Protein 2V6B (pdb70)

Secondary structure (DSSP, 8-state):
-EEEEE--SHHHHHHHHHHHHTT--SEEEEE-SSHHHHHHHHHHHTTS--TTS--EEEEE-GGGGTT-SEEEE---HHHHHHHHHHHHHHHHHH-SSSEEEE-SSSHHHHHHHHHHHS-SS-EEE-TTHHHHHHHHHHHHHHHTS-GGGEE--EEESSSTTEEE-GGG-EETTEEHHHHHHHHT---SHHHHHHHHHHHT---HHHHHHHHHHHHHHHTT--EEEEEEEEETTTTEEEEEEEEEETTEEEEE------HHHHHHHHHHHHHHH-/-EEEEE--SHHHHHHHHHHHHHT--SEEEEE-SSHHHHHHHHHHHHTT--GGG--EEEE--GGGGTT-SEEEE------HHHHHHHHHHHHHHHHHHHHHH-TTSEEEE-SSSHHHHHHHHHHH-TTS-EEE-TTHHHHHHHHHHHHHHHTS-GGGEE--EEBSSSTT-EE-GGG-EETTEEHHHHHHHTT---SHHHHHHHHHHH---HHHHHHHHHHHHHHHTT--EEE--EEEETTTTEEEE--EEEETTEEEEE------HHHHHHHHHHHHHHHHH-/-EEEEES-SHHHHHHHHHHHHTT--SEEEEE-SSHHHHHHHHHHHGGG--TTS--EEEEE-GGGGTT-SEEEE----HHHHHHHHHHHHHHHHHHHHHH-TTSEEEE-SSSHHHHHHHHHHHS-SS-EEE-TTHHHHHHHHHHHHHHHTS-GGGEE--EEBSSSTT-EE-GGG-EETTEEHHHHHHHHT---SHHHHHHHHHHH----HHHHHHHHHHHHHHHTT--EEEEEEEEETTTTEEEEEEEEEETTEEEEE------HHHHHHHHHHHHHHHHH-/-EEEEES-SHHHHHHHHHHHHTT--SEEEEE-SSHHHHHHHHHHHHTT--SSS--EEEEE-GGGGTT-SEEEE-----HHHHHHHHHHHHHHHHHHHHH-TTSEEEE-SSSHHHHHHHHHHHS-SS-EEE-TTHHHHHHHHHHHHHHHTS-GGGEE--EEBSSSTT-EE-GGG-EETTEEHHHHHHHTT---SHHHHHHHHHHH---HHHHHHHHHHHHHHHHT--EEE--EEEETTTTEEEE--EEEETTEEEEE------HHHHHHHHHHHHHHHH-

CATH classification: 3.40.50.720 (+1 more: 3.90.110.10)

InterPro domains:
  IPR001236 Lactate/malate dehydrogenase, N-terminal [PF00056] (1-132)
  IPR001557 L-lactate/malate dehydrogenase [PIRSF000102] (1-296)
  IPR001557 L-lactate/malate dehydrogenase [PR00086] (2-26)
  IPR001557 L-lactate/malate dehydrogenase [PR00086] (27-51)
  IPR001557 L-lactate/malate dehydrogenase [PR00086] (113-133)
  IPR001557 L-lactate/malate dehydrogenase [PR00086] (135-153)
  IPR001557 L-lactate/malate dehydrogenase [PR00086] (165-178)
  IPR011304 L-lactate dehydrogenase [MF_00488] (1-303)
  IPR011304 L-lactate dehydrogenase [TIGR01771] (5-296)
  IPR015955 Lactate dehydrogenase/glycoside hydrolase, family 4, C-terminal [G3DSA:3.90.110.10] (140-304)
  IPR015955 Lactate dehydrogenase/glycoside hydrolase, family 4, C-terminal [SSF56327] (138-301)
  IPR018177 L-lactate dehydrogenase, active site [PS00064] (167-173)
  IPR022383 Lactate/malate dehydrogenase, C-terminal [PF02866] (140-296)
  IPR036291 NAD(P)-binding domain superfamily [SSF51735] (1-131)

Structure (mmCIF, N/CA/C/O backbone):
data_2V6B
#
_entry.id   2V6B
#
_cell.length_a   123.350
_cell.length_b   127.930
_cell.length_c   72.920
_cell.angle_alpha   90.00
_cell.angle_beta   90.00
_cell.angle_gamma   90.00
#
_symmetry.space_group_name_H-M   'P 21 21 2'
#
loop_
_entity.id
_entity.type
_entity.pdbx_description
1 polymer 'L-LACTATE DEHYDROGENASE'
2 water water
#
loop_
_atom_site.group_PDB
_atom_site.id
_atom_site.type_symbol
_atom_site.label_atom_id
_atom_site.label_alt_id
_atom_site.label_comp_id
_atom_site.label_asym_id
_atom_site.label_entity_id
_atom_site.label_seq_id
_atom_site.pdbx_PDB_ins_code
_atom_site.Cartn_x
_atom_site.Cartn_y
_atom_site.Cartn_z
_atom_site.occupancy
_atom_site.B_iso_or_equiv
_atom_site.auth_seq_id
_atom_site.auth_comp_id
_atom_site.auth_asym_id
_atom_site.auth_atom_id
_atom_site.pdbx_PDB_model_num
ATOM 1 N N . MET A 1 1 ? 35.669 20.546 10.573 1.00 46.43 22 MET A N 1
ATOM 2 C CA . MET A 1 1 ? 34.458 19.710 10.831 1.00 46.08 22 MET A CA 1
ATOM 3 C C . MET A 1 1 ? 33.355 20.105 9.851 1.00 45.65 22 MET A C 1
ATOM 4 O O . MET A 1 1 ? 32.919 21.255 9.830 1.00 43.79 22 MET A O 1
ATOM 9 N N . LYS A 1 2 ? 32.902 19.160 9.032 1.00 45.74 23 LYS A N 1
ATOM 10 C CA . LYS A 1 2 ? 31.951 19.503 7.985 1.00 45.65 23 LYS A CA 1
ATOM 11 C C . LYS A 1 2 ? 30.600 18.855 8.168 1.00 42.36 23 LYS A C 1
ATOM 12 O O . LYS A 1 2 ? 30.477 17.648 8.312 1.00 40.89 23 LYS A O 1
ATOM 18 N N . VAL A 1 3 ? 29.576 19.686 8.136 1.00 42.67 24 VAL A N 1
ATOM 19 C CA . VAL A 1 3 ? 28.222 19.213 8.276 1.00 41.32 24 VAL A CA 1
ATOM 20 C C . VAL A 1 3 ? 27.409 19.688 7.085 1.00 43.41 24 VAL A C 1
ATOM 21 O O . VAL A 1 3 ? 27.580 20.809 6.598 1.00 42.05 24 VAL A O 1
ATOM 25 N N . GLY A 1 4 ? 26.535 18.815 6.603 1.00 42.64 25 GLY A N 1
ATOM 26 C CA . GLY A 1 4 ? 25.544 19.229 5.638 1.00 42.42 25 GLY A CA 1
ATOM 27 C C . GLY A 1 4 ? 24.175 18.778 6.085 1.00 45.42 25 GLY A C 1
ATOM 28 O O . GLY A 1 4 ? 24.036 17.797 6.825 1.00 45.43 25 GLY A O 1
ATOM 29 N N . VAL A 1 5 ? 23.175 19.523 5.630 1.00 47.29 26 VAL A N 1
ATOM 30 C CA . VAL A 1 5 ? 21.783 19.289 5.940 1.00 50.69 26 VAL A CA 1
ATOM 31 C C . VAL A 1 5 ? 21.082 19.108 4.600 1.00 53.30 26 VAL A C 1
ATOM 32 O O . VAL A 1 5 ? 21.252 19.925 3.699 1.00 52.86 26 VAL A O 1
ATOM 36 N N . VAL A 1 6 ? 20.337 18.016 4.454 1.00 55.28 27 VAL A N 1
ATOM 37 C CA . VAL A 1 6 ? 19.496 17.821 3.272 1.00 56.90 27 VAL A CA 1
ATOM 38 C C . VAL A 1 6 ? 18.027 18.141 3.545 1.00 58.60 27 VAL A C 1
ATOM 39 O O . VAL A 1 6 ? 17.392 17.491 4.370 1.00 58.01 27 VAL A O 1
ATOM 43 N N . GLY A 1 7 ? 17.496 19.135 2.831 1.00 61.93 28 GLY A N 1
ATOM 44 C CA . GLY A 1 7 ? 16.146 19.620 3.086 1.00 66.09 28 GLY A CA 1
ATOM 45 C C . GLY A 1 7 ? 16.138 20.779 4.074 1.00 69.98 28 GLY A C 1
ATOM 46 O O . GLY A 1 7 ? 16.391 20.589 5.266 1.00 70.33 28 GLY A O 1
ATOM 47 N N . THR A 1 8 ? 15.857 21.985 3.594 1.00 71.14 29 THR A N 1
ATOM 48 C CA . THR A 1 8 ? 15.948 23.151 4.457 1.00 73.04 29 THR A CA 1
ATOM 49 C C . THR A 1 8 ? 14.579 23.634 4.929 1.00 74.66 29 THR A C 1
ATOM 50 O O . THR A 1 8 ? 14.332 24.838 5.018 1.00 76.31 29 THR A O 1
ATOM 54 N N . GLY A 1 9 ? 13.694 22.688 5.236 1.00 74.44 30 GLY A N 1
ATOM 55 C CA . GLY A 1 9 ? 12.480 23.022 5.959 1.00 72.95 30 GLY A CA 1
ATOM 56 C C . GLY A 1 9 ? 12.841 23.571 7.325 1.00 71.73 30 GLY A C 1
ATOM 57 O O . GLY A 1 9 ? 14.007 23.862 7.584 1.00 72.08 30 GLY A O 1
ATOM 58 N N . PHE A 1 10 ? 11.858 23.711 8.206 1.00 70.03 31 PHE A N 1
ATOM 59 C CA . PHE A 1 10 ? 12.093 24.345 9.503 1.00 69.41 31 PHE A CA 1
ATOM 60 C C . PHE A 1 10 ? 13.093 23.604 10.391 1.00 64.74 31 PHE A C 1
ATOM 61 O O . PHE A 1 10 ? 13.957 24.224 11.016 1.00 64.69 31 PHE A O 1
ATOM 69 N N . VAL A 1 11 ? 12.970 22.282 10.453 1.00 57.95 32 VAL A N 1
ATOM 70 C CA . VAL A 1 11 ? 13.869 21.476 11.271 1.00 54.11 32 VAL A CA 1
ATOM 71 C C . VAL A 1 11 ? 15.316 21.565 10.800 1.00 53.82 32 VAL A C 1
ATOM 72 O O . VAL A 1 11 ? 16.245 21.476 11.604 1.00 54.79 32 VAL A O 1
ATOM 76 N N . GLY A 1 12 ? 15.507 21.737 9.497 1.00 52.29 33 GLY A N 1
ATOM 77 C CA . GLY A 1 12 ? 16.854 21.746 8.959 1.00 50.12 33 GLY A CA 1
ATOM 78 C C . GLY A 1 12 ? 17.577 23.037 9.277 1.00 49.28 33 GLY A C 1
ATOM 79 O O . GLY A 1 12 ? 18.720 23.021 9.727 1.00 45.73 33 GLY A O 1
ATOM 80 N N . SER A 1 13 ? 16.901 24.157 9.051 1.00 48.83 34 SER A N 1
ATOM 81 C CA . SER A 1 13 ? 17.534 25.453 9.188 1.00 49.04 34 SER A CA 1
ATOM 82 C C . SER A 1 13 ? 17.614 25.885 10.648 1.00 47.86 34 SER A C 1
ATOM 83 O O . SER A 1 13 ? 18.429 26.736 11.000 1.00 50.34 34 SER A O 1
ATOM 86 N N . THR A 1 14 ? 16.784 25.292 11.499 1.00 42.64 35 THR A N 1
ATOM 87 C CA . THR A 1 14 ? 16.869 25.562 12.924 1.00 39.17 35 THR A CA 1
ATOM 88 C C . THR A 1 14 ? 18.018 24.762 13.520 1.00 38.37 35 THR A C 1
ATOM 89 O O . THR A 1 14 ? 18.668 25.190 14.474 1.00 35.41 35 THR A O 1
ATOM 93 N N . ALA A 1 15 ? 18.274 23.599 12.944 1.00 37.08 36 ALA A N 1
ATOM 94 C CA . ALA A 1 15 ? 19.378 22.777 13.383 1.00 39.09 36 ALA A CA 1
ATOM 95 C C . ALA A 1 15 ? 20.680 23.444 12.947 1.00 41.94 36 ALA A C 1
ATOM 96 O O . ALA A 1 15 ? 21.668 23.462 13.688 1.00 43.78 36 ALA A O 1
ATOM 98 N N . ALA A 1 16 ? 20.678 24.005 11.745 1.00 40.88 37 ALA A N 1
ATOM 99 C CA . ALA A 1 16 ? 21.882 24.617 11.201 1.00 43.27 37 ALA A CA 1
ATOM 100 C C . ALA A 1 16 ? 22.197 25.896 11.959 1.00 41.54 37 ALA A C 1
ATOM 101 O O . ALA A 1 16 ? 23.342 26.155 12.319 1.00 40.00 37 ALA A O 1
ATOM 103 N N . PHE A 1 17 ? 21.161 26.693 12.183 1.00 41.17 38 PHE A N 1
ATOM 104 C CA . PHE A 1 17 ? 21.263 27.894 12.993 1.00 40.44 38 PHE A CA 1
ATOM 105 C C . PHE A 1 17 ? 21.922 27.602 14.334 1.00 39.62 38 PHE A C 1
ATOM 106 O O . PHE A 1 17 ? 22.802 28.343 14.761 1.00 42.59 38 PHE A O 1
ATOM 114 N N . ALA A 1 18 ? 21.503 26.520 14.984 1.00 35.35 39 ALA A N 1
ATOM 115 C CA . ALA A 1 18 ? 22.048 26.148 16.277 1.00 35.54 39 ALA A CA 1
ATOM 116 C C . ALA A 1 18 ? 23.499 25.711 16.143 1.00 34.13 39 ALA A C 1
ATOM 117 O O . ALA A 1 18 ? 24.317 25.999 17.012 1.00 31.46 39 ALA A O 1
ATOM 119 N N . LEU A 1 19 ? 23.820 25.020 15.055 1.00 33.69 40 LEU A N 1
ATOM 120 C CA . LEU A 1 19 ? 25.195 24.579 14.836 1.00 37.51 40 LEU A CA 1
ATOM 121 C C . LEU A 1 19 ? 26.108 25.800 14.665 1.00 37.86 40 LEU A C 1
ATOM 122 O O . LEU A 1 19 ? 27.236 25.847 15.181 1.00 36.26 40 LEU A O 1
ATOM 127 N N . VAL A 1 20 ? 25.590 26.801 13.969 1.00 36.60 41 VAL A N 1
ATOM 128 C CA . VAL A 1 20 ? 26.384 27.953 13.593 1.00 37.66 41 VAL A CA 1
ATOM 129 C C . VAL A 1 20 ? 26.581 28.869 14.781 1.00 37.75 41 VAL A C 1
ATOM 130 O O . VAL A 1 20 ? 27.640 29.474 14.954 1.00 37.53 41 VAL A O 1
ATOM 134 N N . LEU A 1 21 ? 25.545 28.957 15.605 1.00 39.69 42 LEU A N 1
ATOM 135 C CA . LEU A 1 21 ? 25.567 29.827 16.761 1.00 39.24 42 LEU A CA 1
ATOM 136 C C . LEU A 1 21 ? 26.549 29.298 17.800 1.00 38.24 42 LEU A C 1
ATOM 137 O O . LEU A 1 21 ? 27.224 30.074 18.444 1.00 39.96 42 LEU A O 1
ATOM 142 N N . ARG A 1 22 ? 26.636 27.976 17.946 1.00 41.98 43 ARG A N 1
ATOM 143 C CA . ARG A 1 22 ? 27.525 27.352 18.934 1.00 43.89 43 ARG A CA 1
ATOM 144 C C . ARG A 1 22 ? 28.888 27.073 18.357 1.00 44.04 43 ARG A C 1
ATOM 145 O O . ARG A 1 22 ? 29.757 26.544 19.032 1.00 43.87 43 ARG A O 1
ATOM 153 N N . GLY A 1 23 ? 29.063 27.419 17.092 1.00 44.87 44 GLY A N 1
ATOM 154 C CA . GLY A 1 23 ? 30.332 27.179 16.437 1.00 46.76 44 GLY A CA 1
ATOM 155 C C . GLY A 1 23 ? 30.694 25.708 16.455 1.00 45.84 44 GLY A C 1
ATOM 156 O O . GLY A 1 23 ? 31.865 25.346 16.557 1.00 48.50 44 GLY A O 1
ATOM 157 N N . SER A 1 24 ? 29.682 24.854 16.349 1.00 43.08 45 SER A N 1
ATOM 158 C CA . SER A 1 24 ? 29.885 23.408 16.413 1.00 42.31 45 SER A CA 1
ATOM 159 C C . SER A 1 24 ? 30.744 22.844 15.274 1.00 40.12 45 SER A C 1
ATOM 160 O O . SER A 1 24 ? 31.453 21.849 15.443 1.00 38.13 45 SER A O 1
ATOM 163 N N . CYS A 1 25 ? 30.659 23.474 14.110 1.00 38.89 46 CYS A N 1
ATOM 164 C CA . CYS A 1 25 ? 31.431 23.041 12.961 1.00 39.33 46 CYS A CA 1
ATOM 165 C C . CYS A 1 25 ? 31.969 24.264 12.231 1.00 37.72 46 CYS A C 1
ATOM 166 O O . CYS A 1 25 ? 31.566 25.394 12.506 1.00 35.42 46 CYS A O 1
ATOM 169 N N . SER A 1 26 ? 32.888 24.039 11.306 1.00 38.57 47 SER A N 1
ATOM 170 C CA . SER A 1 26 ? 33.491 25.135 10.559 1.00 40.82 47 SER A CA 1
ATOM 171 C C . SER A 1 26 ? 32.886 25.281 9.168 1.00 41.10 47 SER A C 1
ATOM 172 O O . SER A 1 26 ? 32.902 26.360 8.583 1.00 39.24 47 SER A O 1
ATOM 175 N N . GLU A 1 27 ? 32.361 24.183 8.640 1.00 42.64 48 GLU A N 1
ATOM 176 C CA . GLU A 1 27 ? 31.721 24.203 7.330 1.00 44.13 48 GLU A CA 1
ATOM 177 C C . GLU A 1 27 ? 30.318 23.628 7.400 1.00 43.94 48 GLU A C 1
ATOM 178 O O . GLU A 1 27 ? 30.090 22.598 8.024 1.00 42.99 48 GLU A O 1
ATOM 184 N N . LEU A 1 28 ? 29.377 24.294 6.748 1.00 43.84 49 LEU A N 1
ATOM 185 C CA . LEU A 1 28 ? 27.993 23.853 6.792 1.00 46.03 49 LEU A CA 1
ATOM 186 C C . LEU A 1 28 ? 27.321 24.058 5.437 1.00 47.01 49 LEU A C 1
ATOM 187 O O . LEU A 1 28 ? 27.136 25.189 5.006 1.00 45.50 49 LEU A O 1
ATOM 192 N N . VAL A 1 29 ? 26.963 22.955 4.780 1.00 48.73 50 VAL A N 1
ATOM 193 C CA . VAL A 1 29 ? 26.259 22.996 3.498 1.00 51.34 50 VAL A CA 1
ATOM 194 C C . VAL A 1 29 ? 24.786 22.698 3.645 1.00 50.86 50 VAL A C 1
ATOM 195 O O . VAL A 1 29 ? 24.409 21.695 4.224 1.00 49.36 50 VAL A O 1
ATOM 199 N N . LEU A 1 30 ? 23.956 23.567 3.087 1.00 52.26 51 LEU A N 1
ATOM 200 C CA . LEU A 1 30 ? 22.547 23.247 2.897 1.00 56.27 51 LEU A CA 1
ATOM 201 C C . LEU A 1 30 ? 22.267 22.719 1.498 1.00 60.86 51 LEU A C 1
ATOM 202 O O . LEU A 1 30 ? 22.621 23.352 0.502 1.00 61.70 51 LEU A O 1
ATOM 207 N N . VAL A 1 31 ? 21.634 21.551 1.439 1.00 65.15 52 VAL A N 1
ATOM 208 C CA . VAL A 1 31 ? 21.339 20.864 0.185 1.00 67.03 52 VAL A CA 1
ATOM 209 C C . VAL A 1 31 ? 19.844 20.664 0.097 1.00 68.94 52 VAL A C 1
ATOM 210 O O . VAL A 1 31 ? 19.255 20.026 0.965 1.00 69.47 52 VAL A O 1
ATOM 214 N N . ASP A 1 32 ? 19.227 21.195 -0.951 1.00 72.79 53 ASP A N 1
ATOM 215 C CA . ASP A 1 32 ? 17.779 21.117 -1.065 1.00 75.34 53 ASP A CA 1
ATOM 216 C C . ASP A 1 32 ? 17.254 21.180 -2.500 1.00 76.14 53 ASP A C 1
ATOM 217 O O . ASP A 1 32 ? 17.797 21.895 -3.346 1.00 75.39 53 ASP A O 1
ATOM 222 N N . ARG A 1 33 ? 16.187 20.426 -2.757 0.50 77.37 54 ARG A N 1
ATOM 223 C CA . ARG A 1 33 ? 15.527 20.434 -4.058 0.50 79.66 54 ARG A CA 1
ATOM 224 C C . ARG A 1 33 ? 15.142 21.859 -4.436 0.50 80.78 54 ARG A C 1
ATOM 225 O O . ARG A 1 33 ? 15.284 22.265 -5.588 0.50 79.66 54 ARG A O 1
ATOM 226 N N . ASP A 1 34 ? 14.664 22.612 -3.451 1.00 82.88 55 ASP A N 1
ATOM 227 C CA . ASP A 1 34 ? 14.292 24.010 -3.642 1.00 85.92 55 ASP A CA 1
ATOM 228 C C . ASP A 1 34 ? 15.499 24.921 -3.421 1.00 87.83 55 ASP A C 1
ATOM 229 O O . ASP A 1 34 ? 15.652 25.527 -2.359 1.00 87.22 55 ASP A O 1
ATOM 234 N N . GLU A 1 35 ? 16.344 25.027 -4.438 1.00 90.36 56 GLU A N 1
ATOM 235 C CA . GLU A 1 35 ? 17.633 25.692 -4.288 1.00 93.27 56 GLU A CA 1
ATOM 236 C C . GLU A 1 35 ? 17.544 27.167 -3.928 1.00 92.99 56 GLU A C 1
ATOM 237 O O . GLU A 1 35 ? 18.491 27.735 -3.388 1.00 92.25 56 GLU A O 1
ATOM 243 N N . ASP A 1 36 ? 16.412 27.788 -4.228 1.00 93.81 57 ASP A N 1
ATOM 244 C CA . ASP A 1 36 ? 16.218 29.185 -3.869 1.00 95.18 57 ASP A CA 1
ATOM 245 C C . ASP A 1 36 ? 16.117 29.359 -2.356 1.00 94.29 57 ASP A C 1
ATOM 246 O O . ASP A 1 36 ? 16.732 30.265 -1.791 1.00 93.32 57 ASP A O 1
ATOM 251 N N . ARG A 1 37 ? 15.347 28.486 -1.708 1.00 93.50 58 ARG A N 1
ATOM 252 C CA . ARG A 1 37 ? 15.239 28.506 -0.255 1.00 93.06 58 ARG A CA 1
ATOM 253 C C . ARG A 1 37 ? 16.629 28.280 0.330 1.00 91.84 58 ARG A C 1
ATOM 254 O O . ARG A 1 37 ? 17.142 29.106 1.092 1.00 91.17 58 ARG A O 1
ATOM 262 N N . ALA A 1 38 ? 17.243 27.168 -0.059 1.00 88.85 59 ALA A N 1
ATOM 263 C CA . ALA A 1 38 ? 18.539 26.780 0.483 1.00 86.03 59 ALA A CA 1
ATOM 264 C C . ALA A 1 38 ? 19.532 27.936 0.395 1.00 84.53 59 ALA A C 1
ATOM 265 O O . ALA A 1 38 ? 20.466 28.014 1.184 1.00 82.55 59 ALA A O 1
ATOM 267 N N . GLN A 1 39 ? 19.317 28.838 -0.559 1.00 83.89 60 GLN A N 1
ATOM 268 C CA . GLN A 1 39 ? 20.289 29.887 -0.855 1.00 83.66 60 GLN A CA 1
ATOM 269 C C . GLN A 1 39 ? 20.285 31.053 0.132 1.00 82.30 60 GLN A C 1
ATOM 270 O O . GLN A 1 39 ? 21.343 31.586 0.457 1.00 81.62 60 GLN A O 1
ATOM 276 N N . ALA A 1 40 ? 19.104 31.464 0.590 1.00 81.04 61 ALA A N 1
ATOM 277 C CA . ALA A 1 40 ? 19.009 32.600 1.515 1.00 81.16 61 ALA A CA 1
ATOM 278 C C . ALA A 1 40 ? 19.413 32.181 2.907 1.00 80.13 61 ALA A C 1
ATOM 279 O O . ALA A 1 40 ? 20.299 32.779 3.522 1.00 80.58 61 ALA A O 1
ATOM 281 N N . GLU A 1 41 ? 18.737 31.152 3.396 1.00 77.92 62 GLU A N 1
ATOM 282 C CA . GLU A 1 41 ? 19.045 30.606 4.686 1.00 75.19 62 GLU A CA 1
ATOM 283 C C . GLU A 1 41 ? 20.490 30.319 4.852 1.00 72.72 62 GLU A C 1
ATOM 284 O O . GLU A 1 41 ? 21.009 30.512 5.924 1.00 73.67 62 GLU A O 1
ATOM 290 N N . ALA A 1 42 ? 21.163 29.818 3.812 1.00 70.15 63 ALA A N 1
ATOM 291 C CA . ALA A 1 42 ? 22.614 29.672 3.871 1.00 69.92 63 ALA A CA 1
ATOM 292 C C . ALA A 1 42 ? 23.101 31.104 4.054 1.00 68.52 63 ALA A C 1
ATOM 293 O O . ALA A 1 42 ? 23.857 31.376 4.960 1.00 65.91 63 ALA A O 1
ATOM 295 N N . GLU A 1 43 ? 22.571 32.038 3.265 1.00 68.80 64 GLU A N 1
ATOM 296 C CA . GLU A 1 43 ? 23.000 33.446 3.349 1.00 69.92 64 GLU A CA 1
ATOM 297 C C . GLU A 1 43 ? 22.617 34.135 4.664 1.00 69.37 64 GLU A C 1
ATOM 298 O O . GLU A 1 43 ? 23.414 34.877 5.235 1.00 70.21 64 GLU A O 1
ATOM 304 N N . ASP A 1 44 ? 21.405 33.885 5.146 1.00 67.96 65 ASP A N 1
ATOM 305 C CA . ASP A 1 44 ? 20.940 34.498 6.381 1.00 67.00 65 ASP A CA 1
ATOM 306 C C . ASP A 1 44 ? 21.747 33.940 7.534 1.00 65.91 65 ASP A C 1
ATOM 307 O O . ASP A 1 44 ? 22.391 34.677 8.282 1.00 65.32 65 ASP A O 1
ATOM 312 N N . ILE A 1 45 ? 21.701 32.619 7.663 1.00 66.08 66 ILE A N 1
ATOM 313 C CA . ILE A 1 45 ? 22.471 31.899 8.677 1.00 65.66 66 ILE A CA 1
ATOM 314 C C . ILE A 1 45 ? 23.954 32.214 8.592 1.00 66.35 66 ILE A C 1
ATOM 315 O O . ILE A 1 45 ? 24.701 32.029 9.558 1.00 65.69 66 ILE A O 1
ATOM 320 N N . ALA A 1 46 ? 24.376 32.683 7.423 1.00 67.69 67 ALA A N 1
ATOM 321 C CA . ALA A 1 46 ? 25.787 32.955 7.170 1.00 68.42 67 ALA A CA 1
ATOM 322 C C . ALA A 1 46 ? 26.344 33.710 8.359 1.00 69.04 67 ALA A C 1
ATOM 323 O O . ALA A 1 46 ? 27.548 33.769 8.589 1.00 70.05 67 ALA A O 1
ATOM 325 N N . HIS A 1 47 ? 25.426 34.253 9.139 1.00 69.18 68 HIS A N 1
ATOM 326 C CA . HIS A 1 47 ? 25.663 35.481 9.866 1.00 67.51 68 HIS A CA 1
ATOM 327 C C . HIS A 1 47 ? 25.625 35.367 11.371 1.00 64.61 68 HIS A C 1
ATOM 328 O O . HIS A 1 47 ? 26.316 36.086 12.072 1.00 64.70 68 HIS A O 1
ATOM 335 N N . ALA A 1 48 ? 24.787 34.478 11.868 1.00 62.99 69 ALA A N 1
ATOM 336 C CA . ALA A 1 48 ? 24.704 34.265 13.296 1.00 63.78 69 ALA A CA 1
ATOM 337 C C . ALA A 1 48 ? 26.039 33.714 13.801 1.00 62.71 69 ALA A C 1
ATOM 338 O O . ALA A 1 48 ? 26.186 33.371 14.975 1.00 62.17 69 ALA A O 1
ATOM 340 N N . ALA A 1 49 ? 27.018 33.615 12.906 1.00 60.75 70 ALA A N 1
ATOM 341 C CA . ALA A 1 49 ? 28.298 33.008 13.280 1.00 61.21 70 ALA A CA 1
ATOM 342 C C . ALA A 1 49 ? 29.102 33.870 14.248 1.00 60.79 70 ALA A C 1
ATOM 343 O O . ALA A 1 49 ? 29.489 35.004 13.926 1.00 59.60 70 ALA A O 1
ATOM 345 N N . PRO A 1 50 ? 29.364 33.334 15.456 1.00 60.90 71 PRO A N 1
ATOM 346 C CA . PRO A 1 50 ? 30.197 34.047 16.427 1.00 64.00 71 PRO A CA 1
ATOM 347 C C . PRO A 1 50 ? 31.591 34.196 15.822 1.00 66.38 71 PRO A C 1
ATOM 348 O O . PRO A 1 50 ? 32.050 33.351 15.047 1.00 66.52 71 PRO A O 1
ATOM 352 N N . VAL A 1 51 ? 32.245 35.293 16.166 1.00 68.65 72 VAL A N 1
ATOM 353 C CA . VAL A 1 51 ? 33.570 35.606 15.661 1.00 70.02 72 VAL A CA 1
ATOM 354 C C . VAL A 1 51 ? 34.623 34.562 16.066 1.00 72.38 72 VAL A C 1
ATOM 355 O O . VAL A 1 51 ? 35.498 34.200 15.277 1.00 73.61 72 VAL A O 1
ATOM 359 N N . SER A 1 52 ? 34.546 34.091 17.309 1.00 74.86 73 SER A N 1
ATOM 360 C CA . SER A 1 52 ? 35.601 33.237 17.860 1.00 78.12 73 SER A CA 1
ATOM 361 C C . SER A 1 52 ? 35.126 31.809 18.125 1.00 79.78 73 SER A C 1
ATOM 362 O O . SER A 1 52 ? 35.642 31.119 18.999 1.00 78.69 73 SER A O 1
ATOM 365 N N . HIS A 1 53 ? 34.145 31.369 17.352 1.00 80.36 74 HIS A N 1
ATOM 366 C CA . HIS A 1 53 ? 34.301 30.148 16.582 1.00 79.68 74 HIS A CA 1
ATOM 367 C C . HIS A 1 53 ? 34.223 30.493 15.096 1.00 78.07 74 HIS A C 1
ATOM 368 O O . HIS A 1 53 ? 35.201 30.968 14.527 1.00 79.50 74 HIS A O 1
ATOM 375 N N . GLY A 1 54 ? 33.069 30.302 14.470 1.00 74.31 75 GLY A N 1
ATOM 376 C CA . GLY A 1 54 ? 32.886 30.816 13.124 1.00 70.56 75 GLY A CA 1
ATOM 377 C C . GLY A 1 54 ? 32.876 29.766 12.029 1.00 68.15 75 GLY A C 1
ATOM 378 O O . GLY A 1 54 ? 33.620 28.780 12.069 1.00 67.82 75 GLY A O 1
ATOM 379 N N . THR A 1 55 ? 32.039 29.985 11.025 1.00 61.42 76 THR A N 1
ATOM 380 C CA . THR A 1 55 ? 31.633 28.889 10.177 1.00 57.77 76 THR A CA 1
ATOM 381 C C . THR A 1 55 ? 31.385 29.391 8.773 1.00 54.49 76 THR A C 1
ATOM 382 O O . THR A 1 55 ? 30.748 30.422 8.596 1.00 52.91 76 THR A O 1
ATOM 386 N N . ARG A 1 56 ? 31.876 28.661 7.775 1.00 52.44 77 ARG A N 1
ATOM 387 C CA . ARG A 1 56 ? 31.522 28.947 6.388 1.00 51.66 77 ARG A CA 1
ATOM 388 C C . ARG A 1 56 ? 30.240 28.215 6.021 1.00 49.49 77 ARG A C 1
ATOM 389 O O . ARG A 1 56 ? 30.161 26.985 6.083 1.00 45.19 77 ARG A O 1
ATOM 397 N N . VAL A 1 57 ? 29.231 28.982 5.636 1.00 48.53 78 VAL A N 1
ATOM 398 C CA . VAL A 1 57 ? 27.919 28.418 5.372 1.00 51.15 78 VAL A CA 1
ATOM 399 C C . VAL A 1 57 ? 27.493 28.690 3.936 1.00 52.13 78 VAL A C 1
ATOM 400 O O . VAL A 1 57 ? 27.579 29.816 3.449 1.00 51.11 78 VAL A O 1
ATOM 404 N N . TRP A 1 58 ? 27.031 27.659 3.248 1.00 53.28 79 TRP A N 1
ATOM 405 C CA . TRP A 1 58 ? 26.562 27.877 1.899 1.00 55.59 79 TRP A CA 1
ATOM 406 C C . TRP A 1 58 ? 25.559 26.854 1.409 1.00 57.10 79 TRP A C 1
ATOM 407 O O . TRP A 1 58 ? 25.302 25.847 2.067 1.00 55.47 79 TRP A O 1
ATOM 418 N N . HIS A 1 59 ? 24.973 27.149 0.252 1.00 61.07 80 HIS A N 1
ATOM 419 C CA . HIS A 1 59 ? 24.037 26.245 -0.393 1.00 62.84 80 HIS A CA 1
ATOM 420 C C . HIS A 1 59 ? 24.744 25.554 -1.548 1.00 63.45 80 HIS A C 1
ATOM 421 O O . HIS A 1 59 ? 25.859 25.917 -1.921 1.00 62.74 80 HIS A O 1
ATOM 428 N N . GLY A 1 60 ? 24.091 24.547 -2.105 1.00 63.62 83 GLY A N 1
ATOM 429 C CA . GLY A 1 60 ? 24.707 23.756 -3.146 1.00 63.80 83 GLY A CA 1
ATOM 430 C C . GLY A 1 60 ? 23.945 22.462 -3.290 1.00 62.94 83 GLY A C 1
ATOM 431 O O . GLY A 1 60 ? 22.841 22.319 -2.758 1.00 62.67 83 GLY A O 1
ATOM 432 N N . GLY A 1 61 ? 24.533 21.517 -4.011 1.00 62.27 84 GLY A N 1
ATOM 433 C CA . GLY A 1 61 ? 23.867 20.253 -4.252 1.00 60.93 84 GLY A CA 1
ATOM 434 C C . GLY A 1 61 ? 24.629 19.101 -3.641 1.00 59.84 84 GLY A C 1
ATOM 435 O O . GLY A 1 61 ? 25.654 19.299 -2.989 1.00 60.36 84 GLY A O 1
ATOM 436 N N . HIS A 1 62 ? 24.135 17.891 -3.868 1.00 59.24 85 HIS A N 1
ATOM 437 C CA . HIS A 1 62 ? 24.673 16.713 -3.203 1.00 60.94 85 HIS A CA 1
ATOM 438 C C . HIS A 1 62 ? 26.186 16.548 -3.332 1.00 61.16 85 HIS A C 1
ATOM 439 O O . HIS A 1 62 ? 26.842 16.076 -2.403 1.00 60.39 85 HIS A O 1
ATOM 446 N N . SER A 1 63 ? 26.746 16.941 -4.472 1.00 61.38 86 SER A N 1
ATOM 447 C CA . SER A 1 63 ? 28.187 16.829 -4.662 1.00 60.70 86 SER A CA 1
ATOM 448 C C . SER A 1 63 ? 28.888 17.676 -3.601 1.00 61.08 86 SER A C 1
ATOM 449 O O . SER A 1 63 ? 30.008 17.367 -3.191 1.00 60.19 86 SER A O 1
ATOM 452 N N . GLU A 1 64 ? 28.207 18.728 -3.146 1.00 60.87 87 GLU A N 1
ATOM 453 C CA . GLU A 1 64 ? 28.775 19.679 -2.185 1.00 62.10 87 GLU A CA 1
ATOM 454 C C . GLU A 1 64 ? 28.829 19.165 -0.746 1.00 60.61 87 GLU A C 1
ATOM 455 O O . GLU A 1 64 ? 29.298 19.865 0.152 1.00 60.24 87 GLU A O 1
ATOM 461 N N . LEU A 1 65 ? 28.346 17.946 -0.531 1.00 59.44 88 LEU A N 1
ATOM 462 C CA . LEU A 1 65 ? 28.399 17.315 0.784 1.00 59.10 88 LEU A CA 1
ATOM 463 C C . LEU A 1 65 ? 29.746 16.636 0.985 1.00 59.14 88 LEU A C 1
ATOM 464 O O . LEU A 1 65 ? 30.030 16.101 2.056 1.00 58.15 88 LEU A O 1
ATOM 469 N N . ALA A 1 66 ? 30.569 16.652 -0.058 1.00 57.21 89 ALA A N 1
ATOM 470 C CA . ALA A 1 66 ? 31.842 15.949 -0.034 1.00 55.85 89 ALA A CA 1
ATOM 471 C C . ALA A 1 66 ? 32.636 16.232 1.247 1.00 54.87 89 ALA A C 1
ATOM 472 O O . ALA A 1 66 ? 32.816 17.383 1.638 1.00 51.61 89 ALA A O 1
ATOM 474 N N . ASP A 1 67 ? 33.099 15.167 1.894 1.00 55.23 90 ASP A N 1
ATOM 475 C CA . ASP A 1 67 ? 33.956 15.271 3.071 1.00 55.72 90 ASP A CA 1
ATOM 476 C C . ASP A 1 67 ? 33.194 15.617 4.346 1.00 55.77 90 ASP A C 1
ATOM 477 O O . ASP A 1 67 ? 33.790 15.902 5.386 1.00 57.76 90 ASP A O 1
ATOM 482 N N . ALA A 1 68 ? 31.871 15.577 4.268 1.00 53.20 91 ALA A N 1
ATOM 483 C CA . ALA A 1 68 ? 31.035 15.804 5.434 1.00 49.93 91 ALA A CA 1
ATOM 484 C C . ALA A 1 68 ? 31.267 14.688 6.444 1.00 47.67 91 ALA A C 1
ATOM 485 O O . ALA A 1 68 ? 31.417 13.528 6.064 1.00 47.38 91 ALA A O 1
ATOM 487 N N . GLN A 1 69 ? 31.308 15.048 7.726 1.00 44.60 92 GLN A N 1
ATOM 488 C CA . GLN A 1 69 ? 31.370 14.069 8.807 1.00 44.83 92 GLN A CA 1
ATOM 489 C C . GLN A 1 69 ? 29.974 13.700 9.280 1.00 42.03 92 GLN A C 1
ATOM 490 O O . GLN A 1 69 ? 29.742 12.606 9.782 1.00 43.78 92 GLN A O 1
ATOM 496 N N . VAL A 1 70 ? 29.045 14.627 9.129 1.00 39.05 93 VAL A N 1
ATOM 497 C CA . VAL A 1 70 ? 27.676 14.359 9.500 1.00 38.84 93 VAL A CA 1
ATOM 498 C C . VAL A 1 70 ? 26.766 14.925 8.427 1.00 40.60 93 VAL A C 1
ATOM 499 O O . VAL A 1 70 ? 26.972 16.035 7.945 1.00 40.85 93 VAL A O 1
ATOM 503 N N . VAL A 1 71 ? 25.764 14.152 8.040 1.00 40.30 94 VAL A N 1
ATOM 504 C CA . VAL A 1 71 ? 24.700 14.683 7.199 1.00 39.89 94 VAL A CA 1
ATOM 505 C C . VAL A 1 71 ? 23.326 14.524 7.885 1.00 38.17 94 VAL A C 1
ATOM 506 O O . VAL A 1 71 ? 22.883 13.418 8.222 1.00 36.08 94 VAL A O 1
ATOM 510 N N . ILE A 1 72 ? 22.657 15.646 8.101 1.00 37.22 95 ILE A N 1
ATOM 511 C CA . ILE A 1 72 ? 21.380 15.611 8.782 1.00 40.20 95 ILE A CA 1
ATOM 512 C C . ILE A 1 72 ? 20.278 15.601 7.740 1.00 42.75 95 ILE A C 1
ATOM 513 O O . ILE A 1 72 ? 20.098 16.576 7.020 1.00 44.25 95 ILE A O 1
ATOM 518 N N . LEU A 1 73 ? 19.549 14.491 7.668 1.00 45.29 96 LEU A N 1
ATOM 519 C CA . LEU A 1 73 ? 18.477 14.307 6.692 1.00 45.74 96 LEU A CA 1
ATOM 520 C C . LEU A 1 73 ? 17.118 14.730 7.254 1.00 47.96 96 LEU A C 1
ATOM 521 O O . LEU A 1 73 ? 16.520 14.016 8.054 1.00 50.52 96 LEU A O 1
ATOM 526 N N . THR A 1 74 ? 16.626 15.888 6.835 1.00 49.47 97 THR A N 1
ATOM 527 C CA . THR A 1 74 ? 15.368 16.389 7.370 1.00 53.15 97 THR A CA 1
ATOM 528 C C . THR A 1 74 ? 14.295 16.397 6.294 1.00 56.54 97 THR A C 1
ATOM 529 O O . THR A 1 74 ? 13.149 16.747 6.564 1.00 58.13 97 THR A O 1
ATOM 533 N N . ALA A 1 75 ? 14.668 16.024 5.073 1.00 57.86 98 ALA A N 1
ATOM 534 C CA . ALA A 1 75 ? 13.744 16.080 3.943 1.00 60.22 98 ALA A CA 1
ATOM 535 C C . ALA A 1 75 ? 12.479 15.267 4.204 1.00 61.17 98 ALA A C 1
ATOM 536 O O . ALA A 1 75 ? 12.552 14.115 4.631 1.00 65.27 98 ALA A O 1
ATOM 538 N N . LEU A 1 88 ? 2.470 9.662 5.936 1.00 96.72 112 LEU A N 1
ATOM 539 C CA . LEU A 1 88 ? 3.558 10.324 5.226 1.00 95.38 112 LEU A CA 1
ATOM 540 C C . LEU A 1 88 ? 4.652 9.333 4.843 1.00 94.95 112 LEU A C 1
ATOM 541 O O . LEU A 1 88 ? 5.218 9.420 3.765 1.00 95.65 112 LEU A O 1
ATOM 542 N N . LEU A 1 89 ? 4.921 8.379 5.739 1.00 93.95 113 LEU A N 1
ATOM 543 C CA . LEU A 1 89 ? 6.037 7.449 5.564 1.00 92.39 113 LEU A CA 1
ATOM 544 C C . LEU A 1 89 ? 6.111 6.937 4.130 1.00 90.77 113 LEU A C 1
ATOM 545 O O . LEU A 1 89 ? 7.194 6.839 3.541 1.00 89.01 113 LEU A O 1
ATOM 550 N N . GLU A 1 90 ? 4.952 6.613 3.568 1.00 88.86 114 GLU A N 1
ATOM 551 C CA . GLU A 1 90 ? 4.889 6.164 2.183 1.00 87.57 114 GLU A CA 1
ATOM 552 C C . GLU A 1 90 ? 5.677 7.097 1.277 1.00 86.06 114 GLU A C 1
ATOM 553 O O . GLU A 1 90 ? 6.661 6.694 0.655 1.00 86.26 114 GLU A O 1
ATOM 554 N N . LYS A 1 91 ? 5.255 8.353 1.220 1.00 84.24 115 LYS A N 1
ATOM 555 C CA . LYS A 1 91 ? 5.943 9.353 0.418 1.00 82.97 115 LYS A CA 1
ATOM 556 C C . LYS A 1 91 ? 7.405 9.464 0.817 1.00 83.66 115 LYS A C 1
ATOM 557 O O . LYS A 1 91 ? 8.298 9.458 -0.032 1.00 83.53 115 LYS A O 1
ATOM 563 N N . ASN A 1 92 ? 7.645 9.573 2.119 1.00 82.23 116 ASN A N 1
ATOM 564 C CA . ASN A 1 92 ? 8.974 9.867 2.623 1.00 79.95 116 ASN A CA 1
ATOM 565 C C . ASN A 1 92 ? 9.973 8.769 2.284 1.00 80.38 116 ASN A C 1
ATOM 566 O O . ASN A 1 92 ? 11.181 8.995 2.311 1.00 82.21 116 ASN A O 1
ATOM 571 N N . ALA A 1 93 ? 9.480 7.577 1.967 1.00 79.31 117 ALA A N 1
ATOM 572 C CA . ALA A 1 93 ? 10.380 6.497 1.576 1.00 79.49 117 ALA A CA 1
ATOM 573 C C . ALA A 1 93 ? 10.823 6.677 0.125 1.00 80.90 117 ALA A C 1
ATOM 574 O O . ALA A 1 93 ? 12.003 6.545 -0.205 1.00 78.85 117 ALA A O 1
ATOM 576 N N . ASP A 1 94 ? 9.864 6.992 -0.737 1.00 83.31 118 ASP A N 1
ATOM 577 C CA . ASP A 1 94 ? 10.162 7.307 -2.131 1.00 85.52 118 ASP A CA 1
ATOM 578 C C . ASP A 1 94 ? 11.240 8.393 -2.220 1.00 85.67 118 ASP A C 1
ATOM 579 O O . ASP A 1 94 ? 12.099 8.380 -3.114 1.00 84.80 118 ASP A O 1
ATOM 580 N N . ILE A 1 95 ? 11.182 9.340 -1.289 1.00 84.85 119 ILE A N 1
ATOM 581 C CA . ILE A 1 95 ? 12.173 10.405 -1.223 1.00 82.38 119 ILE A CA 1
ATOM 582 C C . ILE A 1 95 ? 13.517 9.900 -0.722 1.00 80.42 119 ILE A C 1
ATOM 583 O O . ILE A 1 95 ? 14.555 10.252 -1.277 1.00 81.10 119 ILE A O 1
ATOM 588 N N . PHE A 1 96 ? 13.504 9.075 0.320 1.00 77.80 120 PHE A N 1
ATOM 589 C CA . PHE A 1 96 ? 14.743 8.506 0.834 1.00 75.80 120 PHE A CA 1
ATOM 590 C C . PHE A 1 96 ? 15.402 7.659 -0.226 1.00 74.71 120 PHE A C 1
ATOM 591 O O . PHE A 1 96 ? 16.621 7.678 -0.383 1.00 72.05 120 PHE A O 1
ATOM 599 N N . ARG A 1 97 ? 14.579 6.922 -0.958 1.00 76.95 121 ARG A N 1
ATOM 600 C CA . ARG A 1 97 ? 15.066 6.043 -2.007 1.00 77.72 121 ARG A CA 1
ATOM 601 C C . ARG A 1 97 ? 15.772 6.829 -3.111 1.00 78.60 121 ARG A C 1
ATOM 602 O O . ARG A 1 97 ? 16.588 6.278 -3.846 1.00 78.46 121 ARG A O 1
ATOM 610 N N . GLU A 1 98 ? 15.454 8.115 -3.232 1.00 78.60 122 GLU A N 1
ATOM 611 C CA . GLU A 1 98 ? 16.132 8.962 -4.207 1.00 79.37 122 GLU A CA 1
ATOM 612 C C . GLU A 1 98 ? 17.349 9.670 -3.615 1.00 79.12 122 GLU A C 1
ATOM 613 O O . GLU A 1 98 ? 18.383 9.806 -4.277 1.00 79.68 122 GLU A O 1
ATOM 619 N N . LEU A 1 99 ? 17.227 10.121 -2.369 1.00 77.47 123 LEU A N 1
ATOM 620 C CA . LEU A 1 99 ? 18.274 10.936 -1.756 1.00 74.41 123 LEU A CA 1
ATOM 621 C C . LEU A 1 99 ? 19.396 10.132 -1.103 1.00 72.32 123 LEU A C 1
ATOM 622 O O . LEU A 1 99 ? 20.569 10.345 -1.408 1.00 71.14 123 LEU A O 1
ATOM 627 N N . VAL A 1 100 ? 19.049 9.208 -0.213 1.00 70.01 124 VAL A N 1
ATOM 628 C CA . VAL A 1 100 ? 20.077 8.495 0.534 1.00 69.58 124 VAL A CA 1
ATOM 629 C C . VAL A 1 100 ? 21.197 7.990 -0.378 1.00 70.30 124 VAL A C 1
ATOM 630 O O . VAL A 1 100 ? 22.379 8.139 -0.065 1.00 71.11 124 VAL A O 1
ATOM 634 N N . PRO A 1 101 ? 20.847 7.395 -1.529 1.00 72.34 125 PRO A N 1
ATOM 635 C CA . PRO A 1 101 ? 21.930 6.988 -2.437 1.00 71.59 125 PRO A CA 1
ATOM 636 C C . PRO A 1 101 ? 22.770 8.149 -2.989 1.00 70.43 125 PRO A C 1
ATOM 637 O O . PRO A 1 101 ? 23.975 7.998 -3.207 1.00 70.79 125 PRO A O 1
ATOM 641 N N . GLN A 1 102 ? 22.147 9.305 -3.208 1.00 68.61 126 GLN A N 1
ATOM 642 C CA . GLN A 1 102 ? 22.893 10.493 -3.632 1.00 68.50 126 GLN A CA 1
ATOM 643 C C . GLN A 1 102 ? 23.842 10.945 -2.528 1.00 68.48 126 GLN A C 1
ATOM 644 O O . GLN A 1 102 ? 24.965 11.373 -2.798 1.00 69.77 126 GLN A O 1
ATOM 650 N N . ILE A 1 103 ? 23.378 10.846 -1.284 1.00 66.79 127 ILE A N 1
ATOM 651 C CA . ILE A 1 103 ? 24.207 11.144 -0.120 1.00 66.02 127 ILE A CA 1
ATOM 652 C C . ILE A 1 103 ? 25.374 10.173 -0.015 1.00 66.21 127 ILE A C 1
ATOM 653 O O . ILE A 1 103 ? 26.517 10.589 0.122 1.00 64.53 127 ILE A O 1
ATOM 658 N N . THR A 1 104 ? 25.081 8.880 -0.084 1.00 67.90 128 THR A N 1
ATOM 659 C CA . THR A 1 104 ? 26.114 7.866 0.023 1.00 70.11 128 THR A CA 1
ATOM 660 C C . THR A 1 104 ? 27.130 8.038 -1.095 1.00 72.42 128 THR A C 1
ATOM 661 O O . THR A 1 104 ? 28.322 7.805 -0.896 1.00 71.97 128 THR A O 1
ATOM 665 N N . ARG A 1 105 ? 26.653 8.461 -2.265 1.00 74.62 129 ARG A N 1
ATOM 666 C CA . ARG A 1 105 ? 27.528 8.807 -3.384 1.00 75.30 129 ARG A CA 1
ATOM 667 C C . ARG A 1 105 ? 28.615 9.786 -2.943 1.00 75.57 129 ARG A C 1
ATOM 668 O O . ARG A 1 105 ? 29.807 9.480 -3.002 1.00 75.25 129 ARG A O 1
ATOM 669 N N . ALA A 1 106 ? 28.194 10.959 -2.483 1.00 76.22 130 ALA A N 1
ATOM 670 C CA . ALA A 1 106 ? 29.121 12.046 -2.177 1.00 75.94 130 ALA A CA 1
ATOM 671 C C . ALA A 1 106 ? 29.841 11.894 -0.842 1.00 76.75 130 ALA A C 1
ATOM 672 O O . ALA A 1 106 ? 31.047 12.110 -0.751 1.00 78.85 130 ALA A O 1
ATOM 674 N N . ALA A 1 107 ? 29.097 11.537 0.198 1.00 76.32 131 ALA A N 1
ATOM 675 C CA . ALA A 1 107 ? 29.664 11.401 1.534 1.00 74.80 131 ALA A CA 1
ATOM 676 C C . ALA A 1 107 ? 29.435 9.994 2.069 1.00 74.01 131 ALA A C 1
ATOM 677 O O . ALA A 1 107 ? 28.540 9.762 2.884 1.00 73.93 131 ALA A O 1
ATOM 679 N N . PRO A 1 108 A 30.241 9.035 1.598 1.00 73.38 132 PRO A N 1
ATOM 680 C CA . PRO A 1 108 A 30.216 7.634 2.026 1.00 72.30 132 PRO A CA 1
ATOM 681 C C . PRO A 1 108 A 30.616 7.404 3.476 1.00 71.54 132 PRO A C 1
ATOM 682 O O . PRO A 1 108 A 30.195 6.418 4.082 1.00 73.36 132 PRO A O 1
ATOM 686 N N . ASP A 1 109 B 31.424 8.308 4.028 1.00 69.82 132 ASP A N 1
ATOM 687 C CA . ASP A 1 109 B 31.921 8.168 5.403 1.00 68.15 132 ASP A CA 1
ATOM 688 C C . ASP A 1 109 B 31.072 8.924 6.425 1.00 64.91 132 ASP A C 1
ATOM 689 O O . ASP A 1 109 B 31.151 8.671 7.628 1.00 64.80 132 ASP A O 1
ATOM 694 N N . ALA A 1 110 ? 30.276 9.867 5.943 1.00 60.20 133 ALA A N 1
ATOM 695 C CA . ALA A 1 110 ? 29.488 10.696 6.831 1.00 57.22 133 ALA A CA 1
ATOM 696 C C . ALA A 1 110 ? 28.561 9.829 7.672 1.00 55.53 133 ALA A C 1
ATOM 697 O O . ALA A 1 110 ? 28.012 8.833 7.185 1.00 56.15 133 ALA A O 1
ATOM 699 N N . VAL A 1 111 ? 28.393 10.206 8.935 1.00 49.72 134 VAL A N 1
ATOM 700 C CA . VAL A 1 111 ? 27.320 9.645 9.738 1.00 43.53 134 VAL A CA 1
ATOM 701 C C . VAL A 1 111 ? 26.001 10.235 9.263 1.00 41.70 134 VAL A C 1
ATOM 702 O O . VAL A 1 111 ? 25.864 11.442 9.070 1.00 41.25 134 VAL A O 1
ATOM 706 N N . LEU A 1 112 ? 25.031 9.361 9.061 1.00 43.06 135 LEU A N 1
ATOM 707 C CA . LEU A 1 112 ? 23.748 9.763 8.522 1.00 44.70 135 LEU A CA 1
ATOM 708 C C . LEU A 1 112 ? 22.801 9.972 9.680 1.00 44.32 135 LEU A C 1
ATOM 709 O O . LEU A 1 112 ? 22.485 9.024 10.405 1.00 45.68 135 LEU A O 1
ATOM 714 N N . LEU A 1 113 ? 22.354 11.209 9.862 1.00 42.73 136 LEU A N 1
ATOM 715 C CA . LEU A 1 113 ? 21.438 11.511 10.952 1.00 41.99 136 LEU A CA 1
ATOM 716 C C . LEU A 1 113 ? 20.025 11.780 10.444 1.00 42.16 136 LEU A C 1
ATOM 717 O O . LEU A 1 113 ? 19.733 12.837 9.908 1.00 40.44 136 LEU A O 1
ATOM 722 N N . VAL A 1 114 ? 19.152 10.800 10.628 1.00 45.55 137 VAL A N 1
ATOM 723 C CA . VAL A 1 114 ? 17.795 10.841 10.096 1.00 47.59 137 VAL A CA 1
ATOM 724 C C . VAL A 1 114 ? 16.869 11.493 11.107 1.00 48.27 137 VAL A C 1
ATOM 725 O O . VAL A 1 114 ? 16.908 11.140 12.279 1.00 49.19 137 VAL A O 1
ATOM 729 N N . THR A 1 115 ? 16.048 12.440 10.665 1.00 49.24 138 THR A N 1
ATOM 730 C CA . THR A 1 115 ? 15.157 13.151 11.581 1.00 55.01 138 THR A CA 1
ATOM 731 C C . THR A 1 115 ? 13.715 13.199 11.105 1.00 56.73 138 THR A C 1
ATOM 732 O O . THR A 1 115 ? 12.819 13.503 11.878 1.00 58.47 138 THR A O 1
ATOM 736 N N . SER A 1 116 ? 13.448 12.932 9.838 1.00 59.93 139 SER A N 1
ATOM 737 C CA . SER A 1 116 ? 12.067 13.059 9.385 1.00 63.80 139 SER A CA 1
ATOM 738 C C . SER A 1 116 ? 11.166 11.963 9.943 1.00 64.02 139 SER A C 1
ATOM 739 O O . SER A 1 116 ? 11.613 10.846 10.176 1.00 63.08 139 SER A O 1
ATOM 742 N N . ASN A 1 117 ? 9.896 12.288 10.167 1.00 65.65 140 ASN A N 1
ATOM 743 C CA . ASN A 1 117 ? 8.946 11.322 10.715 1.00 68.70 140 ASN A CA 1
ATOM 744 C C . ASN A 1 117 ? 8.226 10.526 9.630 1.00 68.32 140 ASN A C 1
ATOM 745 O O . ASN A 1 117 ? 7.867 11.071 8.591 1.00 70.92 140 ASN A O 1
ATOM 750 N N . PRO A 1 118 ? 8.013 9.239 9.878 1.00 66.58 141 PRO A N 1
ATOM 751 C CA . PRO A 1 118 ? 8.423 8.615 11.139 1.00 64.57 141 PRO A CA 1
ATOM 752 C C . PRO A 1 118 ? 9.904 8.296 11.147 1.00 61.51 141 PRO A C 1
ATOM 753 O O . PRO A 1 118 ? 10.385 7.547 10.301 1.00 61.20 141 PRO A O 1
ATOM 757 N N . VAL A 1 119 ? 10.619 8.849 12.118 1.00 58.68 142 VAL A N 1
ATOM 758 C CA . VAL A 1 119 ? 12.070 8.752 12.128 1.00 54.75 142 VAL A CA 1
ATOM 759 C C . VAL A 1 119 ? 12.523 7.317 12.347 1.00 52.88 142 VAL A C 1
ATOM 760 O O . VAL A 1 119 ? 13.577 6.908 11.860 1.00 49.70 142 VAL A O 1
ATOM 764 N N . ASP A 1 120 ? 11.725 6.537 13.062 1.00 51.25 143 ASP A N 1
ATOM 765 C CA . ASP A 1 120 ? 12.151 5.178 13.366 1.00 53.58 143 ASP A CA 1
ATOM 766 C C . ASP A 1 120 ? 12.286 4.306 12.130 1.00 55.42 143 ASP A C 1
ATOM 767 O O . ASP A 1 120 ? 13.357 3.753 11.868 1.00 54.60 143 ASP A O 1
ATOM 772 N N . LEU A 1 121 ? 11.205 4.190 11.365 1.00 57.19 144 LEU A N 1
ATOM 773 C CA . LEU A 1 121 ? 11.211 3.357 10.164 1.00 58.89 144 LEU A CA 1
ATOM 774 C C . LEU A 1 121 ? 12.037 4.001 9.057 1.00 58.02 144 LEU A C 1
ATOM 775 O O . LEU A 1 121 ? 12.789 3.318 8.348 1.00 56.15 144 LEU A O 1
ATOM 780 N N . LEU A 1 122 ? 11.909 5.318 8.923 1.00 55.14 145 LEU A N 1
ATOM 781 C CA . LEU A 1 122 ? 12.733 6.057 7.977 1.00 55.11 145 LEU A CA 1
ATOM 782 C C . LEU A 1 122 ? 14.221 5.935 8.313 1.00 54.91 145 LEU A C 1
ATOM 783 O O . LEU A 1 122 ? 15.064 6.261 7.483 1.00 58.33 145 LEU A O 1
ATOM 788 N N . THR A 1 123 ? 14.542 5.465 9.519 1.00 53.29 146 THR A N 1
ATOM 789 C CA . THR A 1 123 ? 15.926 5.162 9.878 1.00 52.06 146 THR A CA 1
ATOM 790 C C . THR A 1 123 ? 16.240 3.753 9.429 1.00 51.49 146 THR A C 1
ATOM 791 O O . THR A 1 123 ? 17.310 3.494 8.886 1.00 51.87 146 THR A O 1
ATOM 795 N N . ASP A 1 124 ? 15.301 2.840 9.652 1.00 53.74 147 ASP A N 1
ATOM 796 C CA . ASP A 1 124 ? 15.433 1.479 9.133 1.00 54.29 147 ASP A CA 1
ATOM 797 C C . ASP A 1 124 ? 15.584 1.484 7.611 1.00 53.65 147 ASP A C 1
ATOM 798 O O . ASP A 1 124 ? 16.443 0.791 7.062 1.00 51.86 147 ASP A O 1
ATOM 803 N N . LEU A 1 125 ? 14.759 2.280 6.936 1.00 53.18 148 LEU A N 1
ATOM 804 C CA . LEU A 1 125 ? 14.871 2.439 5.492 1.00 54.59 148 LEU A CA 1
ATOM 805 C C . LEU A 1 125 ? 16.267 2.916 5.110 1.00 56.38 148 LEU A C 1
ATOM 806 O O . LEU A 1 125 ? 16.932 2.326 4.254 1.00 57.71 148 LEU A O 1
ATOM 811 N N . ALA A 1 126 ? 16.706 3.996 5.747 1.00 56.01 149 ALA A N 1
ATOM 812 C CA . ALA A 1 126 ? 17.978 4.611 5.399 1.00 55.20 149 ALA A CA 1
ATOM 813 C C . ALA A 1 126 ? 19.126 3.647 5.660 1.00 54.80 149 ALA A C 1
ATOM 814 O O . ALA A 1 126 ? 20.114 3.628 4.925 1.00 53.76 149 ALA A O 1
ATOM 816 N N . THR A 1 127 ? 18.991 2.846 6.710 1.00 54.85 150 THR A N 1
ATOM 817 C CA . THR A 1 127 ? 19.975 1.816 7.008 1.00 58.25 150 THR A CA 1
ATOM 818 C C . THR A 1 127 ? 20.005 0.797 5.863 1.00 61.17 150 THR A C 1
ATOM 819 O O . THR A 1 127 ? 21.060 0.257 5.518 1.00 58.91 150 THR A O 1
ATOM 823 N N . GLN A 1 128 ? 18.839 0.545 5.274 1.00 65.91 151 GLN A N 1
ATOM 824 C CA . GLN A 1 128 ? 18.749 -0.343 4.120 1.00 69.86 151 GLN A CA 1
ATOM 825 C C . GLN A 1 128 ? 19.453 0.279 2.915 1.00 70.81 151 GLN A C 1
ATOM 826 O O . GLN A 1 128 ? 20.333 -0.338 2.313 1.00 70.82 151 GLN A O 1
ATOM 832 N N . LEU A 1 129 ? 19.073 1.508 2.582 1.00 69.86 152 LEU A N 1
ATOM 833 C CA . LEU A 1 129 ? 19.629 2.201 1.425 1.00 69.35 152 LEU A CA 1
ATOM 834 C C . LEU A 1 129 ? 21.123 2.484 1.558 1.00 71.43 152 LEU A C 1
ATOM 835 O O . LEU A 1 129 ? 21.824 2.627 0.550 1.00 71.25 152 LEU A O 1
ATOM 840 N N . ALA A 1 130 ? 21.607 2.576 2.797 1.00 71.11 153 ALA A N 1
ATOM 841 C CA . ALA A 1 130 ? 22.992 2.968 3.040 1.00 70.38 153 ALA A CA 1
ATOM 842 C C . ALA A 1 130 ? 23.716 2.063 4.031 1.00 71.44 153 ALA A C 1
ATOM 843 O O . ALA A 1 130 ? 24.108 2.500 5.115 1.00 71.62 153 ALA A O 1
ATOM 845 N N . PRO A 1 131 ? 23.912 0.785 3.665 1.00 71.59 154 PRO A N 1
ATOM 846 C CA . PRO A 1 131 ? 24.737 -0.123 4.465 1.00 70.40 154 PRO A CA 1
ATOM 847 C C . PRO A 1 131 ? 26.190 0.332 4.408 1.00 71.17 154 PRO A C 1
ATOM 848 O O . PRO A 1 131 ? 26.567 1.093 3.517 1.00 71.90 154 PRO A O 1
ATOM 852 N N . GLY A 1 132 ? 27.003 -0.129 5.354 1.00 72.13 155 GLY A N 1
ATOM 853 C CA . GLY A 1 132 ? 28.403 0.257 5.359 1.00 71.06 155 GLY A CA 1
ATOM 854 C C . GLY A 1 132 ? 28.556 1.749 5.585 1.00 70.04 155 GLY A C 1
ATOM 855 O O . GLY A 1 132 ? 29.447 2.400 5.031 1.00 71.35 155 GLY A O 1
ATOM 856 N N . GLN A 1 133 ? 27.664 2.293 6.400 1.00 67.10 156 GLN A N 1
ATOM 857 C CA . GLN A 1 133 ? 27.706 3.698 6.763 1.00 63.75 156 GLN A CA 1
ATOM 858 C C . GLN A 1 133 ? 26.917 3.865 8.051 1.00 60.46 156 GLN A C 1
ATOM 859 O O . GLN A 1 133 ? 25.825 3.307 8.187 1.00 60.34 156 GLN A O 1
ATOM 865 N N . PRO A 1 134 ? 27.450 4.633 9.017 1.00 57.33 159 PRO A N 1
ATOM 866 C CA . PRO A 1 134 ? 26.675 4.782 10.253 1.00 52.76 159 PRO A CA 1
ATOM 867 C C . PRO A 1 134 ? 25.355 5.508 9.982 1.00 50.51 159 PRO A C 1
ATOM 868 O O . PRO A 1 134 ? 25.333 6.565 9.358 1.00 47.29 159 PRO A O 1
ATOM 872 N N . VAL A 1 135 ? 24.254 4.927 10.443 1.00 50.22 160 VAL A N 1
ATOM 873 C CA . VAL A 1 135 ? 22.949 5.552 10.277 1.00 50.19 160 VAL A CA 1
ATOM 874 C C . VAL A 1 135 ? 22.217 5.558 11.615 1.00 51.05 160 VAL A C 1
ATOM 875 O O . VAL A 1 135 ? 22.089 4.524 12.267 1.00 51.06 160 VAL A O 1
ATOM 879 N N . ILE A 1 136 ? 21.753 6.729 12.032 1.00 50.40 161 ILE A N 1
ATOM 880 C CA . ILE A 1 136 ? 20.973 6.825 13.251 1.00 48.62 161 ILE A CA 1
ATOM 881 C C . ILE A 1 136 ? 19.870 7.854 13.091 1.00 47.06 161 ILE A C 1
ATOM 882 O O . ILE A 1 136 ? 19.962 8.776 12.277 1.00 44.18 161 ILE A O 1
ATOM 887 N N . GLY A 1 137 ? 18.820 7.687 13.882 1.00 45.50 162 GLY A N 1
ATOM 888 C CA . GLY A 1 137 ? 17.754 8.665 13.883 1.00 44.31 162 GLY A CA 1
ATOM 889 C C . GLY A 1 137 ? 17.731 9.442 15.178 1.00 43.64 162 GLY A C 1
ATOM 890 O O . GLY A 1 137 ? 18.191 8.968 16.221 1.00 42.27 162 GLY A O 1
ATOM 891 N N . SER A 1 138 ? 17.179 10.645 15.115 1.00 41.88 163 SER A N 1
ATOM 892 C CA . SER A 1 138 ? 17.123 11.516 16.279 1.00 40.27 163 SER A CA 1
ATOM 893 C C . SER A 1 138 ? 16.268 10.894 17.368 1.00 40.41 163 SER A C 1
ATOM 894 O O . SER A 1 138 ? 16.437 11.181 18.558 1.00 39.61 163 SER A O 1
ATOM 897 N N . GLY A 1 139 ? 15.338 10.047 16.948 1.00 40.32 164 GLY A N 1
ATOM 898 C CA . GLY A 1 139 ? 14.554 9.279 17.894 1.00 38.48 164 GLY A CA 1
ATOM 899 C C . GLY A 1 139 ? 13.972 10.110 19.013 1.00 36.96 164 GLY A C 1
ATOM 900 O O . GLY A 1 139 ? 13.320 11.131 18.766 1.00 35.58 164 GLY A O 1
ATOM 901 N N . THR A 1 140 ? 14.217 9.656 20.243 1.00 35.95 165 THR A N 1
ATOM 902 C CA . THR A 1 140 ? 13.654 10.260 21.439 1.00 35.90 165 THR A CA 1
ATOM 903 C C . THR A 1 140 ? 14.630 11.168 22.174 1.00 37.35 165 THR A C 1
ATOM 904 O O . THR A 1 140 ? 14.420 11.489 23.349 1.00 41.30 165 THR A O 1
ATOM 908 N N . VAL A 1 141 ? 15.693 11.582 21.491 1.00 37.79 166 VAL A N 1
ATOM 909 C CA . VAL A 1 141 ? 16.718 12.409 22.120 1.00 38.24 166 VAL A CA 1
ATOM 910 C C . VAL A 1 141 ? 16.132 13.662 22.771 1.00 38.39 166 VAL A C 1
ATOM 911 O O . VAL A 1 141 ? 16.397 13.937 23.943 1.00 41.99 166 VAL A O 1
ATOM 915 N N . LEU A 1 142 ? 15.332 14.410 22.022 1.00 36.60 167 LEU A N 1
ATOM 916 C CA . LEU A 1 142 ? 14.695 15.616 22.553 1.00 38.48 167 LEU A CA 1
ATOM 917 C C . LEU A 1 142 ? 13.800 15.292 23.753 1.00 40.59 167 LEU A C 1
ATOM 918 O O . LEU A 1 142 ? 13.760 16.026 24.746 1.00 39.76 167 LEU A O 1
ATOM 923 N N . ASP A 1 143 ? 13.074 14.187 23.648 1.00 43.11 168 ASP A N 1
ATOM 924 C CA . ASP A 1 143 ? 12.096 13.833 24.666 1.00 42.41 168 ASP A CA 1
ATOM 925 C C . ASP A 1 143 ? 12.789 13.385 25.952 1.00 41.48 168 ASP A C 1
ATOM 926 O O . ASP A 1 143 ? 12.361 13.731 27.059 1.00 37.60 168 ASP A O 1
ATOM 931 N N . SER A 1 144 ? 13.867 12.623 25.814 1.00 37.37 169 SER A N 1
ATOM 932 C CA . SER A 1 144 ? 14.657 12.275 26.993 1.00 38.06 169 SER A CA 1
ATOM 933 C C . SER A 1 144 ? 15.166 13.557 27.682 1.00 38.85 169 SER A C 1
ATOM 934 O O . SER A 1 144 ? 15.331 13.614 28.906 1.00 35.78 169 SER A O 1
ATOM 937 N N . ALA A 1 145 ? 15.395 14.595 26.889 1.00 38.80 170 ALA A N 1
ATOM 938 C CA . ALA A 1 145 ? 15.939 15.836 27.417 1.00 38.63 170 ALA A CA 1
ATOM 939 C C . ALA A 1 145 ? 14.847 16.660 28.102 1.00 39.44 170 ALA A C 1
ATOM 940 O O . ALA A 1 145 ? 15.106 17.306 29.114 1.00 42.02 170 ALA A O 1
ATOM 942 N N . ARG A 1 146 ? 13.634 16.648 27.549 1.00 38.01 171 ARG A N 1
ATOM 943 C CA . ARG A 1 146 ? 12.494 17.293 28.207 1.00 37.19 171 ARG A CA 1
ATOM 944 C C . ARG A 1 146 ? 12.245 16.595 29.532 1.00 34.56 171 ARG A C 1
ATOM 945 O O . ARG A 1 146 ? 12.130 17.220 30.588 1.00 35.03 171 ARG A O 1
ATOM 953 N N . PHE A 1 147 ? 12.159 15.277 29.452 1.00 33.90 172 PHE A N 1
ATOM 954 C CA . PHE A 1 147 ? 11.912 14.460 30.619 1.00 36.58 172 PHE A CA 1
ATOM 955 C C . PHE A 1 147 ? 12.836 14.864 31.774 1.00 35.91 172 PHE A C 1
ATOM 956 O O . PHE A 1 147 ? 12.381 15.094 32.893 1.00 38.19 172 PHE A O 1
ATOM 964 N N . ARG A 1 148 ? 14.125 14.991 31.492 1.00 37.03 173 ARG A N 1
ATOM 965 C CA . ARG A 1 148 ? 15.093 15.376 32.515 1.00 36.15 173 ARG A CA 1
ATOM 966 C C . ARG A 1 148 ? 14.928 16.833 32.952 1.00 35.08 173 ARG A C 1
ATOM 967 O O . ARG A 1 148 ? 14.968 17.153 34.146 1.00 34.96 173 ARG A O 1
ATOM 975 N N . HIS A 1 149 ? 14.744 17.717 31.980 1.00 33.76 174 HIS A N 1
ATOM 976 C CA . HIS A 1 149 ? 14.561 19.125 32.290 1.00 35.51 174 HIS A CA 1
ATOM 977 C C . HIS A 1 149 ? 13.379 19.317 33.249 1.00 35.64 174 HIS A C 1
ATOM 978 O O . HIS A 1 149 ? 13.506 20.014 34.253 1.00 37.84 174 HIS A O 1
ATOM 985 N N . LEU A 1 150 ? 12.239 18.686 32.966 1.00 35.50 175 LEU A N 1
ATOM 986 C CA . LEU A 1 150 ? 11.084 18.812 33.857 1.00 33.58 175 LEU A CA 1
ATOM 987 C C . LEU A 1 150 ? 11.306 18.234 35.251 1.00 32.03 175 LEU A C 1
ATOM 988 O O . LEU A 1 150 ? 10.862 18.818 36.230 1.00 32.54 175 LEU A O 1
ATOM 993 N N . MET A 1 151 ? 11.990 17.104 35.369 1.00 30.00 176 MET A N 1
ATOM 994 C CA . MET A 1 151 ? 12.291 16.608 36.712 1.00 31.38 176 MET A CA 1
ATOM 995 C C . MET A 1 151 ? 13.190 17.588 37.453 1.00 34.24 176 MET A C 1
ATOM 996 O O . MET A 1 151 ? 12.956 17.902 38.621 1.00 31.35 176 MET A O 1
ATOM 1001 N N . ALA A 1 152 ? 14.217 18.077 36.758 1.00 33.40 177 ALA A N 1
ATOM 1002 C CA . ALA A 1 152 ? 15.190 18.980 37.357 1.00 33.16 177 ALA A CA 1
ATOM 1003 C C . ALA A 1 152 ? 14.476 20.239 37.826 1.00 34.46 177 ALA A C 1
ATOM 1004 O O . ALA A 1 152 ? 14.736 20.764 38.921 1.00 35.50 177 ALA A O 1
ATOM 1006 N N . GLN A 1 153 ? 13.558 20.716 36.996 1.00 31.95 178 GLN A N 1
ATOM 1007 C CA . GLN A 1 153 ? 12.831 21.931 37.314 1.00 33.25 178 GLN A CA 1
ATOM 1008 C C . GLN A 1 153 ? 12.060 21.724 38.599 1.00 34.13 178 GLN A C 1
ATOM 1009 O O . GLN A 1 153 ? 12.087 22.550 39.503 1.00 35.53 178 GLN A O 1
ATOM 1015 N N . HIS A 1 154 ? 11.377 20.598 38.681 1.00 31.23 179 HIS A N 1
ATOM 1016 C CA . HIS A 1 154 ? 10.628 20.298 39.873 1.00 35.16 179 HIS A CA 1
ATOM 1017 C C . HIS A 1 154 ? 11.548 20.045 41.082 1.00 33.88 179 HIS A C 1
ATOM 1018 O O . HIS A 1 154 ? 11.191 20.348 42.217 1.00 31.43 179 HIS A O 1
ATOM 1025 N N . ALA A 1 155 ? 12.740 19.512 40.842 1.00 32.43 180 ALA A N 1
ATOM 1026 C CA . ALA A 1 155 ? 13.640 19.231 41.947 1.00 33.32 180 ALA A CA 1
ATOM 1027 C C . ALA A 1 155 ? 14.362 20.480 42.461 1.00 35.15 180 ALA A C 1
ATOM 1028 O O . ALA A 1 155 ? 14.917 20.473 43.550 1.00 37.02 180 ALA A O 1
ATOM 1030 N N . GLY A 1 156 ? 14.352 21.560 41.692 1.00 33.36 181 GLY A N 1
ATOM 1031 C CA . GLY A 1 156 ? 15.063 22.738 42.140 1.00 31.31 181 GLY A CA 1
ATOM 1032 C C . GLY A 1 156 ? 16.568 22.671 41.885 1.00 34.20 181 GLY A C 1
ATOM 1033 O O . GLY A 1 156 ? 17.329 23.360 42.561 1.00 34.26 181 GLY A O 1
ATOM 1034 N N . VAL A 1 157 ? 17.001 21.853 40.917 1.00 31.58 182 VAL A N 1
ATOM 1035 C CA . VAL A 1 157 ? 18.411 21.775 40.542 1.00 29.70 182 VAL A CA 1
ATOM 1036 C C . VAL A 1 157 ? 18.657 21.871 39.037 1.00 32.14 182 VAL A C 1
ATOM 1037 O O . VAL A 1 157 ? 17.739 21.774 38.218 1.00 32.86 182 VAL A O 1
ATOM 1041 N N . ASP A 1 158 ? 19.922 22.050 38.682 1.00 32.15 183 ASP A N 1
ATOM 1042 C CA . ASP A 1 158 ? 20.301 22.198 37.301 1.00 29.67 183 ASP A CA 1
ATOM 1043 C C . ASP A 1 158 ? 20.027 20.904 36.555 1.00 32.21 183 ASP A C 1
ATOM 1044 O O . ASP A 1 158 ? 20.151 19.818 37.122 1.00 33.42 183 ASP A O 1
ATOM 1049 N N . GLY A 1 159 ? 19.675 21.036 35.274 1.00 31.02 184 GLY A N 1
ATOM 1050 C CA . GLY A 1 159 ? 19.416 19.896 34.416 1.00 29.43 184 GLY A CA 1
ATOM 1051 C C . GLY A 1 159 ? 20.469 18.801 34.367 1.00 33.88 184 GLY A C 1
ATOM 1052 O O . GLY A 1 159 ? 20.115 17.638 34.158 1.00 37.18 184 GLY A O 1
ATOM 1053 N N . THR A 1 160 ? 21.751 19.116 34.553 1.00 33.29 185 THR A N 1
ATOM 1054 C CA . THR A 1 160 ? 22.759 18.059 34.416 1.00 36.25 185 THR A CA 1
ATOM 1055 C C . THR A 1 160 ? 22.648 17.036 35.538 1.00 34.65 185 THR A C 1
ATOM 1056 O O . THR A 1 160 ? 23.132 15.913 35.414 1.00 37.60 185 THR A O 1
ATOM 1060 N N . HIS A 1 161 ? 21.998 17.411 36.632 1.00 34.13 186 HIS A N 1
ATOM 1061 C CA . HIS A 1 161 ? 21.896 16.506 37.777 1.00 34.48 186 HIS A CA 1
ATOM 1062 C C . HIS A 1 161 ? 20.670 15.593 37.713 1.00 34.03 186 HIS A C 1
ATOM 1063 O O . HIS A 1 161 ? 20.385 14.852 38.654 1.00 34.85 186 HIS A O 1
ATOM 1070 N N . ALA A 1 162 ? 19.947 15.661 36.594 1.00 36.75 187 ALA A N 1
ATOM 1071 C CA . ALA A 1 162 ? 18.811 14.779 36.339 1.00 35.96 187 ALA A CA 1
ATOM 1072 C C . ALA A 1 162 ? 19.186 13.698 35.341 1.00 35.93 187 ALA A C 1
ATOM 1073 O O . ALA A 1 162 ? 19.880 13.953 34.359 1.00 38.33 187 ALA A O 1
ATOM 1075 N N . HIS A 1 163 ? 18.723 12.483 35.601 1.00 37.52 188 HIS A N 1
ATOM 1076 C CA . HIS A 1 163 ? 18.928 11.366 34.689 1.00 35.91 188 HIS A CA 1
ATOM 1077 C C . HIS A 1 163 ? 17.581 10.710 34.371 1.00 34.95 188 HIS A C 1
ATOM 1078 O O . HIS A 1 163 ? 16.770 10.505 35.275 1.00 34.18 188 HIS A O 1
ATOM 1085 N N . GLY A 1 164 ? 17.362 10.383 33.091 1.00 35.79 189 GLY A N 1
ATOM 1086 C CA . GLY A 1 164 ? 16.120 9.762 32.649 1.00 33.09 189 GLY A CA 1
ATOM 1087 C C . GLY A 1 164 ? 16.096 9.480 31.149 1.00 36.90 189 GLY A C 1
ATOM 1088 O O . GLY A 1 164 ? 16.621 10.265 30.347 1.00 38.94 189 GLY A O 1
ATOM 1089 N N . TYR A 1 165 ? 15.491 8.360 30.757 1.00 35.89 190 TYR A N 1
ATOM 1090 C CA . TYR A 1 165 ? 15.388 8.006 29.347 1.00 35.82 190 TYR A CA 1
ATOM 1091 C C . TYR A 1 165 ? 13.952 7.920 28.903 1.00 39.79 190 TYR A C 1
ATOM 1092 O O . TYR A 1 165 ? 13.112 7.405 29.640 1.00 42.12 190 TYR A O 1
ATOM 1101 N N . VAL A 1 166 ? 13.680 8.403 27.693 1.00 41.94 191 VAL A N 1
ATOM 1102 C CA . VAL A 1 166 ? 12.445 8.076 26.984 1.00 43.36 191 VAL A CA 1
ATOM 1103 C C . VAL A 1 166 ? 12.775 7.073 25.881 1.00 44.69 191 VAL A C 1
ATOM 1104 O O . VAL A 1 166 ? 13.614 7.341 25.011 1.00 44.75 191 VAL A O 1
ATOM 1108 N N . LEU A 1 167 ? 12.122 5.917 25.923 1.00 44.01 192 LEU A N 1
ATOM 1109 C CA . LEU A 1 167 ? 12.531 4.794 25.092 1.00 45.34 192 LEU A CA 1
ATOM 1110 C C . LEU A 1 167 ? 11.491 4.446 24.037 1.00 48.92 192 LEU A C 1
ATOM 1111 O O . LEU A 1 167 ? 10.329 4.856 24.130 1.00 51.67 192 LEU A O 1
ATOM 1116 N N . GLY A 1 168 ? 11.919 3.703 23.021 1.00 51.07 193 GLY A N 1
ATOM 1117 C CA . GLY A 1 168 ? 10.969 3.101 22.105 1.00 55.21 193 GLY A CA 1
ATOM 1118 C C . GLY A 1 168 ? 10.649 3.909 20.863 1.00 58.09 193 GLY A C 1
ATOM 1119 O O . GLY A 1 168 ? 11.544 4.452 20.223 1.00 59.41 193 GLY A O 1
ATOM 1120 N N . GLU A 1 169 ? 9.365 3.974 20.518 1.00 61.77 194 GLU A N 1
ATOM 1121 C CA . GLU A 1 169 ? 8.929 4.634 19.296 1.00 62.52 194 GLU A CA 1
ATOM 1122 C C . GLU A 1 169 ? 8.650 6.109 19.535 1.00 60.97 194 GLU A C 1
ATOM 1123 O O . GLU A 1 169 ? 7.832 6.478 20.377 1.00 60.92 194 GLU A O 1
ATOM 1129 N N . HIS A 1 170 ? 9.340 6.947 18.777 1.00 59.86 195 HIS A N 1
ATOM 1130 C CA . HIS A 1 170 ? 9.124 8.379 18.829 1.00 60.06 195 HIS A CA 1
ATOM 1131 C C . HIS A 1 170 ? 7.648 8.678 18.564 1.00 61.64 195 HIS A C 1
ATOM 1132 O O . HIS A 1 170 ? 7.123 8.390 17.488 1.00 61.21 195 HIS A O 1
ATOM 1139 N N . GLY A 1 171 ? 6.981 9.253 19.560 1.00 64.38 196 GLY A N 1
ATOM 1140 C CA . GLY A 1 171 ? 5.571 9.575 19.418 1.00 67.41 196 GLY A CA 1
ATOM 1141 C C . GLY A 1 171 ? 4.693 9.186 20.592 1.00 68.82 196 GLY A C 1
ATOM 1142 O O . GLY A 1 171 ? 5.160 9.073 21.726 1.00 68.59 196 GLY A O 1
ATOM 1143 N N . ASP A 1 172 ? 3.409 8.987 20.312 1.00 70.68 197 ASP A N 1
ATOM 1144 C CA . ASP A 1 172 ? 2.431 8.654 21.345 1.00 70.92 197 ASP A CA 1
ATOM 1145 C C . ASP A 1 172 ? 2.812 7.396 22.112 1.00 69.75 197 ASP A C 1
ATOM 1146 O O . ASP A 1 172 ? 2.404 7.221 23.255 1.00 68.45 197 ASP A O 1
ATOM 1151 N N . SER A 1 173 ? 3.591 6.519 21.484 1.00 69.06 198 SER A N 1
ATOM 1152 C CA . SER A 1 173 ? 3.836 5.194 22.049 1.00 68.55 198 SER A CA 1
ATOM 1153 C C . SER A 1 173 ? 5.159 5.048 22.789 1.00 68.30 198 SER A C 1
ATOM 1154 O O . SER A 1 173 ? 5.616 3.929 23.001 1.00 70.00 198 SER A O 1
ATOM 1157 N N . GLU A 1 174 ? 5.786 6.162 23.169 1.00 67.74 199 GLU A N 1
ATOM 1158 C CA . GLU A 1 174 ? 7.108 6.095 23.803 1.00 65.33 199 GLU A CA 1
ATOM 1159 C C . GLU A 1 174 ? 7.023 5.924 25.311 1.00 63.04 199 GLU A C 1
ATOM 1160 O O . GLU A 1 174 ? 6.073 6.376 25.941 1.00 62.90 199 GLU A O 1
ATOM 1166 N N . VAL A 1 175 ? 8.035 5.277 25.878 1.00 60.71 200 VAL A N 1
ATOM 1167 C CA . VAL A 1 175 ? 8.020 4.892 27.286 1.00 57.92 200 VAL A CA 1
ATOM 1168 C C . VAL A 1 175 ? 8.961 5.742 28.120 1.00 57.36 200 VAL A C 1
ATOM 1169 O O . VAL A 1 175 ? 10.160 5.756 27.873 1.00 60.40 200 VAL A O 1
ATOM 1173 N N . LEU A 1 176 ? 8.423 6.441 29.112 1.00 54.96 201 LEU A N 1
ATOM 1174 C CA . LEU A 1 176 ? 9.262 7.099 30.102 1.00 52.18 201 LEU A CA 1
ATOM 1175 C C . LEU A 1 176 ? 9.731 6.063 31.111 1.00 51.39 201 LEU A C 1
ATOM 1176 O O . LEU A 1 176 ? 8.924 5.427 31.779 1.00 54.25 201 LEU A O 1
ATOM 1181 N N . ALA A 1 177 ? 11.042 5.901 31.226 1.00 49.16 202 ALA A N 1
ATOM 1182 C CA . ALA A 1 177 ? 11.602 4.956 32.172 1.00 47.06 202 ALA A CA 1
ATOM 1183 C C . ALA A 1 177 ? 11.629 5.535 33.580 1.00 46.48 202 ALA A C 1
ATOM 1184 O O . ALA A 1 177 ? 12.699 5.688 34.178 1.00 44.46 202 ALA A O 1
ATOM 1186 N N . TRP A 1 178 ? 10.447 5.842 34.112 1.00 44.28 203 TRP A N 1
ATOM 1187 C CA . TRP A 1 178 ? 10.337 6.328 35.482 1.00 44.04 203 TRP A CA 1
ATOM 1188 C C . TRP A 1 178 ? 11.106 5.455 36.463 1.00 44.88 203 TRP A C 1
ATOM 1189 O O . TRP A 1 178 ? 11.505 5.904 37.531 1.00 45.85 203 TRP A O 1
ATOM 1200 N N . SER A 1 179 ? 11.315 4.199 36.096 1.00 47.52 204 SER A N 1
ATOM 1201 C CA . SER A 1 179 ? 11.951 3.255 37.003 1.00 51.63 204 SER A CA 1
ATOM 1202 C C . SER A 1 179 ? 13.422 3.572 37.228 1.00 52.91 204 SER A C 1
ATOM 1203 O O . SER A 1 179 ? 13.998 3.162 38.227 1.00 54.10 204 SER A O 1
ATOM 1206 N N . SER A 1 180 ? 14.035 4.293 36.296 1.00 53.63 205 SER A N 1
ATOM 1207 C CA . SER A 1 180 ? 15.449 4.632 36.432 1.00 54.84 205 SER A CA 1
ATOM 1208 C C . SER A 1 180 ? 15.680 6.144 36.540 1.00 52.58 205 SER A C 1
ATOM 1209 O O . SER A 1 180 ? 16.815 6.607 36.513 1.00 55.22 205 SER A O 1
ATOM 1212 N N . ALA A 1 181 ? 14.606 6.914 36.654 1.00 49.66 206 ALA A N 1
ATOM 1213 C CA . ALA A 1 181 ? 14.739 8.358 36.802 1.00 48.84 206 ALA A CA 1
ATOM 1214 C C . ALA A 1 181 ? 15.477 8.726 38.102 1.00 48.75 206 ALA A C 1
ATOM 1215 O O . ALA A 1 181 ? 15.221 8.160 39.167 1.00 47.50 206 ALA A O 1
ATOM 1217 N N . MET A 1 182 ? 16.391 9.687 37.990 1.00 48.02 207 MET A N 1
ATOM 1218 C CA . MET A 1 182 ? 17.435 9.914 38.984 1.00 47.84 207 MET A CA 1
ATOM 1219 C C . MET A 1 182 ? 17.666 11.433 39.094 1.00 46.03 207 MET A C 1
ATOM 1220 O O . MET A 1 182 ? 17.727 12.124 38.075 1.00 45.89 207 MET A O 1
ATOM 1225 N N . VAL A 1 183 ? 17.791 11.954 40.312 1.00 41.65 208 VAL A N 1
ATOM 1226 C CA . VAL A 1 183 ? 18.231 13.338 40.511 1.00 36.85 208 VAL A CA 1
ATOM 1227 C C . VAL A 1 183 ? 19.336 13.373 41.564 1.00 37.53 208 VAL A C 1
ATOM 1228 O O . VAL A 1 183 ? 19.157 12.848 42.662 1.00 39.15 208 VAL A O 1
ATOM 1232 N N . ALA A 1 184 A 20.471 13.990 41.234 1.00 36.66 209 ALA A N 1
ATOM 1233 C CA . ALA A 1 184 A 21.635 14.002 42.127 1.00 36.25 209 ALA A CA 1
ATOM 1234 C C . ALA A 1 184 A 22.007 12.596 42.635 1.00 37.84 209 ALA A C 1
ATOM 1235 O O . ALA A 1 184 A 22.337 12.413 43.804 1.00 36.32 209 ALA A O 1
ATOM 1237 N N . GLY A 1 185 B 21.934 11.606 41.749 1.00 41.12 209 GLY A N 1
ATOM 1238 C CA . GLY A 1 185 B 22.406 10.274 42.084 1.00 47.06 209 GLY A CA 1
ATOM 1239 C C . GLY A 1 185 B 21.406 9.434 42.863 1.00 50.85 209 GLY A C 1
ATOM 1240 O O . GLY A 1 185 B 21.700 8.292 43.242 1.00 51.01 209 GLY A O 1
ATOM 1241 N N . MET A 1 186 C 20.225 10.000 43.112 1.00 50.05 209 MET A N 1
ATOM 1242 C CA . MET A 1 186 C 19.161 9.283 43.814 1.00 48.84 209 MET A CA 1
ATOM 1243 C C . MET A 1 186 C 17.955 9.057 42.915 1.00 47.92 209 MET A C 1
ATOM 1244 O O . MET A 1 186 C 17.808 9.692 41.871 1.00 49.17 209 MET A O 1
ATOM 1249 N N . PRO A 1 187 D 17.069 8.139 43.317 1.00 47.03 209 PRO A N 1
ATOM 1250 C CA . PRO A 1 187 D 15.766 7.978 42.664 1.00 46.82 209 PRO A CA 1
ATOM 1251 C C . PRO A 1 187 D 14.929 9.235 42.889 1.00 47.62 209 PRO A C 1
ATOM 1252 O O . PRO A 1 187 D 14.803 9.737 44.019 1.00 49.75 209 PRO A O 1
ATOM 1256 N N . VAL A 1 188 A 14.395 9.768 41.798 1.00 46.85 210 VAL A N 1
ATOM 1257 C CA . VAL A 1 188 A 13.764 11.067 41.847 1.00 44.32 210 VAL A CA 1
ATOM 1258 C C . VAL A 1 188 A 12.896 11.160 43.113 1.00 43.21 210 VAL A C 1
ATOM 1259 O O . VAL A 1 188 A 12.975 12.151 43.843 1.00 41.52 210 VAL A O 1
ATOM 1263 N N . ALA A 1 189 B 12.096 10.128 43.360 1.00 41.86 210 ALA A N 1
ATOM 1264 C CA . ALA A 1 189 B 11.190 10.089 44.502 1.00 40.47 210 ALA A CA 1
ATOM 1265 C C . ALA A 1 189 B 11.921 10.267 45.823 1.00 38.27 210 ALA A C 1
ATOM 1266 O O . ALA A 1 189 B 11.439 10.944 46.722 1.00 37.55 210 ALA A O 1
ATOM 1268 N N . ASP A 1 190 ? 13.089 9.652 45.931 1.00 37.62 211 ASP A N 1
ATOM 1269 C CA . ASP A 1 190 ? 13.891 9.754 47.136 1.00 37.77 211 ASP A CA 1
ATOM 1270 C C . ASP A 1 190 ? 14.476 11.148 47.311 1.00 38.84 211 ASP A C 1
ATOM 1271 O O . ASP A 1 190 ? 14.711 11.587 48.430 1.00 43.41 211 ASP A O 1
ATOM 1276 N N . PHE A 1 191 ? 14.705 11.848 46.207 1.00 39.27 212 PHE A N 1
ATOM 1277 C CA . PHE A 1 191 ? 15.224 13.206 46.282 1.00 40.28 212 PHE A CA 1
ATOM 1278 C C . PHE A 1 191 ? 14.137 14.174 46.729 1.00 41.39 212 PHE A C 1
ATOM 1279 O O . PHE A 1 191 ? 14.361 15.026 47.587 1.00 38.55 212 PHE A O 1
ATOM 1287 N N . MET A 1 192 ? 12.956 14.035 46.142 1.00 42.79 213 MET A N 1
ATOM 1288 C CA . MET A 1 192 ? 11.837 14.894 46.485 1.00 46.05 213 MET A CA 1
ATOM 1289 C C . MET A 1 192 ? 11.461 14.694 47.942 1.00 47.00 213 MET A C 1
ATOM 1290 O O . MET A 1 192 ? 11.000 15.617 48.605 1.00 49.42 213 MET A O 1
ATOM 1295 N N . GLN A 1 193 ? 11.663 13.481 48.441 1.00 48.82 214 GLN A N 1
ATOM 1296 C CA . GLN A 1 193 ? 11.373 13.183 49.834 1.00 52.00 214 GLN A CA 1
ATOM 1297 C C . GLN A 1 193 ? 12.360 13.875 50.752 1.00 49.03 214 GLN A C 1
ATOM 1298 O O . GLN A 1 193 ? 11.977 14.441 51.768 1.00 48.68 214 GLN A O 1
ATOM 1304 N N . ALA A 1 194 ? 13.633 13.827 50.386 1.00 44.85 215 ALA A N 1
ATOM 1305 C CA . ALA A 1 194 ? 14.674 14.446 51.186 1.00 43.87 215 ALA A CA 1
ATOM 1306 C C . ALA A 1 194 ? 14.573 15.959 51.132 1.00 43.13 215 ALA A C 1
ATOM 1307 O O . ALA A 1 194 ? 14.876 16.645 52.100 1.00 39.90 215 ALA A O 1
ATOM 1309 N N . GLN A 1 195 ? 14.146 16.472 49.988 1.00 44.56 216 GLN A N 1
ATOM 1310 C CA . GLN A 1 195 ? 14.034 17.907 49.791 1.00 47.66 216 GLN A CA 1
ATOM 1311 C C . GLN A 1 195 ? 12.680 18.409 50.253 1.00 49.19 216 GLN A C 1
ATOM 1312 O O . GLN A 1 195 ? 12.433 19.609 50.298 1.00 46.59 216 GLN A O 1
ATOM 1318 N N . ASN A 1 196 ? 11.806 17.476 50.598 1.00 50.29 217 ASN A N 1
ATOM 1319 C CA . ASN A 1 196 ? 10.475 17.818 51.070 1.00 49.33 217 ASN A CA 1
ATOM 1320 C C . ASN A 1 196 ? 9.702 18.480 49.935 1.00 47.56 217 ASN A C 1
ATOM 1321 O O . ASN A 1 196 ? 9.031 19.487 50.120 1.00 46.53 217 ASN A O 1
ATOM 1326 N N . LEU A 1 197 ? 9.809 17.910 48.746 1.00 45.13 218 LEU A N 1
ATOM 1327 C CA . LEU A 1 197 ? 9.077 18.432 47.609 1.00 42.50 218 LEU A CA 1
ATOM 1328 C C . LEU A 1 197 ? 8.032 17.406 47.206 1.00 41.05 218 LEU A C 1
ATOM 1329 O O . LEU A 1 197 ? 8.276 16.204 47.284 1.00 41.58 218 LEU A O 1
ATOM 1334 N N . PRO A 1 198 ? 6.840 17.868 46.789 1.00 40.54 219 PRO A N 1
ATOM 1335 C CA . PRO A 1 198 ? 5.726 16.983 46.430 1.00 41.89 219 PRO A CA 1
ATOM 1336 C C . PRO A 1 198 ? 6.062 16.053 45.275 1.00 47.70 219 PRO A C 1
ATOM 1337 O O . PRO A 1 198 ? 6.563 16.491 44.234 1.00 49.45 219 PRO A O 1
ATOM 1341 N N . TRP A 1 199 ? 5.789 14.766 45.481 1.00 47.93 220 TRP A N 1
ATOM 1342 C CA . TRP A 1 199 ? 5.941 13.762 44.442 1.00 49.20 220 TRP A CA 1
ATOM 1343 C C . TRP A 1 199 ? 4.726 12.833 44.507 1.00 49.75 220 TRP A C 1
ATOM 1344 O O . TRP A 1 199 ? 4.492 12.180 45.513 1.00 50.51 220 TRP A O 1
ATOM 1355 N N . ASN A 1 200 ? 3.944 12.777 43.441 1.00 50.61 221 ASN A N 1
ATOM 1356 C CA . ASN A 1 200 ? 2.712 12.004 43.475 1.00 50.88 221 ASN A CA 1
ATOM 1357 C C . ASN A 1 200 ? 2.198 11.815 42.063 1.00 53.81 221 ASN A C 1
ATOM 1358 O O . ASN A 1 200 ? 2.378 12.684 41.218 1.00 57.82 221 ASN A O 1
ATOM 1363 N N . GLU A 1 201 ? 1.554 10.683 41.814 1.00 55.09 222 GLU A N 1
ATOM 1364 C CA . GLU A 1 201 ? 1.072 10.336 40.482 1.00 57.86 222 GLU A CA 1
ATOM 1365 C C . GLU A 1 201 ? 0.631 11.532 39.643 1.00 56.95 222 GLU A C 1
ATOM 1366 O O . GLU A 1 201 ? 0.745 11.520 38.418 1.00 55.38 222 GLU A O 1
ATOM 1372 N N . GLN A 1 202 ? 0.128 12.569 40.298 1.00 57.19 223 GLN A N 1
ATOM 1373 C CA . GLN A 1 202 ? -0.254 13.784 39.583 1.00 60.96 223 GLN A CA 1
ATOM 1374 C C . GLN A 1 202 ? 0.926 14.574 39.024 1.00 61.26 223 GLN A C 1
ATOM 1375 O O . GLN A 1 202 ? 0.904 15.011 37.873 1.00 63.20 223 GLN A O 1
ATOM 1381 N N . VAL A 1 203 ? 1.949 14.780 39.844 1.00 60.07 224 VAL A N 1
ATOM 1382 C CA . VAL A 1 203 ? 3.145 15.479 39.395 1.00 57.91 224 VAL A CA 1
ATOM 1383 C C . VAL A 1 203 ? 3.793 14.778 38.202 1.00 57.52 224 VAL A C 1
ATOM 1384 O O . VAL A 1 203 ? 4.179 15.422 37.224 1.00 56.71 224 VAL A O 1
ATOM 1388 N N . ARG A 1 204 ? 3.903 13.458 38.286 1.00 54.61 225 ARG A N 1
ATOM 1389 C CA . ARG A 1 204 ? 4.510 12.687 37.217 1.00 55.31 225 ARG A CA 1
ATOM 1390 C C . ARG A 1 204 ? 3.699 12.769 35.936 1.00 54.73 225 ARG A C 1
ATOM 1391 O O . ARG A 1 204 ? 4.258 12.933 34.851 1.00 56.36 225 ARG A O 1
ATOM 1399 N N . ALA A 1 205 ? 2.381 12.651 36.069 1.00 52.79 226 ALA A N 1
ATOM 1400 C CA . ALA A 1 205 ? 1.469 12.769 34.936 1.00 50.68 226 ALA A CA 1
ATOM 1401 C C . ALA A 1 205 ? 1.644 14.096 34.225 1.00 49.57 226 ALA A C 1
ATOM 1402 O O . ALA A 1 205 ? 1.553 14.175 33.006 1.00 49.12 226 ALA A O 1
ATOM 1404 N N . LYS A 1 206 ? 1.882 15.148 34.993 1.00 50.85 227 LYS A N 1
ATOM 1405 C CA . LYS A 1 206 ? 2.161 16.452 34.399 1.00 51.78 227 LYS A CA 1
ATOM 1406 C C . LYS A 1 206 ? 3.484 16.416 33.624 1.00 52.52 227 LYS A C 1
ATOM 1407 O O . LYS A 1 206 ? 3.536 16.822 32.463 1.00 55.35 227 LYS A O 1
ATOM 1413 N N . ILE A 1 207 ? 4.547 15.923 34.260 1.00 50.90 228 ILE A N 1
ATOM 1414 C CA . ILE A 1 207 ? 5.829 15.756 33.577 1.00 49.62 228 ILE A CA 1
ATOM 1415 C C . ILE A 1 207 ? 5.652 14.935 32.293 1.00 51.67 228 ILE A C 1
ATOM 1416 O O . ILE A 1 207 ? 6.107 15.341 31.220 1.00 49.35 228 ILE A O 1
ATOM 1421 N N . ASP A 1 208 ? 4.963 13.801 32.413 1.00 53.56 229 ASP A N 1
ATOM 1422 C CA . ASP A 1 208 ? 4.715 12.906 31.285 1.00 55.73 229 ASP A CA 1
ATOM 1423 C C . ASP A 1 208 ? 4.206 13.699 30.091 1.00 57.99 229 ASP A C 1
ATOM 1424 O O . ASP A 1 208 ? 4.742 13.604 28.990 1.00 58.32 229 ASP A O 1
ATOM 1429 N N . GLU A 1 209 ? 3.174 14.496 30.321 1.00 61.02 230 GLU A N 1
ATOM 1430 C CA . GLU A 1 209 ? 2.612 15.332 29.274 1.00 64.53 230 GLU A CA 1
ATOM 1431 C C . GLU A 1 209 ? 3.677 16.230 28.652 1.00 66.17 230 GLU A C 1
ATOM 1432 O O . GLU A 1 209 ? 3.924 16.182 27.447 1.00 66.98 230 GLU A O 1
ATOM 1438 N N . GLY A 1 210 ? 4.307 17.053 29.482 1.00 66.43 231 GLY A N 1
ATOM 1439 C CA . GLY A 1 210 ? 5.311 17.970 28.979 1.00 66.72 231 GLY A CA 1
ATOM 1440 C C . GLY A 1 210 ? 6.391 17.231 28.215 1.00 66.84 231 GLY A C 1
ATOM 1441 O O . GLY A 1 210 ? 6.799 17.652 27.136 1.00 68.13 231 GLY A O 1
ATOM 1442 N N . THR A 1 211 ? 6.853 16.119 28.773 1.00 65.57 232 THR A N 1
ATOM 1443 C CA . THR A 1 211 ? 7.847 15.291 28.111 1.00 63.42 232 THR A CA 1
ATOM 1444 C C . THR A 1 211 ? 7.433 14.942 26.685 1.00 65.56 232 THR A C 1
ATOM 1445 O O . THR A 1 211 ? 8.119 15.279 25.724 1.00 65.59 232 THR A O 1
ATOM 1449 N N . ARG A 1 212 ? 6.306 14.267 26.542 1.00 67.95 233 ARG A N 1
ATOM 1450 C CA . ARG A 1 212 ? 5.944 13.737 25.243 1.00 71.73 233 ARG A CA 1
ATOM 1451 C C . ARG A 1 212 ? 5.125 14.718 24.422 1.00 74.23 233 ARG A C 1
ATOM 1452 O O . ARG A 1 212 ? 4.464 14.313 23.472 1.00 75.60 233 ARG A O 1
ATOM 1460 N N . ASN A 1 213 ? 5.153 15.995 24.793 1.00 75.53 234 ASN A N 1
ATOM 1461 C CA . ASN A 1 213 ? 4.336 17.004 24.122 1.00 76.40 234 ASN A CA 1
ATOM 1462 C C . ASN A 1 213 ? 3.014 16.432 23.609 1.00 76.63 234 ASN A C 1
ATOM 1463 O O . ASN A 1 213 ? 2.183 15.954 24.387 1.00 76.14 234 ASN A O 1
ATOM 1468 N N . THR A 1 225 ? 6.913 24.591 16.163 1.00 70.34 246 THR A N 1
ATOM 1469 C CA . THR A 1 225 ? 8.066 25.093 16.900 1.00 69.21 246 THR A CA 1
ATOM 1470 C C . THR A 1 225 ? 9.190 24.064 16.902 1.00 66.71 246 THR A C 1
ATOM 1471 O O . THR A 1 225 ? 8.989 22.920 17.295 1.00 66.72 246 THR A O 1
ATOM 1475 N N . TYR A 1 226 ? 10.371 24.473 16.452 1.00 63.84 247 TYR A N 1
ATOM 1476 C CA . TYR A 1 226 ? 11.467 23.535 16.256 1.00 60.95 247 TYR A CA 1
ATOM 1477 C C . TYR A 1 226 ? 12.793 23.937 16.889 1.00 55.95 247 TYR A C 1
ATOM 1478 O O . TYR A 1 226 ? 13.850 23.637 16.350 1.00 53.81 247 TYR A O 1
ATOM 1487 N N . TYR A 1 227 ? 12.742 24.600 18.038 1.00 53.37 248 TYR A N 1
ATOM 1488 C CA . TYR A 1 227 ? 13.964 25.016 18.714 1.00 49.90 248 TYR A CA 1
ATOM 1489 C C . TYR A 1 227 ? 14.612 23.886 19.484 1.00 47.44 248 TYR A C 1
ATOM 1490 O O . TYR A 1 227 ? 15.817 23.698 19.417 1.00 47.29 248 TYR A O 1
ATOM 1499 N N . GLY A 1 228 ? 13.805 23.131 20.214 1.00 45.24 249 GLY A N 1
ATOM 1500 C CA . GLY A 1 228 ? 14.317 22.029 21.001 1.00 43.89 249 GLY A CA 1
ATOM 1501 C C . GLY A 1 228 ? 14.946 20.954 20.145 1.00 41.60 249 GLY A C 1
ATOM 1502 O O . GLY A 1 228 ? 16.029 20.467 20.445 1.00 41.62 249 GLY A O 1
ATOM 1503 N N . ILE A 1 229 ? 14.257 20.583 19.073 1.00 39.50 250 ILE A N 1
ATOM 1504 C CA . ILE A 1 229 ? 14.757 19.561 18.162 1.00 38.69 250 ILE A CA 1
ATOM 1505 C C . ILE A 1 229 ? 15.980 20.063 17.424 1.00 34.92 250 ILE A C 1
ATOM 1506 O O . ILE A 1 229 ? 16.910 19.312 17.162 1.00 33.19 250 ILE A O 1
ATOM 1511 N N . GLY A 1 230 ? 15.971 21.346 17.092 1.00 35.00 251 GLY A N 1
ATOM 1512 C CA . GLY A 1 230 ? 17.117 21.954 16.444 1.00 36.08 251 GLY A CA 1
ATOM 1513 C C . GLY A 1 230 ? 18.343 21.792 17.325 1.00 38.11 251 GLY A C 1
ATOM 1514 O O . GLY A 1 230 ? 19.380 21.281 16.893 1.00 36.90 251 GLY A O 1
ATOM 1515 N N . ALA A 1 231 ? 18.212 22.194 18.585 1.00 35.84 252 ALA A N 1
ATOM 1516 C CA . ALA A 1 231 ? 19.324 22.140 19.516 1.00 34.20 252 ALA A CA 1
ATOM 1517 C C . ALA A 1 231 ? 19.783 20.703 19.765 1.00 34.49 252 ALA A C 1
ATOM 1518 O O . ALA A 1 231 ? 20.977 20.429 19.916 1.00 36.36 252 ALA A O 1
ATOM 1520 N N . ALA A 1 232 ? 18.822 19.791 19.813 1.00 33.41 253 ALA A N 1
ATOM 1521 C CA . ALA A 1 232 ? 19.088 18.377 20.058 1.00 34.17 253 ALA A CA 1
ATOM 1522 C C . ALA A 1 232 ? 19.852 17.749 18.891 1.00 35.96 253 ALA A C 1
ATOM 1523 O O . ALA A 1 232 ? 20.777 16.961 19.096 1.00 34.77 253 ALA A O 1
ATOM 1525 N N . LEU A 1 233 ? 19.445 18.091 17.670 1.00 34.02 254 LEU A N 1
ATOM 1526 C CA . LEU A 1 233 ? 20.136 17.625 16.474 1.00 35.69 254 LEU A CA 1
ATOM 1527 C C . LEU A 1 233 ? 21.586 18.098 16.509 1.00 35.35 254 LEU A C 1
ATOM 1528 O O . LEU A 1 233 ? 22.507 17.356 16.167 1.00 35.85 254 LEU A O 1
ATOM 1533 N N . ALA A 1 234 ? 21.784 19.329 16.958 1.00 33.80 255 ALA A N 1
ATOM 1534 C CA . ALA A 1 234 ? 23.119 19.905 17.004 1.00 35.48 255 ALA A CA 1
ATOM 1535 C C . ALA A 1 234 ? 23.989 19.190 18.032 1.00 38.08 255 ALA A C 1
ATOM 1536 O O . ALA A 1 234 ? 25.198 19.020 17.850 1.00 38.68 255 ALA A O 1
ATOM 1538 N N . ARG A 1 235 ? 23.366 18.764 19.120 1.00 38.45 256 ARG A N 1
ATOM 1539 C CA . ARG A 1 235 ? 24.119 18.119 20.176 1.00 38.73 256 ARG A CA 1
ATOM 1540 C C . ARG A 1 235 ? 24.499 16.712 19.732 1.00 38.06 256 ARG A C 1
ATOM 1541 O O . ARG A 1 235 ? 25.561 16.191 20.092 1.00 39.94 256 ARG A O 1
ATOM 1544 N N . ILE A 1 236 ? 23.627 16.094 18.943 1.00 33.97 257 ILE A N 1
ATOM 1545 C CA . ILE A 1 236 ? 23.931 14.770 18.416 1.00 34.65 257 ILE A CA 1
ATOM 1546 C C . ILE A 1 236 ? 25.084 14.901 17.438 1.00 35.33 257 ILE A C 1
ATOM 1547 O O . ILE A 1 236 ? 26.027 14.102 17.460 1.00 32.87 257 ILE A O 1
ATOM 1552 N N . THR A 1 237 ? 25.009 15.927 16.593 1.00 30.58 258 THR A N 1
ATOM 1553 C CA . THR A 1 237 ? 26.056 16.183 15.624 1.00 30.61 258 THR A CA 1
ATOM 1554 C C . THR A 1 237 ? 27.411 16.423 16.302 1.00 30.73 258 THR A C 1
ATOM 1555 O O . THR A 1 237 ? 28.450 15.963 15.814 1.00 32.38 258 THR A O 1
ATOM 1559 N N . GLU A 1 238 ? 27.402 17.139 17.426 1.00 30.01 259 GLU A N 1
ATOM 1560 C CA . GLU A 1 238 ? 28.648 17.497 18.104 1.00 32.73 259 GLU A CA 1
ATOM 1561 C C . GLU A 1 238 ? 29.253 16.247 18.716 1.00 33.44 259 GLU A C 1
ATOM 1562 O O . GLU A 1 238 ? 30.467 16.139 18.829 1.00 34.42 259 GLU A O 1
ATOM 1568 N N . ALA A 1 239 ? 28.404 15.300 19.099 1.00 34.21 260 ALA A N 1
ATOM 1569 C CA . ALA A 1 239 ? 28.870 14.059 19.713 1.00 34.74 260 ALA A CA 1
ATOM 1570 C C . ALA A 1 239 ? 29.672 13.293 18.681 1.00 35.11 260 ALA A C 1
ATOM 1571 O O . ALA A 1 239 ? 30.700 12.675 18.992 1.00 33.97 260 ALA A O 1
ATOM 1573 N N . VAL A 1 240 ? 29.186 13.341 17.444 1.00 35.18 261 VAL A N 1
ATOM 1574 C CA . VAL A 1 240 ? 29.910 12.755 16.326 1.00 35.47 261 VAL A CA 1
ATOM 1575 C C . VAL A 1 240 ? 31.186 13.536 16.012 1.00 35.51 261 VAL A C 1
ATOM 1576 O O . VAL A 1 240 ? 32.293 12.986 16.048 1.00 34.27 261 VAL A O 1
ATOM 1580 N N . LEU A 1 241 ? 31.022 14.821 15.733 1.00 31.67 262 LEU A N 1
ATOM 1581 C CA . LEU A 1 241 ? 32.130 15.653 15.323 1.00 36.34 262 LEU A CA 1
ATOM 1582 C C . LEU A 1 241 ? 33.304 15.649 16.301 1.00 39.94 262 LEU A C 1
ATOM 1583 O O . LEU A 1 241 ? 34.456 15.711 15.891 1.00 41.49 262 LEU A O 1
ATOM 1588 N N . ARG A 1 242 ? 33.002 15.565 17.594 1.00 40.26 263 ARG A N 1
ATOM 1589 C CA . ARG A 1 242 ? 34.034 15.621 18.627 1.00 40.83 263 ARG A CA 1
ATOM 1590 C C . ARG A 1 242 ? 34.332 14.274 19.288 1.00 43.42 263 ARG A C 1
ATOM 1591 O O . ARG A 1 242 ? 35.030 14.216 20.300 1.00 41.71 263 ARG A O 1
ATOM 1599 N N . ASP A 1 243 ? 33.805 13.198 18.714 1.00 44.59 264 ASP A N 1
ATOM 1600 C CA . ASP A 1 243 ? 34.042 11.856 19.234 1.00 47.19 264 ASP A CA 1
ATOM 1601 C C . ASP A 1 243 ? 33.932 11.830 20.751 1.00 44.36 264 ASP A C 1
ATOM 1602 O O . ASP A 1 243 ? 34.885 11.497 21.446 1.00 42.58 264 ASP A O 1
ATOM 1607 N N . ARG A 1 244 ? 32.754 12.173 21.255 1.00 43.55 265 ARG A N 1
ATOM 1608 C CA . ARG A 1 244 ? 32.568 12.415 22.674 1.00 46.36 265 ARG A CA 1
ATOM 1609 C C . ARG A 1 244 ? 32.161 11.226 23.540 1.00 45.08 265 ARG A C 1
ATOM 1610 O O . ARG A 1 244 ? 32.320 11.270 24.756 1.00 44.42 265 ARG A O 1
ATOM 1618 N N . ARG A 1 245 ? 31.635 10.175 22.925 1.00 41.31 266 ARG A N 1
ATOM 1619 C CA . ARG A 1 245 ? 31.122 9.037 23.678 1.00 41.81 266 ARG A CA 1
ATOM 1620 C C . ARG A 1 245 ? 29.960 9.473 24.561 1.00 39.82 266 ARG A C 1
ATOM 1621 O O . ARG A 1 245 ? 29.947 9.215 25.758 1.00 38.69 266 ARG A O 1
ATOM 1629 N N . ALA A 1 246 ? 28.987 10.136 23.951 1.00 38.79 267 ALA A N 1
ATOM 1630 C CA . ALA A 1 246 ? 27.826 10.648 24.656 1.00 38.74 267 ALA A CA 1
ATOM 1631 C C . ALA A 1 246 ? 26.708 9.615 24.686 1.00 38.98 267 ALA A C 1
ATOM 1632 O O . ALA A 1 246 ? 26.491 8.910 23.702 1.00 42.84 267 ALA A O 1
ATOM 1634 N N . VAL A 1 247 ? 25.983 9.545 25.798 1.00 38.14 268 VAL A N 1
ATOM 1635 C CA . VAL A 1 247 ? 24.896 8.591 25.915 1.00 38.11 268 VAL A CA 1
ATOM 1636 C C . VAL A 1 247 ? 23.595 9.258 25.496 1.00 37.49 268 VAL A C 1
ATOM 1637 O O . VAL A 1 247 ? 23.087 10.136 26.184 1.00 38.22 268 VAL A O 1
ATOM 1641 N N . LEU A 1 248 ? 23.073 8.838 24.349 1.00 35.93 269 LEU A N 1
ATOM 1642 C CA . LEU A 1 248 ? 21.897 9.465 23.765 1.00 35.19 269 LEU A CA 1
ATOM 1643 C C . LEU A 1 248 ? 20.876 8.391 23.406 1.00 34.23 269 LEU A C 1
ATOM 1644 O O . LEU A 1 248 ? 21.239 7.311 22.959 1.00 35.57 269 LEU A O 1
ATOM 1649 N N . THR A 1 249 ? 19.600 8.682 23.618 1.00 33.93 270 THR A N 1
ATOM 1650 C CA . THR A 1 249 ? 18.556 7.736 23.251 1.00 37.04 270 THR A CA 1
ATOM 1651 C C . THR A 1 249 ? 18.173 7.928 21.780 1.00 39.02 270 THR A C 1
ATOM 1652 O O . THR A 1 249 ? 17.061 8.371 21.467 1.00 40.51 270 THR A O 1
ATOM 1656 N N . VAL A 1 250 ? 19.110 7.609 20.882 1.00 38.11 271 VAL A N 1
ATOM 1657 C CA . VAL A 1 250 ? 18.862 7.691 19.442 1.00 37.99 271 VAL A CA 1
ATOM 1658 C C . VAL A 1 250 ? 18.241 6.404 18.901 1.00 40.35 271 VAL A C 1
ATOM 1659 O O . VAL A 1 250 ? 18.396 5.322 19.482 1.00 38.78 271 VAL A O 1
ATOM 1663 N N . SER A 1 251 ? 17.546 6.525 17.775 1.00 43.26 272 SER A N 1
ATOM 1664 C CA . SER A 1 251 ? 16.934 5.372 17.129 1.00 43.75 272 SER A CA 1
ATOM 1665 C C . SER A 1 251 ? 17.925 4.666 16.204 1.00 46.76 272 SER A C 1
ATOM 1666 O O . SER A 1 251 ? 18.598 5.302 15.391 1.00 47.88 272 SER A O 1
ATOM 1669 N N . ALA A 1 252 ? 18.013 3.347 16.351 1.00 49.39 273 ALA A N 1
ATOM 1670 C CA . ALA A 1 252 ? 18.818 2.497 15.478 1.00 50.93 273 ALA A CA 1
ATOM 1671 C C . ALA A 1 252 ? 18.186 1.115 15.413 1.00 51.52 273 ALA A C 1
ATOM 1672 O O . ALA A 1 252 ? 17.459 0.707 16.323 1.00 49.28 273 ALA A O 1
ATOM 1674 N N . PRO A 1 253 ? 18.462 0.371 14.335 1.00 53.64 274 PRO A N 1
ATOM 1675 C CA . PRO A 1 253 ? 17.972 -1.004 14.271 1.00 56.04 274 PRO A CA 1
ATOM 1676 C C . PRO A 1 253 ? 18.353 -1.763 15.532 1.00 58.82 274 PRO A C 1
ATOM 1677 O O . PRO A 1 253 ? 19.528 -1.830 15.909 1.00 60.26 274 PRO A O 1
ATOM 1681 N N . THR A 1 254 ? 17.344 -2.317 16.197 1.00 61.94 275 THR A N 1
ATOM 1682 C CA . THR A 1 254 ? 17.573 -3.053 17.447 1.00 64.80 275 THR A CA 1
ATOM 1683 C C . THR A 1 254 ? 17.169 -4.537 17.345 1.00 68.59 275 THR A C 1
ATOM 1684 O O . THR A 1 254 ? 15.970 -4.824 17.217 1.00 67.27 275 THR A O 1
ATOM 1688 N N . PRO A 1 255 ? 18.141 -5.442 17.396 1.00 71.04 276 PRO A N 1
ATOM 1689 C CA . PRO A 1 255 ? 17.961 -6.797 16.864 1.00 73.10 276 PRO A CA 1
ATOM 1690 C C . PRO A 1 255 ? 17.164 -7.680 17.819 1.00 75.38 276 PRO A C 1
ATOM 1691 O O . PRO A 1 255 ? 16.905 -8.845 17.516 1.00 76.86 276 PRO A O 1
ATOM 1695 N N . GLU A 1 256 ? 16.781 -7.120 18.961 1.00 77.20 277 GLU A N 1
ATOM 1696 C CA . GLU A 1 256 ? 16.021 -7.857 19.972 1.00 77.68 277 GLU A CA 1
ATOM 1697 C C . GLU A 1 256 ? 14.552 -7.456 19.903 1.00 75.87 277 GLU A C 1
ATOM 1698 O O . GLU A 1 256 ? 13.758 -7.756 20.793 1.00 77.08 277 GLU A O 1
ATOM 1704 N N . TYR A 1 257 ? 14.219 -6.769 18.819 1.00 72.89 278 TYR A N 1
ATOM 1705 C CA . TYR A 1 257 ? 12.889 -6.232 18.563 1.00 72.84 278 TYR A CA 1
ATOM 1706 C C . TYR A 1 257 ? 12.627 -6.228 17.065 1.00 73.13 278 TYR A C 1
ATOM 1707 O O . TYR A 1 257 ? 11.490 -6.033 16.615 1.00 74.47 278 TYR A O 1
ATOM 1716 N N . GLY A 1 258 ? 13.701 -6.417 16.304 1.00 73.11 283 GLY A N 1
ATOM 1717 C CA . GLY A 1 258 ? 13.603 -6.521 14.860 1.00 73.03 283 GLY A CA 1
ATOM 1718 C C . GLY A 1 258 ? 13.295 -5.207 14.166 1.00 72.80 283 GLY A C 1
ATOM 1719 O O . GLY A 1 258 ? 13.066 -5.190 12.958 1.00 70.93 283 GLY A O 1
ATOM 1720 N N . VAL A 1 259 ? 13.292 -4.110 14.921 1.00 73.15 285 VAL A N 1
ATOM 1721 C CA . VAL A 1 259 ? 12.992 -2.793 14.366 1.00 71.76 285 VAL A CA 1
ATOM 1722 C C . VAL A 1 259 ? 13.994 -1.745 14.845 1.00 70.86 285 VAL A C 1
ATOM 1723 O O . VAL A 1 259 ? 14.814 -2.009 15.725 1.00 69.74 285 VAL A O 1
ATOM 1727 N N . SER A 1 260 ? 13.928 -0.557 14.253 1.00 69.90 286 SER A N 1
ATOM 1728 C CA . SER A 1 260 ? 14.753 0.553 14.704 1.00 68.72 286 SER A CA 1
ATOM 1729 C C . SER A 1 260 ? 14.047 1.279 15.849 1.00 66.93 286 SER A C 1
ATOM 1730 O O . SER A 1 260 ? 12.878 1.657 15.748 1.00 66.34 286 SER A O 1
ATOM 1733 N N . LEU A 1 261 ? 14.787 1.475 16.933 1.00 64.83 287 LEU A N 1
ATOM 1734 C CA . LEU A 1 261 ? 14.211 1.854 18.218 1.00 62.28 287 LEU A CA 1
ATOM 1735 C C . LEU A 1 261 ? 15.095 2.898 18.893 1.00 57.23 287 LEU A C 1
ATOM 1736 O O . LEU A 1 261 ? 16.271 3.016 18.573 1.00 58.78 287 LEU A O 1
ATOM 1741 N N . SER A 1 262 ? 14.541 3.653 19.831 1.00 52.14 288 SER A N 1
ATOM 1742 C CA . SER A 1 262 ? 15.384 4.478 20.679 1.00 45.81 288 SER A CA 1
ATOM 1743 C C . SER A 1 262 ? 15.736 3.737 21.970 1.00 43.56 288 SER A C 1
ATOM 1744 O O . SER A 1 262 ? 14.867 3.448 22.788 1.00 43.95 288 SER A O 1
ATOM 1747 N N . LEU A 1 263 ? 17.012 3.403 22.122 1.00 40.17 289 LEU A N 1
ATOM 1748 C CA . LEU A 1 263 ? 17.570 3.022 23.410 1.00 39.89 289 LEU A CA 1
ATOM 1749 C C . LEU A 1 263 ? 18.774 3.932 23.699 1.00 39.62 289 LEU A C 1
ATOM 1750 O O . LEU A 1 263 ? 19.299 4.586 22.792 1.00 39.02 289 LEU A O 1
ATOM 1755 N N . PRO A 1 264 ? 19.233 3.983 24.960 1.00 38.52 290 PRO A N 1
ATOM 1756 C CA . PRO A 1 264 ? 20.471 4.721 25.226 1.00 39.19 290 PRO A CA 1
ATOM 1757 C C . PRO A 1 264 ? 21.687 4.077 24.559 1.00 38.56 290 PRO A C 1
ATOM 1758 O O . PRO A 1 264 ? 21.958 2.888 24.751 1.00 40.94 290 PRO A O 1
ATOM 1762 N N . ARG A 1 265 ? 22.406 4.868 23.767 1.00 36.86 291 ARG A N 1
ATOM 1763 C CA . ARG A 1 265 ? 23.545 4.369 22.997 1.00 36.10 291 ARG A CA 1
ATOM 1764 C C . ARG A 1 265 ? 24.722 5.333 23.102 1.00 35.48 291 ARG A C 1
ATOM 1765 O O . ARG A 1 265 ? 24.553 6.557 23.034 1.00 33.76 291 ARG A O 1
ATOM 1773 N N . VAL A 1 266 ? 25.913 4.776 23.268 1.00 32.67 292 VAL A N 1
ATOM 1774 C CA . VAL A 1 266 ? 27.124 5.572 23.277 1.00 32.91 292 VAL A CA 1
ATOM 1775 C C . VAL A 1 266 ? 27.406 6.027 21.847 1.00 34.13 292 VAL A C 1
ATOM 1776 O O . VAL A 1 266 ? 27.512 5.202 20.944 1.00 38.38 292 VAL A O 1
ATOM 1780 N N . VAL A 1 267 ? 27.515 7.333 21.632 1.00 35.51 293 VAL A N 1
ATOM 1781 C CA . VAL A 1 267 ? 27.665 7.858 20.278 1.00 34.59 293 VAL A CA 1
ATOM 1782 C C . VAL A 1 267 ? 28.962 8.623 20.119 1.00 36.29 293 VAL A C 1
ATOM 1783 O O . VAL A 1 267 ? 29.316 9.440 20.969 1.00 34.98 293 VAL A O 1
ATOM 1787 N N . GLY A 1 268 ? 29.661 8.350 19.021 1.00 39.87 294 GLY A N 1
ATOM 1788 C CA . GLY A 1 268 ? 30.952 8.968 18.786 1.00 44.52 294 GLY A CA 1
ATOM 1789 C C . GLY A 1 268 ? 31.139 9.316 17.328 1.00 47.60 294 GLY A C 1
ATOM 1790 O O . GLY A 1 268 ? 30.162 9.526 16.608 1.00 47.90 294 GLY A O 1
ATOM 1791 N N . ARG A 1 269 ? 32.397 9.376 16.894 1.00 52.14 295 ARG A N 1
ATOM 1792 C CA . ARG A 1 269 ? 32.722 9.747 15.522 1.00 54.61 295 ARG A CA 1
ATOM 1793 C C . ARG A 1 269 ? 32.303 8.646 14.569 1.00 53.61 295 ARG A C 1
ATOM 1794 O O . ARG A 1 269 ? 31.945 8.907 13.430 1.00 54.51 295 ARG A O 1
ATOM 1802 N N . GLN A 1 270 ? 32.350 7.408 15.034 1.00 52.10 296 GLN A N 1
ATOM 1803 C CA . GLN A 1 270 ? 31.905 6.298 14.210 1.00 52.44 296 GLN A CA 1
ATOM 1804 C C . GLN A 1 270 ? 30.436 5.921 14.430 1.00 51.41 296 GLN A C 1
ATOM 1805 O O . GLN A 1 270 ? 30.018 4.786 14.165 1.00 52.41 296 GLN A O 1
ATOM 1811 N N . GLY A 1 271 ? 29.656 6.888 14.910 1.00 49.75 297 GLY A N 1
ATOM 1812 C CA . GLY A 1 271 ? 28.255 6.648 15.205 1.00 45.97 297 GLY A CA 1
ATOM 1813 C C . GLY A 1 271 ? 28.051 5.909 16.515 1.00 45.86 297 GLY A C 1
ATOM 1814 O O . GLY A 1 271 ? 28.731 6.191 17.515 1.00 42.68 297 GLY A O 1
ATOM 1815 N N . VAL A 1 272 ? 27.111 4.962 16.501 1.00 44.29 298 VAL A N 1
ATOM 1816 C CA . VAL A 1 272 ? 26.771 4.174 17.683 1.00 43.73 298 VAL A CA 1
ATOM 1817 C C . VAL A 1 272 ? 27.872 3.156 17.969 1.00 44.17 298 VAL A C 1
ATOM 1818 O O . VAL A 1 272 ? 28.088 2.246 17.168 1.00 43.47 298 VAL A O 1
ATOM 1822 N N . LEU A 1 273 ? 28.549 3.312 19.109 1.00 41.67 299 LEU A N 1
ATOM 1823 C CA . LEU A 1 273 ? 29.619 2.399 19.489 1.00 42.36 299 LEU A CA 1
ATOM 1824 C C . LEU A 1 273 ? 29.109 1.251 20.309 1.00 40.20 299 LEU A C 1
ATOM 1825 O O . LEU A 1 273 ? 29.715 0.192 20.318 1.00 40.03 299 LEU A O 1
ATOM 1830 N N . SER A 1 274 ? 28.028 1.480 21.043 1.00 38.53 301 SER A N 1
ATOM 1831 C CA . SER A 1 274 ? 27.370 0.409 21.773 1.00 38.98 301 SER A CA 1
ATOM 1832 C C . SER A 1 274 ? 25.954 0.776 22.159 1.00 37.11 301 SER A C 1
ATOM 1833 O O . SER A 1 274 ? 25.549 1.917 21.995 1.00 35.45 301 SER A O 1
ATOM 1836 N N . THR A 1 275 ? 25.208 -0.206 22.669 1.00 38.91 302 THR A N 1
ATOM 1837 C CA . THR A 1 275 ? 23.818 -0.007 23.097 1.00 40.95 302 THR A CA 1
ATOM 1838 C C . THR A 1 275 ? 23.616 -0.491 24.528 1.00 41.91 302 THR A C 1
ATOM 1839 O O . THR A 1 275 ? 23.954 -1.618 24.857 1.00 42.17 302 THR A O 1
ATOM 1843 N N . LEU A 1 276 ? 23.070 0.371 25.377 1.00 45.65 303 LEU A N 1
ATOM 1844 C CA . LEU A 1 276 ? 22.922 0.066 26.793 1.00 47.67 303 LEU A CA 1
ATOM 1845 C C . LEU A 1 276 ? 21.472 -0.276 27.044 1.00 50.06 303 LEU A C 1
ATOM 1846 O O . LEU A 1 276 ? 20.626 0.612 27.131 1.00 52.88 303 LEU A O 1
ATOM 1851 N N . HIS A 1 277 ? 21.171 -1.562 27.147 1.00 51.30 304 HIS A N 1
ATOM 1852 C CA . HIS A 1 277 ? 19.793 -1.969 27.374 1.00 53.84 304 HIS A CA 1
ATOM 1853 C C . HIS A 1 277 ? 19.436 -1.761 28.846 1.00 54.50 304 HIS A C 1
ATOM 1854 O O . HIS A 1 277 ? 19.982 -2.417 29.732 1.00 55.29 304 HIS A O 1
ATOM 1861 N N . PRO A 1 278 ? 18.527 -0.817 29.125 1.00 54.88 305 PRO A N 1
ATOM 1862 C CA . PRO A 1 278 ? 18.228 -0.500 30.525 1.00 56.25 305 PRO A CA 1
ATOM 1863 C C . PRO A 1 278 ? 17.380 -1.594 31.178 1.00 57.51 305 PRO A C 1
ATOM 1864 O O . PRO A 1 278 ? 16.584 -2.259 30.504 1.00 55.62 305 PRO A O 1
ATOM 1868 N N . LYS A 1 279 ? 17.556 -1.776 32.486 1.00 59.03 306 LYS A N 1
ATOM 1869 C CA . LYS A 1 279 ? 16.720 -2.688 33.253 1.00 60.14 306 LYS A CA 1
ATOM 1870 C C . LYS A 1 279 ? 15.389 -2.023 33.559 1.00 60.96 306 LYS A C 1
ATOM 1871 O O . LYS A 1 279 ? 15.336 -1.075 34.333 1.00 63.91 306 LYS A O 1
ATOM 1872 N N . LEU A 1 280 ? 14.320 -2.516 32.940 1.00 61.46 307 LEU A N 1
ATOM 1873 C CA . LEU A 1 280 ? 12.989 -1.930 33.117 1.00 61.67 307 LEU A CA 1
ATOM 1874 C C . LEU A 1 280 ? 12.097 -2.797 34.015 1.00 62.51 307 LEU A C 1
ATOM 1875 O O . LEU A 1 280 ? 12.345 -3.989 34.198 1.00 64.00 307 LEU A O 1
ATOM 1880 N N . THR A 1 281 ? 11.058 -2.196 34.581 1.00 62.91 308 THR A N 1
ATOM 1881 C CA . THR A 1 281 ? 10.024 -2.980 35.242 1.00 62.17 308 THR A CA 1
ATOM 1882 C C . THR A 1 281 ? 9.276 -3.788 34.185 1.00 65.03 308 THR A C 1
ATOM 1883 O O . THR A 1 281 ? 9.283 -3.446 32.996 1.00 66.61 308 THR A O 1
ATOM 1887 N N . GLY A 1 282 ? 8.622 -4.857 34.625 1.00 66.21 309 GLY A N 1
ATOM 1888 C CA . GLY A 1 282 ? 7.811 -5.636 33.714 1.00 65.70 309 GLY A CA 1
ATOM 1889 C C . GLY A 1 282 ? 6.839 -4.756 32.954 1.00 66.72 309 GLY A C 1
ATOM 1890 O O . GLY A 1 282 ? 6.642 -4.925 31.752 1.00 65.07 309 GLY A O 1
ATOM 1891 N N . ASP A 1 283 ? 6.204 -3.817 33.637 1.00 68.30 310 ASP A N 1
ATOM 1892 C CA . ASP A 1 283 ? 5.259 -2.953 32.947 1.00 70.91 310 ASP A CA 1
ATOM 1893 C C . ASP A 1 283 ? 5.963 -2.015 31.976 1.00 70.33 310 ASP A C 1
ATOM 1894 O O . ASP A 1 283 ? 5.390 -1.620 30.962 1.00 69.99 310 ASP A O 1
ATOM 1899 N N . GLU A 1 284 ? 7.211 -1.672 32.282 1.00 67.96 311 GLU A N 1
ATOM 1900 C CA . GLU A 1 284 ? 8.003 -0.825 31.398 1.00 65.39 311 GLU A CA 1
ATOM 1901 C C . GLU A 1 284 ? 8.411 -1.578 30.138 1.00 64.17 311 GLU A C 1
ATOM 1902 O O . GLU A 1 284 ? 8.157 -1.128 29.024 1.00 61.95 311 GLU A O 1
ATOM 1908 N N . GLN A 1 285 ? 9.034 -2.734 30.320 1.00 64.94 312 GLN A N 1
ATOM 1909 C CA . GLN A 1 285 ? 9.407 -3.569 29.188 1.00 67.36 312 GLN A CA 1
ATOM 1910 C C . GLN A 1 285 ? 8.156 -3.962 28.409 1.00 68.45 312 GLN A C 1
ATOM 1911 O O . GLN A 1 285 ? 8.214 -4.252 27.220 1.00 67.74 312 GLN A O 1
ATOM 1917 N N . GLN A 1 286 ? 7.023 -3.960 29.100 1.00 68.69 313 GLN A N 1
ATOM 1918 C CA . GLN A 1 286 ? 5.734 -4.261 28.488 1.00 67.78 313 GLN A CA 1
ATOM 1919 C C . GLN A 1 286 ? 5.452 -3.333 27.302 1.00 67.03 313 GLN A C 1
ATOM 1920 O O . GLN A 1 286 ? 5.356 -3.784 26.157 1.00 66.06 313 GLN A O 1
ATOM 1926 N N . LYS A 1 287 ? 5.325 -2.038 27.585 1.00 66.36 314 LYS A N 1
ATOM 1927 C CA . LYS A 1 287 ? 5.001 -1.051 26.562 1.00 65.40 314 LYS A CA 1
ATOM 1928 C C . LYS A 1 287 ? 6.052 -1.086 25.461 1.00 64.50 314 LYS A C 1
ATOM 1929 O O . LYS A 1 287 ? 5.748 -0.870 24.286 1.00 65.46 314 LYS A O 1
ATOM 1935 N N . LEU A 1 288 ? 7.291 -1.365 25.849 1.00 63.39 315 LEU A N 1
ATOM 1936 C CA . LEU A 1 288 ? 8.405 -1.319 24.914 1.00 63.71 315 LEU A CA 1
ATOM 1937 C C . LEU A 1 288 ? 8.175 -2.360 23.819 1.00 66.08 315 LEU A C 1
ATOM 1938 O O . LEU A 1 288 ? 7.947 -2.020 22.648 1.00 63.51 315 LEU A O 1
ATOM 1943 N N . GLU A 1 289 ? 8.225 -3.630 24.220 1.00 68.93 316 GLU A N 1
ATOM 1944 C CA . GLU A 1 289 ? 8.016 -4.750 23.308 1.00 71.11 316 GLU A CA 1
ATOM 1945 C C . GLU A 1 289 ? 6.706 -4.569 22.550 1.00 71.78 316 GLU A C 1
ATOM 1946 O O . GLU A 1 289 ? 6.601 -4.907 21.366 1.00 71.15 316 GLU A O 1
ATOM 1952 N N . G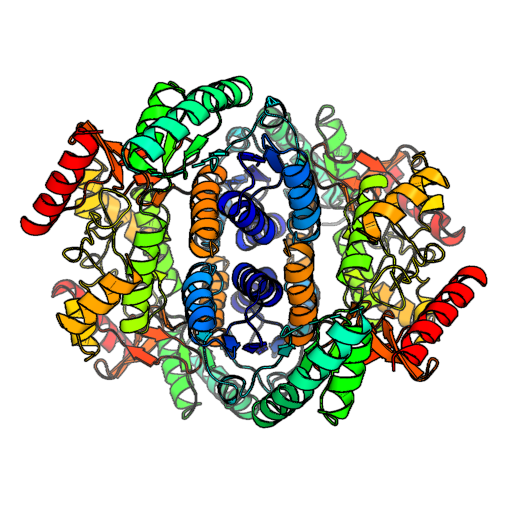LN A 1 290 ? 5.709 -4.017 23.229 1.00 73.53 317 GLN A N 1
ATOM 1953 C CA . GLN A 1 290 ? 4.448 -3.742 22.570 1.00 77.26 317 GLN A CA 1
ATOM 1954 C C . GLN A 1 290 ? 4.698 -2.861 21.353 1.00 78.24 317 GLN A C 1
ATOM 1955 O O . GLN A 1 290 ? 4.344 -3.220 20.225 1.00 77.28 317 GLN A O 1
ATOM 1961 N N . SER A 1 291 ? 5.325 -1.712 21.590 1.00 79.89 318 SER A N 1
ATOM 1962 C CA . SER A 1 291 ? 5.595 -0.746 20.527 1.00 79.45 318 SER A CA 1
ATOM 1963 C C . SER A 1 291 ? 6.442 -1.375 19.423 1.00 78.93 318 SER A C 1
ATOM 1964 O O . SER A 1 291 ? 6.238 -1.097 18.237 1.00 77.98 318 SER A O 1
ATOM 1967 N N . ALA A 1 292 ? 7.387 -2.226 19.817 1.00 78.06 319 ALA A N 1
ATOM 1968 C CA . ALA A 1 292 ? 8.253 -2.899 18.855 1.00 79.01 319 ALA A CA 1
ATOM 1969 C C . ALA A 1 292 ? 7.431 -3.459 17.693 1.00 79.80 319 ALA A C 1
ATOM 1970 O O . ALA A 1 292 ? 7.711 -3.189 16.523 1.00 78.74 319 ALA A O 1
ATOM 1972 N N . GLY A 1 293 ? 6.402 -4.228 18.027 1.00 81.09 320 GLY A N 1
ATOM 1973 C CA . GLY A 1 293 ? 5.566 -4.826 17.001 1.00 81.57 320 GLY A CA 1
ATOM 1974 C C . GLY A 1 293 ? 4.784 -3.793 16.193 1.00 80.84 320 GLY A C 1
ATOM 1975 O O . GLY A 1 293 ? 4.782 -3.862 14.963 1.00 80.71 320 GLY A O 1
ATOM 1976 N N . VAL A 1 294 ? 4.138 -2.854 16.876 1.00 80.90 321 VAL A N 1
ATOM 1977 C CA . VAL A 1 294 ? 3.422 -1.783 16.196 1.00 84.03 321 VAL A CA 1
ATOM 1978 C C . VAL A 1 294 ? 4.364 -1.124 15.196 1.00 85.37 321 VAL A C 1
ATOM 1979 O O . VAL A 1 294 ? 3.954 -0.282 14.398 1.00 85.55 321 VAL A O 1
ATOM 1983 N N . LEU A 1 295 ? 5.632 -1.520 15.251 1.00 83.59 322 LEU A N 1
ATOM 1984 C CA . LEU A 1 295 ? 6.646 -0.993 14.348 1.00 84.15 322 LEU A CA 1
ATOM 1985 C C . LEU A 1 295 ? 6.808 -1.894 13.128 1.00 84.53 322 LEU A C 1
ATOM 1986 O O . LEU A 1 295 ? 6.788 -1.421 11.992 1.00 83.48 322 LEU A O 1
ATOM 1991 N N . ARG A 1 296 ? 6.966 -3.192 13.368 1.00 85.34 323 ARG A N 1
ATOM 1992 C CA . ARG A 1 296 ? 7.114 -4.150 12.273 1.00 88.56 323 ARG A CA 1
ATOM 1993 C C . ARG A 1 296 ? 6.188 -3.828 11.078 1.00 91.01 323 ARG A C 1
ATOM 1994 O O . ARG A 1 296 ? 6.380 -4.346 9.955 1.00 91.60 323 ARG A O 1
ATOM 2002 N N . GLY A 1 297 ? 5.175 -2.991 11.308 1.00 92.05 324 GLY A N 1
ATOM 2003 C CA . GLY A 1 297 ? 4.456 -2.407 10.176 1.00 93.10 324 GLY A CA 1
ATOM 2004 C C . GLY A 1 297 ? 4.185 -0.906 10.364 1.00 93.96 324 GLY A C 1
ATOM 2005 O O . GLY A 1 297 ? 2.988 -0.543 10.561 1.00 95.07 324 GLY A O 1
ATOM 2006 N N . MET B 1 1 ? 21.826 38.889 34.574 1.00 45.48 22 MET B N 1
ATOM 2007 C CA . MET B 1 1 ? 21.513 39.558 33.281 1.00 45.95 22 MET B CA 1
ATOM 2008 C C . MET B 1 1 ? 20.185 39.018 32.781 1.00 44.65 22 MET B C 1
ATOM 2009 O O . MET B 1 1 ? 20.090 37.866 32.367 1.00 44.57 22 MET B O 1
ATOM 2014 N N . LYS B 1 2 ? 19.162 39.861 32.817 1.00 44.28 23 LYS B N 1
ATOM 2015 C CA . LYS B 1 2 ? 17.806 39.439 32.500 1.00 41.75 23 LYS B CA 1
ATOM 2016 C C . LYS B 1 2 ? 17.286 40.186 31.284 1.00 38.86 23 LYS B C 1
ATOM 2017 O O . LYS B 1 2 ? 17.415 41.406 31.203 1.00 40.48 23 LYS B O 1
ATOM 2023 N N . VAL B 1 3 ? 16.699 39.453 30.344 1.00 36.02 24 VAL B N 1
ATOM 2024 C CA . VAL B 1 3 ? 16.184 40.046 29.109 1.00 34.10 24 VAL B CA 1
ATOM 2025 C C . VAL B 1 3 ? 14.723 39.635 28.893 1.00 35.49 24 VAL B C 1
ATOM 2026 O O . VAL B 1 3 ? 14.331 38.502 29.190 1.00 32.71 24 VAL B O 1
ATOM 2030 N N . GLY B 1 4 ? 13.919 40.561 28.384 1.00 35.32 25 GLY B N 1
ATOM 2031 C CA . GLY B 1 4 ? 12.553 40.231 28.035 1.00 37.36 25 GLY B CA 1
ATOM 2032 C C . GLY B 1 4 ? 12.301 40.505 26.568 1.00 40.27 25 GLY B C 1
ATOM 2033 O O . GLY B 1 4 ? 12.838 41.464 26.024 1.00 43.94 25 GLY B O 1
ATOM 2034 N N . VAL B 1 5 ? 11.502 39.674 25.908 1.00 38.63 26 VAL B N 1
ATOM 2035 C CA . VAL B 1 5 ? 11.088 40.007 24.559 1.00 41.14 26 VAL B CA 1
ATOM 2036 C C . VAL B 1 5 ? 9.563 40.064 24.467 1.00 39.90 26 VAL B C 1
ATOM 2037 O O . VAL B 1 5 ? 8.867 39.148 24.897 1.00 39.01 26 VAL B O 1
ATOM 2041 N N . VAL B 1 6 ? 9.056 41.167 23.930 1.00 39.79 27 VAL B N 1
ATOM 2042 C CA . VAL B 1 6 ? 7.627 41.434 23.889 1.00 39.58 27 VAL B CA 1
ATOM 2043 C C . VAL B 1 6 ? 7.111 41.249 22.464 1.00 42.79 27 VAL B C 1
ATOM 2044 O O . VAL B 1 6 ? 7.552 41.932 21.537 1.00 39.70 27 VAL B O 1
ATOM 2048 N N . GLY B 1 7 ? 6.164 40.325 22.310 1.00 48.40 28 GLY B N 1
ATOM 2049 C CA . GLY B 1 7 ? 5.787 39.836 20.994 1.00 53.29 28 GLY B CA 1
ATOM 2050 C C . GLY B 1 7 ? 6.644 38.641 20.589 1.00 56.88 28 GLY B C 1
ATOM 2051 O O . GLY B 1 7 ? 7.819 38.802 20.253 1.00 58.84 28 GLY B O 1
ATOM 2052 N N . THR B 1 8 ? 6.076 37.437 20.623 1.00 58.17 29 THR B N 1
ATOM 2053 C CA . THR B 1 8 ? 6.844 36.237 20.306 1.00 58.65 29 THR B CA 1
ATOM 2054 C C . THR B 1 8 ? 6.602 35.740 18.882 1.00 57.91 29 THR B C 1
ATOM 2055 O O . THR B 1 8 ? 6.657 34.543 18.614 1.00 56.61 29 THR B O 1
ATOM 2059 N N . GLY B 1 9 ? 6.340 36.669 17.969 1.00 59.87 30 GLY B N 1
ATOM 2060 C CA . GLY B 1 9 ? 6.412 36.345 16.554 1.00 59.46 30 GLY B CA 1
ATOM 2061 C C . GLY B 1 9 ? 7.762 35.727 16.209 1.00 58.64 30 GLY B C 1
ATOM 2062 O O . GLY B 1 9 ? 8.516 35.321 17.102 1.00 56.95 30 GLY B O 1
ATOM 2063 N N . PHE B 1 10 ? 8.076 35.658 14.918 1.00 55.05 31 PHE B N 1
ATOM 2064 C CA . PHE B 1 10 ? 9.290 34.987 14.476 1.00 53.26 31 PHE B CA 1
ATOM 2065 C C . PHE B 1 10 ? 10.579 35.686 14.936 1.00 51.10 31 PHE B C 1
ATOM 2066 O O . PHE B 1 10 ? 11.528 35.028 15.355 1.00 48.90 31 PHE B O 1
ATOM 2067 N N . VAL B 1 11 ? 10.607 37.013 14.860 1.00 49.74 32 VAL B N 1
ATOM 2068 C CA . VAL B 1 11 ? 11.799 37.773 15.217 1.00 49.72 32 VAL B CA 1
ATOM 2069 C C . VAL B 1 11 ? 12.101 37.632 16.703 1.00 51.43 32 VAL B C 1
ATOM 2070 O O . VAL B 1 11 ? 13.243 37.374 17.097 1.00 50.22 32 VAL B O 1
ATOM 2074 N N . GLY B 1 12 ? 11.067 37.796 17.522 1.00 50.62 33 GLY B N 1
ATOM 2075 C CA . GLY B 1 12 ? 11.245 37.697 18.956 1.00 49.50 33 GLY B CA 1
ATOM 2076 C C . GLY B 1 12 ? 11.805 36.356 19.380 1.00 48.55 33 GLY B C 1
ATOM 2077 O O . GLY B 1 12 ? 12.710 36.288 20.213 1.00 47.44 33 GLY B O 1
ATOM 2078 N N . SER B 1 13 ? 11.270 35.283 18.809 1.00 48.11 34 SER B N 1
ATOM 2079 C CA . SER B 1 13 ? 11.637 33.950 19.258 1.00 48.66 34 SER B CA 1
ATOM 2080 C C . SER B 1 13 ? 12.972 33.502 18.690 1.00 46.24 34 SER B C 1
ATOM 2081 O O . SER B 1 13 ? 13.690 32.734 19.324 1.00 44.49 34 SER B O 1
ATOM 2084 N N . THR B 1 14 ? 13.308 33.986 17.498 1.00 45.46 35 THR B N 1
ATOM 2085 C CA . THR B 1 14 ? 14.615 33.693 16.898 1.00 43.84 35 THR B CA 1
ATOM 2086 C C . THR B 1 14 ? 15.707 34.417 17.686 1.00 39.66 35 THR B C 1
ATOM 2087 O O . THR B 1 14 ? 16.812 33.896 17.877 1.00 34.33 35 THR B O 1
ATOM 2091 N N . ALA B 1 15 ? 15.377 35.620 18.140 1.00 36.81 36 ALA B N 1
ATOM 2092 C CA . ALA B 1 15 ? 16.276 36.399 18.978 1.00 37.26 36 ALA B CA 1
ATOM 2093 C C . ALA B 1 15 ? 16.429 35.699 20.331 1.00 37.61 36 ALA B C 1
ATOM 2094 O O . ALA B 1 15 ? 17.540 35.538 20.846 1.00 37.56 36 ALA B O 1
ATOM 2096 N N . ALA B 1 16 ? 15.312 35.254 20.891 1.00 35.57 37 ALA B N 1
ATOM 2097 C CA . ALA B 1 16 ? 15.356 34.551 22.162 1.00 34.77 37 ALA B CA 1
ATOM 2098 C C . ALA B 1 16 ? 16.185 33.268 22.056 1.00 33.40 37 ALA B C 1
ATOM 2099 O O . ALA B 1 16 ? 16.925 32.923 22.973 1.00 35.24 37 ALA B O 1
ATOM 2101 N N . PHE B 1 17 ? 16.059 32.558 20.941 1.00 32.81 38 PHE B N 1
ATOM 2102 C CA . PHE B 1 17 ? 16.800 31.314 20.743 1.00 31.65 38 PHE B CA 1
ATOM 2103 C C . PHE B 1 17 ? 18.283 31.674 20.667 1.00 32.43 38 PHE B C 1
ATOM 2104 O O . PHE B 1 17 ? 19.120 31.001 21.270 1.00 33.45 38 PHE B O 1
ATOM 2112 N N . ALA B 1 18 ? 18.595 32.750 19.947 1.00 29.41 39 ALA B N 1
ATOM 2113 C CA . ALA B 1 18 ? 19.982 33.155 19.742 1.00 33.50 39 ALA B CA 1
ATOM 2114 C C . ALA B 1 18 ? 20.609 33.548 21.065 1.00 33.11 39 ALA B C 1
ATOM 2115 O O . ALA B 1 18 ? 21.742 33.165 21.376 1.00 28.65 39 ALA B O 1
ATOM 2117 N N . LEU B 1 19 ? 19.854 34.315 21.842 1.00 33.57 40 LEU B N 1
ATOM 2118 C CA . LEU B 1 19 ? 20.302 34.710 23.162 1.00 32.88 40 LEU B CA 1
ATOM 2119 C C . LEU B 1 19 ? 20.605 33.487 24.002 1.00 32.79 40 LEU B C 1
ATOM 2120 O O . LEU B 1 19 ? 21.585 33.475 24.748 1.00 36.70 40 LEU B O 1
ATOM 2125 N N . VAL B 1 20 ? 19.776 32.452 23.875 1.00 30.00 41 VAL B N 1
ATOM 2126 C CA . VAL B 1 20 ? 19.933 31.284 24.731 1.00 31.06 41 VAL B CA 1
ATOM 2127 C C . VAL B 1 20 ? 21.127 30.414 24.342 1.00 31.51 41 VAL B C 1
ATOM 2128 O O . VAL B 1 20 ? 21.964 30.083 25.184 1.00 32.10 41 VAL B O 1
ATOM 2132 N N . LEU B 1 21 ? 21.209 30.051 23.072 1.00 32.77 42 LEU B N 1
ATOM 2133 C CA . LEU B 1 21 ? 22.290 29.205 22.596 1.00 34.56 42 LEU B CA 1
ATOM 2134 C C . LEU B 1 21 ? 23.636 29.862 22.847 1.00 37.24 42 LEU B C 1
ATOM 2135 O O . LEU B 1 21 ? 24.669 29.204 22.871 1.00 39.64 42 LEU B O 1
ATOM 2140 N N . ARG B 1 22 ? 23.614 31.171 23.029 1.00 38.60 43 ARG B N 1
ATOM 2141 C CA . ARG B 1 22 ? 24.834 31.945 23.110 1.00 38.33 43 ARG B CA 1
ATOM 2142 C C . ARG B 1 22 ? 25.171 32.220 24.573 1.00 38.31 43 ARG B C 1
ATOM 2143 O O . ARG B 1 22 ? 26.285 32.626 24.905 1.00 36.47 43 ARG B O 1
ATOM 2151 N N . GLY B 1 23 ? 24.199 32.000 25.449 1.00 34.15 44 GLY B N 1
ATOM 2152 C CA . GLY B 1 23 ? 24.407 32.294 26.852 1.00 35.05 44 GLY B CA 1
ATOM 2153 C C . GLY B 1 23 ? 24.551 33.779 27.117 1.00 35.42 44 GLY B C 1
ATOM 2154 O O . GLY B 1 23 ? 25.327 34.188 27.971 1.00 35.93 44 GLY B O 1
ATOM 2155 N N . SER B 1 24 ? 23.802 34.593 26.385 1.00 34.78 45 SER B N 1
ATOM 2156 C CA . SER B 1 24 ? 23.915 36.035 26.509 1.00 34.97 45 SER B CA 1
ATOM 2157 C C . SER B 1 24 ? 23.377 36.528 27.843 1.00 35.91 45 SER B C 1
ATOM 2158 O O . SER B 1 24 ? 23.820 37.543 28.358 1.00 35.55 45 SER B O 1
ATOM 2161 N N . CYS B 1 25 ? 22.403 35.823 28.398 1.00 37.09 46 CYS B N 1
ATOM 2162 C CA . CYS B 1 25 ? 21.825 36.240 29.667 1.00 38.54 46 CYS B CA 1
ATOM 2163 C C . CYS B 1 25 ? 21.470 35.043 30.553 1.00 38.77 46 CYS B C 1
ATOM 2164 O O . CYS B 1 25 ? 21.470 33.900 30.104 1.00 39.92 46 CYS B O 1
ATOM 2167 N N . SER B 1 26 ? 21.174 35.302 31.817 1.00 39.49 47 SER B N 1
ATOM 2168 C CA . SER B 1 26 ? 20.812 34.218 32.724 1.00 40.44 47 SER B CA 1
ATOM 2169 C C . SER B 1 26 ? 19.298 34.097 32.992 1.00 39.53 47 SER B C 1
ATOM 2170 O O . SER B 1 26 ? 18.849 33.079 33.508 1.00 38.41 47 SER B O 1
ATOM 2173 N N . GLU B 1 27 ? 18.526 35.125 32.640 1.00 36.79 48 GLU B N 1
ATOM 2174 C CA . GLU B 1 27 ? 17.063 35.058 32.697 1.00 37.92 48 GLU B CA 1
ATOM 2175 C C . GLU B 1 27 ? 16.463 35.635 31.424 1.00 37.83 48 GLU B C 1
ATOM 2176 O O . GLU B 1 27 ? 16.897 36.683 30.952 1.00 40.41 48 GLU B O 1
ATOM 2182 N N . LEU B 1 28 ? 15.471 34.958 30.857 1.00 36.97 49 LEU B N 1
ATOM 2183 C CA . LEU B 1 28 ? 14.840 35.446 29.633 1.00 36.46 49 LEU B CA 1
ATOM 2184 C C . LEU B 1 28 ? 13.335 35.236 29.722 1.00 38.16 49 LEU B C 1
ATOM 2185 O O . LEU B 1 28 ? 12.872 34.114 29.920 1.00 38.79 49 LEU B O 1
ATOM 2190 N N . VAL B 1 29 ? 12.580 36.319 29.579 1.00 40.23 50 VAL B N 1
ATOM 2191 C CA . VAL B 1 29 ? 11.136 36.275 29.736 1.00 42.93 50 VAL B CA 1
ATOM 2192 C C . VAL B 1 29 ? 10.463 36.612 28.418 1.00 43.48 50 VAL B C 1
ATOM 2193 O O . VAL B 1 29 ? 10.742 37.652 27.823 1.00 40.93 50 VAL B O 1
ATOM 2197 N N . LEU B 1 30 ? 9.560 35.742 27.980 1.00 44.84 51 LEU B N 1
ATOM 2198 C CA . LEU B 1 30 ? 8.760 36.009 26.792 1.00 46.37 51 LEU B CA 1
ATOM 2199 C C . LEU B 1 30 ? 7.373 36.518 27.187 1.00 47.95 51 LEU B C 1
ATOM 2200 O O . LEU B 1 30 ? 6.705 35.931 28.039 1.00 46.80 51 LEU B O 1
ATOM 2205 N N . VAL B 1 31 ? 6.956 37.617 26.565 1.00 48.65 52 VAL B N 1
ATOM 2206 C CA . VAL B 1 31 ? 5.729 38.304 26.939 1.00 51.89 52 VAL B CA 1
ATOM 2207 C C . VAL B 1 31 ? 4.899 38.635 25.711 1.00 57.02 52 VAL B C 1
ATOM 2208 O O . VAL B 1 31 ? 5.319 39.414 24.857 1.00 58.81 52 VAL B O 1
ATOM 2212 N N . ASP B 1 32 ? 3.713 38.054 25.621 1.00 60.82 53 ASP B N 1
ATOM 2213 C CA . ASP B 1 32 ? 2.897 38.250 24.439 1.00 64.42 53 ASP B CA 1
ATOM 2214 C C . ASP B 1 32 ? 1.410 38.288 24.768 1.00 67.92 53 ASP B C 1
ATOM 2215 O O . ASP B 1 32 ? 0.949 37.638 25.718 1.00 66.75 53 ASP B O 1
ATOM 2220 N N . ARG B 1 33 ? 0.670 39.065 23.975 1.00 71.50 54 ARG B N 1
ATOM 2221 C CA . ARG B 1 33 ? -0.789 39.072 24.025 1.00 73.94 54 ARG B CA 1
ATOM 2222 C C . ARG B 1 33 ? -1.368 37.666 23.871 1.00 75.15 54 ARG B C 1
ATOM 2223 O O . ARG B 1 33 ? -2.316 37.304 24.566 1.00 75.56 54 ARG B O 1
ATOM 2224 N N . ASP B 1 34 ? -0.794 36.874 22.969 1.00 75.53 55 ASP B N 1
ATOM 2225 C CA . ASP B 1 34 ? -1.217 35.485 22.784 1.00 77.79 55 ASP B CA 1
ATOM 2226 C C . ASP B 1 34 ? -0.463 34.571 23.735 1.00 79.06 55 ASP B C 1
ATOM 2227 O O . ASP B 1 34 ? 0.352 33.752 23.314 1.00 78.76 55 ASP B O 1
ATOM 2232 N N . GLU B 1 35 ? -0.752 34.719 25.023 1.00 82.69 56 GLU B N 1
ATOM 2233 C CA . GLU B 1 35 ? -0.083 33.952 26.070 1.00 85.53 56 GLU B CA 1
ATOM 2234 C C . GLU B 1 35 ? 0.350 32.559 25.621 1.00 85.43 56 GLU B C 1
ATOM 2235 O O . GLU B 1 35 ? 1.521 32.207 25.744 1.00 85.95 56 GLU B O 1
ATOM 2241 N N . ASP B 1 36 ? -0.587 31.777 25.091 1.00 85.49 57 ASP B N 1
ATOM 2242 C CA . ASP B 1 36 ? -0.295 30.400 24.704 1.00 85.21 57 ASP B CA 1
ATOM 2243 C C . ASP B 1 36 ? 0.950 30.284 23.828 1.00 83.83 57 ASP B C 1
ATOM 2244 O O . ASP B 1 36 ? 1.833 29.474 24.103 1.00 83.47 57 ASP B O 1
ATOM 2249 N N . ARG B 1 37 ? 1.017 31.102 22.783 1.00 81.64 58 ARG B N 1
ATOM 2250 C CA . ARG B 1 37 ? 2.171 31.137 21.895 1.00 80.11 58 ARG B CA 1
ATOM 2251 C C . ARG B 1 37 ? 3.438 31.372 22.720 1.00 78.31 58 ARG B C 1
ATOM 2252 O O . ARG B 1 37 ? 4.442 30.669 22.568 1.00 78.69 58 ARG B O 1
ATOM 2260 N N . ALA B 1 38 ? 3.367 32.367 23.597 1.00 73.94 59 ALA B N 1
ATOM 2261 C CA . ALA B 1 38 ? 4.457 32.699 24.498 1.00 70.75 59 ALA B CA 1
ATOM 2262 C C . ALA B 1 38 ? 4.841 31.506 25.354 1.00 69.98 59 ALA B C 1
ATOM 2263 O O . ALA B 1 38 ? 6.018 31.200 25.504 1.00 71.25 59 ALA B O 1
ATOM 2265 N N . GLN B 1 39 ? 3.841 30.841 25.921 1.00 69.95 60 GLN B N 1
ATOM 2266 C CA . GLN B 1 39 ? 4.054 29.636 26.719 1.00 69.00 60 GLN B CA 1
ATOM 2267 C C . GLN B 1 39 ? 4.881 28.620 25.946 1.00 67.39 60 GLN B C 1
ATOM 2268 O O . GLN B 1 39 ? 5.836 28.036 26.468 1.00 68.27 60 GLN B O 1
ATOM 2274 N N . ALA B 1 40 ? 4.482 28.404 24.698 1.00 64.15 61 ALA B N 1
ATOM 2275 C CA . ALA B 1 40 ? 4.969 27.283 23.914 1.00 61.47 61 ALA B CA 1
ATOM 2276 C C . ALA B 1 40 ? 6.403 27.539 23.477 1.00 58.40 61 ALA B C 1
ATOM 2277 O O . ALA B 1 40 ? 7.242 26.639 23.503 1.00 55.92 61 ALA B O 1
ATOM 2279 N N . GLU B 1 41 ? 6.670 28.779 23.081 1.00 57.61 62 GLU B N 1
ATOM 2280 C CA . GLU B 1 41 ? 8.001 29.184 22.657 1.00 57.71 62 GLU B CA 1
ATOM 2281 C C . GLU B 1 41 ? 8.971 29.102 23.829 1.00 55.06 62 GLU B C 1
ATOM 2282 O O . GLU B 1 41 ? 10.074 28.577 23.689 1.00 55.16 62 GLU B O 1
ATOM 2288 N N . ALA B 1 42 ? 8.549 29.610 24.982 1.00 49.95 63 ALA B N 1
ATOM 2289 C CA . ALA B 1 42 ? 9.389 29.613 26.170 1.00 49.01 63 ALA B CA 1
ATOM 2290 C C . ALA B 1 42 ? 9.801 28.199 26.539 1.00 47.53 63 ALA B C 1
ATOM 2291 O O . ALA B 1 42 ? 10.970 27.924 26.788 1.00 44.79 63 ALA B O 1
ATOM 2293 N N . GLU B 1 43 ? 8.830 27.298 26.565 1.00 49.00 64 GLU B N 1
ATOM 2294 C CA . GLU B 1 43 ? 9.095 25.934 26.979 1.00 49.22 64 GLU B CA 1
ATOM 2295 C C . GLU B 1 43 ? 9.953 25.178 25.953 1.00 47.86 64 GLU B C 1
ATOM 2296 O O . GLU B 1 43 ? 10.733 24.302 26.318 1.00 46.66 64 GLU B O 1
ATOM 2302 N N . ASP B 1 44 ? 9.828 25.537 24.678 1.00 45.79 65 ASP B N 1
ATOM 2303 C CA . ASP B 1 44 ? 10.586 24.872 23.624 1.00 44.46 65 ASP B CA 1
ATOM 2304 C C . ASP B 1 44 ? 12.034 25.354 23.653 1.00 41.70 65 ASP B C 1
ATOM 2305 O O . ASP B 1 44 ? 12.962 24.578 23.451 1.00 38.94 65 ASP B O 1
ATOM 2310 N N . ILE B 1 45 ? 12.212 26.646 23.911 1.00 43.15 66 ILE B N 1
ATOM 2311 C CA . ILE B 1 45 ? 13.530 27.268 23.952 1.00 42.87 66 ILE B CA 1
ATOM 2312 C C . ILE B 1 45 ? 14.289 26.906 25.219 1.00 46.01 66 ILE B C 1
ATOM 2313 O O . ILE B 1 45 ? 15.510 26.807 25.216 1.00 46.05 66 ILE B O 1
ATOM 2318 N N . ALA B 1 46 ? 13.572 26.699 26.289 1.00 51.57 67 ALA B N 1
ATOM 2319 C CA . ALA B 1 46 ? 14.158 26.242 27.505 1.00 56.93 67 ALA B CA 1
ATOM 2320 C C . ALA B 1 46 ? 15.036 25.015 27.306 1.00 61.53 67 ALA B C 1
ATOM 2321 O O . ALA B 1 46 ? 16.219 25.035 27.591 1.00 62.34 67 ALA B O 1
ATOM 2323 N N . HIS B 1 47 ? 14.432 23.941 26.807 1.00 66.05 68 HIS B N 1
ATOM 2324 C CA . HIS B 1 47 ? 15.157 22.700 26.562 1.00 70.29 68 HIS B CA 1
ATOM 2325 C C . HIS B 1 47 ? 16.174 22.871 25.438 1.00 72.44 68 HIS B C 1
ATOM 2326 O O . HIS B 1 47 ? 16.149 22.138 24.449 1.00 74.62 68 HIS B O 1
ATOM 2333 N N . ALA B 1 48 ? 17.066 23.843 25.596 1.00 74.62 69 ALA B N 1
ATOM 2334 C CA . ALA B 1 48 ? 18.095 24.109 24.598 1.00 76.20 69 ALA B CA 1
ATOM 2335 C C . ALA B 1 48 ? 19.329 24.673 25.292 1.00 79.27 69 ALA B C 1
ATOM 2336 O O . ALA B 1 48 ? 20.441 24.588 24.770 1.00 80.84 69 ALA B O 1
ATOM 2338 N N . ALA B 1 49 ? 19.126 25.250 26.472 1.00 82.15 70 ALA B N 1
ATOM 2339 C CA . ALA B 1 49 ? 20.148 26.033 27.156 1.00 83.97 70 ALA B CA 1
ATOM 2340 C C . ALA B 1 49 ? 21.490 25.308 27.156 1.00 83.65 70 ALA B C 1
ATOM 2341 O O . ALA B 1 49 ? 21.545 24.086 27.294 1.00 83.85 70 ALA B O 1
ATOM 2343 N N . PRO B 1 50 ? 22.568 26.069 27.000 1.00 84.22 71 PRO B N 1
ATOM 2344 C CA . PRO B 1 50 ? 23.918 25.495 26.979 1.00 84.09 71 PRO B CA 1
ATOM 2345 C C . PRO B 1 50 ? 24.424 25.186 28.384 1.00 83.17 71 PRO B C 1
ATOM 2346 O O . PRO B 1 50 ? 24.562 26.095 29.203 1.00 82.79 71 PRO B O 1
ATOM 2350 N N . VAL B 1 51 ? 24.698 23.914 28.653 1.00 82.26 72 VAL B N 1
ATOM 2351 C CA . VAL B 1 51 ? 25.193 23.497 29.962 1.00 81.26 72 VAL B CA 1
ATOM 2352 C C . VAL B 1 51 ? 26.149 24.505 30.595 1.00 80.48 72 VAL B C 1
ATOM 2353 O O . VAL B 1 51 ? 25.995 24.888 31.757 1.00 79.53 72 VAL B O 1
ATOM 2357 N N . SER B 1 52 ? 27.147 24.912 29.814 1.00 79.77 73 SER B N 1
ATOM 2358 C CA . SER B 1 52 ? 28.238 25.742 30.304 1.00 79.00 73 SER B CA 1
ATOM 2359 C C . SER B 1 52 ? 27.709 27.062 30.833 1.00 78.23 73 SER B C 1
ATOM 2360 O O . SER B 1 52 ? 28.426 27.795 31.517 1.00 77.51 73 SER B O 1
ATOM 2363 N N . HIS B 1 53 ? 26.456 27.360 30.498 1.00 76.55 74 HIS B N 1
ATOM 2364 C CA . HIS B 1 53 ? 25.833 28.626 30.871 1.00 73.08 74 HIS B CA 1
ATOM 2365 C C . HIS B 1 53 ? 24.324 28.601 30.639 1.00 68.65 74 HIS B C 1
ATOM 2366 O O . HIS B 1 53 ? 23.831 29.125 29.645 1.00 69.39 74 HIS B O 1
ATOM 2373 N N . GLY B 1 54 ? 23.594 27.999 31.569 1.00 64.71 75 GLY B N 1
ATOM 2374 C CA . GLY B 1 54 ? 22.156 27.869 31.411 1.00 60.03 75 GLY B CA 1
ATOM 2375 C C . GLY B 1 54 ? 21.406 29.178 31.540 1.00 56.40 75 GLY B C 1
ATOM 2376 O O . GLY B 1 54 ? 21.958 30.191 31.971 1.00 56.95 75 GLY B O 1
ATOM 2377 N N . THR B 1 55 ? 20.139 29.150 31.153 1.00 52.60 76 THR B N 1
ATOM 2378 C CA . THR B 1 55 ? 19.293 30.330 31.195 1.00 47.62 76 THR B CA 1
ATOM 2379 C C . THR B 1 55 ? 17.905 29.905 31.617 1.00 46.83 76 THR B C 1
ATOM 2380 O O . THR B 1 55 ? 17.276 29.093 30.947 1.00 47.29 76 THR B O 1
ATOM 2384 N N . ARG B 1 56 ? 17.432 30.377 32.747 1.00 44.35 77 ARG B N 1
ATOM 2385 C CA . ARG B 1 56 ? 16.028 30.301 33.055 1.00 43.61 77 ARG B CA 1
ATOM 2386 C C . ARG B 1 56 ? 15.191 30.958 31.970 1.00 40.10 77 ARG B C 1
ATOM 2387 O O . ARG B 1 56 ? 15.328 32.110 31.715 1.00 38.15 77 ARG B O 1
ATOM 2395 N N . VAL B 1 57 ? 14.317 30.208 31.331 1.00 37.42 78 VAL B N 1
ATOM 2396 C CA . VAL B 1 57 ? 13.404 30.819 30.373 1.00 38.54 78 VAL B CA 1
ATOM 2397 C C . VAL B 1 57 ? 11.964 30.604 30.804 1.00 39.50 78 VAL B C 1
ATOM 2398 O O . VAL B 1 57 ? 11.618 29.538 31.304 1.00 41.32 78 VAL B O 1
ATOM 2402 N N . TRP B 1 58 ? 11.128 31.618 30.617 1.00 41.35 79 TRP B N 1
ATOM 2403 C CA . TRP B 1 58 ? 9.708 31.476 30.890 1.00 44.70 79 TRP B CA 1
ATOM 2404 C C . TRP B 1 58 ? 8.894 32.569 30.218 1.00 49.11 79 TRP B C 1
ATOM 2405 O O . TRP B 1 58 ? 9.445 33.544 29.697 1.00 51.37 79 TRP B O 1
ATOM 2416 N N . HIS B 1 59 ? 7.577 32.396 30.226 1.00 51.33 80 HIS B N 1
ATOM 2417 C CA . HIS B 1 59 ? 6.666 33.384 29.677 1.00 50.37 80 HIS B CA 1
ATOM 2418 C C . HIS B 1 59 ? 5.967 34.049 30.857 1.00 51.06 80 HIS B C 1
ATOM 2419 O O . HIS B 1 59 ? 5.968 33.515 31.968 1.00 49.89 80 HIS B O 1
ATOM 2426 N N . GLY B 1 60 ? 5.369 35.212 30.609 1.00 50.00 83 GLY B N 1
ATOM 2427 C CA . GLY B 1 60 ? 4.620 35.902 31.641 1.00 47.56 83 GLY B CA 1
ATOM 2428 C C . GLY B 1 60 ? 3.977 37.150 31.088 1.00 47.15 83 GLY B C 1
ATOM 2429 O O . GLY B 1 60 ? 4.088 37.426 29.896 1.00 47.32 83 GLY B O 1
ATOM 2430 N N . GLY B 1 61 ? 3.301 37.902 31.950 1.00 46.87 84 GLY B N 1
ATOM 2431 C CA . GLY B 1 61 ? 2.742 39.176 31.533 1.00 48.55 84 GLY B CA 1
ATOM 2432 C C . GLY B 1 61 ? 3.759 40.282 31.717 1.00 50.29 84 GLY B C 1
ATOM 2433 O O . GLY B 1 61 ? 4.884 40.027 32.145 1.00 50.24 84 GLY B O 1
ATOM 2434 N N . HIS B 1 62 ? 3.369 41.513 31.407 1.00 52.46 85 HIS B N 1
ATOM 2435 C CA . HIS B 1 62 ? 4.310 42.619 31.427 1.00 52.97 85 HIS B CA 1
ATOM 2436 C C . HIS B 1 62 ? 4.994 42.775 32.775 1.00 52.49 85 HIS B C 1
ATOM 2437 O O . HIS B 1 62 ? 6.139 43.209 32.840 1.00 54.04 85 HIS B O 1
ATOM 2444 N N . SER B 1 63 ? 4.310 42.403 33.848 1.00 50.91 86 SER B N 1
ATOM 2445 C CA . SER B 1 63 ? 4.883 42.556 35.179 1.00 51.93 86 SER B CA 1
ATOM 2446 C C . SER B 1 63 ? 6.149 41.720 35.370 1.00 52.50 86 SER B C 1
ATOM 2447 O O . SER B 1 63 ? 6.966 42.017 36.243 1.00 52.82 86 SER B O 1
ATOM 2450 N N . GLU B 1 64 ? 6.310 40.681 34.554 1.00 51.77 87 GLU B N 1
ATOM 2451 C CA . GLU B 1 64 ? 7.485 39.810 34.635 1.00 52.37 87 GLU B CA 1
ATOM 2452 C C . GLU B 1 64 ? 8.770 40.472 34.132 1.00 50.65 87 GLU B C 1
ATOM 2453 O O . GLU B 1 64 ? 9.868 39.985 34.403 1.00 51.79 87 GLU B O 1
ATOM 2459 N N . LEU B 1 65 ? 8.634 41.575 33.400 1.00 46.88 88 LEU B N 1
ATOM 2460 C CA . LEU B 1 65 ? 9.791 42.285 32.876 1.00 45.82 88 LEU B CA 1
ATOM 2461 C C . LEU B 1 65 ? 10.559 42.951 34.003 1.00 47.31 88 LEU B C 1
ATOM 2462 O O . LEU B 1 65 ? 11.648 43.497 33.798 1.00 46.47 88 LEU B O 1
ATOM 2467 N N . ALA B 1 66 ? 9.978 42.896 35.199 1.00 48.76 89 ALA B N 1
ATOM 2468 C CA . ALA B 1 66 ? 10.640 43.356 36.419 1.00 49.39 89 ALA B CA 1
ATOM 2469 C C . ALA B 1 66 ? 12.154 43.130 36.372 1.00 48.50 89 ALA B C 1
ATOM 2470 O O . ALA B 1 66 ? 12.620 41.990 36.313 1.00 48.00 89 ALA B O 1
ATOM 2472 N N . ASP B 1 67 ? 12.906 44.227 36.402 1.00 45.55 90 ASP B N 1
ATOM 2473 C CA . ASP B 1 67 ? 14.367 44.201 36.483 1.00 45.89 90 ASP B CA 1
ATOM 2474 C C . ASP B 1 67 ? 15.103 43.810 35.200 1.00 45.60 90 ASP B C 1
ATOM 2475 O O . ASP B 1 67 ? 16.314 43.561 35.229 1.00 43.55 90 ASP B O 1
ATOM 2480 N N . ALA B 1 68 ? 14.391 43.762 34.079 1.00 42.33 91 ALA B N 1
ATOM 2481 C CA . ALA B 1 68 ? 15.049 43.501 32.808 1.00 41.72 91 ALA B CA 1
ATOM 2482 C C . ALA B 1 68 ? 16.090 44.582 32.551 1.00 38.87 91 ALA B C 1
ATOM 2483 O O . ALA B 1 68 ? 15.802 45.760 32.705 1.00 38.66 91 ALA B O 1
ATOM 2485 N N . GLN B 1 69 ? 17.297 44.181 32.168 1.00 37.25 92 GLN B N 1
ATOM 2486 C CA . GLN B 1 69 ? 18.282 45.142 31.694 1.00 39.19 92 GLN B CA 1
ATOM 2487 C C . GLN B 1 69 ? 17.935 45.579 30.281 1.00 39.00 92 GLN B C 1
ATOM 2488 O O . GLN B 1 69 ? 18.100 46.742 29.930 1.00 40.28 92 GLN B O 1
ATOM 2494 N N . VAL B 1 70 ? 17.455 44.644 29.470 1.00 36.38 93 VAL B N 1
ATOM 2495 C CA . VAL B 1 70 ? 17.051 44.968 28.111 1.00 33.12 93 VAL B CA 1
ATOM 2496 C C . VAL B 1 70 ? 15.684 44.380 27.846 1.00 34.25 93 VAL B C 1
ATOM 2497 O O . VAL B 1 70 ? 15.414 43.243 28.222 1.00 34.72 93 VAL B O 1
ATOM 2501 N N . VAL B 1 71 ? 14.819 45.154 27.200 1.00 34.39 94 VAL B N 1
ATOM 2502 C CA . VAL B 1 71 ? 13.592 44.603 26.660 1.00 33.92 94 VAL B CA 1
ATOM 2503 C C . VAL B 1 71 ? 13.554 44.797 25.146 1.00 35.31 94 VAL B C 1
ATOM 2504 O O . VAL B 1 71 ? 13.678 45.912 24.645 1.00 35.90 94 VAL B O 1
ATOM 2508 N N . ILE B 1 72 ? 13.394 43.695 24.426 1.00 37.00 95 ILE B N 1
ATOM 2509 C CA . ILE B 1 72 ? 13.349 43.713 22.970 1.00 37.74 95 ILE B CA 1
ATOM 2510 C C . ILE B 1 72 ? 11.890 43.740 22.554 1.00 40.20 95 ILE B C 1
ATOM 2511 O O . ILE B 1 72 ? 11.132 42.816 22.855 1.00 39.36 95 ILE B O 1
ATOM 2516 N N . LEU B 1 73 ? 11.499 44.813 21.876 1.00 43.87 96 LEU B N 1
ATOM 2517 C CA . LEU B 1 73 ? 10.109 45.026 21.500 1.00 43.50 96 LEU B CA 1
ATOM 2518 C C . LEU B 1 73 ? 9.947 44.591 20.052 1.00 44.53 96 LEU B C 1
ATOM 2519 O O . LEU B 1 73 ? 10.313 45.316 19.141 1.00 43.09 96 LEU B O 1
ATOM 2524 N N . THR B 1 74 ? 9.396 43.403 19.840 1.00 47.85 97 THR B N 1
ATOM 2525 C CA . THR B 1 74 ? 9.253 42.893 18.486 1.00 49.54 97 THR B CA 1
ATOM 2526 C C . THR B 1 74 ? 7.799 42.903 18.022 1.00 52.00 97 THR B C 1
ATOM 2527 O O . THR B 1 74 ? 7.504 42.487 16.901 1.00 52.52 97 THR B O 1
ATOM 2531 N N . ALA B 1 75 ? 6.895 43.377 18.878 1.00 53.17 98 ALA B N 1
ATOM 2532 C CA . ALA B 1 75 ? 5.468 43.329 18.579 1.00 55.16 98 ALA B CA 1
ATOM 2533 C C . ALA B 1 75 ? 5.135 44.152 17.340 1.00 57.66 98 ALA B C 1
ATOM 2534 O O . ALA B 1 75 ? 5.642 45.259 17.168 1.00 59.56 98 ALA B O 1
ATOM 2536 N N . GLY B 1 76 ? 4.282 43.607 16.480 1.00 58.58 99 GLY B N 1
ATOM 2537 C CA . GLY B 1 76 ? 3.911 44.305 15.263 1.00 59.75 99 GLY B CA 1
ATOM 2538 C C . GLY B 1 76 ? 2.803 43.591 14.511 1.00 59.79 99 GLY B C 1
ATOM 2539 O O . GLY B 1 76 ? 2.536 42.418 14.747 1.00 57.36 99 GLY B O 1
ATOM 2540 N N . ALA B 1 77 ? 2.154 44.300 13.598 1.00 61.26 100 ALA B N 1
ATOM 2541 C CA . ALA B 1 77 ? 1.032 43.734 12.857 1.00 61.59 100 ALA B CA 1
ATOM 2542 C C . ALA B 1 77 ? 1.491 43.152 11.521 1.00 61.22 100 ALA B C 1
ATOM 2543 O O . ALA B 1 77 ? 2.691 43.049 11.255 1.00 62.93 100 ALA B O 1
ATOM 2545 N N . GLU B 1 83 ? -1.376 46.239 1.216 1.00 74.91 107 GLU B N 1
ATOM 2546 C CA . GLU B 1 83 ? -1.510 47.134 2.355 1.00 73.71 107 GLU B CA 1
ATOM 2547 C C . GLU B 1 83 ? -0.269 48.026 2.412 1.00 72.05 107 GLU B C 1
ATOM 2548 O O . GLU B 1 83 ? 0.865 47.542 2.343 1.00 70.35 107 GLU B O 1
ATOM 2554 N N . SER B 1 84 ? -0.499 49.334 2.510 1.00 70.99 108 SER B N 1
ATOM 2555 C CA . SER B 1 84 ? 0.569 50.326 2.394 1.00 69.20 108 SER B CA 1
ATOM 2556 C C . SER B 1 84 ? 1.460 50.332 3.628 1.00 68.07 108 SER B C 1
ATOM 2557 O O . SER B 1 84 ? 0.987 50.123 4.751 1.00 65.10 108 SER B O 1
ATOM 2560 N N . ARG B 1 85 ? 2.751 50.575 3.414 1.00 68.19 109 ARG B N 1
ATOM 2561 C CA . ARG B 1 85 ? 3.688 50.679 4.523 1.00 68.80 109 ARG B CA 1
ATOM 2562 C C . ARG B 1 85 ? 3.046 51.601 5.539 1.00 67.92 109 ARG B C 1
ATOM 2563 O O . ARG B 1 85 ? 3.181 51.411 6.747 1.00 68.09 109 ARG B O 1
ATOM 2571 N N . LEU B 1 86 ? 2.319 52.588 5.029 1.00 66.63 110 LEU B N 1
ATOM 2572 C CA . LEU B 1 86 ? 1.627 53.538 5.878 1.00 66.45 110 LEU B CA 1
ATOM 2573 C C . LEU B 1 86 ? 0.537 52.968 6.780 1.00 67.73 110 LEU B C 1
ATOM 2574 O O . LEU B 1 86 ? 0.376 53.466 7.891 1.00 66.74 110 LEU B O 1
ATOM 2579 N N . ASP B 1 87 ? -0.239 51.959 6.387 1.00 69.40 111 ASP B N 1
ATOM 2580 C CA . ASP B 1 87 ? -1.072 51.411 7.461 1.00 69.24 111 ASP B CA 1
ATOM 2581 C C . ASP B 1 87 ? -0.454 50.267 8.238 1.00 66.03 111 ASP B C 1
ATOM 2582 O O . ASP B 1 87 ? -1.023 49.873 9.252 1.00 64.97 111 ASP B O 1
ATOM 2587 N N . LEU B 1 88 ? 0.698 49.738 7.815 1.00 62.50 112 LEU B N 1
ATOM 2588 C CA . LEU B 1 88 ? 1.514 48.980 8.771 1.00 59.92 112 LEU B CA 1
ATOM 2589 C C . LEU B 1 88 ? 1.994 49.966 9.841 1.00 58.94 112 LEU B C 1
ATOM 2590 O O . LEU B 1 88 ? 1.918 49.685 11.042 1.00 57.52 112 LEU B O 1
ATOM 2595 N N . LEU B 1 89 ? 2.458 51.134 9.401 1.00 57.52 113 LEU B N 1
ATOM 2596 C CA . LEU B 1 89 ? 2.921 52.154 10.331 1.00 57.71 113 LEU B CA 1
ATOM 2597 C C . LEU B 1 89 ? 1.872 52.513 11.382 1.00 58.88 113 LEU B C 1
ATOM 2598 O O . LEU B 1 89 ? 2.173 52.489 12.574 1.00 59.17 113 LEU B O 1
ATOM 2603 N N . GLU B 1 90 ? 0.645 52.842 10.990 1.00 59.84 114 GLU B N 1
ATOM 2604 C CA . GLU B 1 90 ? -0.260 53.261 12.048 1.00 62.45 114 GLU B CA 1
ATOM 2605 C C . GLU B 1 90 ? -1.041 52.172 12.776 1.00 61.87 114 GLU B C 1
ATOM 2606 O O . GLU B 1 90 ? -1.638 52.442 13.816 1.00 63.57 114 GLU B O 1
ATOM 2612 N N . LYS B 1 91 ? -1.003 50.937 12.283 1.00 61.60 115 LYS B N 1
ATOM 2613 C CA . LYS B 1 91 ? -1.408 49.815 13.134 1.00 61.89 115 LYS B CA 1
ATOM 2614 C C . LYS B 1 91 ? -0.420 49.666 14.291 1.00 60.44 115 LYS B C 1
ATOM 2615 O O . LYS B 1 91 ? -0.798 49.672 15.467 1.00 61.06 115 LYS B O 1
ATOM 2621 N N . ASN B 1 92 ? 0.854 49.546 13.938 1.00 58.23 116 ASN B N 1
ATOM 2622 C CA . ASN B 1 92 ? 1.908 49.320 14.911 1.00 56.61 116 ASN B CA 1
ATOM 2623 C C . ASN B 1 92 ? 2.060 50.458 15.917 1.00 56.10 116 ASN B C 1
ATOM 2624 O O . ASN B 1 92 ? 2.371 50.219 17.083 1.00 53.73 116 ASN B O 1
ATOM 2629 N N . ALA B 1 93 ? 1.835 51.689 15.467 1.00 57.75 117 ALA B N 1
ATOM 2630 C CA . ALA B 1 93 ? 1.819 52.837 16.369 1.00 59.50 117 ALA B CA 1
ATOM 2631 C C . ALA B 1 93 ? 0.766 52.628 17.454 1.00 61.00 117 ALA B C 1
ATOM 2632 O O . ALA B 1 93 ? 1.004 52.936 18.626 1.00 62.66 117 ALA B O 1
ATOM 2634 N N . ASP B 1 94 ? -0.389 52.092 17.064 1.00 61.82 118 ASP B N 1
ATOM 2635 C CA . ASP B 1 94 ? -1.449 51.803 18.025 1.00 63.08 118 ASP B CA 1
ATOM 2636 C C . ASP B 1 94 ? -1.013 50.725 19.005 1.00 61.68 118 ASP B C 1
ATOM 2637 O O . ASP B 1 94 ? -1.159 50.889 20.214 1.00 64.79 118 ASP B O 1
ATOM 2642 N N . ILE B 1 95 ? -0.469 49.632 18.482 1.00 58.52 119 ILE B N 1
ATOM 2643 C CA . ILE B 1 95 ? 0.080 48.574 19.323 1.00 57.56 119 ILE B CA 1
ATOM 2644 C C . ILE B 1 95 ? 1.136 49.122 20.284 1.00 57.33 119 ILE B C 1
ATOM 2645 O O . ILE B 1 95 ? 1.154 48.778 21.471 1.00 55.69 119 ILE B O 1
ATOM 2650 N N . PHE B 1 96 ? 2.009 49.981 19.765 1.00 57.35 120 PHE B N 1
ATOM 2651 C CA . PHE B 1 96 ? 3.068 50.573 20.570 1.00 57.87 120 PHE B CA 1
ATOM 2652 C C . PHE B 1 96 ? 2.543 51.434 21.707 1.00 58.53 120 PHE B C 1
ATOM 2653 O O . PHE B 1 96 ? 3.021 51.335 22.838 1.00 57.28 120 PHE B O 1
ATOM 2661 N N . ARG B 1 97 ? 1.549 52.263 21.412 1.00 59.75 121 ARG B N 1
ATOM 2662 C CA . ARG B 1 97 ? 0.953 53.118 22.430 1.00 61.51 121 ARG B CA 1
ATOM 2663 C C . ARG B 1 97 ? 0.335 52.309 23.561 1.00 62.38 121 ARG B C 1
ATOM 2664 O O . ARG B 1 97 ? 0.199 52.803 24.677 1.00 62.07 121 ARG B O 1
ATOM 2672 N N . GLU B 1 98 ? -0.030 51.065 23.267 1.00 62.50 122 GLU B N 1
ATOM 2673 C CA . GLU B 1 98 ? -0.566 50.162 24.277 1.00 63.19 122 GLU B CA 1
ATOM 2674 C C . GLU B 1 98 ? 0.553 49.515 25.088 1.00 61.95 122 GLU B C 1
ATOM 2675 O O . GLU B 1 98 ? 0.475 49.432 26.317 1.00 62.72 122 GLU B O 1
ATOM 2681 N N . LEU B 1 99 ? 1.592 49.055 24.397 1.00 58.46 123 LEU B N 1
ATOM 2682 C CA . LEU B 1 99 ? 2.607 48.222 25.025 1.00 55.33 123 LEU B CA 1
ATOM 2683 C C . LEU B 1 99 ? 3.673 49.007 25.783 1.00 52.16 123 LEU B C 1
ATOM 2684 O O . LEU B 1 99 ? 3.961 48.701 26.939 1.00 49.36 123 LEU B O 1
ATOM 2689 N N . VAL B 1 100 ? 4.245 50.017 25.129 1.00 49.03 124 VAL B N 1
ATOM 2690 C CA . VAL B 1 100 ? 5.417 50.709 25.651 1.00 46.34 124 VAL B CA 1
ATOM 2691 C C . VAL B 1 100 ? 5.174 51.197 27.073 1.00 48.30 124 VAL B C 1
ATOM 2692 O O . VAL B 1 100 ? 6.015 51.017 27.950 1.00 45.80 124 VAL B O 1
ATOM 2696 N N . PRO B 1 101 ? 4.004 51.807 27.330 1.00 49.95 125 PRO B N 1
ATOM 2697 C CA . PRO B 1 101 ? 3.737 52.205 28.715 1.00 49.11 125 PRO B CA 1
ATOM 2698 C C . PRO B 1 101 ? 3.650 51.035 29.681 1.00 48.23 125 PRO B C 1
ATOM 2699 O O . PRO B 1 101 ? 4.035 51.166 30.839 1.00 51.05 125 PRO B O 1
ATOM 2703 N N . GLN B 1 102 ? 3.168 49.889 29.212 1.00 47.37 126 GLN B N 1
ATOM 2704 C CA . GLN B 1 102 ? 3.143 48.696 30.050 1.00 47.60 126 GLN B CA 1
ATOM 2705 C C . GLN B 1 102 ? 4.577 48.274 30.366 1.00 48.78 126 GLN B C 1
ATOM 2706 O O . GLN B 1 102 ? 4.883 47.875 31.489 1.00 48.46 126 GLN B O 1
ATOM 2712 N N . ILE B 1 103 ? 5.454 48.382 29.370 1.00 49.67 127 ILE B N 1
ATOM 2713 C CA . ILE B 1 103 ? 6.858 48.035 29.541 1.00 49.96 127 ILE B CA 1
ATOM 2714 C C . ILE B 1 103 ? 7.519 48.980 30.528 1.00 51.28 127 ILE B C 1
ATOM 2715 O O . ILE B 1 103 ? 8.186 48.535 31.459 1.00 49.99 127 ILE B O 1
ATOM 2720 N N . THR B 1 104 ? 7.325 50.282 30.328 1.00 52.55 128 THR B N 1
ATOM 2721 C CA . THR B 1 104 ? 7.932 51.286 31.201 1.00 52.85 128 THR B CA 1
ATOM 2722 C C . THR B 1 104 ? 7.437 51.124 32.632 1.00 52.89 128 THR B C 1
ATOM 2723 O O . THR B 1 104 ? 8.173 51.383 33.589 1.00 52.78 128 THR B O 1
ATOM 2727 N N . ARG B 1 105 ? 6.189 50.687 32.771 1.00 51.87 129 ARG B N 1
ATOM 2728 C CA . ARG B 1 105 ? 5.593 50.474 34.083 1.00 50.32 129 ARG B CA 1
ATOM 2729 C C . ARG B 1 105 ? 6.350 49.385 34.848 1.00 50.61 129 ARG B C 1
ATOM 2730 O O . ARG B 1 105 ? 6.626 49.540 36.037 1.00 51.19 129 ARG B O 1
ATOM 2738 N N . ALA B 1 106 ? 6.699 48.293 34.171 1.00 48.98 130 ALA B N 1
ATOM 2739 C CA . ALA B 1 106 ? 7.363 47.180 34.844 1.00 48.78 130 ALA B CA 1
ATOM 2740 C C . ALA B 1 106 ? 8.886 47.314 34.865 1.00 49.41 130 ALA B C 1
ATOM 2741 O O . ALA B 1 106 ? 9.524 47.017 35.873 1.00 50.96 130 ALA B O 1
ATOM 2743 N N . ALA B 1 107 ? 9.461 47.751 33.748 1.00 47.39 131 ALA B N 1
ATOM 2744 C CA . ALA B 1 107 ? 10.902 47.886 33.631 1.00 45.59 131 ALA B CA 1
ATOM 2745 C C . ALA B 1 107 ? 11.246 49.316 33.223 1.00 46.67 131 ALA B C 1
ATOM 2746 O O . ALA B 1 107 ? 11.609 49.584 32.074 1.00 44.57 131 ALA B O 1
ATOM 2748 N N . PRO B 1 108 A 11.134 50.259 34.170 1.00 45.66 132 PRO B N 1
ATOM 2749 C CA . PRO B 1 108 A 11.368 51.676 33.873 1.00 45.13 132 PRO B CA 1
ATOM 2750 C C . PRO B 1 108 A 12.804 51.985 33.474 1.00 45.21 132 PRO B C 1
ATOM 2751 O O . PRO B 1 108 A 13.060 52.977 32.785 1.00 44.16 132 PRO B O 1
ATOM 2755 N N . ASP B 1 109 B 13.735 51.138 33.905 1.00 44.07 132 ASP B N 1
ATOM 2756 C CA . ASP B 1 109 B 15.149 51.380 33.646 1.00 45.83 132 ASP B CA 1
ATOM 2757 C C . ASP B 1 109 B 15.745 50.507 32.529 1.00 45.75 132 ASP B C 1
ATOM 2758 O O . ASP B 1 109 B 16.927 50.633 32.190 1.00 46.91 132 ASP B O 1
ATOM 2763 N N . ALA B 1 110 ? 14.941 49.621 31.958 1.00 42.30 133 ALA B N 1
ATOM 2764 C CA . ALA B 1 110 ? 15.448 48.735 30.926 1.00 40.33 133 ALA B CA 1
ATOM 2765 C C . ALA B 1 110 ? 15.739 49.519 29.649 1.00 39.81 133 ALA B C 1
ATOM 2766 O O . ALA B 1 110 ? 15.073 50.505 29.336 1.00 39.89 133 ALA B O 1
ATOM 2768 N N . VAL B 1 111 ? 16.746 49.080 28.915 1.00 36.15 134 VAL B N 1
ATOM 2769 C CA . VAL B 1 111 ? 17.025 49.648 27.617 1.00 32.76 134 VAL B CA 1
ATOM 2770 C C . VAL B 1 111 ? 16.026 49.037 26.669 1.00 33.82 134 VAL B C 1
ATOM 2771 O O . VAL B 1 111 ? 15.882 47.816 26.620 1.00 32.81 134 VAL B O 1
ATOM 2775 N N . LEU B 1 112 ? 15.330 49.880 25.919 1.00 35.18 135 LEU B N 1
ATOM 2776 C CA . LEU B 1 112 ? 14.315 49.399 24.995 1.00 36.62 135 LEU B CA 1
ATOM 2777 C C . LEU B 1 112 ? 14.882 49.213 23.601 1.00 36.53 135 LEU B C 1
ATOM 2778 O O . LEU B 1 112 ? 15.378 50.158 22.987 1.00 38.23 135 LEU B O 1
ATOM 2783 N N . LEU B 1 113 ? 14.811 47.985 23.110 1.00 34.67 136 LEU B N 1
ATOM 2784 C CA . LEU B 1 113 ? 15.352 47.656 21.807 1.00 36.34 136 LEU B CA 1
ATOM 2785 C C . LEU B 1 113 ? 14.198 47.411 20.835 1.00 36.39 136 LEU B C 1
ATOM 2786 O O . LEU B 1 113 ? 13.561 46.366 20.866 1.00 37.59 136 LEU B O 1
ATOM 2791 N N . VAL B 1 114 ? 13.936 48.391 19.980 1.00 35.55 137 VAL B N 1
ATOM 2792 C CA . VAL B 1 114 ? 12.814 48.337 19.059 1.00 37.54 137 VAL B CA 1
ATOM 2793 C C . VAL B 1 114 ? 13.217 47.693 17.736 1.00 40.96 137 VAL B C 1
ATOM 2794 O O . VAL B 1 114 ? 14.249 48.043 17.156 1.00 40.72 137 VAL B O 1
ATOM 2798 N N . THR B 1 115 ? 12.398 46.760 17.254 1.00 42.99 138 THR B N 1
ATOM 2799 C CA . THR B 1 115 ? 12.711 46.051 16.018 1.00 46.93 138 THR B CA 1
ATOM 2800 C C . THR B 1 115 ? 11.567 46.019 15.008 1.00 45.95 138 THR B C 1
ATOM 2801 O O . THR B 1 115 ? 11.792 45.765 13.827 1.00 46.71 138 THR B O 1
ATOM 2805 N N . SER B 1 116 ? 10.347 46.270 15.468 1.00 46.24 139 SER B N 1
ATOM 2806 C CA . SER B 1 116 ? 9.183 46.262 14.580 1.00 47.66 139 SER B CA 1
ATOM 2807 C C . SER B 1 116 ? 9.410 47.208 13.411 1.00 46.82 139 SER B C 1
ATOM 2808 O O . SER B 1 116 ? 10.125 48.201 13.546 1.00 45.35 139 SER B O 1
ATOM 2811 N N . ASN B 1 117 ? 8.794 46.906 12.272 1.00 46.96 140 ASN B N 1
ATOM 2812 C CA . ASN B 1 117 ? 8.826 47.813 11.124 1.00 50.16 140 ASN B CA 1
ATOM 2813 C C . ASN B 1 117 ? 7.619 48.762 11.104 1.00 48.06 140 ASN B C 1
ATOM 2814 O O . ASN B 1 117 ? 6.550 48.403 11.584 1.00 46.09 140 ASN B O 1
ATOM 2819 N N . PRO B 1 118 ? 7.784 49.995 10.572 1.00 47.85 141 PRO B N 1
ATOM 2820 C CA . PRO B 1 118 ? 9.063 50.622 10.215 1.00 45.37 141 PRO B CA 1
ATOM 2821 C C . PRO B 1 118 ? 9.818 50.913 11.505 1.00 45.85 141 PRO B C 1
ATOM 2822 O O . PRO B 1 118 ? 9.269 51.541 12.415 1.00 45.56 141 PRO B O 1
ATOM 2826 N N . VAL B 1 119 ? 11.066 50.466 11.590 1.00 45.20 142 VAL B N 1
ATOM 2827 C CA . VAL B 1 119 ? 11.795 50.548 12.850 1.00 42.11 142 VAL B CA 1
ATOM 2828 C C . VAL B 1 119 ? 12.183 51.987 13.206 1.00 41.59 142 VAL B C 1
ATOM 2829 O O . VAL B 1 119 ? 12.179 52.366 14.370 1.00 40.27 142 VAL B O 1
ATOM 2833 N N . ASP B 1 120 ? 12.509 52.792 12.205 1.00 40.89 143 ASP B N 1
ATOM 2834 C CA . ASP B 1 120 ? 13.015 54.126 12.484 1.00 41.09 143 ASP B CA 1
ATOM 2835 C C . ASP B 1 120 ? 11.917 54.975 13.101 1.00 41.13 143 ASP B C 1
ATOM 2836 O O . ASP B 1 120 ? 12.112 55.615 14.138 1.00 40.60 143 ASP B O 1
ATOM 2841 N N . LEU B 1 121 ? 10.752 54.970 12.464 1.00 40.76 144 LEU B N 1
ATOM 2842 C CA . LEU B 1 121 ? 9.649 55.783 12.931 1.00 38.95 144 LEU B CA 1
ATOM 2843 C C . LEU B 1 121 ? 9.070 55.227 14.218 1.00 38.07 144 LEU B C 1
ATOM 2844 O O . LEU B 1 121 ? 8.646 55.981 15.084 1.00 41.43 144 LEU B O 1
ATOM 2849 N N . LEU B 1 122 ? 9.053 53.910 14.354 1.00 37.03 145 LEU B N 1
ATOM 2850 C CA . LEU B 1 122 ? 8.553 53.320 15.581 1.00 41.53 145 LEU B CA 1
ATOM 2851 C C . LEU B 1 122 ? 9.528 53.551 16.743 1.00 41.83 145 LEU B C 1
ATOM 2852 O O . LEU B 1 122 ? 9.124 53.624 17.902 1.00 39.10 145 LEU B O 1
ATOM 2857 N N . THR B 1 123 ? 10.815 53.689 16.438 1.00 43.21 146 THR B N 1
ATOM 2858 C CA . THR B 1 123 ? 11.777 54.032 17.481 1.00 42.94 146 THR B CA 1
ATOM 2859 C C . THR B 1 123 ? 11.542 55.461 17.969 1.00 43.77 146 THR B C 1
ATOM 2860 O O . THR B 1 123 ? 11.684 55.752 19.161 1.00 43.31 146 THR B O 1
ATOM 2864 N N . ASP B 1 124 ? 11.177 56.342 17.037 1.00 43.47 147 ASP B N 1
ATOM 2865 C CA . ASP B 1 124 ? 10.776 57.707 17.374 1.00 41.57 147 ASP B CA 1
ATOM 2866 C C . ASP B 1 124 ? 9.545 57.691 18.269 1.00 41.45 147 ASP B C 1
ATOM 2867 O O . ASP B 1 124 ? 9.505 58.372 19.294 1.00 43.05 147 ASP B O 1
ATOM 2872 N N . LEU B 1 125 ? 8.545 56.905 17.889 1.00 41.87 148 LEU B N 1
ATOM 2873 C CA . LEU B 1 125 ? 7.333 56.795 18.693 1.00 43.70 148 LEU B CA 1
ATOM 2874 C C . LEU B 1 125 ? 7.674 56.287 20.092 1.00 41.85 148 LEU B C 1
ATOM 2875 O O . LEU B 1 125 ? 7.217 56.834 21.096 1.00 41.89 148 LEU B O 1
ATOM 2880 N N . ALA B 1 126 ? 8.480 55.234 20.151 1.00 42.37 149 ALA B N 1
ATOM 2881 C CA . ALA B 1 126 ? 8.762 54.568 21.418 1.00 46.44 149 ALA B CA 1
ATOM 2882 C C . ALA B 1 126 ? 9.518 55.524 22.341 1.00 48.35 149 ALA B C 1
ATOM 2883 O O . ALA B 1 126 ? 9.361 55.493 23.567 1.00 47.77 149 ALA B O 1
ATOM 2885 N N . THR B 1 127 ? 10.324 56.377 21.727 1.00 49.90 150 THR B N 1
ATOM 2886 C CA . THR B 1 127 ? 11.122 57.355 22.440 1.00 51.97 150 THR B CA 1
ATOM 2887 C C . THR B 1 127 ? 10.238 58.353 23.170 1.00 54.37 150 THR B C 1
ATOM 2888 O O . THR B 1 127 ? 10.500 58.701 24.317 1.00 55.41 150 THR B O 1
ATOM 2892 N N . GLN B 1 128 ? 9.189 58.809 22.500 1.00 55.76 151 GLN B N 1
ATOM 2893 C CA . GLN B 1 128 ? 8.266 59.766 23.090 1.00 59.42 151 GLN B CA 1
ATOM 2894 C C . GLN B 1 128 ? 7.322 59.118 24.098 1.00 58.37 151 GLN B C 1
ATOM 2895 O O . GLN B 1 128 ? 6.881 59.757 25.045 1.00 57.57 151 GLN B O 1
ATOM 2901 N N . LEU B 1 129 ? 7.021 57.844 23.895 1.00 57.10 152 LEU B N 1
ATOM 2902 C CA . LEU B 1 129 ? 6.176 57.112 24.823 1.00 56.57 152 LEU B CA 1
ATOM 2903 C C . LEU B 1 129 ? 6.985 56.733 26.046 1.00 58.23 152 LEU B C 1
ATOM 2904 O O . LEU B 1 129 ? 6.434 56.431 27.102 1.00 56.51 152 LEU B O 1
ATOM 2909 N N . ALA B 1 130 ? 8.303 56.748 25.885 1.00 56.59 153 ALA B N 1
ATOM 2910 C CA . ALA B 1 130 ? 9.222 56.429 26.967 1.00 55.69 153 ALA B CA 1
ATOM 2911 C C . ALA B 1 130 ? 10.385 57.419 27.025 1.00 55.36 153 ALA B C 1
ATOM 2912 O O . ALA B 1 130 ? 11.513 57.094 26.657 1.00 58.77 153 ALA B O 1
ATOM 2914 N N . PRO B 1 131 ? 10.118 58.644 27.498 1.00 53.78 154 PRO B N 1
ATOM 2915 C CA . PRO B 1 131 ? 11.112 59.722 27.581 1.00 52.25 154 PRO B CA 1
ATOM 2916 C C . PRO B 1 131 ? 12.271 59.445 28.539 1.00 48.94 154 PRO B C 1
ATOM 2917 O O . PRO B 1 131 ? 13.390 59.878 28.290 1.00 48.06 154 PRO B O 1
ATOM 2921 N N . GLY B 1 132 ? 11.997 58.733 29.632 1.00 46.30 155 GLY B N 1
ATOM 2922 C CA . GLY B 1 132 ? 12.994 58.559 30.676 1.00 42.88 155 GLY B CA 1
ATOM 2923 C C . GLY B 1 132 ? 13.776 57.257 30.619 1.00 43.86 155 GLY B C 1
ATOM 2924 O O . GLY B 1 132 ? 14.249 56.763 31.647 1.00 43.99 155 GLY B O 1
ATOM 2925 N N . GLN B 1 133 ? 13.929 56.711 29.416 1.00 39.50 156 GLN B N 1
ATOM 2926 C CA . GLN B 1 133 ? 14.480 55.381 29.225 1.00 37.79 156 GLN B CA 1
ATOM 2927 C C . GLN B 1 133 ? 15.357 55.404 27.966 1.00 40.03 156 GLN B C 1
ATOM 2928 O O . GLN B 1 133 ? 15.067 56.119 27.008 1.00 41.89 156 GLN B O 1
ATOM 2934 N N . PRO B 1 134 ? 16.436 54.621 27.944 1.00 37.34 159 PRO B N 1
ATOM 2935 C CA . PRO B 1 134 ? 17.168 54.513 26.683 1.00 36.63 159 PRO B CA 1
ATOM 2936 C C . PRO B 1 134 ? 16.310 53.769 25.671 1.00 36.35 159 PRO B C 1
ATOM 2937 O O . PRO B 1 134 ? 15.821 52.678 25.960 1.00 39.41 159 PRO B O 1
ATOM 2941 N N . VAL B 1 135 ? 16.117 54.345 24.491 1.00 33.95 160 VAL B N 1
ATOM 2942 C CA . VAL B 1 135 ? 15.393 53.639 23.445 1.00 32.64 160 VAL B CA 1
ATOM 2943 C C . VAL B 1 135 ? 16.229 53.547 22.178 1.00 35.96 160 VAL B C 1
ATOM 2944 O O . VAL B 1 135 ? 16.761 54.547 21.699 1.00 37.93 160 VAL B O 1
ATOM 2948 N N . ILE B 1 136 ? 16.328 52.334 21.640 1.00 36.63 161 ILE B N 1
ATOM 2949 C CA . ILE B 1 136 ? 17.176 52.045 20.496 1.00 37.77 161 ILE B CA 1
ATOM 2950 C C . ILE B 1 136 ? 16.433 51.194 19.480 1.00 37.63 161 ILE B C 1
ATOM 2951 O O . ILE B 1 136 ? 15.745 50.243 19.852 1.00 38.07 161 ILE B O 1
ATOM 2956 N N . GLY B 1 137 ? 16.581 51.532 18.198 1.00 37.57 162 GLY B N 1
ATOM 2957 C CA . GLY B 1 137 ? 16.074 50.674 17.138 1.00 33.66 162 GLY B CA 1
ATOM 2958 C C . GLY B 1 137 ? 17.170 49.817 16.533 1.00 31.39 162 GLY B C 1
ATOM 2959 O O . GLY B 1 137 ? 18.307 50.267 16.388 1.00 30.18 162 GLY B O 1
ATOM 2960 N N . SER B 1 138 ? 16.838 48.581 16.183 1.00 30.92 163 SER B N 1
ATOM 2961 C CA . SER B 1 138 ? 17.790 47.703 15.512 1.00 32.09 163 SER B CA 1
ATOM 2962 C C . SER B 1 138 ? 18.284 48.316 14.199 1.00 31.99 163 SER B C 1
ATOM 2963 O O . SER B 1 138 ? 19.373 47.990 13.740 1.00 29.91 163 SER B O 1
ATOM 2966 N N . GLY B 1 139 ? 17.483 49.194 13.597 1.00 30.01 164 GLY B N 1
ATOM 2967 C CA . GLY B 1 139 ? 17.960 49.943 12.449 1.00 31.12 164 GLY B CA 1
ATOM 2968 C C . GLY B 1 139 ? 18.688 49.111 11.405 1.00 32.03 164 GLY B C 1
ATOM 2969 O O . GLY B 1 139 ? 18.169 48.094 10.939 1.00 31.93 164 GLY B O 1
ATOM 2970 N N . THR B 1 140 ? 19.894 49.534 11.035 1.00 32.86 165 THR B N 1
ATOM 2971 C CA . THR B 1 140 ? 20.605 48.898 9.933 1.00 34.69 165 THR B CA 1
ATOM 2972 C C . THR B 1 140 ? 21.705 47.944 10.397 1.00 35.83 165 THR B C 1
ATOM 2973 O O . THR B 1 140 ? 22.532 47.503 9.585 1.00 36.48 165 THR B O 1
ATOM 2977 N N . VAL B 1 141 ? 21.709 47.615 11.690 1.00 31.83 166 VAL B N 1
ATOM 2978 C CA . VAL B 1 141 ? 22.743 46.752 12.251 1.00 28.29 166 VAL B CA 1
ATOM 2979 C C . VAL B 1 141 ? 23.036 45.517 11.407 1.00 29.74 166 VAL B C 1
ATOM 2980 O O . VAL B 1 141 ? 24.190 45.242 11.084 1.00 31.79 166 VAL B O 1
ATOM 2984 N N . LEU B 1 142 ? 22.002 44.768 11.048 1.00 33.26 167 LEU B N 1
ATOM 2985 C CA . LEU B 1 142 ? 22.187 43.565 10.239 1.00 35.07 167 LEU B CA 1
ATOM 2986 C C . LEU B 1 142 ? 22.772 43.902 8.855 1.00 36.52 167 LEU B C 1
ATOM 2987 O O . LEU B 1 142 ? 23.703 43.241 8.381 1.00 33.61 167 LEU B O 1
ATOM 2992 N N . ASP B 1 143 ? 22.224 44.931 8.217 1.00 37.45 168 ASP B N 1
ATOM 2993 C CA . ASP B 1 143 ? 22.675 45.320 6.882 1.00 38.57 168 ASP B CA 1
ATOM 2994 C C . ASP B 1 143 ? 24.141 45.759 6.881 1.00 37.93 168 ASP B C 1
ATOM 2995 O O . ASP B 1 143 ? 24.874 45.456 5.931 1.00 33.21 168 ASP B O 1
ATOM 3000 N N . SER B 1 144 ? 24.570 46.456 7.937 1.00 36.13 169 SER B N 1
ATOM 3001 C CA . SER B 1 144 ? 25.973 46.839 8.060 1.00 37.86 169 SER B CA 1
ATOM 3002 C C . SER B 1 144 ? 26.798 45.560 8.178 1.00 39.64 169 SER B C 1
ATOM 3003 O O . SER B 1 144 ? 27.894 45.445 7.608 1.00 38.64 169 SER B O 1
ATOM 3006 N N . ALA B 1 145 ? 26.239 44.586 8.892 1.00 37.50 170 ALA B N 1
ATOM 3007 C CA . ALA B 1 145 ? 26.909 43.316 9.098 1.00 39.95 170 ALA B CA 1
ATOM 3008 C C . ALA B 1 145 ? 27.035 42.536 7.792 1.00 42.82 170 ALA B C 1
ATOM 3009 O O . ALA B 1 145 ? 28.014 41.815 7.584 1.00 43.69 170 ALA B O 1
ATOM 3011 N N . ARG B 1 146 ? 26.037 42.671 6.926 1.00 44.25 171 ARG B N 1
ATOM 3012 C CA . ARG B 1 146 ? 26.057 42.022 5.627 1.00 46.21 171 ARG B CA 1
ATOM 3013 C C . ARG B 1 146 ? 27.053 42.735 4.721 1.00 44.88 171 ARG B C 1
ATOM 3014 O O . ARG B 1 146 ? 27.828 42.105 4.004 1.00 41.21 171 ARG B O 1
ATOM 3022 N N . PHE B 1 147 ? 27.015 44.059 4.756 1.00 41.60 172 PHE B N 1
ATOM 3023 C CA . PHE B 1 147 ? 27.917 44.863 3.962 1.00 40.64 172 PHE B CA 1
ATOM 3024 C C . PHE B 1 147 ? 29.366 44.443 4.217 1.00 40.69 172 PHE B C 1
ATOM 3025 O O . PHE B 1 147 ? 30.151 44.286 3.281 1.00 38.72 172 PHE B O 1
ATOM 3033 N N . ARG B 1 148 ? 29.706 44.261 5.491 1.00 40.94 173 ARG B N 1
ATOM 3034 C CA . ARG B 1 148 ? 31.056 43.886 5.885 1.00 41.77 173 ARG B CA 1
ATOM 3035 C C . ARG B 1 148 ? 31.351 42.446 5.465 1.00 41.25 173 ARG B C 1
ATOM 3036 O O . ARG B 1 148 ? 32.421 42.141 4.934 1.00 38.84 173 ARG B O 1
ATOM 3044 N N . HIS B 1 149 ? 30.383 41.566 5.700 1.00 42.08 174 HIS B N 1
ATOM 3045 C CA . HIS B 1 149 ? 30.541 40.143 5.407 1.00 41.90 174 HIS B CA 1
ATOM 3046 C C . HIS B 1 149 ? 30.859 39.926 3.924 1.00 40.66 174 HIS B C 1
ATOM 3047 O O . HIS B 1 149 ? 31.764 39.176 3.573 1.00 41.67 174 HIS B O 1
ATOM 3054 N N . LEU B 1 150 ? 30.124 40.604 3.056 1.00 39.14 175 LEU B N 1
ATOM 3055 C CA . LEU B 1 150 ? 30.340 40.479 1.627 1.00 39.42 175 LEU B CA 1
ATOM 3056 C C . LEU B 1 150 ? 31.680 41.049 1.190 1.00 40.63 175 LEU B C 1
ATOM 3057 O O . LEU B 1 150 ? 32.375 40.447 0.374 1.00 40.44 175 LEU B O 1
ATOM 3062 N N . MET B 1 151 ? 32.053 42.204 1.729 1.00 41.37 176 MET B N 1
ATOM 3063 C CA . MET B 1 151 ? 33.351 42.786 1.396 1.00 41.17 176 MET B CA 1
ATOM 3064 C C . MET B 1 151 ? 34.479 41.846 1.796 1.00 40.20 176 MET B C 1
ATOM 3065 O O . MET B 1 151 ? 35.425 41.635 1.034 1.00 39.83 176 MET B O 1
ATOM 3070 N N . ALA B 1 152 ? 34.359 41.264 2.985 1.00 38.37 177 ALA B N 1
ATOM 3071 C CA . ALA B 1 152 ? 35.399 40.413 3.532 1.00 37.66 177 ALA B CA 1
ATOM 3072 C C . ALA B 1 152 ? 35.457 39.141 2.715 1.00 39.68 177 ALA B C 1
ATOM 3073 O O . ALA B 1 152 ? 36.536 38.603 2.444 1.00 39.49 177 ALA B O 1
ATOM 3075 N N . GLN B 1 153 ? 34.282 38.657 2.329 1.00 44.62 178 GLN B N 1
ATOM 3076 C CA . GLN B 1 153 ? 34.195 37.440 1.536 1.00 48.57 178 GLN B CA 1
ATOM 3077 C C . GLN B 1 153 ? 34.964 37.643 0.238 1.00 46.74 178 GLN B C 1
ATOM 3078 O O . GLN B 1 153 ? 35.714 36.773 -0.184 1.00 46.73 178 GLN B O 1
ATOM 3084 N N . HIS B 1 154 ? 34.798 38.813 -0.368 1.00 45.87 179 HIS B N 1
ATOM 3085 C CA . HIS B 1 154 ? 35.430 39.109 -1.647 1.00 46.03 179 HIS B CA 1
ATOM 3086 C C . HIS B 1 154 ? 36.920 39.393 -1.467 1.00 46.44 179 HIS B C 1
ATOM 3087 O O . HIS B 1 154 ? 37.721 39.201 -2.386 1.00 45.24 179 HIS B O 1
ATOM 3094 N N . ALA B 1 155 ? 37.301 39.845 -0.277 1.00 46.24 180 ALA B N 1
ATOM 3095 C CA . ALA B 1 155 ? 38.699 40.167 -0.021 1.00 43.40 180 ALA B CA 1
ATOM 3096 C C . ALA B 1 155 ? 39.480 38.927 0.412 1.00 43.04 180 ALA B C 1
ATOM 3097 O O . ALA B 1 155 ? 40.706 38.938 0.459 1.00 40.62 180 ALA B O 1
ATOM 3099 N N . GLY B 1 156 ? 38.760 37.857 0.731 1.00 43.30 181 GLY B N 1
ATOM 3100 C CA . GLY B 1 156 ? 39.413 36.634 1.163 1.00 43.65 181 GLY B CA 1
ATOM 3101 C C . GLY B 1 156 ? 39.962 36.724 2.573 1.00 45.36 181 GLY B C 1
ATOM 3102 O O . GLY B 1 156 ? 40.951 36.067 2.902 1.00 49.28 181 GLY B O 1
ATOM 3103 N N . VAL B 1 157 ? 39.329 37.545 3.406 1.00 44.02 182 VAL B N 1
ATOM 3104 C CA . VAL B 1 157 ? 39.740 37.675 4.799 1.00 40.92 182 VAL B CA 1
ATOM 3105 C C . VAL B 1 157 ? 38.550 37.554 5.731 1.00 39.71 182 VAL B C 1
ATOM 3106 O O . VAL B 1 157 ? 37.412 37.816 5.334 1.00 39.22 182 VAL B O 1
ATOM 3110 N N . ASP B 1 158 ? 38.817 37.154 6.971 1.00 38.58 183 ASP B N 1
ATOM 3111 C CA . ASP B 1 158 ? 37.770 37.038 7.979 1.00 37.23 183 ASP B CA 1
ATOM 3112 C C . ASP B 1 158 ? 37.040 38.362 8.195 1.00 36.83 183 ASP B C 1
ATOM 3113 O O . ASP B 1 158 ? 37.627 39.436 8.052 1.00 37.36 183 ASP B O 1
ATOM 3118 N N . GLY B 1 159 ? 35.759 38.275 8.550 1.00 36.94 184 GLY B N 1
ATOM 3119 C CA . GLY B 1 159 ? 34.914 39.459 8.665 1.00 36.09 184 GLY B CA 1
ATOM 3120 C C . GLY B 1 159 ? 35.343 40.544 9.649 1.00 37.68 184 GLY B C 1
ATOM 3121 O O . GLY B 1 159 ? 35.044 41.721 9.444 1.00 39.60 184 GLY B O 1
ATOM 3122 N N . THR B 1 160 ? 36.040 40.178 10.718 1.00 35.73 185 THR B N 1
ATOM 3123 C CA . THR B 1 160 ? 36.463 41.193 11.670 1.00 40.63 185 THR B CA 1
ATOM 3124 C C . THR B 1 160 ? 37.409 42.202 11.030 1.00 38.50 185 THR B C 1
ATOM 3125 O O . THR B 1 160 ? 37.518 43.329 11.498 1.00 38.69 185 THR B O 1
ATOM 3129 N N . HIS B 1 161 ? 38.085 41.802 9.956 1.00 37.89 186 HIS B N 1
ATOM 3130 C CA . HIS B 1 161 ? 38.982 42.715 9.247 1.00 35.97 186 HIS B CA 1
ATOM 3131 C C . HIS B 1 161 ? 38.281 43.653 8.249 1.00 36.12 186 HIS B C 1
ATOM 3132 O O . HIS B 1 161 ? 38.936 44.458 7.579 1.00 34.58 186 HIS B O 1
ATOM 3139 N N . ALA B 1 162 ? 36.955 43.566 8.156 1.00 36.40 187 ALA B N 1
ATOM 3140 C CA . ALA B 1 162 ? 36.205 44.483 7.298 1.00 38.26 187 ALA B CA 1
ATOM 3141 C C . ALA B 1 162 ? 35.427 45.519 8.099 1.00 39.75 187 ALA B C 1
ATOM 3142 O O . ALA B 1 162 ? 34.805 45.208 9.119 1.00 38.13 187 ALA B O 1
ATOM 3144 N N . HIS B 1 163 ? 35.475 46.757 7.619 1.00 40.08 188 HIS B N 1
ATOM 3145 C CA . HIS B 1 163 ? 34.777 47.860 8.250 1.00 38.26 188 HIS B CA 1
ATOM 3146 C C . HIS B 1 163 ? 33.897 48.545 7.214 1.00 39.15 188 HIS B C 1
ATOM 3147 O O . HIS B 1 163 ? 34.322 48.774 6.073 1.00 38.19 188 HIS B O 1
ATOM 3154 N N . GLY B 1 164 ? 32.674 48.872 7.619 1.00 37.06 189 GLY B N 1
ATOM 3155 C CA . GLY B 1 164 ? 31.753 49.540 6.721 1.00 38.65 189 GLY B CA 1
ATOM 3156 C C . GLY B 1 164 ? 30.432 49.762 7.423 1.00 37.72 189 GLY B C 1
ATOM 3157 O O . GLY B 1 164 ? 30.077 48.999 8.309 1.00 37.87 189 GLY B O 1
ATOM 3158 N N . TYR B 1 165 ? 29.711 50.810 7.033 1.00 38.88 190 TYR B N 1
ATOM 3159 C CA . TYR B 1 165 ? 28.437 51.153 7.649 1.00 38.59 190 TYR B CA 1
ATOM 3160 C C . TYR B 1 165 ? 27.353 51.233 6.586 1.00 39.15 190 TYR B C 1
ATOM 3161 O O . TYR B 1 165 ? 27.580 51.765 5.500 1.00 36.70 190 TYR B O 1
ATOM 3170 N N . VAL B 1 166 ? 26.169 50.729 6.917 1.00 40.53 191 VAL B N 1
ATOM 3171 C CA . VAL B 1 166 ? 24.959 51.103 6.195 1.00 41.39 191 VAL B CA 1
ATOM 3172 C C . VAL B 1 166 ? 24.209 52.109 7.061 1.00 44.38 191 VAL B C 1
ATOM 3173 O O . VAL B 1 166 ? 23.961 51.850 8.248 1.00 44.18 191 VAL B O 1
ATOM 3177 N N . LEU B 1 167 ? 23.858 53.253 6.465 1.00 44.72 192 LEU B N 1
ATOM 3178 C CA . LEU B 1 167 ? 23.341 54.398 7.212 1.00 44.93 192 LEU B CA 1
ATOM 3179 C C . LEU B 1 167 ? 21.901 54.746 6.836 1.00 45.26 192 LEU B C 1
ATOM 3180 O O . LEU B 1 167 ? 21.401 54.333 5.784 1.00 44.21 192 LEU B O 1
ATOM 3185 N N . GLY B 1 168 ? 21.238 55.504 7.705 1.00 45.36 193 GLY B N 1
ATOM 3186 C CA . GLY B 1 168 ? 19.968 56.104 7.341 1.00 47.96 193 GLY B CA 1
ATOM 3187 C C . GLY B 1 168 ? 18.754 55.234 7.606 1.00 50.94 193 GLY B C 1
ATOM 3188 O O . GLY B 1 168 ? 18.691 54.527 8.615 1.00 51.93 193 GLY B O 1
ATOM 3189 N N . GLU B 1 169 ? 17.782 55.298 6.697 1.00 53.82 194 GLU B N 1
ATOM 3190 C CA . GLU B 1 169 ? 16.514 54.587 6.843 1.00 54.71 194 GLU B CA 1
ATOM 3191 C C . GLU B 1 169 ? 16.691 53.105 6.536 1.00 53.29 194 GLU B C 1
ATOM 3192 O O . GLU B 1 169 ? 17.322 52.727 5.544 1.00 51.93 194 GLU B O 1
ATOM 3198 N N . HIS B 1 170 ? 16.135 52.263 7.394 1.00 52.34 195 HIS B N 1
ATOM 3199 C CA . HIS B 1 170 ? 16.204 50.824 7.183 1.00 50.77 195 HIS B CA 1
ATOM 3200 C C . HIS B 1 170 ? 15.274 50.464 6.043 1.00 52.36 195 HIS B C 1
ATOM 3201 O O . HIS B 1 170 ? 14.062 50.619 6.159 1.00 52.57 195 HIS B O 1
ATOM 3208 N N . GLY B 1 171 ? 15.837 49.982 4.943 1.00 55.20 196 GLY B N 1
ATOM 3209 C CA . GLY B 1 171 ? 15.028 49.753 3.761 1.00 61.10 196 GLY B CA 1
ATOM 3210 C C . GLY B 1 171 ? 15.726 50.123 2.465 1.00 65.29 196 GLY B C 1
ATOM 3211 O O . GLY B 1 171 ? 16.952 50.272 2.431 1.00 66.05 196 GLY B O 1
ATOM 3212 N N . ASP B 1 172 ? 14.947 50.262 1.394 1.00 66.12 197 ASP B N 1
ATOM 3213 C CA . ASP B 1 172 ? 15.500 50.520 0.069 1.00 66.07 197 ASP B CA 1
ATOM 3214 C C . ASP B 1 172 ? 16.267 51.830 0.058 1.00 65.32 197 ASP B C 1
ATOM 3215 O O . ASP B 1 172 ? 17.160 52.032 -0.764 1.00 64.53 197 ASP B O 1
ATOM 3220 N N . SER B 1 173 ? 15.916 52.719 0.980 1.00 64.38 198 SER B N 1
ATOM 3221 C CA . SER B 1 173 ? 16.501 54.054 1.020 1.00 62.81 198 SER B CA 1
ATOM 3222 C C . SER B 1 173 ? 17.878 54.106 1.690 1.00 60.69 198 SER B C 1
ATOM 3223 O O . SER B 1 173 ? 18.585 55.108 1.581 1.00 59.79 198 SER B O 1
ATOM 3226 N N . GLU B 1 174 ? 18.265 53.030 2.370 1.00 56.79 199 GLU B N 1
ATOM 3227 C CA . GLU B 1 174 ? 19.493 53.050 3.149 1.00 55.49 199 GLU B CA 1
ATOM 3228 C C . GLU B 1 174 ? 20.716 53.318 2.280 1.00 54.91 199 GLU B C 1
ATOM 3229 O O . GLU B 1 174 ? 20.707 53.060 1.074 1.00 54.06 199 GLU B O 1
ATOM 3235 N N . VAL B 1 175 ? 21.760 53.857 2.902 1.00 52.38 200 VAL B N 1
ATOM 3236 C CA . VAL B 1 175 ? 22.956 54.252 2.176 1.00 48.87 200 VAL B CA 1
ATOM 3237 C C . VAL B 1 175 ? 24.154 53.401 2.585 1.00 48.73 200 VAL B C 1
ATOM 3238 O O . VAL B 1 175 ? 24.428 53.212 3.769 1.00 48.04 200 VAL B O 1
ATOM 3242 N N . LEU B 1 176 ? 24.865 52.890 1.588 1.00 47.99 201 LEU B N 1
ATOM 3243 C CA . LEU B 1 176 ? 26.088 52.155 1.835 1.00 46.41 201 LEU B CA 1
ATOM 3244 C C . LEU B 1 176 ? 27.233 53.141 1.794 1.00 46.45 201 LEU B C 1
ATOM 3245 O O . LEU B 1 176 ? 27.520 53.718 0.746 1.00 49.48 201 LEU B O 1
ATOM 3250 N N . ALA B 1 177 ? 27.898 53.340 2.923 1.00 44.43 202 ALA B N 1
ATOM 3251 C CA . ALA B 1 177 ? 28.989 54.300 2.961 1.00 43.24 202 ALA B CA 1
ATOM 3252 C C . ALA B 1 177 ? 30.260 53.693 2.385 1.00 42.10 202 ALA B C 1
ATOM 3253 O O . ALA B 1 177 ? 31.192 53.363 3.121 1.00 43.01 202 ALA B O 1
ATOM 3255 N N . TRP B 1 178 ? 30.297 53.564 1.061 1.00 41.68 203 TRP B N 1
ATOM 3256 C CA . TRP B 1 178 ? 31.481 53.062 0.374 1.00 40.31 203 TRP B CA 1
ATOM 3257 C C . TRP B 1 178 ? 32.711 53.887 0.743 1.00 40.70 203 TRP B C 1
ATOM 3258 O O . TRP B 1 178 ? 33.808 53.353 0.892 1.00 39.44 203 TRP B O 1
ATOM 3269 N N . SER B 1 179 ? 32.512 55.191 0.905 1.00 43.78 204 SER B N 1
ATOM 3270 C CA . SER B 1 179 ? 33.616 56.129 1.120 1.00 47.41 204 SER B CA 1
ATOM 3271 C C . SER B 1 179 ? 34.431 55.743 2.343 1.00 47.37 204 SER B C 1
ATOM 3272 O O . SER B 1 179 ? 35.610 56.083 2.459 1.00 49.32 204 SER B O 1
ATOM 3275 N N . SER B 1 180 ? 33.793 55.028 3.257 1.00 47.26 205 SER B N 1
ATOM 3276 C CA . SER B 1 180 ? 34.431 54.665 4.509 1.00 46.31 205 SER B CA 1
ATOM 3277 C C . SER B 1 180 ? 34.658 53.165 4.630 1.00 43.77 205 SER B C 1
ATOM 3278 O O . SER B 1 180 ? 35.075 52.695 5.686 1.00 43.88 205 SER B O 1
ATOM 3281 N N . ALA B 1 181 ? 34.366 52.415 3.569 1.00 40.53 206 ALA B N 1
ATOM 3282 C CA . ALA B 1 181 ? 34.562 50.970 3.583 1.00 35.68 206 ALA B CA 1
ATOM 3283 C C . ALA B 1 181 ? 36.054 50.640 3.615 1.00 37.62 206 ALA B C 1
ATOM 3284 O O . ALA B 1 181 ? 36.852 51.234 2.883 1.00 36.20 206 ALA B O 1
ATOM 3286 N N . MET B 1 182 ? 36.423 49.693 4.475 1.00 38.50 207 MET B N 1
ATOM 3287 C CA . MET B 1 182 ? 37.828 49.438 4.786 1.00 41.76 207 MET B CA 1
ATOM 3288 C C . MET B 1 182 ? 38.086 47.936 5.041 1.00 38.89 207 MET B C 1
ATOM 3289 O O . MET B 1 182 ? 37.267 47.247 5.647 1.00 40.84 207 MET B O 1
ATOM 3294 N N . VAL B 1 183 ? 39.215 47.429 4.560 1.00 33.87 208 VAL B N 1
ATOM 3295 C CA . VAL B 1 183 ? 39.596 46.054 4.827 1.00 32.32 208 VAL B CA 1
ATOM 3296 C C . VAL B 1 183 ? 41.059 46.030 5.248 1.00 31.83 208 VAL B C 1
ATOM 3297 O O . VAL B 1 183 ? 41.901 46.623 4.586 1.00 31.75 208 VAL B O 1
ATOM 3301 N N . ALA B 1 184 A 41.345 45.345 6.353 1.00 32.39 209 ALA B N 1
ATOM 3302 C CA . ALA B 1 184 A 42.674 45.324 6.969 1.00 31.81 209 ALA B CA 1
ATOM 3303 C C . ALA B 1 184 A 43.316 46.701 7.048 1.00 33.73 209 ALA B C 1
ATOM 3304 O O . ALA B 1 184 A 44.506 46.853 6.760 1.00 34.92 209 ALA B O 1
ATOM 3306 N N . GLY B 1 185 B 42.523 47.703 7.422 1.00 34.89 209 GLY B N 1
ATOM 3307 C CA . GLY B 1 185 B 43.062 49.020 7.719 1.00 34.95 209 GLY B CA 1
ATOM 3308 C C . GLY B 1 185 B 43.340 49.901 6.517 1.00 36.03 209 GLY B C 1
ATOM 3309 O O . GLY B 1 185 B 43.922 50.988 6.652 1.00 32.61 209 GLY B O 1
ATOM 3310 N N . MET B 1 186 C 42.938 49.417 5.345 1.00 37.75 209 MET B N 1
ATOM 3311 C CA . MET B 1 186 C 43.039 50.169 4.101 1.00 39.47 209 MET B CA 1
ATOM 3312 C C . MET B 1 186 C 41.645 50.423 3.573 1.00 39.43 209 MET B C 1
ATOM 3313 O O . MET B 1 186 C 40.718 49.659 3.845 1.00 41.51 209 MET B O 1
ATOM 3318 N N . PRO B 1 187 D 41.479 51.496 2.789 1.00 40.80 209 PRO B N 1
ATOM 3319 C CA . PRO B 1 187 D 40.287 51.665 1.944 1.00 41.78 209 PRO B CA 1
ATOM 3320 C C . PRO B 1 187 D 40.175 50.443 1.056 1.00 43.36 209 PRO B C 1
ATOM 3321 O O . PRO B 1 187 D 41.195 49.980 0.519 1.00 44.00 209 PRO B O 1
ATOM 3325 N N . VAL B 1 188 A 38.959 49.928 0.891 1.00 41.35 210 VAL B N 1
ATOM 3326 C CA . VAL B 1 188 A 38.762 48.677 0.182 1.00 42.74 210 VAL B CA 1
ATOM 3327 C C . VAL B 1 188 A 39.445 48.621 -1.203 1.00 42.95 210 VAL B C 1
ATOM 3328 O O . VAL B 1 188 A 40.224 47.702 -1.462 1.00 44.96 210 VAL B O 1
ATOM 3332 N N . ALA B 1 189 B 39.193 49.607 -2.068 1.00 44.29 210 ALA B N 1
ATOM 3333 C CA . ALA B 1 189 B 39.862 49.685 -3.371 1.00 43.01 210 ALA B CA 1
ATOM 3334 C C . ALA B 1 189 B 41.350 49.405 -3.209 1.00 45.82 210 ALA B C 1
ATOM 3335 O O . ALA B 1 189 B 41.935 48.623 -3.965 1.00 47.57 210 ALA B O 1
ATOM 3337 N N . ASP B 1 190 ? 41.953 50.044 -2.210 1.00 44.92 211 ASP B N 1
ATOM 3338 C CA . ASP B 1 190 ? 43.374 49.890 -1.959 1.00 45.72 211 ASP B CA 1
ATOM 3339 C C . ASP B 1 190 ? 43.767 48.474 -1.524 1.00 46.81 211 ASP B C 1
ATOM 3340 O O . ASP B 1 190 ? 44.861 48.007 -1.835 1.00 47.76 211 ASP B O 1
ATOM 3345 N N . PHE B 1 191 ? 42.886 47.783 -0.808 1.00 45.48 212 PHE B N 1
ATOM 3346 C CA . PHE B 1 191 ? 43.198 46.417 -0.411 1.00 42.68 212 PHE B CA 1
ATOM 3347 C C . PHE B 1 191 ? 43.076 45.507 -1.613 1.00 42.32 212 PHE B C 1
ATOM 3348 O O . PHE B 1 191 ? 43.920 44.642 -1.828 1.00 42.43 212 PHE B O 1
ATOM 3356 N N . MET B 1 192 ? 42.022 45.710 -2.398 1.00 43.55 213 MET B N 1
ATOM 3357 C CA . MET B 1 192 ? 41.771 44.876 -3.569 1.00 45.28 213 MET B CA 1
ATOM 3358 C C . MET B 1 192 ? 42.928 44.973 -4.563 1.00 48.61 213 MET B C 1
ATOM 3359 O O . MET B 1 192 ? 43.374 43.963 -5.109 1.00 50.44 213 MET B O 1
ATOM 3364 N N . GLN B 1 193 ? 43.418 46.193 -4.774 1.00 50.42 214 GLN B N 1
ATOM 3365 C CA . GLN B 1 193 ? 44.542 46.431 -5.665 1.00 52.38 214 GLN B CA 1
ATOM 3366 C C . GLN B 1 193 ? 45.779 45.705 -5.195 1.00 52.19 214 GLN B C 1
ATOM 3367 O O . GLN B 1 193 ? 46.445 45.037 -5.982 1.00 55.95 214 GLN B O 1
ATOM 3373 N N . ALA B 1 194 ? 46.094 45.835 -3.913 1.00 51.10 215 ALA B N 1
ATOM 3374 C CA . ALA B 1 194 ? 47.315 45.245 -3.376 1.00 50.07 215 ALA B CA 1
ATOM 3375 C C . ALA B 1 194 ? 47.247 43.731 -3.469 1.00 50.41 215 ALA B C 1
ATOM 3376 O O . ALA B 1 194 ? 48.275 43.049 -3.468 1.00 51.50 215 ALA B O 1
ATOM 3378 N N . GLN B 1 195 ? 46.032 43.202 -3.550 1.00 50.50 216 GLN B N 1
ATOM 3379 C CA . GLN B 1 195 ? 45.851 41.762 -3.598 1.00 49.85 216 GLN B CA 1
ATOM 3380 C C . GLN B 1 195 ? 45.480 41.298 -5.001 1.00 52.09 216 GLN B C 1
ATOM 3381 O O . GLN B 1 195 ? 45.155 40.123 -5.209 1.00 53.30 216 GLN B O 1
ATOM 3387 N N . ASN B 1 196 ? 45.534 42.215 -5.963 1.00 50.93 217 ASN B N 1
ATOM 3388 C CA . ASN B 1 196 ? 45.214 41.875 -7.340 1.00 54.07 217 ASN B CA 1
ATOM 3389 C C . ASN B 1 196 ? 43.870 41.168 -7.420 1.00 54.47 217 ASN B C 1
ATOM 3390 O O . ASN B 1 196 ? 43.724 40.160 -8.123 1.00 55.24 217 ASN B O 1
ATOM 3395 N N . LEU B 1 197 ? 42.898 41.684 -6.678 1.00 52.49 218 LEU B N 1
ATOM 3396 C CA . LEU B 1 197 ? 41.552 41.146 -6.734 1.00 52.28 218 LEU B CA 1
ATOM 3397 C C . LEU B 1 197 ? 40.703 42.119 -7.510 1.00 51.18 218 LEU B C 1
ATOM 3398 O O . LEU B 1 197 ? 40.948 43.323 -7.484 1.00 49.07 218 LEU B O 1
ATOM 3403 N N . PRO B 1 198 ? 39.695 41.608 -8.226 1.00 51.11 219 PRO B N 1
ATOM 3404 C CA . PRO B 1 198 ? 38.834 42.502 -9.003 1.00 51.10 219 PRO B CA 1
ATOM 3405 C C . PRO B 1 198 ? 37.979 43.434 -8.150 1.00 51.77 219 PRO B C 1
ATOM 3406 O O . PRO B 1 198 ? 37.274 42.991 -7.240 1.00 52.14 219 PRO B O 1
ATOM 3410 N N . TRP B 1 199 ? 38.052 44.727 -8.455 1.00 49.32 220 TRP B N 1
ATOM 3411 C CA . TRP B 1 199 ? 37.220 45.716 -7.787 1.00 48.23 220 TRP B CA 1
ATOM 3412 C C . TRP B 1 199 ? 36.748 46.768 -8.785 1.00 45.60 220 TRP B C 1
ATOM 3413 O O . TRP B 1 199 ? 37.545 47.368 -9.497 1.00 46.47 220 TRP B O 1
ATOM 3424 N N . ASN B 1 200 ? 35.443 46.992 -8.824 1.00 47.56 221 ASN B N 1
ATOM 3425 C CA . ASN B 1 200 ? 34.849 47.889 -9.809 1.00 46.44 221 ASN B CA 1
ATOM 3426 C C . ASN B 1 200 ? 33.376 48.085 -9.509 1.00 47.40 221 ASN B C 1
ATOM 3427 O O . ASN B 1 200 ? 32.859 47.552 -8.534 1.00 50.50 221 ASN B O 1
ATOM 3432 N N . GLU B 1 201 ? 32.696 48.837 -10.363 1.00 50.03 222 GLU B N 1
ATOM 3433 C CA . GLU B 1 201 ? 31.298 49.181 -10.137 1.00 52.12 222 GLU B CA 1
ATOM 3434 C C . GLU B 1 201 ? 30.381 47.961 -10.158 1.00 52.20 222 GLU B C 1
ATOM 3435 O O . GLU B 1 201 ? 29.321 47.973 -9.528 1.00 55.27 222 GLU B O 1
ATOM 3441 N N . GLN B 1 202 ? 30.790 46.913 -10.869 1.00 50.54 223 GLN B N 1
ATOM 3442 C CA . GLN B 1 202 ? 29.976 45.709 -10.991 1.00 50.44 223 GLN B CA 1
ATOM 3443 C C . GLN B 1 202 ? 30.033 44.888 -9.707 1.00 51.42 223 GLN B C 1
ATOM 3444 O O . GLN B 1 202 ? 29.004 44.423 -9.193 1.00 51.42 223 GLN B O 1
ATOM 3450 N N . VAL B 1 203 ? 31.237 44.727 -9.178 1.00 50.83 224 VAL B N 1
ATOM 3451 C CA . VAL B 1 203 ? 31.411 44.005 -7.932 1.00 51.44 224 VAL B CA 1
ATOM 3452 C C . VAL B 1 203 ? 30.672 44.727 -6.802 1.00 51.59 224 VAL B C 1
ATOM 3453 O O . VAL B 1 203 ? 29.951 44.100 -6.016 1.00 50.57 224 VAL B O 1
ATOM 3457 N N . ARG B 1 204 ? 30.840 46.045 -6.731 1.00 50.18 225 ARG B N 1
ATOM 3458 C CA . ARG B 1 204 ? 30.178 46.833 -5.698 1.00 51.35 225 ARG B CA 1
ATOM 3459 C C . ARG B 1 204 ? 28.673 46.768 -5.866 1.00 52.35 225 ARG B C 1
ATOM 3460 O O . ARG B 1 204 ? 27.937 46.634 -4.885 1.00 52.50 225 ARG B O 1
ATOM 3468 N N . ALA B 1 205 ? 28.220 46.856 -7.113 1.00 53.73 226 ALA B N 1
ATOM 3469 C CA . ALA B 1 205 ? 26.795 46.791 -7.409 1.00 53.99 226 ALA B CA 1
ATOM 3470 C C . ALA B 1 205 ? 26.264 45.452 -6.945 1.00 54.26 226 ALA B C 1
ATOM 3471 O O . ALA B 1 205 ? 25.137 45.356 -6.449 1.00 54.70 226 ALA B O 1
ATOM 3473 N N . LYS B 1 206 ? 27.086 44.418 -7.100 1.00 54.35 227 LYS B N 1
ATOM 3474 C CA . LYS B 1 206 ? 26.688 43.086 -6.680 1.00 54.38 227 LYS B CA 1
ATOM 3475 C C . LYS B 1 206 ? 26.495 43.094 -5.169 1.00 53.22 227 LYS B C 1
ATOM 3476 O O . LYS B 1 206 ? 25.426 42.741 -4.670 1.00 53.24 227 LYS B O 1
ATOM 3482 N N . ILE B 1 207 ? 27.529 43.520 -4.446 1.00 54.17 228 ILE B N 1
ATOM 3483 C CA . ILE B 1 207 ? 27.457 43.601 -2.993 1.00 52.71 228 ILE B CA 1
ATOM 3484 C C . ILE B 1 207 ? 26.259 44.429 -2.570 1.00 53.28 228 ILE B C 1
ATOM 3485 O O . ILE B 1 207 ? 25.574 44.094 -1.606 1.00 53.98 228 ILE B O 1
ATOM 3490 N N . ASP B 1 208 ? 25.997 45.502 -3.306 1.00 56.98 229 ASP B N 1
ATOM 3491 C CA . ASP B 1 208 ? 24.890 46.388 -2.968 1.00 61.96 229 ASP B CA 1
ATOM 3492 C C . ASP B 1 208 ? 23.555 45.651 -2.953 1.00 63.15 229 ASP B C 1
ATOM 3493 O O . ASP B 1 208 ? 22.748 45.845 -2.046 1.00 62.13 229 ASP B O 1
ATOM 3498 N N . GLU B 1 209 ? 23.325 44.798 -3.946 1.00 65.73 230 GLU B N 1
ATOM 3499 C CA . GLU B 1 209 ? 22.089 44.026 -3.989 1.00 68.04 230 GLU B CA 1
ATOM 3500 C C . GLU B 1 209 ? 22.035 42.989 -2.876 1.00 67.43 230 GLU B C 1
ATOM 3501 O O . GLU B 1 209 ? 20.958 42.673 -2.365 1.00 65.86 230 GLU B O 1
ATOM 3507 N N . GLY B 1 210 ? 23.197 42.456 -2.512 1.00 67.86 231 GLY B N 1
ATOM 3508 C CA . GLY B 1 210 ? 23.253 41.499 -1.422 1.00 68.16 231 GLY B CA 1
ATOM 3509 C C . GLY B 1 210 ? 23.013 42.137 -0.061 1.00 68.37 231 GLY B C 1
ATOM 3510 O O . GLY B 1 210 ? 22.358 41.554 0.801 1.00 67.07 231 GLY B O 1
ATOM 3511 N N . THR B 1 211 ? 23.520 43.344 0.149 1.00 68.04 232 THR B N 1
ATOM 3512 C CA . THR B 1 211 ? 23.464 43.969 1.486 1.00 68.66 232 THR B CA 1
ATOM 3513 C C . THR B 1 211 ? 22.011 44.168 1.874 1.00 70.48 232 THR B C 1
ATOM 3514 O O . THR B 1 211 ? 21.598 44.036 3.070 1.00 70.71 232 THR B O 1
ATOM 3518 N N . ARG B 1 212 ? 21.288 44.505 0.838 1.00 72.42 233 ARG B N 1
ATOM 3519 C CA . ARG B 1 212 ? 19.907 44.800 0.925 1.00 74.33 233 ARG B CA 1
ATOM 3520 C C . ARG B 1 212 ? 19.105 43.500 1.013 1.00 75.37 233 ARG B C 1
ATOM 3521 O O . ARG B 1 212 ? 17.903 43.528 0.765 1.00 75.20 233 ARG B O 1
ATOM 3529 N N . THR B 1 225 ? 13.171 34.060 6.570 1.00 66.80 246 THR B N 1
ATOM 3530 C CA . THR B 1 225 ? 13.959 33.754 7.760 1.00 65.91 246 THR B CA 1
ATOM 3531 C C . THR B 1 225 ? 14.375 34.991 8.546 1.00 65.48 246 THR B C 1
ATOM 3532 O O . THR B 1 225 ? 14.525 36.079 7.987 1.00 66.56 246 THR B O 1
ATOM 3536 N N . TYR B 1 226 ? 14.559 34.806 9.849 1.00 63.79 247 TYR B N 1
ATOM 3537 C CA . TYR B 1 226 ? 14.927 35.887 10.754 1.00 60.79 247 TYR B CA 1
ATOM 3538 C C . TYR B 1 226 ? 16.165 35.538 11.568 1.00 57.36 247 TYR B C 1
ATOM 3539 O O . TYR B 1 226 ? 16.341 36.030 12.674 1.00 55.75 247 TYR B O 1
ATOM 3548 N N . TYR B 1 227 ? 17.015 34.676 11.025 1.00 55.44 248 TYR B N 1
ATOM 3549 C CA . TYR B 1 227 ? 18.218 34.262 11.733 1.00 54.67 248 TYR B CA 1
ATOM 3550 C C . TYR B 1 227 ? 19.210 35.419 11.816 1.00 55.00 248 TYR B C 1
ATOM 3551 O O . TYR B 1 227 ? 19.718 35.733 12.894 1.00 53.33 248 TYR B O 1
ATOM 3560 N N . GLY B 1 228 ? 19.463 36.063 10.681 1.00 51.95 249 GLY B N 1
ATOM 3561 C CA . GLY B 1 228 ? 20.386 37.180 10.666 1.00 52.50 249 GLY B CA 1
ATOM 3562 C C . GLY B 1 228 ? 20.017 38.239 11.689 1.00 51.79 249 GLY B C 1
ATOM 3563 O O . GLY B 1 228 ? 20.868 38.709 12.446 1.00 50.91 249 GLY B O 1
ATOM 3564 N N . ILE B 1 229 ? 18.741 38.611 11.715 1.00 50.11 250 ILE B N 1
ATOM 3565 C CA . ILE B 1 229 ? 18.276 39.663 12.608 1.00 48.20 250 ILE B CA 1
ATOM 3566 C C . ILE B 1 229 ? 18.237 39.125 14.042 1.00 46.45 250 ILE B C 1
ATOM 3567 O O . ILE B 1 229 ? 18.520 39.842 15.004 1.00 46.76 250 ILE B O 1
ATOM 3572 N N . GLY B 1 230 ? 17.912 37.849 14.180 1.00 44.20 251 GLY B N 1
ATOM 3573 C CA . GLY B 1 230 ? 17.906 37.256 15.497 1.00 43.53 251 GLY B CA 1
ATOM 3574 C C . GLY B 1 230 ? 19.277 37.384 16.135 1.00 42.58 251 GLY B C 1
ATOM 3575 O O . GLY B 1 230 ? 19.418 37.832 17.276 1.00 38.64 251 GLY B O 1
ATOM 3576 N N . ALA B 1 231 ? 20.301 37.002 15.385 1.00 42.52 252 ALA B N 1
ATOM 3577 C CA . ALA B 1 231 ? 21.656 37.041 15.911 1.00 42.11 252 ALA B CA 1
ATOM 3578 C C . ALA B 1 231 ? 22.033 38.481 16.202 1.00 40.38 252 ALA B C 1
ATOM 3579 O O . ALA B 1 231 ? 22.604 38.774 17.253 1.00 41.26 252 ALA B O 1
ATOM 3581 N N . ALA B 1 232 ? 21.689 39.375 15.281 1.00 38.52 253 ALA B N 1
ATOM 3582 C CA . ALA B 1 232 ? 22.011 40.786 15.436 1.00 40.25 253 ALA B CA 1
ATOM 3583 C C . ALA B 1 232 ? 21.398 41.358 16.715 1.00 40.81 253 ALA B C 1
ATOM 3584 O O . ALA B 1 232 ? 22.084 42.038 17.485 1.00 44.07 253 ALA B O 1
ATOM 3586 N N . LEU B 1 233 ? 20.122 41.072 16.945 1.00 37.68 254 LEU B N 1
ATOM 3587 C CA . LEU B 1 233 ? 19.449 41.554 18.141 1.00 36.98 254 LEU B CA 1
ATOM 3588 C C . LEU B 1 233 ? 20.135 41.069 19.402 1.00 37.46 254 LEU B C 1
ATOM 3589 O O . LEU B 1 233 ? 20.080 41.720 20.442 1.00 36.98 254 LEU B O 1
ATOM 3594 N N . ALA B 1 234 ? 20.777 39.916 19.314 1.00 36.47 255 ALA B N 1
ATOM 3595 C CA . ALA B 1 234 ? 21.431 39.349 20.485 1.00 38.53 255 ALA B CA 1
ATOM 3596 C C . ALA B 1 234 ? 22.753 40.066 20.750 1.00 40.60 255 ALA B C 1
ATOM 3597 O O . ALA B 1 234 ? 23.163 40.218 21.905 1.00 40.59 255 ALA B O 1
ATOM 3599 N N . ARG B 1 235 ? 23.405 40.511 19.677 1.00 41.48 256 ARG B N 1
ATOM 3600 C CA . ARG B 1 235 ? 24.677 41.213 19.791 1.00 42.03 256 ARG B CA 1
ATOM 3601 C C . ARG B 1 235 ? 24.471 42.616 20.337 1.00 38.16 256 ARG B C 1
ATOM 3602 O O . ARG B 1 235 ? 25.280 43.112 21.112 1.00 36.21 256 ARG B O 1
ATOM 3610 N N . ILE B 1 236 ? 23.378 43.250 19.924 1.00 35.17 257 ILE B N 1
ATOM 3611 C CA . ILE B 1 236 ? 23.014 44.562 20.439 1.00 32.78 257 ILE B CA 1
ATOM 3612 C C . ILE B 1 236 ? 22.731 44.418 21.931 1.00 33.13 257 ILE B C 1
ATOM 3613 O O . ILE B 1 236 ? 23.164 45.221 22.745 1.00 31.56 257 ILE B O 1
ATOM 3618 N N . THR B 1 237 ? 21.999 43.367 22.272 1.00 34.16 258 THR B N 1
ATOM 3619 C CA . THR B 1 237 ? 21.669 43.055 23.653 1.00 31.77 258 THR B CA 1
ATOM 3620 C C . THR B 1 237 ? 22.922 42.748 24.492 1.00 32.81 258 THR B C 1
ATOM 3621 O O . THR B 1 237 ? 23.081 43.253 25.605 1.00 31.13 258 THR B O 1
ATOM 3625 N N . GLU B 1 238 ? 23.818 41.927 23.960 1.00 33.31 259 GLU B N 1
ATOM 3626 C CA . GLU B 1 238 ? 25.073 41.648 24.651 1.00 31.72 259 GLU B CA 1
ATOM 3627 C C . GLU B 1 238 ? 25.913 42.914 24.870 1.00 30.94 259 GLU B C 1
ATOM 3628 O O . GLU B 1 238 ? 26.532 43.090 25.927 1.00 32.14 259 GLU B O 1
ATOM 3634 N N . ALA B 1 239 ? 25.924 43.799 23.878 1.00 26.54 260 ALA B N 1
ATOM 3635 C CA . ALA B 1 239 ? 26.646 45.063 24.012 1.00 27.74 260 ALA B CA 1
ATOM 3636 C C . ALA B 1 239 ? 26.152 45.831 25.232 1.00 24.44 260 ALA B C 1
ATOM 3637 O O . ALA B 1 239 ? 26.933 46.456 25.934 1.00 21.93 260 ALA B O 1
ATOM 3639 N N . VAL B 1 240 ? 24.847 45.791 25.464 1.00 23.94 261 VAL B N 1
ATOM 3640 C CA . VAL B 1 240 ? 24.280 46.474 26.611 1.00 27.78 261 VAL B CA 1
ATOM 3641 C C . VAL B 1 240 ? 24.629 45.692 27.852 1.00 28.59 261 VAL B C 1
ATOM 3642 O O . VAL B 1 240 ? 25.203 46.244 28.785 1.00 30.96 261 VAL B O 1
ATOM 3646 N N . LEU B 1 241 ? 24.257 44.419 27.876 1.00 29.84 262 LEU B N 1
ATOM 3647 C CA . LEU B 1 241 ? 24.431 43.595 29.060 1.00 35.32 262 LEU B CA 1
ATOM 3648 C C . LEU B 1 241 ? 25.845 43.632 29.609 1.00 37.13 262 LEU B C 1
ATOM 3649 O O . LEU B 1 241 ? 26.057 43.523 30.811 1.00 34.91 262 LEU B O 1
ATOM 3654 N N . ARG B 1 242 ? 26.819 43.782 28.727 1.00 40.41 263 ARG B N 1
ATOM 3655 C CA . ARG B 1 242 ? 28.204 43.772 29.159 1.00 45.20 263 ARG B CA 1
ATOM 3656 C C . ARG B 1 242 ? 28.851 45.145 29.043 1.00 46.71 263 ARG B C 1
ATOM 3657 O O . ARG B 1 242 ? 30.049 45.253 28.819 1.00 50.59 263 ARG B O 1
ATOM 3665 N N . ASP B 1 243 ? 28.056 46.196 29.209 1.00 47.91 264 ASP B N 1
ATOM 3666 C CA . ASP B 1 243 ? 28.558 47.545 29.019 1.00 49.50 264 ASP B CA 1
ATOM 3667 C C . ASP B 1 243 ? 29.703 47.783 28.069 1.00 48.86 264 ASP B C 1
ATOM 3668 O O . ASP B 1 243 ? 30.740 48.313 28.445 1.00 50.46 264 ASP B O 1
ATOM 3673 N N . ARG B 1 244 ? 29.512 47.380 26.826 1.00 48.08 265 ARG B N 1
ATOM 3674 C CA . ARG B 1 244 ? 30.548 47.019 25.897 1.00 45.15 265 ARG B CA 1
ATOM 3675 C C . ARG B 1 244 ? 31.094 48.091 24.965 1.00 45.61 265 ARG B C 1
ATOM 3676 O O . ARG B 1 244 ? 32.077 47.821 24.277 1.00 43.01 265 ARG B O 1
ATOM 3684 N N . ARG B 1 245 ? 30.469 49.258 24.859 1.00 43.09 266 ARG B N 1
ATOM 3685 C CA . ARG B 1 245 ? 30.911 50.251 23.867 1.00 40.91 266 ARG B CA 1
ATOM 3686 C C . ARG B 1 245 ? 31.326 49.651 22.506 1.00 37.96 266 ARG B C 1
ATOM 3687 O O . ARG B 1 245 ? 32.437 49.872 22.025 1.00 35.07 266 ARG B O 1
ATOM 3695 N N . ALA B 1 246 ? 30.409 48.896 21.912 1.00 35.19 267 ALA B N 1
ATOM 3696 C CA . ALA B 1 246 ? 30.446 48.412 20.535 1.00 32.45 267 ALA B CA 1
ATOM 3697 C C . ALA B 1 246 ? 29.957 49.503 19.588 1.00 32.32 267 ALA B C 1
ATOM 3698 O O . ALA B 1 246 ? 29.042 50.264 19.920 1.00 35.77 267 ALA B O 1
ATOM 3700 N N . VAL B 1 247 ? 30.561 49.580 18.409 1.00 30.47 268 VAL B N 1
ATOM 3701 C CA . VAL B 1 247 ? 30.078 50.504 17.402 1.00 30.53 268 VAL B CA 1
ATOM 3702 C C . VAL B 1 247 ? 29.035 49.791 16.543 1.00 31.22 268 VAL B C 1
ATOM 3703 O O . VAL B 1 247 ? 29.334 48.824 15.852 1.00 34.98 268 VAL B O 1
ATOM 3707 N N . LEU B 1 248 ? 27.803 50.266 16.615 1.00 30.32 269 LEU B N 1
ATOM 3708 C CA . LEU B 1 248 ? 26.697 49.623 15.932 1.00 30.01 269 LEU B CA 1
ATOM 3709 C C . LEU B 1 248 ? 25.862 50.699 15.256 1.00 30.03 269 LEU B C 1
ATOM 3710 O O . LEU B 1 248 ? 25.598 51.739 15.847 1.00 30.12 269 LEU B O 1
ATOM 3715 N N . THR B 1 249 ? 25.447 50.454 14.019 1.00 30.17 270 THR B N 1
ATOM 3716 C CA . THR B 1 249 ? 24.635 51.423 13.296 1.00 30.12 270 THR B CA 1
ATOM 3717 C C . THR B 1 249 ? 23.179 51.230 13.672 1.00 33.03 270 THR B C 1
ATOM 3718 O O . THR B 1 249 ? 22.376 50.817 12.837 1.00 38.64 270 THR B O 1
ATOM 3722 N N . VAL B 1 250 ? 22.839 51.526 14.926 1.00 32.05 271 VAL B N 1
ATOM 3723 C CA . VAL B 1 250 ? 21.467 51.408 15.395 1.00 30.86 271 VAL B CA 1
ATOM 3724 C C . VAL B 1 250 ? 20.683 52.686 15.115 1.00 32.51 271 VAL B C 1
ATOM 3725 O O . VAL B 1 250 ? 21.263 53.744 14.886 1.00 34.26 271 VAL B O 1
ATOM 3729 N N . SER B 1 251 ? 19.359 52.583 15.141 1.00 34.24 272 SER B N 1
ATOM 3730 C CA . SER B 1 251 ? 18.494 53.736 14.919 1.00 34.52 272 SER B CA 1
ATOM 3731 C C . SER B 1 251 ? 18.200 54.512 16.212 1.00 33.70 272 SER B C 1
ATOM 3732 O O . SER B 1 251 ? 17.811 53.931 17.226 1.00 33.39 272 SER B O 1
ATOM 3735 N N . ALA B 1 252 ? 18.381 55.828 16.163 1.00 30.17 273 ALA B N 1
ATOM 3736 C CA . ALA B 1 252 ? 18.027 56.695 17.286 1.00 32.91 273 ALA B CA 1
ATOM 3737 C C . ALA B 1 252 ? 17.648 58.075 16.755 1.00 33.79 273 ALA B C 1
ATOM 3738 O O . ALA B 1 252 ? 17.990 58.429 15.623 1.00 34.22 273 ALA B O 1
ATOM 3740 N N . PRO B 1 253 ? 16.931 58.867 17.563 1.00 33.97 274 PRO B N 1
ATOM 3741 C CA . PRO B 1 253 ? 16.648 60.254 17.199 1.00 36.98 274 PRO B CA 1
ATOM 3742 C C . PRO B 1 253 ? 17.927 61.034 16.911 1.00 39.74 274 PRO B C 1
ATOM 3743 O O . PRO B 1 253 ? 18.816 61.127 17.764 1.00 40.66 274 PRO B O 1
ATOM 3747 N N . THR B 1 254 ? 18.014 61.585 15.702 1.00 39.16 275 THR B N 1
ATOM 3748 C CA . THR B 1 254 ? 19.222 62.259 15.256 1.00 40.65 275 THR B CA 1
ATOM 3749 C C . THR B 1 254 ? 18.898 63.717 14.943 1.00 45.73 275 THR B C 1
ATOM 3750 O O . THR B 1 254 ? 18.424 64.044 13.843 1.00 42.45 275 THR B O 1
ATOM 3754 N N . PRO B 1 255 ? 19.165 64.619 15.903 1.00 49.19 276 PRO B N 1
ATOM 3755 C CA . PRO B 1 255 ? 18.639 65.982 15.802 1.00 51.21 276 PRO B CA 1
ATOM 3756 C C . PRO B 1 255 ? 18.982 66.745 14.518 1.00 52.36 276 PRO B C 1
ATOM 3757 O O . PRO B 1 255 ? 18.194 67.584 14.063 1.00 53.79 276 PRO B O 1
ATOM 3761 N N . GLU B 1 256 ? 20.136 66.457 13.924 1.00 51.72 277 GLU B N 1
ATOM 3762 C CA . GLU B 1 256 ? 20.499 67.097 12.661 1.00 50.93 277 GLU B CA 1
ATOM 3763 C C . GLU B 1 256 ? 19.429 66.863 11.582 1.00 52.59 277 GLU B C 1
ATOM 3764 O O . GLU B 1 256 ? 19.209 67.708 10.711 1.00 53.85 277 GLU B O 1
ATOM 3770 N N . TYR B 1 257 ? 18.764 65.712 11.649 1.00 50.86 278 TYR B N 1
ATOM 3771 C CA . TYR B 1 257 ? 17.835 65.296 10.609 1.00 44.56 278 TYR B CA 1
ATOM 3772 C C . TYR B 1 257 ? 16.371 65.362 11.056 1.00 45.76 278 TYR B C 1
ATOM 3773 O O . TYR B 1 257 ? 15.459 65.218 10.233 1.00 44.13 278 TYR B O 1
ATOM 3782 N N . GLY B 1 258 ? 16.150 65.559 12.357 1.00 40.96 283 GLY B N 1
ATOM 3783 C CA . GLY B 1 258 ? 14.795 65.652 12.866 1.00 36.65 283 GLY B CA 1
ATOM 3784 C C . GLY B 1 258 ? 14.067 64.318 12.955 1.00 39.09 283 GLY B C 1
ATOM 3785 O O . GLY B 1 258 ? 12.874 64.271 13.278 1.00 39.37 283 GLY B O 1
ATOM 3786 N N . VAL B 1 259 ? 14.765 63.225 12.666 1.00 37.38 285 VAL B N 1
ATOM 3787 C CA . VAL B 1 259 ? 14.133 61.911 12.686 1.00 39.54 285 VAL B CA 1
ATOM 3788 C C . VAL B 1 259 ? 15.087 60.904 13.293 1.00 42.16 285 VAL B C 1
ATOM 3789 O O . VAL B 1 259 ? 16.298 61.143 13.347 1.00 41.87 285 VAL B O 1
ATOM 3793 N N . SER B 1 260 ? 14.548 59.770 13.730 1.00 42.41 286 SER B N 1
ATOM 3794 C CA . SER B 1 260 ? 15.385 58.652 14.146 1.00 42.32 286 SER B CA 1
ATOM 3795 C C . SER B 1 260 ? 16.008 57.991 12.919 1.00 43.67 286 SER B C 1
ATOM 3796 O O . SER B 1 260 ? 15.336 57.745 11.924 1.00 44.32 286 SER B O 1
ATOM 3799 N N . LEU B 1 261 ? 17.300 57.706 13.004 1.00 46.51 287 LEU B N 1
ATOM 3800 C CA . LEU B 1 261 ? 18.065 57.236 11.860 1.00 49.13 287 LEU B CA 1
ATOM 3801 C C . LEU B 1 261 ? 19.181 56.323 12.327 1.00 46.93 287 LEU B C 1
ATOM 3802 O O . LEU B 1 261 ? 19.568 56.365 13.492 1.00 48.11 287 LEU B O 1
ATOM 3807 N N . SER B 1 262 ? 19.709 55.518 11.407 1.00 45.32 288 SER B N 1
ATOM 3808 C CA . SER B 1 262 ? 20.864 54.684 11.704 1.00 41.47 288 SER B CA 1
ATOM 3809 C C . SER B 1 262 ? 22.168 55.381 11.360 1.00 39.64 288 SER B C 1
ATOM 3810 O O . SER B 1 262 ? 22.452 55.692 10.195 1.00 40.50 288 SER B O 1
ATOM 3813 N N . LEU B 1 263 ? 22.958 55.628 12.394 1.00 36.70 289 LEU B N 1
ATOM 3814 C CA . LEU B 1 263 ? 24.333 56.080 12.240 1.00 32.02 289 LEU B CA 1
ATOM 3815 C C . LEU B 1 263 ? 25.180 55.189 13.137 1.00 32.24 289 LEU B C 1
ATOM 3816 O O . LEU B 1 263 ? 24.654 54.467 13.986 1.00 36.45 289 LEU B O 1
ATOM 3821 N N . PRO B 1 264 ? 26.501 55.215 12.967 1.00 31.53 290 PRO B N 1
ATOM 3822 C CA . PRO B 1 264 ? 27.278 54.441 13.942 1.00 32.28 290 PRO B CA 1
ATOM 3823 C C . PRO B 1 264 ? 27.250 55.055 15.347 1.00 30.63 290 PRO B C 1
ATOM 3824 O O . PRO B 1 264 ? 27.500 56.244 15.525 1.00 29.72 290 PRO B O 1
ATOM 3828 N N . ARG B 1 265 ? 26.931 54.231 16.338 1.00 28.82 291 ARG B N 1
ATOM 3829 C CA . ARG B 1 265 ? 26.833 54.699 17.716 1.00 30.51 291 ARG B CA 1
ATOM 3830 C C . ARG B 1 265 ? 27.530 53.751 18.679 1.00 29.77 291 ARG B C 1
ATOM 3831 O O . ARG B 1 265 ? 27.462 52.530 18.530 1.00 28.16 291 ARG B O 1
ATOM 3839 N N . VAL B 1 266 ? 28.231 54.308 19.658 1.00 27.53 292 VAL B N 1
ATOM 3840 C CA . VAL B 1 266 ? 28.871 53.453 20.632 1.00 25.71 292 VAL B CA 1
ATOM 3841 C C . VAL B 1 266 ? 27.801 52.996 21.616 1.00 27.32 292 VAL B C 1
ATOM 3842 O O . VAL B 1 266 ? 27.101 53.815 22.213 1.00 32.62 292 VAL B O 1
ATOM 3846 N N . VAL B 1 267 ? 27.659 51.688 21.773 1.00 28.93 293 VAL B N 1
ATOM 3847 C CA . VAL B 1 267 ? 26.604 51.150 22.628 1.00 31.69 293 VAL B CA 1
ATOM 3848 C C . VAL B 1 267 ? 27.123 50.392 23.845 1.00 31.32 293 VAL B C 1
ATOM 3849 O O . VAL B 1 267 ? 28.040 49.585 23.744 1.00 30.57 293 VAL B O 1
ATOM 3853 N N . GLY B 1 268 ? 26.516 50.656 24.995 1.00 31.89 294 GLY B N 1
ATOM 3854 C CA . GLY B 1 268 ? 26.928 50.004 26.229 1.00 32.77 294 GLY B CA 1
ATOM 3855 C C . GLY B 1 268 ? 25.760 49.937 27.200 1.00 35.31 294 GLY B C 1
ATOM 3856 O O . GLY B 1 268 ? 24.607 50.055 26.788 1.00 36.62 294 GLY B O 1
ATOM 3857 N N . ARG B 1 269 ? 26.049 49.763 28.488 1.00 37.44 295 ARG B N 1
ATOM 3858 C CA . ARG B 1 269 ? 25.011 49.520 29.496 1.00 36.97 295 ARG B CA 1
ATOM 3859 C C . ARG B 1 269 ? 23.926 50.586 29.526 1.00 34.74 295 ARG B C 1
ATOM 3860 O O . ARG B 1 269 ? 22.769 50.294 29.800 1.00 37.42 295 ARG B O 1
ATOM 3868 N N . GLN B 1 270 ? 24.308 51.827 29.264 1.00 35.07 296 GLN B N 1
ATOM 3869 C CA . GLN B 1 270 ? 23.377 52.942 29.349 1.00 35.93 296 GLN B CA 1
ATOM 3870 C C . GLN B 1 270 ? 22.766 53.257 27.992 1.00 36.64 296 GLN B C 1
ATOM 3871 O O . GLN B 1 270 ? 22.125 54.291 27.816 1.00 35.30 296 GLN B O 1
ATOM 3877 N N . GLY B 1 271 ? 22.981 52.359 27.033 1.00 37.32 297 GLY B N 1
ATOM 3878 C CA . GLY B 1 271 ? 22.489 52.587 25.692 1.00 34.34 297 GLY B CA 1
ATOM 3879 C C . GLY B 1 271 ? 23.515 53.258 24.802 1.00 36.25 297 GLY B C 1
ATOM 3880 O O . GLY B 1 271 ? 24.690 52.864 24.775 1.00 31.16 297 GLY B O 1
ATOM 3881 N N . VAL B 1 272 ? 23.054 54.262 24.057 1.00 33.37 298 VAL B N 1
ATOM 3882 C CA . VAL B 1 272 ? 23.903 54.975 23.115 1.00 31.73 298 VAL B CA 1
ATOM 3883 C C . VAL B 1 272 ? 24.780 55.939 23.889 1.00 28.53 298 VAL B C 1
ATOM 3884 O O . VAL B 1 272 ? 24.270 56.859 24.500 1.00 35.49 298 VAL B O 1
ATOM 3888 N N . LEU B 1 273 ? 26.089 55.727 23.888 1.00 26.37 299 LEU B N 1
ATOM 3889 C CA . LEU B 1 273 ? 26.973 56.592 24.666 1.00 28.46 299 LEU B CA 1
ATOM 3890 C C . LEU B 1 273 ? 27.436 57.779 23.845 1.00 29.41 299 LEU B C 1
ATOM 3891 O O . LEU B 1 273 ? 27.653 58.860 24.378 1.00 32.86 299 LEU B O 1
ATOM 3896 N N . SER B 1 274 ? 27.592 57.575 22.541 1.00 29.46 301 SER B N 1
ATOM 3897 C CA . SER B 1 274 ? 27.932 58.670 21.653 1.00 31.22 301 SER B CA 1
ATOM 3898 C C . SER B 1 274 ? 27.641 58.309 20.202 1.00 34.54 301 SER B C 1
ATOM 3899 O O . SER B 1 274 ? 27.524 57.129 19.841 1.00 36.55 301 SER B O 1
ATOM 3902 N N . THR B 1 275 ? 27.523 59.333 19.364 1.00 39.52 302 THR B N 1
ATOM 3903 C CA . THR B 1 275 ? 27.248 59.136 17.945 1.00 39.93 302 THR B CA 1
ATOM 3904 C C . THR B 1 275 ? 28.339 59.765 17.084 1.00 43.50 302 THR B C 1
ATOM 3905 O O . THR B 1 275 ? 28.603 60.964 17.178 1.00 46.54 302 THR B O 1
ATOM 3909 N N . LEU B 1 276 ? 28.970 58.948 16.247 1.00 47.25 303 LEU B N 1
ATOM 3910 C CA . LEU B 1 276 ? 30.038 59.421 15.376 1.00 51.03 303 LEU B CA 1
ATOM 3911 C C . LEU B 1 276 ? 29.586 59.483 13.921 1.00 51.34 303 LEU B C 1
ATOM 3912 O O . LEU B 1 276 ? 29.578 58.470 13.220 1.00 53.10 303 LEU B O 1
ATOM 3917 N N . HIS B 1 277 ? 29.182 60.662 13.470 1.00 53.34 304 HIS B N 1
ATOM 3918 C CA . HIS B 1 277 ? 28.740 60.809 12.092 1.00 54.30 304 HIS B CA 1
ATOM 3919 C C . HIS B 1 277 ? 29.938 60.707 11.167 1.00 54.81 304 HIS B C 1
ATOM 3920 O O . HIS B 1 277 ? 30.914 61.434 11.317 1.00 54.43 304 HIS B O 1
ATOM 3927 N N . PRO B 1 278 ? 29.852 59.786 10.216 1.00 55.19 305 PRO B N 1
ATOM 3928 C CA . PRO B 1 278 ? 30.919 59.547 9.245 1.00 56.11 305 PRO B CA 1
ATOM 3929 C C . PRO B 1 278 ? 31.041 60.700 8.267 1.00 54.74 305 PRO B C 1
ATOM 3930 O O . PRO B 1 278 ? 30.081 61.429 8.021 1.00 55.36 305 PRO B O 1
ATOM 3934 N N . LYS B 1 279 ? 32.233 60.864 7.720 1.00 52.81 306 LYS B N 1
ATOM 3935 C CA . LYS B 1 279 ? 32.452 61.833 6.666 1.00 52.24 306 LYS B CA 1
ATOM 3936 C C . LYS B 1 279 ? 32.055 61.201 5.343 1.00 51.13 306 LYS B C 1
ATOM 3937 O O . LYS B 1 279 ? 32.753 60.322 4.841 1.00 50.42 306 LYS B O 1
ATOM 3938 N N . LEU B 1 280 ? 30.930 61.638 4.788 1.00 50.87 307 LEU B N 1
ATOM 3939 C CA . LEU B 1 280 ? 30.390 61.022 3.580 1.00 54.42 307 LEU B CA 1
ATOM 3940 C C . LEU B 1 280 ? 30.735 61.838 2.345 1.00 54.37 307 LEU B C 1
ATOM 3941 O O . LEU B 1 280 ? 30.984 63.036 2.445 1.00 51.75 307 LEU B O 1
ATOM 3946 N N . THR B 1 281 ? 30.737 61.193 1.181 1.00 56.33 308 THR B N 1
ATOM 3947 C CA . THR B 1 281 ? 30.794 61.927 -0.083 1.00 57.48 308 THR B CA 1
ATOM 3948 C C . THR B 1 281 ? 29.535 62.780 -0.243 1.00 58.08 308 THR B C 1
ATOM 3949 O O . THR B 1 281 ? 28.483 62.459 0.322 1.00 59.34 308 THR B O 1
ATOM 3953 N N . GLY B 1 282 ? 29.649 63.861 -1.012 1.00 58.42 309 GLY B N 1
ATOM 3954 C CA . GLY B 1 282 ? 28.494 64.694 -1.300 1.00 58.64 309 GLY B CA 1
ATOM 3955 C C . GLY B 1 282 ? 27.296 63.885 -1.758 1.00 59.56 309 GLY B C 1
ATOM 3956 O O . GLY B 1 282 ? 26.157 64.182 -1.384 1.00 57.88 309 GLY B O 1
ATOM 3957 N N . ASP B 1 283 ? 27.562 62.847 -2.547 1.00 60.87 310 ASP B N 1
ATOM 3958 C CA . ASP B 1 283 ? 26.509 62.007 -3.095 1.00 62.33 310 ASP B CA 1
ATOM 3959 C C . ASP B 1 283 ? 25.893 61.099 -2.029 1.00 62.94 310 ASP B C 1
ATOM 3960 O O . ASP B 1 283 ? 24.676 60.879 -2.026 1.00 61.81 310 ASP B O 1
ATOM 3965 N N . GLU B 1 284 ? 26.728 60.578 -1.127 1.00 61.70 311 GLU B N 1
ATOM 3966 C CA . GLU B 1 284 ? 26.239 59.760 -0.013 1.00 59.40 311 GLU B CA 1
ATOM 3967 C C . GLU B 1 284 ? 25.461 60.616 0.976 1.00 57.04 311 GLU B C 1
ATOM 3968 O O . GLU B 1 284 ? 24.389 60.225 1.442 1.00 54.71 311 GLU B O 1
ATOM 3974 N N . GLN B 1 285 ? 26.012 61.784 1.298 1.00 55.99 312 GLN B N 1
ATOM 3975 C CA . GLN B 1 285 ? 25.352 62.709 2.212 1.00 56.61 312 GLN B CA 1
ATOM 3976 C C . GLN B 1 285 ? 23.993 63.113 1.652 1.00 56.80 312 GLN B C 1
ATOM 3977 O O . GLN B 1 285 ? 23.039 63.306 2.399 1.00 54.49 312 GLN B O 1
ATOM 3983 N N . GLN B 1 286 ? 23.915 63.226 0.328 1.00 58.09 313 GLN B N 1
ATOM 3984 C CA . GLN B 1 286 ? 22.674 63.591 -0.353 1.00 57.31 313 GLN B CA 1
ATOM 3985 C C . GLN B 1 286 ? 21.591 62.513 -0.227 1.00 57.28 313 GLN B C 1
ATOM 3986 O O . GLN B 1 286 ? 20.455 62.812 0.148 1.00 54.56 313 GLN B O 1
ATOM 3992 N N . LYS B 1 287 ? 21.949 61.267 -0.546 1.00 56.78 314 LYS B N 1
ATOM 3993 C CA . LYS B 1 287 ? 21.030 60.137 -0.429 1.00 53.78 314 LYS B CA 1
ATOM 3994 C C . LYS B 1 287 ? 20.528 60.057 1.005 1.00 54.68 314 LYS B C 1
ATOM 3995 O O . LYS B 1 287 ? 19.368 59.739 1.260 1.00 54.30 314 LYS B O 1
ATOM 3996 N N . LEU B 1 288 ? 21.419 60.347 1.944 1.00 54.92 315 LEU B N 1
ATOM 3997 C CA . LEU B 1 288 ? 21.102 60.227 3.359 1.00 55.19 315 LEU B CA 1
ATOM 3998 C C . LEU B 1 288 ? 20.003 61.218 3.721 1.00 55.50 315 LEU B C 1
ATOM 3999 O O . LEU B 1 288 ? 19.050 60.867 4.415 1.00 54.76 315 LEU B O 1
ATOM 4004 N N . GLU B 1 289 ? 20.143 62.454 3.243 1.00 57.69 316 GLU B N 1
ATOM 4005 C CA . GLU B 1 289 ? 19.184 63.517 3.538 1.00 59.93 316 GLU B CA 1
ATOM 4006 C C . GLU B 1 289 ? 17.844 63.302 2.840 1.00 59.74 316 GLU B C 1
ATOM 4007 O O . GLU B 1 289 ? 16.796 63.653 3.379 1.00 58.60 316 GLU B O 1
ATOM 4013 N N . GLN B 1 290 ? 17.881 62.726 1.643 1.00 60.34 317 GLN B N 1
ATOM 4014 C CA . GLN B 1 290 ? 16.658 62.350 0.947 1.00 63.42 317 GLN B CA 1
ATOM 4015 C C . GLN B 1 290 ? 15.976 61.227 1.721 1.00 63.37 317 GLN B C 1
ATOM 4016 O O . GLN B 1 290 ? 14.746 61.183 1.828 1.00 61.52 317 GLN B O 1
ATOM 4022 N N . SER B 1 291 ? 16.787 60.327 2.269 1.00 63.50 318 SER B N 1
ATOM 4023 C CA . SER B 1 291 ? 16.289 59.268 3.140 1.00 63.32 318 SER B CA 1
ATOM 4024 C C . SER B 1 291 ? 15.566 59.904 4.317 1.00 62.92 318 SER B C 1
ATOM 4025 O O . SER B 1 291 ? 14.448 59.513 4.660 1.00 61.97 318 SER B O 1
ATOM 4028 N N . ALA B 1 292 ? 16.205 60.899 4.925 1.00 63.16 319 ALA B N 1
ATOM 4029 C CA . ALA B 1 292 ? 15.653 61.545 6.109 1.00 62.60 319 ALA B CA 1
ATOM 4030 C C . ALA B 1 292 ? 14.358 62.260 5.759 1.00 62.84 319 ALA B C 1
ATOM 4031 O O . ALA B 1 292 ? 13.450 62.355 6.583 1.00 62.43 319 ALA B O 1
ATOM 4033 N N . GLY B 1 293 ? 14.278 62.759 4.528 1.00 65.36 320 GLY B N 1
ATOM 4034 C CA . GLY B 1 293 ? 13.080 63.451 4.084 1.00 65.58 320 GLY B CA 1
ATOM 4035 C C . GLY B 1 293 ? 11.884 62.519 4.049 1.00 66.38 320 GLY B C 1
ATOM 4036 O O . GLY B 1 293 ? 10.812 62.847 4.561 1.00 63.93 320 GLY B O 1
ATOM 4037 N N . VAL B 1 294 ? 12.080 61.349 3.447 1.00 68.06 321 VAL B N 1
ATOM 4038 C CA . VAL B 1 294 ? 11.059 60.310 3.414 1.00 69.45 321 VAL B CA 1
ATOM 4039 C C . VAL B 1 294 ? 10.495 60.069 4.811 1.00 70.33 321 VAL B C 1
ATOM 4040 O O . VAL B 1 294 ? 9.275 59.979 4.991 1.00 71.71 321 VAL B O 1
ATOM 4044 N N . LEU B 1 295 ? 11.382 59.974 5.801 1.00 69.90 322 LEU B N 1
ATOM 4045 C CA . LEU B 1 295 ? 10.963 59.670 7.170 1.00 67.37 322 LEU B CA 1
ATOM 4046 C C . LEU B 1 295 ? 10.310 60.870 7.836 1.00 68.33 322 LEU B C 1
ATOM 4047 O O . LEU B 1 295 ? 9.382 60.712 8.630 1.00 70.62 322 LEU B O 1
ATOM 4052 N N . ARG B 1 296 ? 10.794 62.066 7.514 1.00 68.46 323 ARG B N 1
ATOM 4053 C CA . ARG B 1 296 ? 10.219 63.287 8.066 1.00 70.38 323 ARG B CA 1
ATOM 4054 C C . ARG B 1 296 ? 8.733 63.401 7.747 1.00 72.35 323 ARG B C 1
ATOM 4055 O O . ARG B 1 296 ? 7.921 63.707 8.626 1.00 70.03 323 ARG B O 1
ATOM 4063 N N . GLY B 1 297 ? 8.385 63.140 6.489 1.00 75.69 324 GLY B N 1
ATOM 4064 C CA . GLY B 1 297 ? 6.995 63.216 6.076 1.00 78.20 324 GLY B CA 1
ATOM 4065 C C . GLY B 1 297 ? 6.126 62.317 6.927 1.00 80.67 324 GLY B C 1
ATOM 4066 O O . GLY B 1 297 ? 5.322 62.800 7.734 1.00 81.60 324 GLY B O 1
ATOM 4067 N N . PHE B 1 298 ? 6.301 61.009 6.758 1.00 81.31 325 PHE B N 1
ATOM 4068 C CA . PHE B 1 298 ? 5.540 60.022 7.511 1.00 81.66 325 PHE B CA 1
ATOM 4069 C C . PHE B 1 298 ? 5.425 60.373 8.983 1.00 81.42 325 PHE B C 1
ATOM 4070 O O . PHE B 1 298 ? 4.423 60.059 9.619 1.00 80.42 325 PHE B O 1
ATOM 4078 N N . LYS B 1 299 ? 6.451 61.025 9.519 1.00 82.19 326 LYS B N 1
ATOM 4079 C CA . LYS B 1 299 ? 6.506 61.318 10.944 1.00 84.59 326 LYS B CA 1
ATOM 4080 C C . LYS B 1 299 ? 5.401 62.278 11.374 1.00 86.52 326 LYS B C 1
ATOM 4081 O O . LYS B 1 299 ? 5.715 63.455 11.636 1.00 89.20 326 LYS B O 1
ATOM 4087 N N . MET C 1 1 ? 39.609 17.943 14.781 1.00 51.38 22 MET C N 1
ATOM 4088 C CA . MET C 1 1 ? 40.665 18.971 14.991 1.00 51.12 22 MET C CA 1
ATOM 4089 C C . MET C 1 1 ? 41.612 18.543 16.110 1.00 48.51 22 MET C C 1
ATOM 4090 O O . MET C 1 1 ? 41.237 18.535 17.281 1.00 46.84 22 MET C O 1
ATOM 4095 N N . LYS C 1 2 ? 42.842 18.199 15.741 1.00 45.72 23 LYS C N 1
ATOM 4096 C CA . LYS C 1 2 ? 43.833 17.721 16.695 1.00 40.41 23 LYS C CA 1
ATOM 4097 C C . LYS C 1 2 ? 45.009 18.686 16.810 1.00 36.77 23 LYS C C 1
ATOM 4098 O O . LYS C 1 2 ? 45.478 19.230 15.819 1.00 35.97 23 LYS C O 1
ATOM 4104 N N . VAL C 1 3 ? 45.482 18.892 18.031 1.00 35.52 24 VAL C N 1
ATOM 4105 C CA . VAL C 1 3 ? 46.601 19.786 18.269 1.00 33.31 24 VAL C CA 1
ATOM 4106 C C . VAL C 1 3 ? 47.617 19.079 19.150 1.00 33.88 24 VAL C C 1
ATOM 4107 O O . VAL C 1 3 ? 47.245 18.338 20.057 1.00 34.07 24 VAL C O 1
ATOM 4111 N N . GLY C 1 4 ? 48.901 19.288 18.877 1.00 31.80 25 GLY C N 1
ATOM 4112 C CA . GLY C 1 4 ? 49.920 18.783 19.780 1.00 31.57 25 GLY C CA 1
ATOM 4113 C C . GLY C 1 4 ? 50.737 19.969 20.243 1.00 33.29 25 GLY C C 1
ATOM 4114 O O . GLY C 1 4 ? 50.913 20.915 19.474 1.00 30.75 25 GLY C O 1
ATOM 4115 N N . VAL C 1 5 ? 51.217 19.945 21.484 1.00 33.04 26 VAL C N 1
ATOM 4116 C CA . VAL C 1 5 ? 52.143 20.972 21.937 1.00 37.65 26 VAL C CA 1
ATOM 4117 C C . VAL C 1 5 ? 53.383 20.282 22.488 1.00 39.25 26 VAL C C 1
ATOM 4118 O O . VAL C 1 5 ? 53.280 19.366 23.312 1.00 38.11 26 VAL C O 1
ATOM 4122 N N . VAL C 1 6 ? 54.550 20.714 22.011 1.00 40.75 27 VAL C N 1
ATOM 4123 C CA . VAL C 1 6 ? 55.811 20.048 22.328 1.00 43.72 27 VAL C CA 1
ATOM 4124 C C . VAL C 1 6 ? 56.598 20.893 23.309 1.00 45.21 27 VAL C C 1
ATOM 4125 O O . VAL C 1 6 ? 56.857 22.062 23.052 1.00 48.68 27 VAL C O 1
ATOM 4129 N N . GLY C 1 7 ? 56.970 20.291 24.435 1.00 51.98 28 GLY C N 1
ATOM 4130 C CA . GLY C 1 7 ? 57.590 21.033 25.516 1.00 57.85 28 GLY C CA 1
ATOM 4131 C C . GLY C 1 7 ? 56.529 21.644 26.407 1.00 63.94 28 GLY C C 1
ATOM 4132 O O . GLY C 1 7 ? 55.850 22.590 26.015 1.00 65.03 28 GLY C O 1
ATOM 4133 N N . THR C 1 8 ? 56.373 21.112 27.611 1.00 68.47 29 THR C N 1
ATOM 4134 C CA . THR C 1 8 ? 55.264 21.532 28.455 1.00 73.57 29 THR C CA 1
ATOM 4135 C C . THR C 1 8 ? 55.663 22.536 29.533 1.00 74.91 29 THR C C 1
ATOM 4136 O O . THR C 1 8 ? 55.128 22.513 30.647 1.00 74.79 29 THR C O 1
ATOM 4140 N N . GLY C 1 9 ? 56.594 23.424 29.196 1.00 75.10 30 GLY C N 1
ATOM 4141 C CA . GLY C 1 9 ? 56.855 24.568 30.051 1.00 73.15 30 GLY C CA 1
ATOM 4142 C C . GLY C 1 9 ? 55.606 25.422 30.211 1.00 71.74 30 GLY C C 1
ATOM 4143 O O . GLY C 1 9 ? 54.521 25.032 29.776 1.00 70.13 30 GLY C O 1
ATOM 4144 N N . PHE C 1 10 ? 55.761 26.595 30.820 1.00 69.05 31 PHE C N 1
ATOM 4145 C CA . PHE C 1 10 ? 54.634 27.481 31.095 1.00 63.79 31 PHE C CA 1
ATOM 4146 C C . PHE C 1 10 ? 53.846 27.884 29.854 1.00 61.21 31 PHE C C 1
ATOM 4147 O O . PHE C 1 10 ? 52.612 27.879 29.871 1.00 62.34 31 PHE C O 1
ATOM 4148 N N . VAL C 1 11 ? 54.547 28.238 28.782 1.00 56.08 32 VAL C N 1
ATOM 4149 C CA . VAL C 1 11 ? 53.875 28.704 27.577 1.00 51.78 32 VAL C CA 1
ATOM 4150 C C . VAL C 1 11 ? 53.026 27.604 26.952 1.00 51.47 32 VAL C C 1
ATOM 4151 O O . VAL C 1 11 ? 51.881 27.837 26.568 1.00 49.60 32 VAL C O 1
ATOM 4155 N N . GLY C 1 12 ? 53.593 26.407 26.854 1.00 48.91 33 GLY C N 1
ATOM 4156 C CA . GLY C 1 12 ? 52.882 25.314 26.226 1.00 47.56 33 GLY C CA 1
ATOM 4157 C C . GLY C 1 12 ? 51.637 24.928 27.002 1.00 47.70 33 GLY C C 1
ATOM 4158 O O . GLY C 1 12 ? 50.567 24.694 26.430 1.00 45.45 33 GLY C O 1
ATOM 4159 N N . SER C 1 13 ? 51.762 24.859 28.318 1.00 45.95 34 SER C N 1
ATOM 4160 C CA . SER C 1 13 ? 50.635 24.416 29.113 1.00 46.50 34 SER C CA 1
ATOM 4161 C C . SER C 1 13 ? 49.586 25.526 29.232 1.00 45.48 34 SER C C 1
ATOM 4162 O O . SER C 1 13 ? 48.390 25.238 29.345 1.00 46.34 34 SER C O 1
ATOM 4165 N N . THR C 1 14 ? 50.021 26.786 29.187 1.00 40.75 35 THR C N 1
ATOM 4166 C CA . THR C 1 14 ? 49.069 27.878 29.247 1.00 38.60 35 THR C CA 1
ATOM 4167 C C . THR C 1 14 ? 48.295 27.922 27.951 1.00 38.44 35 THR C C 1
ATOM 4168 O O . THR C 1 14 ? 47.085 28.144 27.955 1.00 41.20 35 THR C O 1
ATOM 4172 N N . ALA C 1 15 ? 48.986 27.697 26.839 1.00 37.02 36 ALA C N 1
ATOM 4173 C CA . ALA C 1 15 ? 48.314 27.615 25.546 1.00 34.21 36 ALA C CA 1
ATOM 4174 C C . ALA C 1 15 ? 47.306 26.472 25.567 1.00 33.61 36 ALA C C 1
ATOM 4175 O O . ALA C 1 15 ? 46.171 26.625 25.111 1.00 29.25 36 ALA C O 1
ATOM 4177 N N . ALA C 1 16 ? 47.722 25.327 26.103 1.00 31.10 37 ALA C N 1
ATOM 4178 C CA . ALA C 1 16 ? 46.879 24.143 26.053 1.00 33.15 37 ALA C CA 1
ATOM 4179 C C . ALA C 1 16 ? 45.606 24.445 26.839 1.00 35.84 37 ALA C C 1
ATOM 4180 O O . ALA C 1 16 ? 44.489 24.150 26.382 1.00 31.68 37 ALA C O 1
ATOM 4182 N N . PHE C 1 17 ? 45.792 25.054 28.009 1.00 35.96 38 PHE C N 1
ATOM 4183 C CA . PHE C 1 17 ? 44.688 25.416 28.878 1.00 36.75 38 PHE C CA 1
ATOM 4184 C C . PHE C 1 17 ? 43.717 26.278 28.102 1.00 36.68 38 PHE C C 1
ATOM 4185 O O . PHE C 1 17 ? 42.507 26.045 28.123 1.00 37.92 38 PHE C O 1
ATOM 4193 N N . ALA C 1 18 ? 44.255 27.269 27.405 1.00 35.80 39 ALA C N 1
ATOM 4194 C CA . ALA C 1 18 ? 43.431 28.170 26.620 1.00 36.00 39 ALA C CA 1
ATOM 4195 C C . ALA C 1 18 ? 42.691 27.413 25.527 1.00 36.80 39 ALA C C 1
ATOM 4196 O O . ALA C 1 18 ? 41.523 27.674 25.278 1.00 36.32 39 ALA C O 1
ATOM 4198 N N . LEU C 1 19 ? 43.368 26.474 24.875 1.00 34.91 40 LEU C N 1
ATOM 4199 C CA . LEU C 1 19 ? 42.750 25.725 23.786 1.00 35.80 40 LEU C CA 1
ATOM 4200 C C . LEU C 1 19 ? 41.537 24.942 24.289 1.00 38.42 40 LEU C C 1
ATOM 4201 O O . LEU C 1 19 ? 40.468 24.945 23.665 1.00 35.38 40 LEU C O 1
ATOM 4206 N N . VAL C 1 20 ? 41.711 24.308 25.445 1.00 37.48 41 VAL C N 1
ATOM 4207 C CA . VAL C 1 20 ? 40.722 23.410 25.995 1.00 35.87 41 VAL C CA 1
ATOM 4208 C C . VAL C 1 20 ? 39.537 24.209 26.538 1.00 39.06 41 VAL C C 1
ATOM 4209 O O . VAL C 1 20 ? 38.375 23.832 26.375 1.00 37.24 41 VAL C O 1
ATOM 4213 N N . LEU C 1 21 ? 39.846 25.320 27.190 1.00 40.37 42 LEU C N 1
ATOM 4214 C CA . LEU C 1 21 ? 38.834 26.139 27.831 1.00 39.99 42 LEU C CA 1
ATOM 4215 C C . LEU C 1 21 ? 37.890 26.699 26.785 1.00 39.56 42 LEU C C 1
ATOM 4216 O O . LEU C 1 21 ? 36.711 26.868 27.032 1.00 41.33 42 LEU C O 1
ATOM 4221 N N . ARG C 1 22 ? 38.420 26.996 25.609 1.00 41.23 43 ARG C N 1
ATOM 4222 C CA . ARG C 1 22 ? 37.618 27.582 24.544 1.00 41.21 43 ARG C CA 1
ATOM 4223 C C . ARG C 1 22 ? 37.073 26.497 23.614 1.00 39.80 43 ARG C C 1
ATOM 4224 O O . ARG C 1 22 ? 36.344 26.791 22.679 1.00 41.39 43 ARG C O 1
ATOM 4232 N N . GLY C 1 23 ? 37.424 25.245 23.874 1.00 36.83 44 GLY C N 1
ATOM 4233 C CA . GLY C 1 23 ? 37.034 24.176 22.975 1.00 39.06 44 GLY C CA 1
ATOM 4234 C C . GLY C 1 23 ? 37.601 24.301 21.563 1.00 40.90 44 GLY C C 1
ATOM 4235 O O . GLY C 1 23 ? 36.937 23.919 20.593 1.00 36.30 44 GLY C O 1
ATOM 4236 N N . SER C 1 24 ? 38.826 24.823 21.445 1.00 40.23 45 SER C N 1
ATOM 4237 C CA . SER C 1 24 ? 39.420 25.128 20.148 1.00 40.99 45 SER C CA 1
ATOM 4238 C C . SER C 1 24 ? 39.599 23.885 19.280 1.00 39.92 45 SER C C 1
ATOM 4239 O O . SER C 1 24 ? 39.521 23.946 18.054 1.00 38.46 45 SER C O 1
ATOM 4242 N N . CYS C 1 25 ? 39.874 22.769 19.944 1.00 40.38 46 CYS C N 1
ATOM 4243 C CA . CYS C 1 25 ? 40.122 21.498 19.286 1.00 39.53 46 CYS C CA 1
ATOM 4244 C C . CYS C 1 25 ? 39.461 20.365 20.064 1.00 39.21 46 CYS C C 1
ATOM 4245 O O . CYS C 1 25 ? 39.083 20.535 21.218 1.00 36.31 46 CYS C O 1
ATOM 4248 N N . SER C 1 26 ? 39.332 19.209 19.426 1.00 38.90 47 SER C N 1
ATOM 4249 C CA . SER C 1 26 ? 38.715 18.056 20.064 1.00 39.11 47 SER C CA 1
ATOM 4250 C C . SER C 1 26 ? 39.755 17.072 20.575 1.00 40.48 47 SER C C 1
ATOM 4251 O O . SER C 1 26 ? 39.435 16.162 21.330 1.00 38.18 47 SER C O 1
ATOM 4254 N N . GLU C 1 27 ? 41.001 17.265 20.158 1.00 42.17 48 GLU C N 1
ATOM 4255 C CA . GLU C 1 27 ? 42.088 16.373 20.535 1.00 43.54 48 GLU C CA 1
ATOM 4256 C C . GLU C 1 27 ? 43.347 17.167 20.845 1.00 44.57 48 GLU C C 1
ATOM 4257 O O . GLU C 1 27 ? 43.785 17.980 20.045 1.00 44.70 48 GLU C O 1
ATOM 4263 N N . LEU C 1 28 ? 43.931 16.927 22.011 1.00 43.56 49 LEU C N 1
ATOM 4264 C CA . LEU C 1 28 ? 45.132 17.643 22.404 1.00 41.63 49 LEU C CA 1
ATOM 4265 C C . LEU C 1 28 ? 46.177 16.735 23.030 1.00 42.50 49 LEU C C 1
ATOM 4266 O O . LEU C 1 28 ? 45.914 16.068 24.020 1.00 42.74 49 LEU C O 1
ATOM 4271 N N . VAL C 1 29 ? 47.369 16.725 22.445 1.00 43.38 50 VAL C N 1
ATOM 4272 C CA . VAL C 1 29 ? 48.449 15.857 22.900 1.00 44.38 50 VAL C CA 1
ATOM 4273 C C . VAL C 1 29 ? 49.599 16.700 23.419 1.00 45.91 50 VAL C C 1
ATOM 4274 O O . VAL C 1 29 ? 50.076 17.594 22.723 1.00 46.28 50 VAL C O 1
ATOM 4278 N N . LEU C 1 30 ? 50.063 16.397 24.625 1.00 46.54 51 LEU C N 1
ATOM 4279 C CA . LEU C 1 30 ? 51.247 17.051 25.164 1.00 45.11 51 LEU C CA 1
ATOM 4280 C C . LEU C 1 30 ? 52.458 16.127 25.032 1.00 48.10 51 LEU C C 1
ATOM 4281 O O . LEU C 1 30 ? 52.423 14.975 25.470 1.00 44.75 51 LEU C O 1
ATOM 4286 N N . VAL C 1 31 ? 53.523 16.645 24.427 1.00 48.87 52 VAL C N 1
ATOM 4287 C CA . VAL C 1 31 ? 54.728 15.873 24.149 1.00 50.58 52 VAL C CA 1
ATOM 4288 C C . VAL C 1 31 ? 55.935 16.574 24.753 1.00 54.21 52 VAL C C 1
ATOM 4289 O O . VAL C 1 31 ? 56.254 17.697 24.372 1.00 50.41 52 VAL C O 1
ATOM 4293 N N . ASP C 1 32 ? 56.613 15.919 25.689 1.00 60.70 53 ASP C N 1
ATOM 4294 C CA . ASP C 1 32 ? 57.781 16.530 26.312 1.00 66.74 53 ASP C CA 1
ATOM 4295 C C . ASP C 1 32 ? 58.858 15.524 26.667 1.00 69.68 53 ASP C C 1
ATOM 4296 O O . ASP C 1 32 ? 58.560 14.370 26.971 1.00 71.64 53 ASP C O 1
ATOM 4301 N N . ARG C 1 33 ? 60.102 15.979 26.656 1.00 73.75 54 ARG C N 1
ATOM 4302 C CA . ARG C 1 33 ? 61.226 15.158 27.090 1.00 76.09 54 ARG C CA 1
ATOM 4303 C C . ARG C 1 33 ? 61.018 14.716 28.523 1.00 77.87 54 ARG C C 1
ATOM 4304 O O . ARG C 1 33 ? 61.350 13.609 28.897 1.00 79.14 54 ARG C O 1
ATOM 4305 N N . ASP C 1 34 ? 60.458 15.595 29.329 1.00 78.77 55 ASP C N 1
ATOM 4306 C CA . ASP C 1 34 ? 60.168 15.288 30.722 1.00 78.47 55 ASP C CA 1
ATOM 4307 C C . ASP C 1 34 ? 58.785 14.661 30.790 1.00 78.79 55 ASP C C 1
ATOM 4308 O O . ASP C 1 34 ? 57.802 15.342 31.076 1.00 80.24 55 ASP C O 1
ATOM 4313 N N . GLU C 1 35 ? 58.707 13.357 30.547 1.00 79.76 56 GLU C N 1
ATOM 4314 C CA . GLU C 1 35 ? 57.414 12.704 30.340 1.00 80.26 56 GLU C CA 1
ATOM 4315 C C . GLU C 1 35 ? 56.534 12.635 31.596 1.00 79.28 56 GLU C C 1
ATOM 4316 O O . GLU C 1 35 ? 55.390 12.178 31.532 1.00 79.29 56 GLU C O 1
ATOM 4322 N N . ASP C 1 36 ? 57.041 13.097 32.733 1.00 78.53 57 ASP C N 1
ATOM 4323 C CA . ASP C 1 36 ? 56.222 13.110 33.938 1.00 76.66 57 ASP C CA 1
ATOM 4324 C C . ASP C 1 36 ? 55.514 14.449 34.086 1.00 74.06 57 ASP C C 1
ATOM 4325 O O . ASP C 1 36 ? 54.349 14.502 34.487 1.00 75.03 57 ASP C O 1
ATOM 4330 N N . ARG C 1 37 ? 56.205 15.529 33.734 1.00 69.44 58 ARG C N 1
ATOM 4331 C CA . ARG C 1 37 ? 55.571 16.833 33.719 1.00 65.29 58 ARG C CA 1
ATOM 4332 C C . ARG C 1 37 ? 54.464 16.818 32.681 1.00 62.84 58 ARG C C 1
ATOM 4333 O O . ARG C 1 37 ? 53.343 17.229 32.960 1.00 62.81 58 ARG C O 1
ATOM 4334 N N . ALA C 1 38 ? 54.774 16.320 31.490 1.00 59.56 59 ALA C N 1
ATOM 4335 C CA . ALA C 1 38 ? 53.787 16.243 30.422 1.00 58.08 59 ALA C CA 1
ATOM 4336 C C . ALA C 1 38 ? 52.533 15.546 30.920 1.00 59.18 59 ALA C C 1
ATOM 4337 O O . ALA C 1 38 ? 51.426 16.048 30.731 1.00 60.26 59 ALA C O 1
ATOM 4339 N N . GLN C 1 39 ? 52.699 14.399 31.572 1.00 61.12 60 GLN C N 1
ATOM 4340 C CA . GLN C 1 39 ? 51.548 13.622 32.008 1.00 62.53 60 GLN C CA 1
ATOM 4341 C C . GLN C 1 39 ? 50.779 14.355 33.104 1.00 61.78 60 GLN C C 1
ATOM 4342 O O . GLN C 1 39 ? 49.556 14.250 33.184 1.00 60.83 60 GLN C O 1
ATOM 4348 N N . ALA C 1 40 ? 51.486 15.105 33.942 1.00 61.88 61 ALA C N 1
ATOM 4349 C CA . ALA C 1 40 ? 50.821 15.863 34.996 1.00 64.85 61 ALA C CA 1
ATOM 4350 C C . ALA C 1 40 ? 49.963 16.977 34.384 1.00 66.17 61 ALA C C 1
ATOM 4351 O O . ALA C 1 40 ? 48.762 17.084 34.668 1.00 66.21 61 ALA C O 1
ATOM 4353 N N . GLU C 1 41 ? 50.579 17.795 33.534 1.00 65.70 62 GLU C N 1
ATOM 4354 C CA . GLU C 1 41 ? 49.872 18.902 32.904 1.00 66.05 62 GLU C CA 1
ATOM 4355 C C . GLU C 1 41 ? 48.695 18.379 32.074 1.00 63.45 62 GLU C C 1
ATOM 4356 O O . GLU C 1 41 ? 47.669 19.050 31.949 1.00 61.44 62 GLU C O 1
ATOM 4362 N N . ALA C 1 42 ? 48.830 17.176 31.523 1.00 61.61 63 ALA C N 1
ATOM 4363 C CA . ALA C 1 42 ? 47.786 16.630 30.657 1.00 60.65 63 ALA C CA 1
ATOM 4364 C C . ALA C 1 42 ? 46.601 16.143 31.471 1.00 60.58 63 ALA C C 1
ATOM 4365 O O . ALA C 1 42 ? 45.452 16.303 31.058 1.00 59.94 63 ALA C O 1
ATOM 4367 N N . GLU C 1 43 ? 46.883 15.547 32.627 1.00 60.41 64 GLU C N 1
ATOM 4368 C CA . GLU C 1 43 ? 45.834 15.015 33.492 1.00 60.86 64 GLU C CA 1
ATOM 4369 C C . GLU C 1 43 ? 45.134 16.154 34.216 1.00 59.08 64 GLU C C 1
ATOM 4370 O O . GLU C 1 43 ? 43.965 16.041 34.595 1.00 61.33 64 GLU C O 1
ATOM 4376 N N . ASP C 1 44 ? 45.848 17.258 34.400 1.00 55.95 65 ASP C N 1
ATOM 4377 C CA . ASP C 1 44 ? 45.281 18.406 35.088 1.00 51.62 65 ASP C CA 1
ATOM 4378 C C . ASP C 1 44 ? 44.439 19.243 34.128 1.00 50.17 65 ASP C C 1
ATOM 4379 O O . ASP C 1 44 ? 43.299 19.601 34.435 1.00 49.96 65 ASP C O 1
ATOM 4384 N N . ILE C 1 45 ? 44.997 19.552 32.961 1.00 48.50 66 ILE C N 1
ATOM 4385 C CA . ILE C 1 45 ? 44.256 20.305 31.955 1.00 46.34 66 ILE C CA 1
ATOM 4386 C C . ILE C 1 45 ? 43.036 19.512 31.504 1.00 47.62 66 ILE C C 1
ATOM 4387 O O . ILE C 1 45 ? 42.003 20.079 31.142 1.00 44.93 66 ILE C O 1
ATOM 4392 N N . ALA C 1 46 ? 43.165 18.193 31.518 1.00 52.69 67 ALA C N 1
ATOM 4393 C CA . ALA C 1 46 ? 42.091 17.337 31.045 1.00 57.32 67 ALA C CA 1
ATOM 4394 C C . ALA C 1 46 ? 40.791 17.670 31.785 1.00 62.03 67 ALA C C 1
ATOM 4395 O O . ALA C 1 46 ? 39.710 17.430 31.272 1.00 63.98 67 ALA C O 1
ATOM 4397 N N . HIS C 1 47 ? 40.906 18.254 32.975 1.00 64.63 68 HIS C N 1
ATOM 4398 C CA . HIS C 1 47 ? 39.758 18.527 33.845 1.00 67.19 68 HIS C CA 1
ATOM 4399 C C . HIS C 1 47 ? 39.041 19.811 33.582 1.00 67.82 68 HIS C C 1
ATOM 4400 O O . HIS C 1 47 ? 38.100 20.141 34.273 1.00 69.38 68 HIS C O 1
ATOM 4407 N N . ALA C 1 48 ? 39.527 20.566 32.626 1.00 66.73 69 ALA C N 1
ATOM 4408 C CA . ALA C 1 48 ? 39.134 21.939 32.575 1.00 66.17 69 ALA C CA 1
ATOM 4409 C C . ALA C 1 48 ? 38.176 22.014 31.418 1.00 68.30 69 ALA C C 1
ATOM 4410 O O . ALA C 1 48 ? 37.689 23.082 31.061 1.00 70.24 69 ALA C O 1
ATOM 4412 N N . ALA C 1 49 ? 37.899 20.865 30.820 1.00 68.83 70 ALA C N 1
ATOM 4413 C CA . ALA C 1 49 ? 37.155 20.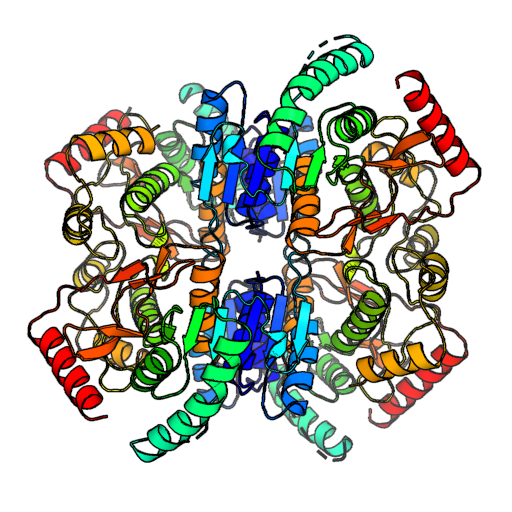862 29.580 1.00 71.90 70 ALA C CA 1
ATOM 4414 C C . ALA C 1 49 ? 35.757 21.373 29.888 1.00 73.61 7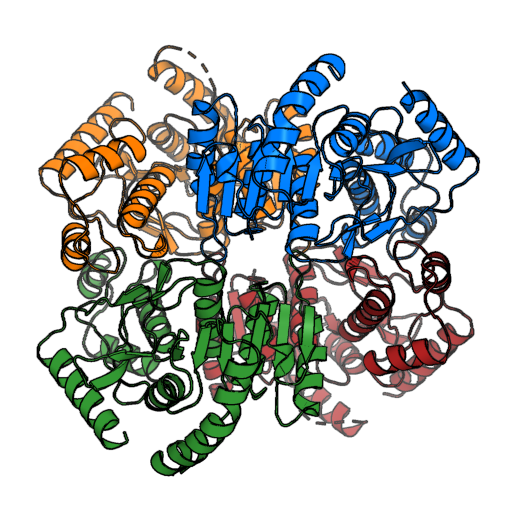0 ALA C C 1
ATOM 4415 O O . ALA C 1 49 ? 35.176 21.094 30.941 1.00 76.14 70 ALA C O 1
ATOM 4417 N N . PRO C 1 50 ? 35.238 22.208 28.996 1.00 73.03 71 PRO C N 1
ATOM 4418 C CA . PRO C 1 50 ? 33.849 22.653 28.942 1.00 74.05 71 PRO C CA 1
ATOM 4419 C C . PRO C 1 50 ? 32.911 21.636 28.301 1.00 75.95 71 PRO C C 1
ATOM 4420 O O . PRO C 1 50 ? 33.083 21.241 27.173 1.00 75.77 71 PRO C O 1
ATOM 4424 N N . VAL C 1 51 ? 31.910 21.218 29.056 1.00 76.39 72 VAL C N 1
ATOM 4425 C CA . VAL C 1 51 ? 30.875 20.312 28.576 1.00 75.08 72 VAL C CA 1
ATOM 4426 C C . VAL C 1 51 ? 30.402 20.595 27.149 1.00 74.27 72 VAL C C 1
ATOM 4427 O O . VAL C 1 51 ? 30.422 19.705 26.295 1.00 73.08 72 VAL C O 1
ATOM 4431 N N . SER C 1 52 ? 29.969 21.829 26.896 1.00 73.90 73 SER C N 1
ATOM 4432 C CA . SER C 1 52 ? 29.311 22.163 25.634 1.00 73.61 73 SER C CA 1
ATOM 4433 C C . SER C 1 52 ? 30.253 21.859 24.480 1.00 73.34 73 SER C C 1
ATOM 4434 O O . SER C 1 52 ? 29.880 21.965 23.313 1.00 72.92 73 SER C O 1
ATOM 4437 N N . HIS C 1 53 ? 31.466 21.440 24.826 1.00 71.48 74 HIS C N 1
ATOM 4438 C CA . HIS C 1 53 ? 32.457 20.975 23.863 1.00 68.61 74 HIS C CA 1
ATOM 4439 C C . HIS C 1 53 ? 33.626 20.386 24.631 1.00 66.89 74 HIS C C 1
ATOM 4440 O O . HIS C 1 53 ? 34.315 21.105 25.342 1.00 71.11 74 HIS C O 1
ATOM 4447 N N . GLY C 1 54 ? 33.852 19.089 24.488 1.00 62.98 75 GLY C N 1
ATOM 4448 C CA . GLY C 1 54 ? 34.922 18.439 25.213 1.00 57.65 75 GLY C CA 1
ATOM 4449 C C . GLY C 1 54 ? 36.188 18.310 24.398 1.00 55.44 75 GLY C C 1
ATOM 4450 O O . GLY C 1 54 ? 36.168 18.419 23.174 1.00 57.49 75 GLY C O 1
ATOM 4451 N N . THR C 1 55 ? 37.296 18.073 25.084 1.00 49.27 76 THR C N 1
ATOM 4452 C CA . THR C 1 55 ? 38.564 17.841 24.417 1.00 47.81 76 THR C CA 1
ATOM 4453 C C . THR C 1 55 ? 39.273 16.669 25.066 1.00 48.08 76 THR C C 1
ATOM 4454 O O . THR C 1 55 ? 39.374 16.597 26.284 1.00 46.85 76 THR C O 1
ATOM 4458 N N . ARG C 1 56 ? 39.753 15.741 24.249 1.00 46.60 77 ARG C N 1
ATOM 4459 C CA . ARG C 1 56 ? 40.502 14.607 24.765 1.00 46.83 77 ARG C CA 1
ATOM 4460 C C . ARG C 1 56 ? 41.959 15.006 24.921 1.00 44.80 77 ARG C C 1
ATOM 4461 O O . ARG C 1 56 ? 42.648 15.250 23.940 1.00 45.39 77 ARG C O 1
ATOM 4469 N N . VAL C 1 57 ? 42.414 15.082 26.163 1.00 44.33 78 VAL C N 1
ATOM 4470 C CA . VAL C 1 57 ? 43.781 15.483 26.456 1.00 44.84 78 VAL C CA 1
ATOM 4471 C C . VAL C 1 57 ? 44.615 14.318 26.946 1.00 46.32 78 VAL C C 1
ATOM 4472 O O . VAL C 1 57 ? 44.185 13.556 27.802 1.00 48.03 78 VAL C O 1
ATOM 4476 N N . TRP C 1 58 ? 45.818 14.193 26.406 1.00 48.34 79 TRP C N 1
ATOM 4477 C CA . TRP C 1 58 ? 46.742 13.168 26.855 1.00 49.07 79 TRP C CA 1
ATOM 4478 C C . TRP C 1 58 ? 48.182 13.490 26.485 1.00 52.31 79 TRP C C 1
ATOM 4479 O O . TRP C 1 58 ? 48.443 14.325 25.625 1.00 50.06 79 TRP C O 1
ATOM 4490 N N . HIS C 1 59 ? 49.113 12.827 27.158 1.00 57.54 80 HIS C N 1
ATOM 4491 C CA . HIS C 1 59 ? 50.533 13.008 26.891 1.00 61.33 80 HIS C CA 1
ATOM 4492 C C . HIS C 1 59 ? 51.054 11.806 26.116 1.00 62.15 80 HIS C C 1
ATOM 4493 O O . HIS C 1 59 ? 50.482 10.718 26.191 1.00 61.49 80 HIS C O 1
ATOM 4500 N N . GLY C 1 60 ? 52.143 12.007 25.380 1.00 63.01 83 GLY C N 1
ATOM 4501 C CA . GLY C 1 60 ? 52.710 10.931 24.591 1.00 63.91 83 GLY C CA 1
ATOM 4502 C C . GLY C 1 60 ? 54.088 11.260 24.060 1.00 65.54 83 GLY C C 1
ATOM 4503 O O . GLY C 1 60 ? 54.633 12.329 24.335 1.00 67.28 83 GLY C O 1
ATOM 4504 N N . GLY C 1 61 ? 54.660 10.333 23.302 1.00 64.83 84 GLY C N 1
ATOM 4505 C CA . GLY C 1 61 ? 55.879 10.634 22.581 1.00 63.17 84 GLY C CA 1
ATOM 4506 C C . GLY C 1 61 ? 55.547 11.274 21.248 1.00 62.94 84 GLY C C 1
ATOM 4507 O O . GLY C 1 61 ? 54.377 11.474 20.921 1.00 60.99 84 GLY C O 1
ATOM 4508 N N . HIS C 1 62 ? 56.576 11.587 20.472 1.00 63.33 85 HIS C N 1
ATOM 4509 C CA . HIS C 1 62 ? 56.403 12.324 19.232 1.00 65.24 85 HIS C CA 1
ATOM 4510 C C . HIS C 1 62 ? 55.511 11.600 18.234 1.00 63.92 85 HIS C C 1
ATOM 4511 O O . HIS C 1 62 ? 54.897 12.226 17.374 1.00 61.46 85 HIS C O 1
ATOM 4518 N N . SER C 1 63 ? 55.431 10.281 18.357 1.00 64.23 86 SER C N 1
ATOM 4519 C CA . SER C 1 63 ? 54.562 9.497 17.485 1.00 65.03 86 SER C CA 1
ATOM 4520 C C . SER C 1 63 ? 53.090 9.851 17.686 1.00 63.64 86 SER C C 1
ATOM 4521 O O . SER C 1 63 ? 52.278 9.692 16.778 1.00 64.10 86 SER C O 1
ATOM 4524 N N . GLU C 1 64 ? 52.755 10.349 18.870 1.00 63.46 87 GLU C N 1
ATOM 4525 C CA . GLU C 1 64 ? 51.379 10.695 19.195 1.00 61.20 87 GLU C CA 1
ATOM 4526 C C . GLU C 1 64 ? 50.872 11.929 18.438 1.00 60.66 87 GLU C C 1
ATOM 4527 O O . GLU C 1 64 ? 49.674 12.220 18.448 1.00 60.32 87 GLU C O 1
ATOM 4533 N N . LEU C 1 65 ? 51.781 12.649 17.787 1.00 58.41 88 LEU C N 1
ATOM 4534 C CA . LEU C 1 65 ? 51.412 13.846 17.039 1.00 57.55 88 LEU C CA 1
ATOM 4535 C C . LEU C 1 65 ? 50.777 13.494 15.700 1.00 58.00 88 LEU C C 1
ATOM 4536 O O . LEU C 1 65 ? 50.333 14.384 14.962 1.00 55.95 88 LEU C O 1
ATOM 4541 N N . ALA C 1 66 ? 50.729 12.200 15.388 1.00 58.37 89 ALA C N 1
ATOM 4542 C CA . ALA C 1 66 ? 50.203 11.750 14.105 1.00 57.82 89 ALA C CA 1
ATOM 4543 C C . ALA C 1 66 ? 48.837 12.379 13.846 1.00 58.54 89 ALA C C 1
ATOM 4544 O O . ALA C 1 66 ? 47.921 12.272 14.667 1.00 58.12 89 ALA C O 1
ATOM 4546 N N . ASP C 1 67 ? 48.724 13.047 12.703 1.00 58.13 90 ASP C N 1
ATOM 4547 C CA . ASP C 1 67 ? 47.467 13.602 12.230 1.00 56.53 90 ASP C CA 1
ATOM 4548 C C . ASP C 1 67 ? 47.055 14.909 12.901 1.00 56.61 90 ASP C C 1
ATOM 4549 O O . ASP C 1 67 ? 45.934 15.390 12.703 1.00 57.39 90 ASP C O 1
ATOM 4554 N N . ALA C 1 68 ? 47.958 15.498 13.677 1.00 53.10 91 ALA C N 1
ATOM 4555 C CA . ALA C 1 68 ? 47.692 16.806 14.262 1.00 50.09 91 ALA C CA 1
ATOM 4556 C C . ALA C 1 68 ? 47.658 17.867 13.163 1.00 49.49 91 ALA C C 1
ATOM 4557 O O . ALA C 1 68 ? 48.526 17.895 12.296 1.00 48.55 91 ALA C O 1
ATOM 4559 N N . GLN C 1 69 ? 46.652 18.734 13.189 1.00 47.82 92 GLN C N 1
ATOM 4560 C CA . GLN C 1 69 ? 46.573 19.805 12.203 1.00 48.62 92 GLN C CA 1
ATOM 4561 C C . GLN C 1 69 ? 47.560 20.921 12.520 1.00 47.97 92 GLN C C 1
ATOM 4562 O O . GLN C 1 69 ? 48.025 21.624 11.623 1.00 48.81 92 GLN C O 1
ATOM 4568 N N . VAL C 1 70 ? 47.858 21.082 13.805 1.00 45.18 93 VAL C N 1
ATOM 4569 C CA . VAL C 1 70 ? 48.785 22.100 14.267 1.00 40.68 93 VAL C CA 1
ATOM 4570 C C . VAL C 1 70 ? 49.672 21.522 15.365 1.00 41.40 93 VAL C C 1
ATOM 4571 O O . VAL C 1 70 ? 49.199 20.821 16.265 1.00 41.58 93 VAL C O 1
ATOM 4575 N N . VAL C 1 71 ? 50.963 21.813 15.282 1.00 38.94 94 VAL C N 1
ATOM 4576 C CA . VAL C 1 71 ? 51.853 21.498 16.374 1.00 38.61 94 VAL C CA 1
ATOM 4577 C C . VAL C 1 71 ? 52.500 22.778 16.863 1.00 40.01 94 VAL C C 1
ATOM 4578 O O . VAL C 1 71 ? 53.118 23.517 16.092 1.00 39.93 94 VAL C O 1
ATOM 4582 N N . ILE C 1 72 ? 52.332 23.038 18.153 1.00 39.34 95 ILE C N 1
ATOM 4583 C CA . ILE C 1 72 ? 52.895 24.220 18.771 1.00 39.39 95 ILE C CA 1
ATOM 4584 C C . ILE C 1 72 ? 54.211 23.822 19.421 1.00 39.63 95 ILE C C 1
ATOM 4585 O O . ILE C 1 72 ? 54.232 23.024 20.365 1.00 38.60 95 ILE C O 1
ATOM 4590 N N . LEU C 1 73 ? 55.306 24.375 18.906 1.00 40.19 96 LEU C N 1
ATOM 4591 C CA . LEU C 1 73 ? 56.639 24.033 19.393 1.00 41.98 96 LEU C CA 1
ATOM 4592 C C . LEU C 1 73 ? 57.093 25.096 20.382 1.00 42.53 96 LEU C C 1
ATOM 4593 O O . LEU C 1 73 ? 57.443 26.210 19.993 1.00 40.67 96 LEU C O 1
ATOM 4598 N N . THR C 1 74 ? 57.089 24.755 21.665 1.00 43.36 97 THR C N 1
ATOM 4599 C CA . THR C 1 74 ? 57.360 25.756 22.694 1.00 45.76 97 THR C CA 1
ATOM 4600 C C . THR C 1 74 ? 58.663 25.436 23.412 1.00 47.16 97 THR C C 1
ATOM 4601 O O . THR C 1 74 ? 59.123 26.204 24.243 1.00 44.73 97 THR C O 1
ATOM 4605 N N . ALA C 1 75 ? 59.250 24.294 23.068 1.00 51.74 98 ALA C N 1
ATOM 4606 C CA . ALA C 1 75 ? 60.450 23.791 23.730 1.00 55.42 98 ALA C CA 1
ATOM 4607 C C . ALA C 1 75 ? 61.587 24.801 23.629 1.00 57.48 98 ALA C C 1
ATOM 4608 O O . ALA C 1 75 ? 61.822 25.381 22.566 1.00 59.11 98 ALA C O 1
ATOM 4610 N N . GLY C 1 76 ? 62.290 25.006 24.737 1.00 58.27 99 GLY C N 1
ATOM 4611 C CA . GLY C 1 76 ? 63.347 25.999 24.772 1.00 61.28 99 GLY C CA 1
ATOM 4612 C C . GLY C 1 76 ? 64.113 25.955 26.078 1.00 62.53 99 GLY C C 1
ATOM 4613 O O . GLY C 1 76 ? 63.649 25.358 27.053 1.00 65.26 99 GLY C O 1
ATOM 4614 N N . SER C 1 84 ? 73.792 35.084 27.345 1.00 62.42 108 SER C N 1
ATOM 4615 C CA . SER C 1 84 ? 73.704 35.903 26.137 1.00 65.98 108 SER C CA 1
ATOM 4616 C C . SER C 1 84 ? 72.565 35.417 25.248 1.00 65.60 108 SER C C 1
ATOM 4617 O O . SER C 1 84 ? 72.363 34.214 25.102 1.00 66.18 108 SER C O 1
ATOM 4620 N N . ARG C 1 85 ? 71.826 36.347 24.652 1.00 65.27 109 ARG C N 1
ATOM 4621 C CA . ARG C 1 85 ? 70.826 35.972 23.661 1.00 67.04 109 ARG C CA 1
ATOM 4622 C C . ARG C 1 85 ? 71.436 34.920 22.743 1.00 67.68 109 ARG C C 1
ATOM 4623 O O . ARG C 1 85 ? 70.845 33.866 22.500 1.00 66.25 109 ARG C O 1
ATOM 4627 N N . LEU C 1 86 ? 72.641 35.205 22.266 1.00 70.18 110 LEU C N 1
ATOM 4628 C CA . LEU C 1 86 ? 73.359 34.282 21.405 1.00 71.86 110 LEU C CA 1
ATOM 4629 C C . LEU C 1 86 ? 73.561 32.900 22.033 1.00 72.74 110 LEU C C 1
ATOM 4630 O O . LEU C 1 86 ? 73.712 31.908 21.323 1.00 71.98 110 LEU C O 1
ATOM 4635 N N . ASP C 1 87 ? 73.569 32.822 23.358 1.00 74.39 111 ASP C N 1
ATOM 4636 C CA . ASP C 1 87 ? 73.628 31.517 24.020 1.00 76.05 111 ASP C CA 1
ATOM 4637 C C . ASP C 1 87 ? 72.276 30.816 23.948 1.00 75.83 111 ASP C C 1
ATOM 4638 O O . ASP C 1 87 ? 72.168 29.695 23.439 1.00 74.67 111 ASP C O 1
ATOM 4643 N N . LEU C 1 88 ? 71.249 31.488 24.461 1.00 74.02 112 LEU C N 1
ATOM 4644 C CA . LEU C 1 88 ? 69.888 30.992 24.347 1.00 71.53 112 LEU C CA 1
ATOM 4645 C C . LEU C 1 88 ? 69.731 30.427 22.950 1.00 68.61 112 LEU C C 1
ATOM 4646 O O . LEU C 1 88 ? 69.406 29.259 22.777 1.00 67.84 112 LEU C O 1
ATOM 4651 N N . LEU C 1 89 ? 70.010 31.261 21.956 1.00 67.30 113 LEU C N 1
ATOM 4652 C CA . LEU C 1 89 ? 69.777 30.906 20.564 1.00 65.47 113 LEU C CA 1
ATOM 4653 C C . LEU C 1 89 ? 70.412 29.589 20.147 1.00 65.17 113 LEU C C 1
ATOM 4654 O O . LEU C 1 89 ? 69.707 28.689 19.714 1.00 66.90 113 LEU C O 1
ATOM 4659 N N . GLU C 1 90 ? 71.729 29.452 20.261 1.00 65.66 114 GLU C N 1
ATOM 4660 C CA . GLU C 1 90 ? 72.324 28.211 19.785 1.00 65.91 114 GLU C CA 1
ATOM 4661 C C . GLU C 1 90 ? 71.936 27.037 20.670 1.00 66.40 114 GLU C C 1
ATOM 4662 O O . GLU C 1 90 ? 71.603 25.963 20.165 1.00 65.43 114 GLU C O 1
ATOM 4668 N N . LYS C 1 91 ? 71.940 27.240 21.984 1.00 65.71 115 LYS C N 1
ATOM 4669 C CA . LYS C 1 91 ? 71.437 26.203 22.878 1.00 66.70 115 LYS C CA 1
ATOM 4670 C C . LYS C 1 91 ? 70.058 25.757 22.397 1.00 66.96 115 LYS C C 1
ATOM 4671 O O . LYS C 1 91 ? 69.763 24.562 22.351 1.00 68.14 115 LYS C O 1
ATOM 4677 N N . ASN C 1 92 ? 69.223 26.722 22.021 1.00 64.48 116 ASN C N 1
ATOM 4678 C CA . ASN C 1 92 ? 67.870 26.420 21.580 1.00 60.61 116 ASN C CA 1
ATOM 4679 C C . ASN C 1 92 ? 67.806 25.864 20.171 1.00 60.80 116 ASN C C 1
ATOM 4680 O O . ASN C 1 92 ? 66.870 25.146 19.835 1.00 61.32 116 ASN C O 1
ATOM 4685 N N . ALA C 1 93 ? 68.786 26.188 19.337 1.00 59.68 117 ALA C N 1
ATOM 4686 C CA . ALA C 1 93 ? 68.812 25.615 18.001 1.00 59.22 117 ALA C CA 1
ATOM 4687 C C . ALA C 1 93 ? 69.109 24.123 18.076 1.00 58.77 117 ALA C C 1
ATOM 4688 O O . ALA C 1 93 ? 68.541 23.330 17.324 1.00 59.76 117 ALA C O 1
ATOM 4690 N N . ASP C 1 94 ? 69.991 23.733 18.987 1.00 57.93 118 ASP C N 1
ATOM 4691 C CA . ASP C 1 94 ? 70.332 22.323 19.111 1.00 58.31 118 ASP C CA 1
ATOM 4692 C C . ASP C 1 94 ? 69.076 21.528 19.442 1.00 58.78 118 ASP C C 1
ATOM 4693 O O . ASP C 1 94 ? 68.787 20.515 18.802 1.00 58.49 118 ASP C O 1
ATOM 4698 N N . ILE C 1 95 ? 68.317 22.004 20.423 1.00 58.06 119 ILE C N 1
ATOM 4699 C CA . ILE C 1 95 ? 67.072 21.346 20.784 1.00 55.86 119 ILE C CA 1
ATOM 4700 C C . ILE C 1 95 ? 66.184 21.177 19.549 1.00 54.88 119 ILE C C 1
ATOM 4701 O O . ILE C 1 95 ? 65.637 20.101 19.306 1.00 54.10 119 ILE C O 1
ATOM 4706 N N . PHE C 1 96 ? 66.064 22.237 18.757 1.00 52.06 120 PHE C N 1
ATOM 4707 C CA . PHE C 1 96 ? 65.231 22.196 17.564 1.00 49.66 120 PHE C CA 1
ATOM 4708 C C . PHE C 1 96 ? 65.682 21.163 16.538 1.00 51.20 120 PHE C C 1
ATOM 4709 O O . PHE C 1 96 ? 64.857 20.463 15.952 1.00 50.19 120 PHE C O 1
ATOM 4717 N N . ARG C 1 97 ? 66.989 21.069 16.318 1.00 54.23 121 ARG C N 1
ATOM 4718 C CA . ARG C 1 97 ? 67.524 20.094 15.374 1.00 58.46 121 ARG C CA 1
ATOM 4719 C C . ARG C 1 97 ? 67.196 18.670 15.821 1.00 60.11 121 ARG C C 1
ATOM 4720 O O . ARG C 1 97 ? 67.092 17.762 15.000 1.00 59.26 121 ARG C O 1
ATOM 4728 N N . GLU C 1 98 ? 67.026 18.483 17.126 1.00 63.56 122 GLU C N 1
ATOM 4729 C CA . GLU C 1 98 ? 66.589 17.200 17.671 1.00 67.21 122 GLU C CA 1
ATOM 4730 C C . GLU C 1 98 ? 65.085 16.980 17.484 1.00 66.18 122 GLU C C 1
ATOM 4731 O O . GLU C 1 98 ? 64.654 15.908 17.054 1.00 65.74 122 GLU C O 1
ATOM 4737 N N . LEU C 1 99 ? 64.290 17.997 17.804 1.00 64.56 123 LEU C N 1
ATOM 4738 C CA . LEU C 1 99 ? 62.848 17.827 17.889 1.00 62.13 123 LEU C CA 1
ATOM 4739 C C . LEU C 1 99 ? 62.125 17.972 16.561 1.00 60.60 123 LEU C C 1
ATOM 4740 O O . LEU C 1 99 ? 61.298 17.134 16.218 1.00 62.17 123 LEU C O 1
ATOM 4745 N N . VAL C 1 100 ? 62.419 19.026 15.808 1.00 57.86 124 VAL C N 1
ATOM 4746 C CA . VAL C 1 100 ? 61.667 19.270 14.579 1.00 57.35 124 VAL C CA 1
ATOM 4747 C C . VAL C 1 100 ? 61.615 18.043 13.655 1.00 58.64 124 VAL C C 1
ATOM 4748 O O . VAL C 1 100 ? 60.566 17.720 13.100 1.00 57.47 124 VAL C O 1
ATOM 4752 N N . PRO C 1 101 ? 62.747 17.344 13.475 1.00 59.44 125 PRO C N 1
ATOM 4753 C CA . PRO C 1 101 ? 62.664 16.143 12.641 1.00 58.92 125 PRO C CA 1
ATOM 4754 C C . PRO C 1 101 ? 61.772 15.037 13.206 1.00 58.88 125 PRO C C 1
ATOM 4755 O O . PRO C 1 101 ? 61.068 14.369 12.443 1.00 58.34 125 PRO C O 1
ATOM 4759 N N . GLN C 1 102 ? 61.788 14.842 14.524 1.00 57.40 126 GLN C N 1
ATOM 4760 C CA . GLN C 1 102 ? 60.862 13.899 15.154 1.00 59.53 126 GLN C CA 1
ATOM 4761 C C . GLN C 1 102 ? 59.412 14.318 14.895 1.00 59.64 126 GLN C C 1
ATOM 4762 O O . GLN C 1 102 ? 58.544 13.470 14.697 1.00 61.18 126 GLN C O 1
ATOM 4768 N N . ILE C 1 103 ? 59.158 15.623 14.900 1.00 58.26 127 ILE C N 1
ATOM 4769 C CA . ILE C 1 103 ? 57.827 16.154 14.611 1.00 58.72 127 ILE C CA 1
ATOM 4770 C C . ILE C 1 103 ? 57.437 15.909 13.157 1.00 61.87 127 ILE C C 1
ATOM 4771 O O . ILE C 1 103 ? 56.334 15.435 12.874 1.00 62.55 127 ILE C O 1
ATOM 4776 N N . THR C 1 104 ? 58.339 16.235 12.237 1.00 63.44 128 THR C N 1
ATOM 4777 C CA . THR C 1 104 ? 58.087 16.005 10.820 1.00 65.38 128 THR C CA 1
ATOM 4778 C C . THR C 1 104 ? 57.917 14.517 10.522 1.00 65.64 128 THR C C 1
ATOM 4779 O O . THR C 1 104 ? 57.178 14.140 9.610 1.00 63.55 128 THR C O 1
ATOM 4783 N N . ARG C 1 105 ? 58.583 13.678 11.303 1.00 66.17 129 ARG C N 1
ATOM 4784 C CA . ARG C 1 105 ? 58.392 12.244 11.193 1.00 67.82 129 ARG C CA 1
ATOM 4785 C C . ARG C 1 105 ? 56.917 11.941 11.404 1.00 68.95 129 ARG C C 1
ATOM 4786 O O . ARG C 1 105 ? 56.258 11.375 10.537 1.00 70.22 129 ARG C O 1
ATOM 4794 N N . ALA C 1 106 ? 56.408 12.327 12.570 1.00 68.15 130 ALA C N 1
ATOM 4795 C CA . ALA C 1 106 ? 55.078 11.917 13.006 1.00 67.05 130 ALA C CA 1
ATOM 4796 C C . ALA C 1 106 ? 53.944 12.657 12.301 1.00 65.66 130 ALA C C 1
ATOM 4797 O O . ALA C 1 106 ? 52.948 12.047 11.912 1.00 65.92 130 ALA C O 1
ATOM 4799 N N . ALA C 1 107 ? 54.098 13.961 12.093 1.00 65.79 131 ALA C N 1
ATOM 4800 C CA . ALA C 1 107 ? 53.077 14.742 11.391 1.00 66.11 131 ALA C CA 1
ATOM 4801 C C . ALA C 1 107 ? 53.664 15.619 10.296 1.00 66.64 131 ALA C C 1
ATOM 4802 O O . ALA C 1 107 ? 53.887 16.807 10.496 1.00 65.99 131 ALA C O 1
ATOM 4804 N N . PRO C 1 108 A 53.895 15.025 9.133 1.00 68.75 132 PRO C N 1
ATOM 4805 C CA . PRO C 1 108 A 54.576 15.702 8.030 1.00 70.30 132 PRO C CA 1
ATOM 4806 C C . PRO C 1 108 A 53.759 16.804 7.380 1.00 71.46 132 PRO C C 1
ATOM 4807 O O . PRO C 1 108 A 54.326 17.651 6.694 1.00 73.50 132 PRO C O 1
ATOM 4811 N N . ASP C 1 109 B 52.448 16.790 7.578 1.00 70.81 132 ASP C N 1
ATOM 4812 C CA . ASP C 1 109 B 51.591 17.768 6.932 1.00 70.62 132 ASP C CA 1
ATOM 4813 C C . ASP C 1 109 B 50.841 18.677 7.890 1.00 67.43 132 ASP C C 1
ATOM 4814 O O . ASP C 1 109 B 49.890 19.351 7.504 1.00 68.30 132 ASP C O 1
ATOM 4819 N N . ALA C 1 110 ? 51.286 18.706 9.139 1.00 62.66 133 ALA C N 1
ATOM 4820 C CA . ALA C 1 110 ? 50.710 19.600 10.128 1.00 56.68 133 ALA C CA 1
ATOM 4821 C C . ALA C 1 110 ? 51.403 20.955 10.078 1.00 53.93 133 ALA C C 1
ATOM 4822 O O . ALA C 1 110 ? 52.565 21.052 9.687 1.00 52.78 133 ALA C O 1
ATOM 4824 N N . VAL C 1 111 ? 50.682 21.997 10.477 1.00 48.26 134 VAL C N 1
ATOM 4825 C CA . VAL C 1 111 ? 51.255 23.334 10.589 1.00 43.71 134 VAL C CA 1
ATOM 4826 C C . VAL C 1 111 ? 52.067 23.498 11.864 1.00 42.14 134 VAL C C 1
ATOM 4827 O O . VAL C 1 111 ? 51.562 23.313 12.972 1.00 40.55 134 VAL C O 1
ATOM 4831 N N . LEU C 1 112 ? 53.330 23.857 11.689 1.00 42.12 135 LEU C N 1
ATOM 4832 C CA . LEU C 1 112 ? 54.267 23.961 12.790 1.00 41.80 135 LEU C CA 1
ATOM 4833 C C . LEU C 1 112 ? 54.220 25.386 13.288 1.00 41.30 135 LEU C C 1
ATOM 4834 O O . LEU C 1 112 ? 54.473 26.322 12.530 1.00 41.67 135 LEU C O 1
ATOM 4839 N N . LEU C 1 113 ? 53.880 25.558 14.558 1.00 39.07 136 LEU C N 1
ATOM 4840 C CA . LEU C 1 113 ? 53.782 26.894 15.123 1.00 38.37 136 LEU C CA 1
ATOM 4841 C C . LEU C 1 113 ? 54.867 27.062 16.167 1.00 37.33 136 LEU C C 1
ATOM 4842 O O . LEU C 1 113 ? 54.846 26.407 17.218 1.00 36.29 136 LEU C O 1
ATOM 4847 N N . VAL C 1 114 ? 55.824 27.932 15.863 1.00 35.12 137 VAL C N 1
ATOM 4848 C CA . VAL C 1 114 ? 57.019 28.063 16.682 1.00 37.13 137 VAL C CA 1
ATOM 4849 C C . VAL C 1 114 ? 56.839 29.220 17.625 1.00 37.38 137 VAL C C 1
ATOM 4850 O O . VAL C 1 114 ? 56.399 30.290 17.209 1.00 36.30 137 VAL C O 1
ATOM 4854 N N . THR C 1 115 ? 57.186 29.015 18.889 1.00 35.79 138 THR C N 1
ATOM 4855 C CA . THR C 1 115 ? 56.993 30.073 19.865 1.00 39.43 138 THR C CA 1
ATOM 4856 C C . THR C 1 115 ? 58.217 30.322 20.735 1.00 40.26 138 THR C C 1
ATOM 4857 O O . THR C 1 115 ? 58.280 31.324 21.443 1.00 41.13 138 THR C O 1
ATOM 4861 N N . SER C 1 116 ? 59.186 29.413 20.683 1.00 43.37 139 SER C N 1
ATOM 4862 C CA . SER C 1 116 ? 60.387 29.531 21.508 1.00 46.26 139 SER C CA 1
ATOM 4863 C C . SER C 1 116 ? 61.177 30.788 21.133 1.00 47.76 139 SER C C 1
ATOM 4864 O O . SER C 1 116 ? 61.148 31.223 19.976 1.00 46.48 139 SER C O 1
ATOM 4867 N N . ASN C 1 117 ? 61.869 31.374 22.109 1.00 47.42 140 ASN C N 1
ATOM 4868 C CA . ASN C 1 117 ? 62.737 32.529 21.852 1.00 51.21 140 ASN C CA 1
ATOM 4869 C C . ASN C 1 117 ? 64.183 32.134 21.506 1.00 50.56 140 ASN C C 1
ATOM 4870 O O . ASN C 1 117 ? 64.709 31.136 22.019 1.00 48.34 140 ASN C O 1
ATOM 4875 N N . PRO C 1 118 ? 64.843 32.908 20.621 1.00 49.03 141 PRO C N 1
ATOM 4876 C CA . PRO C 1 118 ? 64.267 33.973 19.791 1.00 46.84 141 PRO C CA 1
ATOM 4877 C C . PRO C 1 118 ? 63.366 33.354 18.736 1.00 44.86 141 PRO C C 1
ATOM 4878 O O . PRO C 1 118 ? 63.796 32.491 17.967 1.00 46.73 141 PRO C O 1
ATOM 4882 N N . VAL C 1 119 ? 62.117 33.797 18.695 1.00 42.75 142 VAL C N 1
ATOM 4883 C CA . VAL C 1 119 ? 61.130 33.160 17.838 1.00 38.39 142 VAL C CA 1
ATOM 4884 C C . VAL C 1 119 ? 61.432 33.314 16.344 1.00 36.58 142 VAL C C 1
ATOM 4885 O O . VAL C 1 119 ? 61.211 32.388 15.570 1.00 35.97 142 VAL C O 1
ATOM 4889 N N . ASP C 1 120 ? 61.956 34.467 15.946 1.00 37.01 143 ASP C N 1
ATOM 4890 C CA . ASP C 1 120 ? 62.189 34.749 14.532 1.00 39.49 143 ASP C CA 1
ATOM 4891 C C . ASP C 1 120 ? 63.250 33.865 13.907 1.00 41.36 143 ASP C C 1
ATOM 4892 O O . ASP C 1 120 ? 63.018 33.254 12.861 1.00 42.33 143 ASP C O 1
ATOM 4897 N N . LEU C 1 121 ? 64.416 33.806 14.538 1.00 42.67 144 LEU C N 1
ATOM 4898 C CA . LEU C 1 121 ? 65.498 32.978 14.036 1.00 44.80 144 LEU C CA 1
ATOM 4899 C C . LEU C 1 121 ? 65.151 31.498 14.157 1.00 44.50 144 LEU C C 1
ATOM 4900 O O . LEU C 1 121 ? 65.434 30.713 13.248 1.00 43.87 144 LEU C O 1
ATOM 4905 N N . LEU C 1 122 ? 64.519 31.115 15.266 1.00 42.72 145 LEU C N 1
ATOM 4906 C CA . LEU C 1 122 ? 64.099 29.730 15.444 1.00 41.52 145 LEU C CA 1
ATOM 4907 C C . LEU C 1 122 ? 63.004 29.325 14.456 1.00 41.58 145 LEU C C 1
ATOM 4908 O O . LEU C 1 122 ? 62.818 28.136 14.179 1.00 40.26 145 LEU C O 1
ATOM 4913 N N . THR C 1 123 ? 62.283 30.306 13.919 1.00 38.44 146 THR C N 1
ATOM 4914 C CA . THR C 1 123 ? 61.317 30.020 12.867 1.00 38.35 146 THR C CA 1
ATOM 4915 C C . THR C 1 123 ? 62.053 29.753 11.572 1.00 40.10 146 THR C C 1
ATOM 4916 O O . THR C 1 123 ? 61.639 28.908 10.782 1.00 37.81 146 THR C O 1
ATOM 4920 N N . ASP C 1 124 ? 63.138 30.492 11.345 1.00 44.11 147 ASP C N 1
ATOM 4921 C CA . ASP C 1 124 ? 64.011 30.220 10.197 1.00 45.90 147 ASP C CA 1
ATOM 4922 C C . ASP C 1 124 ? 64.610 28.813 10.299 1.00 45.79 147 ASP C C 1
ATOM 4923 O O . ASP C 1 124 ? 64.507 28.013 9.359 1.00 42.43 147 ASP C O 1
ATOM 4928 N N . LEU C 1 125 ? 65.218 28.519 11.447 1.00 44.88 148 LEU C N 1
ATOM 4929 C CA . LEU C 1 125 ? 65.813 27.217 11.673 1.00 47.06 148 LEU C CA 1
ATOM 4930 C C . LEU C 1 125 ? 64.777 26.139 11.370 1.00 49.01 148 LEU C C 1
ATOM 4931 O O . LEU C 1 125 ? 65.050 25.206 10.616 1.00 51.00 148 LEU C O 1
ATOM 4936 N N . ALA C 1 126 ? 63.586 26.281 11.950 1.00 50.85 149 ALA C N 1
ATOM 4937 C CA . ALA C 1 126 ? 62.556 25.249 11.860 1.00 49.14 149 ALA C CA 1
ATOM 4938 C C . ALA C 1 126 ? 62.123 25.061 10.426 1.00 47.99 149 ALA C C 1
ATOM 4939 O O . ALA C 1 126 ? 61.802 23.952 10.013 1.00 50.24 149 ALA C O 1
ATOM 4941 N N . THR C 1 127 ? 62.115 26.147 9.668 1.00 48.83 150 THR C N 1
ATOM 4942 C CA . THR C 1 127 ? 61.650 26.102 8.290 1.00 50.87 150 THR C CA 1
ATOM 4943 C C . THR C 1 127 ? 62.570 25.266 7.409 1.00 53.31 150 THR C C 1
ATOM 4944 O O . THR C 1 127 ? 62.138 24.685 6.405 1.00 52.48 150 THR C O 1
ATOM 4948 N N . GLN C 1 128 ? 63.843 25.213 7.777 1.00 55.36 151 GLN C N 1
ATOM 4949 C CA . GLN C 1 128 ? 64.809 24.470 6.987 1.00 60.05 151 GLN C CA 1
ATOM 4950 C C . GLN C 1 128 ? 64.881 23.028 7.473 1.00 60.68 151 GLN C C 1
ATOM 4951 O O . GLN C 1 128 ? 65.049 22.104 6.673 1.00 64.09 151 GLN C O 1
ATOM 4957 N N . LEU C 1 129 ? 64.738 22.835 8.782 1.00 56.58 152 LEU C N 1
ATOM 4958 C CA . LEU C 1 129 ? 64.675 21.495 9.340 1.00 53.30 152 LEU C CA 1
ATOM 4959 C C . LEU C 1 129 ? 63.393 20.797 8.891 1.00 52.06 152 LEU C C 1
ATOM 4960 O O . LEU C 1 129 ? 63.288 19.566 8.957 1.00 52.31 152 LEU C O 1
ATOM 4965 N N . ALA C 1 130 ? 62.415 21.575 8.439 1.00 48.67 153 ALA C N 1
ATOM 4966 C CA . ALA C 1 130 ? 61.131 20.997 8.063 1.00 49.72 153 ALA C CA 1
ATOM 4967 C C . ALA C 1 130 ? 60.563 21.633 6.801 1.00 51.30 153 ALA C C 1
ATOM 4968 O O . ALA C 1 130 ? 59.463 22.188 6.810 1.00 52.85 153 ALA C O 1
ATOM 4970 N N . PRO C 1 131 ? 61.298 21.535 5.686 1.00 53.95 154 PRO C N 1
ATOM 4971 C CA . PRO C 1 131 ? 60.788 22.025 4.398 1.00 52.71 154 PRO C CA 1
ATOM 4972 C C . PRO C 1 131 ? 59.561 21.222 3.994 1.00 51.57 154 PRO C C 1
ATOM 4973 O O . PRO C 1 131 ? 59.323 20.134 4.518 1.00 53.50 154 PRO C O 1
ATOM 4977 N N . GLY C 1 132 ? 58.776 21.750 3.069 1.00 51.73 155 GLY C N 1
ATOM 4978 C CA . GLY C 1 132 ? 57.586 21.031 2.648 1.00 54.87 155 GLY C CA 1
ATOM 4979 C C . GLY C 1 132 ? 56.619 20.825 3.801 1.00 55.88 155 GLY C C 1
ATOM 4980 O O . GLY C 1 132 ? 55.977 19.775 3.930 1.00 58.91 155 GLY C O 1
ATOM 4981 N N . GLN C 1 133 ? 56.532 21.835 4.657 1.00 52.41 156 GLN C N 1
ATOM 4982 C CA . GLN C 1 133 ? 55.579 21.838 5.749 1.00 50.26 156 GLN C CA 1
ATOM 4983 C C . GLN C 1 133 ? 55.409 23.292 6.173 1.00 47.69 156 GLN C C 1
ATOM 4984 O O . GLN C 1 133 ? 56.399 24.003 6.377 1.00 48.09 156 GLN C O 1
ATOM 4990 N N . PRO C 1 134 ? 54.154 23.758 6.298 1.00 42.93 159 PRO C N 1
ATOM 4991 C CA . PRO C 1 134 ? 53.878 25.143 6.703 1.00 41.00 159 PRO C CA 1
ATOM 4992 C C . PRO C 1 134 ? 54.504 25.421 8.063 1.00 41.20 159 PRO C C 1
ATOM 4993 O O . PRO C 1 134 ? 54.226 24.712 9.029 1.00 41.42 159 PRO C O 1
ATOM 4997 N N . VAL C 1 135 ? 55.359 26.437 8.131 1.00 40.26 160 VAL C N 1
ATOM 4998 C CA . VAL C 1 135 ? 55.975 26.838 9.395 1.00 40.84 160 VAL C CA 1
ATOM 4999 C C . VAL C 1 135 ? 55.727 28.309 9.697 1.00 41.44 160 VAL C C 1
ATOM 5000 O O . VAL C 1 135 ? 55.844 29.161 8.818 1.00 40.52 160 VAL C O 1
ATOM 5004 N N . ILE C 1 136 ? 55.380 28.587 10.951 1.00 42.14 161 ILE C N 1
ATOM 5005 C CA . ILE C 1 136 ? 55.032 29.931 11.393 1.00 41.68 161 ILE C CA 1
ATOM 5006 C C . ILE C 1 136 ? 55.468 30.148 12.835 1.00 36.56 161 ILE C C 1
ATOM 5007 O O . ILE C 1 136 ? 55.346 29.248 13.669 1.00 38.75 161 ILE C O 1
ATOM 5012 N N . GLY C 1 137 ? 55.989 31.338 13.114 1.00 32.04 162 GLY C N 1
ATOM 5013 C CA . GLY C 1 137 ? 56.327 31.705 14.478 1.00 33.35 162 GLY C CA 1
ATOM 5014 C C . GLY C 1 137 ? 55.325 32.697 15.062 1.00 32.75 162 GLY C C 1
ATOM 5015 O O . GLY C 1 137 ? 54.782 33.553 14.334 1.00 33.37 162 GLY C O 1
ATOM 5016 N N . SER C 1 138 ? 55.073 32.590 16.366 1.00 28.76 163 SER C N 1
ATOM 5017 C CA . SER C 1 138 ? 54.072 33.440 17.006 1.00 30.97 163 SER C CA 1
ATOM 5018 C C . SER C 1 138 ? 54.425 34.899 16.820 1.00 29.96 163 SER C C 1
ATOM 5019 O O . SER C 1 138 ? 53.534 35.744 16.701 1.00 26.72 163 SER C O 1
ATOM 5022 N N . GLY C 1 139 ? 55.722 35.196 16.777 1.00 26.84 164 GLY C N 1
ATOM 5023 C CA . GLY C 1 139 ? 56.127 36.504 16.301 1.00 28.18 164 GLY C CA 1
ATOM 5024 C C . GLY C 1 139 ? 55.594 37.604 17.198 1.00 27.94 164 GLY C C 1
ATOM 5025 O O . GLY C 1 139 ? 55.759 37.537 18.410 1.00 29.83 164 GLY C O 1
ATOM 5026 N N . THR C 1 140 ? 54.968 38.615 16.606 1.00 25.88 165 THR C N 1
ATOM 5027 C CA . THR C 1 140 ? 54.498 39.784 17.344 1.00 27.36 165 THR C CA 1
ATOM 5028 C C . THR C 1 140 ? 52.971 39.773 17.549 1.00 28.39 165 THR C C 1
ATOM 5029 O O . THR C 1 140 ? 52.377 40.812 17.850 1.00 24.54 165 THR C O 1
ATOM 5033 N N . VAL C 1 141 ? 52.343 38.608 17.373 1.00 28.10 166 VAL C N 1
ATOM 5034 C CA . VAL C 1 141 ? 50.886 38.513 17.403 1.00 27.76 166 VAL C CA 1
ATOM 5035 C C . VAL C 1 141 ? 50.331 39.112 18.684 1.00 26.11 166 VAL C C 1
ATOM 5036 O O . VAL C 1 141 ? 49.416 39.914 18.650 1.00 26.21 166 VAL C O 1
ATOM 5040 N N . LEU C 1 142 ? 50.892 38.713 19.816 1.00 28.42 167 LEU C N 1
ATOM 5041 C CA . LEU C 1 142 ? 50.454 39.241 21.098 1.00 33.22 167 LEU C CA 1
ATOM 5042 C C . LEU C 1 142 ? 50.719 40.755 21.198 1.00 36.91 167 LEU C C 1
ATOM 5043 O O . LEU C 1 142 ? 49.856 41.527 21.663 1.00 41.04 167 LEU C O 1
ATOM 5048 N N . ASP C 1 143 ? 51.888 41.191 20.736 1.00 33.83 168 ASP C N 1
ATOM 5049 C CA . ASP C 1 143 ? 52.222 42.605 20.808 1.00 33.89 168 ASP C CA 1
ATOM 5050 C C . ASP C 1 143 ? 51.268 43.439 19.978 1.00 31.58 168 ASP C C 1
ATOM 5051 O O . ASP C 1 143 ? 50.847 44.513 20.409 1.00 33.06 168 ASP C O 1
ATOM 5056 N N . SER C 1 144 ? 50.942 42.959 18.781 1.00 30.70 169 SER C N 1
ATOM 5057 C CA . SER C 1 144 ? 49.979 43.646 17.921 1.00 27.55 169 SER C CA 1
ATOM 5058 C C . SER C 1 144 ? 48.631 43.738 18.621 1.00 28.49 169 SER C C 1
ATOM 5059 O O . SER C 1 144 ? 47.928 44.752 18.521 1.00 27.51 169 SER C O 1
ATOM 5062 N N . ALA C 1 145 ? 48.275 42.685 19.345 1.00 23.02 170 ALA C N 1
ATOM 5063 C CA . ALA C 1 145 ? 46.994 42.673 20.022 1.00 24.45 170 ALA C CA 1
ATOM 5064 C C . ALA C 1 145 ? 46.986 43.706 21.158 1.00 27.86 170 ALA C C 1
ATOM 5065 O O . ALA C 1 145 ? 46.011 44.456 21.319 1.00 27.77 170 ALA C O 1
ATOM 5067 N N . ARG C 1 146 ? 48.069 43.753 21.940 1.00 27.00 171 ARG C N 1
ATOM 5068 C CA . ARG C 1 146 ? 48.178 44.753 23.011 1.00 28.62 171 ARG C CA 1
ATOM 5069 C C . ARG C 1 146 ? 48.052 46.136 22.412 1.00 26.42 171 ARG C C 1
ATOM 5070 O O . ARG C 1 146 ? 47.342 46.988 22.944 1.00 25.34 171 ARG C O 1
ATOM 5078 N N . PHE C 1 147 ? 48.773 46.350 21.317 1.00 21.84 172 PHE C N 1
ATOM 5079 C CA . PHE C 1 147 ? 48.810 47.640 20.657 1.00 25.32 172 PHE C CA 1
ATOM 5080 C C . PHE C 1 147 ? 47.386 48.061 20.346 1.00 25.15 172 PHE C C 1
ATOM 5081 O O . PHE C 1 147 ? 46.996 49.184 20.619 1.00 27.76 172 PHE C O 1
ATOM 5089 N N . ARG C 1 148 ? 46.593 47.140 19.811 1.00 28.19 173 ARG C N 1
ATOM 5090 C CA . ARG C 1 148 ? 45.189 47.431 19.517 1.00 30.11 173 ARG C CA 1
ATOM 5091 C C . ARG C 1 148 ? 44.374 47.657 20.784 1.00 28.16 173 ARG C C 1
ATOM 5092 O O . ARG C 1 148 ? 43.582 48.617 20.869 1.00 23.26 173 ARG C O 1
ATOM 5100 N N . HIS C 1 149 ? 44.555 46.762 21.756 1.00 27.74 174 HIS C N 1
ATOM 5101 C CA . HIS C 1 149 ? 43.803 46.847 23.001 1.00 29.81 174 HIS C CA 1
ATOM 5102 C C . HIS C 1 149 ? 44.006 48.212 23.657 1.00 30.22 174 HIS C C 1
ATOM 5103 O O . HIS C 1 149 ? 43.049 48.856 24.078 1.00 30.38 174 HIS C O 1
ATOM 5110 N N . LEU C 1 150 ? 45.251 48.677 23.698 1.00 32.70 175 LEU C N 1
ATOM 5111 C CA . LEU C 1 150 ? 45.565 49.952 24.341 1.00 30.87 175 LEU C CA 1
ATOM 5112 C C . LEU C 1 150 ? 44.960 51.154 23.634 1.00 29.72 175 LEU C C 1
ATOM 5113 O O . LEU C 1 150 ? 44.462 52.068 24.289 1.00 32.20 175 LEU C O 1
ATOM 5118 N N . MET C 1 151 ? 44.981 51.154 22.305 1.00 30.01 176 MET C N 1
ATOM 5119 C CA . MET C 1 151 ? 44.331 52.226 21.544 1.00 28.95 176 MET C CA 1
ATOM 5120 C C . MET C 1 151 ? 42.826 52.198 21.789 1.00 26.85 176 MET C C 1
ATOM 5121 O O . MET C 1 151 ? 42.203 53.230 22.047 1.00 24.09 176 MET C O 1
ATOM 5126 N N . ALA C 1 152 ? 42.247 51.008 21.725 1.00 25.57 177 ALA C N 1
ATOM 5127 C CA . ALA C 1 152 ? 40.805 50.871 21.889 1.00 28.85 177 ALA C CA 1
ATOM 5128 C C . ALA C 1 152 ? 40.375 51.355 23.271 1.00 28.38 177 ALA C C 1
ATOM 5129 O O . ALA C 1 152 ? 39.367 52.055 23.418 1.00 25.65 177 ALA C O 1
ATOM 5131 N N . GLN C 1 153 ? 41.157 50.996 24.280 1.00 32.61 178 GLN C N 1
ATOM 5132 C CA . GLN C 1 153 ? 40.847 51.384 25.648 1.00 35.51 178 GLN C CA 1
ATOM 5133 C C . GLN C 1 153 ? 40.930 52.897 25.776 1.00 35.25 178 GLN C C 1
ATOM 5134 O O . GLN C 1 153 ? 40.137 53.517 26.495 1.00 36.73 178 GLN C O 1
ATOM 5140 N N . HIS C 1 154 ? 41.881 53.496 25.068 1.00 34.00 179 HIS C N 1
ATOM 5141 C CA . HIS C 1 154 ? 42.038 54.945 25.126 1.00 35.66 179 HIS C CA 1
ATOM 5142 C C . HIS C 1 154 ? 40.976 55.646 24.275 1.00 32.87 179 HIS C C 1
ATOM 5143 O O . HIS C 1 154 ? 40.626 56.799 24.532 1.00 32.41 179 HIS C O 1
ATOM 5150 N N . ALA C 1 155 ? 40.450 54.949 23.272 1.00 29.00 180 ALA C N 1
ATOM 5151 C CA . ALA C 1 155 ? 39.407 55.526 22.437 1.00 30.67 180 ALA C CA 1
ATOM 5152 C C . ALA C 1 155 ? 38.003 55.383 23.038 1.00 31.06 180 ALA C C 1
ATOM 5153 O O . ALA C 1 155 ? 37.073 56.087 22.625 1.00 31.46 180 ALA C O 1
ATOM 5155 N N . GLY C 1 156 ? 37.856 54.483 24.007 1.00 28.28 181 GLY C N 1
ATOM 5156 C CA . GLY C 1 156 ? 36.559 54.278 24.629 1.00 25.81 181 GLY C CA 1
ATOM 5157 C C . GLY C 1 156 ? 35.662 53.353 23.810 1.00 25.91 181 GLY C C 1
ATOM 5158 O O . GLY C 1 156 ? 34.439 53.501 23.821 1.00 23.68 181 GLY C O 1
ATOM 5159 N N . VAL C 1 157 ? 36.273 52.401 23.102 1.00 26.63 182 VAL C N 1
ATOM 5160 C CA . VAL C 1 157 ? 35.569 51.531 22.170 1.00 25.56 182 VAL C CA 1
ATOM 5161 C C . VAL C 1 157 ? 36.093 50.108 22.293 1.00 24.44 182 VAL C C 1
ATOM 5162 O O . VAL C 1 157 ? 37.221 49.888 22.714 1.00 27.14 182 VAL C O 1
ATOM 5166 N N . ASP C 1 158 ? 35.276 49.137 21.916 1.00 26.31 183 ASP C N 1
ATOM 5167 C CA . ASP C 1 158 ? 35.686 47.738 21.975 1.00 30.03 183 ASP C CA 1
ATOM 5168 C C . ASP C 1 158 ? 36.887 47.467 21.053 1.00 30.79 183 ASP C C 1
ATOM 5169 O O . ASP C 1 158 ? 37.044 48.094 19.985 1.00 29.50 183 ASP C O 1
ATOM 5174 N N . GLY C 1 159 ? 37.721 46.517 21.461 1.00 31.59 184 GLY C N 1
ATOM 5175 C CA . GLY C 1 159 ? 38.955 46.262 20.741 1.00 31.53 184 GLY C CA 1
ATOM 5176 C C . GLY C 1 159 ? 38.797 45.895 19.275 1.00 32.30 184 GLY C C 1
ATOM 5177 O O . GLY C 1 159 ? 39.700 46.168 18.482 1.00 31.09 184 GLY C O 1
ATOM 5178 N N . THR C 1 160 ? 37.673 45.280 18.903 1.00 31.56 185 THR C N 1
ATOM 5179 C CA . THR C 1 160 ? 37.505 44.819 17.525 1.00 31.43 185 THR C CA 1
ATOM 5180 C C . THR C 1 160 ? 37.483 45.983 16.552 1.00 30.18 185 THR C C 1
ATOM 5181 O O . THR C 1 160 ? 37.761 45.801 15.367 1.00 35.73 185 THR C O 1
ATOM 5185 N N . HIS C 1 161 ? 37.153 47.172 17.044 1.00 25.56 186 HIS C N 1
ATOM 5186 C CA . HIS C 1 161 ? 37.146 48.362 16.205 1.00 24.82 186 HIS C CA 1
ATOM 5187 C C . HIS C 1 161 ? 38.514 49.040 16.075 1.00 24.90 186 HIS C C 1
ATOM 5188 O O . HIS C 1 161 ? 38.630 50.088 15.439 1.00 28.10 186 HIS C O 1
ATOM 5195 N N . ALA C 1 162 ? 39.543 48.437 16.659 1.00 23.37 187 ALA C N 1
ATOM 5196 C CA . ALA C 1 162 ? 40.913 48.933 16.531 1.00 25.14 187 ALA C CA 1
ATOM 5197 C C . ALA C 1 162 ? 41.743 48.084 15.577 1.00 25.62 187 ALA C C 1
ATOM 5198 O O . ALA C 1 162 ? 41.685 46.851 15.604 1.00 26.30 187 ALA C O 1
ATOM 5200 N N . HIS C 1 163 ? 42.540 48.751 14.756 1.00 26.74 188 HIS C N 1
ATOM 5201 C CA . HIS C 1 163 ? 43.430 48.071 13.823 1.00 25.23 188 HIS C CA 1
ATOM 5202 C C . HIS C 1 163 ? 44.843 48.631 13.952 1.00 24.75 188 HIS C C 1
ATOM 5203 O O . HIS C 1 163 ? 45.046 49.849 14.041 1.00 22.81 188 HIS C O 1
ATOM 5210 N N . GLY C 1 164 ? 45.823 47.741 13.953 1.00 24.39 189 GLY C N 1
ATOM 5211 C CA . GLY C 1 164 ? 47.196 48.188 14.054 1.00 24.87 189 GLY C CA 1
ATOM 5212 C C . GLY C 1 164 ? 48.164 47.035 14.185 1.00 26.66 189 GLY C C 1
ATOM 5213 O O . GLY C 1 164 ? 47.843 45.994 14.759 1.00 30.01 189 GLY C O 1
ATOM 5214 N N . TYR C 1 165 ? 49.365 47.218 13.660 1.00 28.33 190 TYR C N 1
ATOM 5215 C CA . TYR C 1 165 ? 50.321 46.125 13.590 1.00 27.89 190 TYR C CA 1
ATOM 5216 C C . TYR C 1 165 ? 51.575 46.467 14.375 1.00 27.32 190 TYR C C 1
ATOM 5217 O O . TYR C 1 165 ? 51.985 47.622 14.427 1.00 27.87 190 TYR C O 1
ATOM 5226 N N . VAL C 1 166 ? 52.180 45.452 14.978 1.00 26.06 191 VAL C N 1
ATOM 5227 C CA . VAL C 1 166 ? 53.554 45.529 15.427 1.00 29.14 191 VAL C CA 1
ATOM 5228 C C . VAL C 1 166 ? 54.378 44.625 14.521 1.00 33.69 191 VAL C C 1
ATOM 5229 O O . VAL C 1 166 ? 54.109 43.420 14.413 1.00 30.92 191 VAL C O 1
ATOM 5233 N N . LEU C 1 167 ? 55.390 45.216 13.885 1.00 34.98 192 LEU C N 1
ATOM 5234 C CA . LEU C 1 167 ? 56.122 44.561 12.803 1.00 36.71 192 LEU C CA 1
ATOM 5235 C C . LEU C 1 167 ? 57.556 44.227 13.200 1.00 38.10 192 LEU C C 1
ATOM 5236 O O . LEU C 1 167 ? 58.122 44.841 14.100 1.00 39.23 192 LEU C O 1
ATOM 5241 N N . GLY C 1 168 ? 58.141 43.251 12.510 1.00 41.54 193 GLY C N 1
ATOM 5242 C CA . GLY C 1 168 ? 59.578 43.069 12.553 1.00 38.83 193 GLY C CA 1
ATOM 5243 C C . GLY C 1 168 ? 59.993 42.077 13.608 1.00 40.72 193 GLY C C 1
ATOM 5244 O O . GLY C 1 168 ? 59.332 41.056 13.803 1.00 43.68 193 GLY C O 1
ATOM 5245 N N . GLU C 1 169 ? 61.090 42.373 14.294 1.00 39.32 194 GLU C N 1
ATOM 5246 C CA . GLU C 1 169 ? 61.646 41.446 15.264 1.00 41.47 194 GLU C CA 1
ATOM 5247 C C . GLU C 1 169 ? 60.857 41.419 16.568 1.00 40.60 194 GLU C C 1
ATOM 5248 O O . GLU C 1 169 ? 60.489 42.460 17.107 1.00 40.85 194 GLU C O 1
ATOM 5254 N N . HIS C 1 170 ? 60.604 40.223 17.083 1.00 39.54 195 HIS C N 1
ATOM 5255 C CA . HIS C 1 170 ? 59.912 40.100 18.357 1.00 39.51 195 HIS C CA 1
ATOM 5256 C C . HIS C 1 170 ? 60.870 40.498 19.461 1.00 40.99 195 HIS C C 1
ATOM 5257 O O . HIS C 1 170 ? 61.801 39.761 19.800 1.00 40.33 195 HIS C O 1
ATOM 5264 N N . GLY C 1 171 ? 60.635 41.678 20.019 1.00 42.50 196 GLY C N 1
ATOM 5265 C CA . GLY C 1 171 ? 61.502 42.182 21.063 1.00 44.14 196 GLY C CA 1
ATOM 5266 C C . GLY C 1 171 ? 61.605 43.696 21.061 1.00 47.95 196 GLY C C 1
ATOM 5267 O O . GLY C 1 171 ? 60.695 44.396 20.586 1.00 47.31 196 GLY C O 1
ATOM 5268 N N . ASP C 1 172 ? 62.732 44.180 21.587 1.00 47.79 197 ASP C N 1
ATOM 5269 C CA . ASP C 1 172 ? 62.987 45.592 21.837 1.00 47.32 197 ASP C CA 1
ATOM 5270 C C . ASP C 1 172 ? 63.045 46.362 20.521 1.00 43.51 197 ASP C C 1
ATOM 5271 O O . ASP C 1 172 ? 62.869 47.576 20.483 1.00 45.14 197 ASP C O 1
ATOM 5276 N N . SER C 1 173 ? 63.274 45.638 19.437 1.00 41.56 198 SER C N 1
ATOM 5277 C CA . SER C 1 173 ? 63.470 46.255 18.134 1.00 42.09 198 SER C CA 1
ATOM 5278 C C . SER C 1 173 ? 62.200 46.313 17.276 1.00 39.41 198 SER C C 1
ATOM 5279 O O . SER C 1 173 ? 62.234 46.831 16.160 1.00 39.40 198 SER C O 1
ATOM 5282 N N . GLU C 1 174 ? 61.084 45.784 17.778 1.00 39.15 199 GLU C N 1
ATOM 5283 C CA . GLU C 1 174 ? 59.862 45.743 16.969 1.00 37.21 199 GLU C CA 1
ATOM 5284 C C . GLU C 1 174 ? 59.337 47.140 16.692 1.00 35.33 199 GLU C C 1
ATOM 5285 O O . GLU C 1 174 ? 59.561 48.069 17.463 1.00 37.00 199 GLU C O 1
ATOM 5291 N N . VAL C 1 175 ? 58.636 47.278 15.579 1.00 35.48 200 VAL C N 1
ATOM 5292 C CA . VAL C 1 175 ? 58.127 48.571 15.140 1.00 34.75 200 VAL C CA 1
ATOM 5293 C C . VAL C 1 175 ? 56.618 48.650 15.303 1.00 34.81 200 VAL C C 1
ATOM 5294 O O . VAL C 1 175 ? 55.888 47.754 14.894 1.00 33.79 200 VAL C O 1
ATOM 5298 N N . LEU C 1 176 ? 56.156 49.735 15.904 1.00 36.51 201 LEU C N 1
ATOM 5299 C CA . LEU C 1 176 ? 54.731 50.025 15.956 1.00 34.52 201 LEU C CA 1
ATOM 5300 C C . LEU C 1 176 ? 54.364 50.805 14.705 1.00 33.72 201 LEU C C 1
ATOM 5301 O O . LEU C 1 176 ? 54.861 51.906 14.494 1.00 34.56 201 LEU C O 1
ATOM 5306 N N . ALA C 1 177 ? 53.490 50.252 13.876 1.00 32.02 202 ALA C N 1
ATOM 5307 C CA . ALA C 1 177 ? 53.105 50.964 12.669 1.00 32.20 202 ALA C CA 1
ATOM 5308 C C . ALA C 1 177 ? 52.002 51.968 12.980 1.00 33.15 202 ALA C C 1
ATOM 5309 O O . ALA C 1 177 ? 50.854 51.810 12.550 1.00 34.20 202 ALA C O 1
ATOM 5311 N N . TRP C 1 178 ? 52.360 53.012 13.720 1.00 33.41 203 TRP C N 1
ATOM 5312 C CA . TRP C 1 178 ? 51.426 54.095 13.979 1.00 36.11 203 TRP C CA 1
ATOM 5313 C C . TRP C 1 178 ? 50.752 54.538 12.692 1.00 35.72 203 TRP C C 1
ATOM 5314 O O . TRP C 1 178 ? 49.548 54.780 12.669 1.00 36.32 203 TRP C O 1
ATOM 5325 N N . SER C 1 179 ? 51.525 54.628 11.618 1.00 39.16 204 SER C N 1
ATOM 5326 C CA . SER C 1 179 ? 51.038 55.228 10.373 1.00 42.83 204 SER C CA 1
ATOM 5327 C C . SER C 1 179 ? 49.787 54.501 9.896 1.00 43.24 204 SER C C 1
ATOM 5328 O O . SER C 1 179 ? 48.974 55.051 9.153 1.00 48.32 204 SER C O 1
ATOM 5331 N N . SER C 1 180 ? 49.622 53.265 10.336 1.00 40.44 205 SER C N 1
ATOM 5332 C CA . SER C 1 180 ? 48.472 52.492 9.916 1.00 42.61 205 SER C CA 1
ATOM 5333 C C . SER C 1 180 ? 47.532 52.113 11.067 1.00 41.07 205 SER C C 1
ATOM 5334 O O . SER C 1 180 ? 46.675 51.230 10.915 1.00 38.34 205 SER C O 1
ATOM 5337 N N . ALA C 1 181 ? 47.697 52.752 12.218 1.00 36.46 206 ALA C N 1
ATOM 5338 C CA . ALA C 1 181 ? 46.780 52.512 13.329 1.00 34.74 206 ALA C CA 1
ATOM 5339 C C . ALA C 1 181 ? 45.422 53.179 13.049 1.00 30.90 206 ALA C C 1
ATOM 5340 O O . ALA C 1 181 ? 45.353 54.342 12.639 1.00 30.12 206 ALA C O 1
ATOM 5342 N N . MET C 1 182 ? 44.352 52.426 13.278 1.00 29.60 207 MET C N 1
ATOM 5343 C CA . MET C 1 182 ? 43.002 52.790 12.818 1.00 31.40 207 MET C CA 1
ATOM 5344 C C . MET C 1 182 ? 41.984 52.494 13.927 1.00 30.69 207 MET C C 1
ATOM 5345 O O . MET C 1 182 ? 42.067 51.449 14.573 1.00 30.60 207 MET C O 1
ATOM 5350 N N . VAL C 1 183 ? 41.017 53.384 14.144 1.00 27.27 208 VAL C N 1
ATOM 5351 C CA . VAL C 1 183 ? 39.917 53.068 15.066 1.00 22.74 208 VAL C CA 1
ATOM 5352 C C . VAL C 1 183 ? 38.571 53.432 14.457 1.00 21.47 208 VAL C C 1
ATOM 5353 O O . VAL C 1 183 ? 38.363 54.553 14.005 1.00 21.34 208 VAL C O 1
ATOM 5357 N N . ALA C 1 184 A 37.648 52.484 14.448 1.00 21.76 209 ALA C N 1
ATOM 5358 C CA . ALA C 1 184 A 36.363 52.736 13.833 1.00 25.40 209 ALA C CA 1
ATOM 5359 C C . ALA C 1 184 A 36.523 53.284 12.396 1.00 25.40 209 ALA C C 1
ATOM 5360 O O . ALA C 1 184 A 35.801 54.179 11.981 1.00 25.08 209 ALA C O 1
ATOM 5362 N N . GLY C 1 185 B 37.484 52.749 11.652 1.00 27.84 209 GLY C N 1
ATOM 5363 C CA . GLY C 1 185 B 37.630 53.115 10.250 1.00 34.63 209 GLY C CA 1
ATOM 5364 C C . GLY C 1 185 B 38.480 54.349 9.976 1.00 36.99 209 GLY C C 1
ATOM 5365 O O . GLY C 1 185 B 38.750 54.682 8.819 1.00 38.96 209 GLY C O 1
ATOM 5366 N N . MET C 1 186 C 38.900 55.031 11.033 1.00 37.19 209 MET C N 1
ATOM 5367 C CA . MET C 1 186 C 39.660 56.261 10.872 1.00 39.64 209 MET C CA 1
ATOM 5368 C C . MET C 1 186 C 41.065 56.023 11.376 1.00 36.67 209 MET C C 1
ATOM 5369 O O . MET C 1 186 C 41.311 55.088 12.138 1.00 37.85 209 MET C O 1
ATOM 5374 N N . PRO C 1 187 D 42.010 56.863 10.947 1.00 34.57 209 PRO C N 1
ATOM 5375 C CA . PRO C 1 187 D 43.311 56.953 11.610 1.00 35.56 209 PRO C CA 1
ATOM 5376 C C . PRO C 1 187 D 43.063 57.222 13.070 1.00 34.19 209 PRO C C 1
ATOM 5377 O O . PRO C 1 187 D 42.126 57.939 13.404 1.00 33.99 209 PRO C O 1
ATOM 5381 N N . VAL C 1 188 A 43.888 56.650 13.937 1.00 34.31 210 VAL C N 1
ATOM 5382 C CA . VAL C 1 188 A 43.628 56.748 15.358 1.00 33.69 210 VAL C CA 1
ATOM 5383 C C . VAL C 1 188 A 43.485 58.210 15.832 1.00 35.59 210 VAL C C 1
ATOM 5384 O O . VAL C 1 188 A 42.562 58.526 16.606 1.00 32.97 210 VAL C O 1
ATOM 5388 N N . ALA C 1 189 B 44.354 59.100 15.345 1.00 33.65 210 ALA C N 1
ATOM 5389 C CA . ALA C 1 189 B 44.325 60.496 15.780 1.00 35.99 210 ALA C CA 1
ATOM 5390 C C . ALA C 1 189 B 43.026 61.205 15.366 1.00 34.49 210 ALA C C 1
ATOM 5391 O O . ALA C 1 189 B 42.450 61.983 16.135 1.00 37.06 210 ALA C O 1
ATOM 5393 N N . ASP C 1 190 ? 42.592 60.943 14.139 1.00 34.63 211 ASP C N 1
ATOM 5394 C CA . ASP C 1 190 ? 41.363 61.508 13.603 1.00 35.89 211 ASP C CA 1
ATOM 5395 C C . ASP C 1 190 ? 40.165 61.058 14.434 1.00 36.95 211 ASP C C 1
ATOM 5396 O O . ASP C 1 190 ? 39.196 61.795 14.620 1.00 38.02 211 ASP C O 1
ATOM 5401 N N . PHE C 1 191 ? 40.223 59.832 14.923 1.00 35.53 212 PHE C N 1
ATOM 5402 C CA . PHE C 1 191 ? 39.173 59.378 15.803 1.00 36.11 212 PHE C CA 1
ATOM 5403 C C . PHE C 1 191 ? 39.235 60.071 17.159 1.00 34.17 212 PHE C C 1
ATOM 5404 O O . PHE C 1 191 ? 38.199 60.384 17.732 1.00 35.80 212 PHE C O 1
ATOM 5412 N N . MET C 1 192 ? 40.435 60.318 17.672 1.00 33.17 213 MET C N 1
ATOM 5413 C CA . MET C 1 192 ? 40.557 61.008 18.948 1.00 35.35 213 MET C CA 1
ATOM 5414 C C . MET C 1 192 ? 40.087 62.450 18.790 1.00 36.08 213 MET C C 1
ATOM 5415 O O . MET C 1 192 ? 39.448 63.011 19.685 1.00 36.35 213 MET C O 1
ATOM 5420 N N . GLN C 1 193 ? 40.386 63.031 17.632 1.00 36.00 214 GLN C N 1
ATOM 5421 C CA . GLN C 1 193 ? 39.959 64.389 17.301 1.00 38.94 214 GLN C CA 1
ATOM 5422 C C . GLN C 1 193 ? 38.434 64.457 17.188 1.00 37.92 214 GLN C C 1
ATOM 5423 O O . GLN C 1 193 ? 37.816 65.456 17.533 1.00 44.45 214 GLN C O 1
ATOM 5429 N N . ALA C 1 194 ? 37.825 63.380 16.725 1.00 36.46 215 ALA C N 1
ATOM 5430 C CA . ALA C 1 194 ? 36.386 63.357 16.528 1.00 38.63 215 ALA C CA 1
ATOM 5431 C C . ALA C 1 194 ? 35.655 63.142 17.851 1.00 39.38 215 ALA C C 1
ATOM 5432 O O . ALA C 1 194 ? 34.510 63.575 18.016 1.00 40.99 215 ALA C O 1
ATOM 5434 N N . GLN C 1 195 ? 36.309 62.460 18.786 1.00 36.88 216 GLN C N 1
ATOM 5435 C CA . GLN C 1 195 ? 35.705 62.199 20.086 1.00 33.64 216 GLN C CA 1
ATOM 5436 C C . GLN C 1 195 ? 36.207 63.200 21.123 1.00 34.75 216 GLN C C 1
ATOM 5437 O O . GLN C 1 195 ? 35.812 63.140 22.300 1.00 33.23 216 GLN C O 1
ATOM 5443 N N . ASN C 1 196 ? 37.077 64.109 20.674 1.00 32.95 217 ASN C N 1
ATOM 5444 C CA . ASN C 1 196 ? 37.737 65.068 21.554 1.00 32.61 217 ASN C CA 1
ATOM 5445 C C . ASN C 1 196 ? 38.420 64.373 22.742 1.00 34.68 217 ASN C C 1
ATOM 5446 O O . ASN C 1 196 ? 38.244 64.755 23.910 1.00 35.05 217 ASN C O 1
ATOM 5451 N N . LEU C 1 197 ? 39.191 63.339 22.433 1.00 33.18 218 LEU C N 1
ATOM 5452 C CA . LEU C 1 197 ? 39.978 62.662 23.439 1.00 34.23 218 LEU C CA 1
ATOM 5453 C C . LEU C 1 197 ? 41.443 63.031 23.227 1.00 36.20 218 LEU C C 1
ATOM 5454 O O . LEU C 1 197 ? 41.869 63.307 22.096 1.00 34.02 218 LEU C O 1
ATOM 5459 N N . PRO C 1 198 ? 42.227 63.071 24.318 1.00 35.02 219 PRO C N 1
ATOM 5460 C CA . PRO C 1 198 ? 43.622 63.506 24.192 1.00 35.57 219 PRO C CA 1
ATOM 5461 C C . PRO C 1 198 ? 44.492 62.572 23.359 1.00 36.08 219 PRO C C 1
ATOM 5462 O O . PRO C 1 198 ? 44.522 61.365 23.581 1.00 37.86 219 PRO C O 1
ATOM 5466 N N . TRP C 1 199 ? 45.197 63.140 22.389 1.00 35.26 220 TRP C N 1
ATOM 5467 C CA . TRP C 1 199 ? 46.130 62.363 21.589 1.00 33.23 220 TRP C CA 1
ATOM 5468 C C . TRP C 1 199 ? 47.385 63.187 21.317 1.00 36.38 220 TRP C C 1
ATOM 5469 O O . TRP C 1 199 ? 47.319 64.278 20.751 1.00 34.82 220 TRP C O 1
ATOM 5480 N N . ASN C 1 200 ? 48.528 62.656 21.734 1.00 39.71 221 ASN C N 1
ATOM 5481 C CA . ASN C 1 200 ? 49.796 63.345 21.576 1.00 40.94 221 ASN C CA 1
ATOM 5482 C C . ASN C 1 200 ? 50.962 62.380 21.792 1.00 44.91 221 ASN C C 1
ATOM 5483 O O . ASN C 1 200 ? 50.754 61.180 22.051 1.00 47.29 221 ASN C O 1
ATOM 5488 N N . GLU C 1 201 ? 52.181 62.908 21.695 1.00 47.04 222 GLU C N 1
ATOM 5489 C CA . GLU C 1 201 ? 53.391 62.105 21.840 1.00 49.76 222 GLU C CA 1
ATOM 5490 C C . GLU C 1 201 ? 53.430 61.313 23.139 1.00 50.24 222 GLU C C 1
ATOM 5491 O O . GLU C 1 201 ? 53.861 60.150 23.148 1.00 51.48 222 GLU C O 1
ATOM 5497 N N . GLN C 1 202 ? 52.998 61.930 24.235 1.00 48.78 223 GLN C N 1
ATOM 5498 C CA . GLN C 1 202 ? 53.091 61.271 25.537 1.00 53.43 223 GLN C CA 1
ATOM 5499 C C . GLN C 1 202 ? 52.052 60.167 25.691 1.00 51.51 223 GLN C C 1
ATOM 5500 O O . GLN C 1 202 ? 52.334 59.128 26.282 1.00 52.57 223 GLN C O 1
ATOM 5506 N N . VAL C 1 203 ? 50.852 60.393 25.166 1.00 48.12 224 VAL C N 1
ATOM 5507 C CA . VAL C 1 203 ? 49.840 59.355 25.142 1.00 42.88 224 VAL C CA 1
ATOM 5508 C C . VAL C 1 203 ? 50.365 58.208 24.311 1.00 41.40 224 VAL C C 1
ATOM 5509 O O . VAL C 1 203 ? 50.236 57.039 24.699 1.00 40.56 224 VAL C O 1
ATOM 5513 N N . ARG C 1 204 ? 50.971 58.539 23.174 1.00 39.02 225 ARG C N 1
ATOM 5514 C CA . ARG C 1 204 ? 51.477 57.502 22.288 1.00 41.40 225 ARG C CA 1
ATOM 5515 C C . ARG C 1 204 ? 52.670 56.783 22.902 1.00 42.12 225 ARG C C 1
ATOM 5516 O O . ARG C 1 204 ? 52.837 55.572 22.709 1.00 44.14 225 ARG C O 1
ATOM 5524 N N . ALA C 1 205 ? 53.495 57.505 23.655 1.00 41.02 226 ALA C N 1
ATOM 5525 C CA . ALA C 1 205 ? 54.668 56.883 24.261 1.00 41.40 226 ALA C CA 1
ATOM 5526 C C . ALA C 1 205 ? 54.244 55.964 25.401 1.00 41.45 226 ALA C C 1
ATOM 5527 O O . ALA C 1 205 ? 54.934 54.990 25.714 1.00 39.32 226 ALA C O 1
ATOM 5529 N N . LYS C 1 206 ? 53.108 56.268 26.020 1.00 41.23 227 LYS C N 1
ATOM 5530 C CA . LYS C 1 206 ? 52.608 55.435 27.106 1.00 44.07 227 LYS C CA 1
ATOM 5531 C C . LYS C 1 206 ? 52.040 54.130 26.550 1.00 44.18 227 LYS C C 1
ATOM 5532 O O . LYS C 1 206 ? 52.213 53.064 27.158 1.00 46.80 227 LYS C O 1
ATOM 5538 N N . ILE C 1 207 ? 51.362 54.214 25.404 1.00 41.13 228 ILE C N 1
ATOM 5539 C CA . ILE C 1 207 ? 50.864 53.027 24.724 1.00 37.37 228 ILE C CA 1
ATOM 5540 C C . ILE C 1 207 ? 52.046 52.201 24.234 1.00 39.05 228 ILE C C 1
ATOM 5541 O O . ILE C 1 207 ? 52.043 50.967 24.308 1.00 35.79 228 ILE C O 1
ATOM 5546 N N . ASP C 1 208 ? 53.072 52.888 23.749 1.00 40.96 229 ASP C N 1
ATOM 5547 C CA . ASP C 1 208 ? 54.253 52.208 23.222 1.00 43.14 229 ASP C CA 1
ATOM 5548 C C . ASP C 1 208 ? 54.922 51.415 24.336 1.00 45.12 229 ASP C C 1
ATOM 5549 O O . ASP C 1 208 ? 55.495 50.359 24.095 1.00 45.58 229 ASP C O 1
ATOM 5554 N N . GLU C 1 209 ? 54.838 51.923 25.561 1.00 50.51 230 GLU C N 1
ATOM 5555 C CA . GLU C 1 209 ? 55.398 51.227 26.713 1.00 52.94 230 GLU C CA 1
ATOM 5556 C C . GLU C 1 209 ? 54.600 49.979 27.009 1.00 53.17 230 GLU C C 1
ATOM 5557 O O . GLU C 1 209 ? 55.170 48.918 27.297 1.00 53.02 230 GLU C O 1
ATOM 5563 N N . GLY C 1 210 ? 53.277 50.113 26.948 1.00 51.28 231 GLY C N 1
ATOM 5564 C CA . GLY C 1 210 ? 52.414 48.987 27.245 1.00 52.26 231 GLY C CA 1
ATOM 5565 C C . GLY C 1 210 ? 52.481 47.904 26.185 1.00 51.57 231 GLY C C 1
ATOM 5566 O O . GLY C 1 210 ? 52.144 46.747 26.451 1.00 53.12 231 GLY C O 1
ATOM 5567 N N . THR C 1 211 ? 52.907 48.267 24.982 1.00 49.61 232 THR C N 1
ATOM 5568 C CA . THR C 1 211 ? 53.006 47.292 23.910 1.00 50.74 232 THR C CA 1
ATOM 5569 C C . THR C 1 211 ? 54.327 46.526 23.944 1.00 56.12 232 THR C C 1
ATOM 5570 O O . THR C 1 211 ? 54.411 45.401 23.434 1.00 59.54 232 THR C O 1
ATOM 5574 N N . ARG C 1 212 ? 55.354 47.121 24.545 1.00 58.07 233 ARG C N 1
ATOM 5575 C CA . ARG C 1 212 ? 56.664 46.488 24.583 1.00 61.14 233 ARG C CA 1
ATOM 5576 C C . ARG C 1 212 ? 56.969 45.800 25.911 1.00 64.77 233 ARG C C 1
ATOM 5577 O O . ARG C 1 212 ? 58.098 45.347 26.111 1.00 64.77 233 ARG C O 1
ATOM 5585 N N . ASN C 1 213 ? 55.984 45.726 26.808 1.00 66.67 234 ASN C N 1
ATOM 5586 C CA . ASN C 1 213 ? 56.172 45.087 28.111 1.00 68.65 234 ASN C CA 1
ATOM 5587 C C . ASN C 1 213 ? 57.631 44.797 28.449 1.00 67.39 234 ASN C C 1
ATOM 5588 O O . ASN C 1 213 ? 58.413 45.713 28.701 1.00 67.29 234 ASN C O 1
ATOM 5593 N N . THR C 1 225 ? 54.386 34.745 33.884 1.00 57.28 246 THR C N 1
ATOM 5594 C CA . THR C 1 225 ? 52.975 34.544 33.576 1.00 58.65 246 THR C CA 1
ATOM 5595 C C . THR C 1 225 ? 52.706 34.717 32.072 1.00 56.00 246 THR C C 1
ATOM 5596 O O . THR C 1 225 ? 53.087 35.721 31.464 1.00 54.34 246 THR C O 1
ATOM 5600 N N . TYR C 1 226 ? 52.049 33.727 31.475 1.00 53.61 247 TYR C N 1
ATOM 5601 C CA . TYR C 1 226 ? 51.970 33.637 30.021 1.00 50.74 247 TYR C CA 1
ATOM 5602 C C . TYR C 1 226 ? 50.544 33.542 29.491 1.00 49.29 247 TYR C C 1
ATOM 5603 O O . TYR C 1 226 ? 50.293 32.843 28.513 1.00 49.20 247 TYR C O 1
ATOM 5612 N N . TYR C 1 227 ? 49.610 34.247 30.121 1.00 47.47 248 TYR C N 1
ATOM 5613 C CA . TYR C 1 227 ? 48.218 34.165 29.704 1.00 44.05 248 TYR C CA 1
ATOM 5614 C C . TYR C 1 227 ? 47.997 34.884 28.378 1.00 43.58 248 TYR C C 1
ATOM 5615 O O . TYR C 1 227 ? 47.277 34.377 27.500 1.00 42.44 248 TYR C O 1
ATOM 5624 N N . GLY C 1 228 ? 48.618 36.055 28.234 1.00 40.60 249 GLY C N 1
ATOM 5625 C CA . GLY C 1 228 ? 48.491 36.807 27.001 1.00 40.64 249 GLY C CA 1
ATOM 5626 C C . GLY C 1 228 ? 48.956 35.982 25.805 1.00 42.56 249 GLY C C 1
ATOM 5627 O O . GLY C 1 228 ? 48.257 35.893 24.789 1.00 44.14 249 GLY C O 1
ATOM 5628 N N . ILE C 1 229 ? 50.120 35.353 25.926 1.00 41.06 250 ILE C N 1
ATOM 5629 C CA . ILE C 1 229 ? 50.683 34.607 24.815 1.00 39.30 250 ILE C CA 1
ATOM 5630 C C . ILE C 1 229 ? 49.959 33.261 24.621 1.00 37.96 250 ILE C C 1
ATOM 5631 O O . ILE C 1 229 ? 49.712 32.836 23.477 1.00 37.97 250 ILE C O 1
ATOM 5636 N N . GLY C 1 230 ? 49.613 32.602 25.729 1.00 37.45 251 GLY C N 1
ATOM 5637 C CA . GLY C 1 230 ? 48.830 31.380 25.633 1.00 35.27 251 GLY C CA 1
ATOM 5638 C C . GLY C 1 230 ? 47.566 31.586 24.824 1.00 34.74 251 GLY C C 1
ATOM 5639 O O . GLY C 1 230 ? 47.274 30.813 23.918 1.00 35.00 251 GLY C O 1
ATOM 5640 N N . ALA C 1 231 ? 46.826 32.644 25.134 1.00 33.54 252 ALA C N 1
ATOM 5641 C CA . ALA C 1 231 ? 45.585 32.905 24.444 1.00 34.66 252 ALA C CA 1
ATOM 5642 C C . ALA C 1 231 ? 45.844 33.239 22.982 1.00 35.25 252 ALA C C 1
ATOM 5643 O O . ALA C 1 231 ? 45.091 32.826 22.113 1.00 37.49 252 ALA C O 1
ATOM 5645 N N . ALA C 1 232 ? 46.912 33.980 22.703 1.00 37.15 253 ALA C N 1
ATOM 5646 C CA . ALA C 1 232 ? 47.235 34.326 21.319 1.00 38.71 253 ALA C CA 1
ATOM 5647 C C . ALA C 1 232 ? 47.586 33.059 20.556 1.00 39.65 253 ALA C C 1
ATOM 5648 O O . ALA C 1 232 ? 47.173 32.868 19.408 1.00 41.62 253 ALA C O 1
ATOM 5650 N N . LEU C 1 233 ? 48.347 32.185 21.199 1.00 36.20 254 LEU C N 1
ATOM 5651 C CA . LEU C 1 233 ? 48.725 30.923 20.592 1.00 36.94 254 LEU C CA 1
ATOM 5652 C C . LEU C 1 233 ? 47.502 30.144 20.140 1.00 37.51 254 LEU C C 1
ATOM 5653 O O . LEU C 1 233 ? 47.526 29.484 19.110 1.00 37.87 254 LEU C O 1
ATOM 5658 N N . ALA C 1 234 ? 46.433 30.226 20.921 1.00 38.85 255 ALA C N 1
ATOM 5659 C CA . ALA C 1 234 ? 45.195 29.530 20.607 1.00 36.51 255 ALA C CA 1
ATOM 5660 C C . ALA C 1 234 ? 44.473 30.183 19.442 1.00 36.49 255 ALA C C 1
ATOM 5661 O O . ALA C 1 234 ? 43.866 29.510 18.622 1.00 37.39 255 ALA C O 1
ATOM 5663 N N . ARG C 1 235 ? 44.549 31.504 19.374 1.00 35.42 256 ARG C N 1
ATOM 5664 C CA . ARG C 1 235 ? 43.923 32.254 18.298 1.00 38.29 256 ARG C CA 1
ATOM 5665 C C . ARG C 1 235 ? 44.523 31.885 16.948 1.00 38.76 256 ARG C C 1
ATOM 5666 O O . ARG C 1 235 ? 43.801 31.662 15.983 1.00 38.64 256 ARG C O 1
ATOM 5669 N N . ILE C 1 236 ? 45.849 31.831 16.885 1.00 35.94 257 ILE C N 1
ATOM 5670 C CA . ILE C 1 236 ? 46.543 31.443 15.664 1.00 33.73 257 ILE C CA 1
ATOM 5671 C C . ILE C 1 236 ? 46.153 30.023 15.292 1.00 33.87 257 ILE C C 1
ATOM 5672 O O . ILE C 1 236 ? 45.833 29.736 14.142 1.00 33.26 257 ILE C O 1
ATOM 5677 N N . THR C 1 237 ? 46.175 29.141 16.282 1.00 32.10 258 THR C N 1
ATOM 5678 C CA . THR C 1 237 ? 45.784 27.759 16.086 1.00 32.64 258 THR C CA 1
ATOM 5679 C C . THR C 1 237 ? 44.366 27.657 15.536 1.00 34.43 258 THR C C 1
ATOM 5680 O O . THR C 1 237 ? 44.125 26.955 14.561 1.00 32.47 258 THR C O 1
ATOM 5684 N N . GLU C 1 238 ? 43.429 28.364 16.153 1.00 34.81 259 GLU C N 1
ATOM 5685 C CA . GLU C 1 238 ? 42.045 28.314 15.688 1.00 35.18 259 GLU C CA 1
ATOM 5686 C C . GLU C 1 238 ? 41.929 28.825 14.264 1.00 35.85 259 GLU C C 1
ATOM 5687 O O . GLU C 1 238 ? 41.115 28.335 13.490 1.00 33.99 259 GLU C O 1
ATOM 5693 N N . ALA C 1 239 ? 42.743 29.818 13.922 1.00 38.64 260 ALA C N 1
ATOM 5694 C CA . ALA C 1 239 ? 42.760 30.348 12.563 1.00 39.93 260 ALA C CA 1
ATOM 5695 C C . ALA C 1 239 ? 43.080 29.226 11.582 1.00 41.49 260 ALA C C 1
ATOM 5696 O O . ALA C 1 239 ? 42.500 29.146 10.508 1.00 39.68 260 ALA C O 1
ATOM 5698 N N . VAL C 1 240 ? 43.996 28.346 11.964 1.00 41.09 261 VAL C N 1
ATOM 5699 C CA . VAL C 1 240 ? 44.371 27.256 11.082 1.00 42.75 261 VAL C CA 1
ATOM 5700 C C . VAL C 1 240 ? 43.281 26.182 11.069 1.00 43.32 261 VAL C C 1
ATOM 5701 O O . VAL C 1 240 ? 42.765 25.825 10.006 1.00 40.89 261 VAL C O 1
ATOM 5705 N N . LEU C 1 241 ? 42.907 25.703 12.254 1.00 42.69 262 LEU C N 1
ATOM 5706 C CA . LEU C 1 241 ? 41.918 24.629 12.383 1.00 44.00 262 LEU C CA 1
ATOM 5707 C C . LEU C 1 241 ? 40.634 24.944 11.632 1.00 45.31 262 LEU C C 1
ATOM 5708 O O . LEU C 1 241 ? 40.046 24.064 11.010 1.00 48.81 262 LEU C O 1
ATOM 5713 N N . ARG C 1 242 ? 40.199 26.195 11.691 1.00 46.62 263 ARG C N 1
ATOM 5714 C CA . ARG C 1 242 ? 38.960 26.593 11.047 1.00 44.90 263 ARG C CA 1
ATOM 5715 C C . ARG C 1 242 ? 39.209 27.285 9.718 1.00 46.52 263 ARG C C 1
ATOM 5716 O O . ARG C 1 242 ? 38.264 27.786 9.101 1.00 44.23 263 ARG C O 1
ATOM 5724 N N . ASP C 1 243 ? 40.470 27.331 9.285 1.00 48.70 264 ASP C N 1
ATOM 5725 C CA . ASP C 1 243 ? 40.796 27.951 8.010 1.00 49.41 264 ASP C CA 1
ATOM 5726 C C . ASP C 1 243 ? 40.061 29.276 7.988 1.00 48.66 264 ASP C C 1
ATOM 5727 O O . ASP C 1 243 ? 39.131 29.469 7.197 1.00 47.26 264 ASP C O 1
ATOM 5732 N N . ARG C 1 244 ? 40.459 30.200 8.849 1.00 51.33 265 ARG C N 1
ATOM 5733 C CA . ARG C 1 244 ? 39.635 31.385 9.017 1.00 54.29 265 ARG C CA 1
ATOM 5734 C C . ARG C 1 244 ? 40.088 32.609 8.225 1.00 52.29 265 ARG C C 1
ATOM 5735 O O . ARG C 1 244 ? 39.328 33.589 8.165 1.00 53.30 265 ARG C O 1
ATOM 5743 N N . ARG C 1 245 ? 41.269 32.566 7.599 1.00 47.52 266 ARG C N 1
ATOM 5744 C CA . ARG C 1 245 ? 41.739 33.735 6.855 1.00 45.54 266 ARG C CA 1
ATOM 5745 C C . ARG C 1 245 ? 41.858 34.961 7.771 1.00 40.75 266 ARG C C 1
ATOM 5746 O O . ARG C 1 245 ? 41.479 36.072 7.402 1.00 40.61 266 ARG C O 1
ATOM 5754 N N . ALA C 1 246 ? 42.400 34.744 8.963 1.00 37.91 267 ALA C N 1
ATOM 5755 C CA . ALA C 1 246 ? 42.709 35.826 9.890 1.00 32.28 267 ALA C CA 1
ATOM 5756 C C . ALA C 1 246 ? 43.995 36.554 9.506 1.00 32.11 267 ALA C C 1
ATOM 5757 O O . ALA C 1 246 ? 45.000 35.935 9.141 1.00 32.26 267 ALA C O 1
ATOM 5759 N N . VAL C 1 247 ? 43.953 37.878 9.599 1.00 30.46 268 VAL C N 1
ATOM 5760 C CA . VAL C 1 247 ? 45.139 38.700 9.407 1.00 31.69 268 VAL C CA 1
ATOM 5761 C C . VAL C 1 247 ? 45.936 38.822 10.721 1.00 36.96 268 VAL C C 1
ATOM 5762 O O . VAL C 1 247 ? 45.513 39.517 11.647 1.00 37.92 268 VAL C O 1
ATOM 5766 N N . LEU C 1 248 ? 47.085 38.144 10.778 1.00 35.95 269 LEU C N 1
ATOM 5767 C CA . LEU C 1 248 ? 47.924 38.062 11.973 1.00 33.94 269 LEU C CA 1
ATOM 5768 C C . LEU C 1 248 ? 49.384 38.418 11.648 1.00 34.62 269 LEU C C 1
ATOM 5769 O O . LEU C 1 248 ? 49.930 37.996 10.617 1.00 32.67 269 LEU C O 1
ATOM 5774 N N . THR C 1 249 ? 50.020 39.176 12.536 1.00 31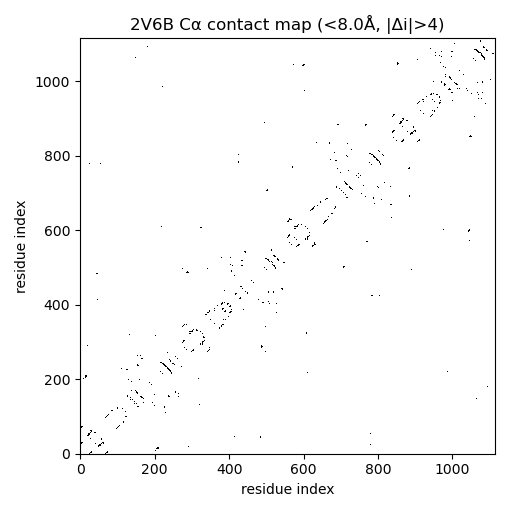.61 270 THR C N 1
ATOM 5775 C CA . THR C 1 249 ? 51.421 39.520 12.356 1.00 27.27 270 THR C CA 1
ATOM 5776 C C . THR C 1 249 ? 52.288 38.414 12.931 1.00 28.43 270 THR C C 1
ATOM 5777 O O . THR C 1 249 ? 52.913 38.575 13.984 1.00 26.97 270 THR C O 1
ATOM 5781 N N . VAL C 1 250 ? 52.287 37.274 12.237 1.00 29.99 271 VAL C N 1
ATOM 5782 C CA . VAL C 1 250 ? 53.125 36.121 12.581 1.00 29.41 271 VAL C CA 1
ATOM 5783 C C . VAL C 1 250 ? 54.492 36.190 11.877 1.00 34.23 271 VAL C C 1
ATOM 5784 O O . VAL C 1 250 ? 54.651 36.889 10.873 1.00 35.46 271 VAL C O 1
ATOM 5788 N N . SER C 1 251 ? 55.483 35.475 12.402 1.00 34.66 272 SER C N 1
ATOM 5789 C CA . SER C 1 251 ? 56.819 35.517 11.810 1.00 34.68 272 SER C CA 1
ATOM 5790 C C . SER C 1 251 ? 56.993 34.425 10.760 1.00 37.74 272 SER C C 1
ATOM 5791 O O . SER C 1 251 ? 56.796 33.239 11.041 1.00 37.66 272 SER C O 1
ATOM 5794 N N . ALA C 1 252 ? 57.360 34.828 9.549 1.00 37.14 273 ALA C N 1
ATOM 5795 C CA . ALA C 1 252 ? 57.718 33.873 8.506 1.00 40.04 273 ALA C CA 1
ATOM 5796 C C . ALA C 1 252 ? 58.908 34.396 7.718 1.00 40.18 273 ALA C C 1
ATOM 5797 O O . ALA C 1 252 ? 59.149 35.599 7.681 1.00 39.43 273 ALA C O 1
ATOM 5799 N N . PRO C 1 253 ? 59.670 33.495 7.076 1.00 43.71 274 PRO C N 1
ATOM 5800 C CA . PRO C 1 253 ? 60.760 33.940 6.197 1.00 43.82 274 PRO C CA 1
ATOM 5801 C C . PRO C 1 253 ? 60.258 34.952 5.169 1.00 45.36 274 PRO C C 1
ATOM 5802 O O . PRO C 1 253 ? 59.299 34.691 4.439 1.00 42.27 274 PRO C O 1
ATOM 5806 N N . THR C 1 254 ? 60.906 36.111 5.141 1.00 47.98 275 THR C N 1
ATOM 5807 C CA . THR C 1 254 ? 60.459 37.228 4.326 1.00 55.66 275 THR C CA 1
ATOM 5808 C C . THR C 1 254 ? 61.583 37.586 3.355 1.00 60.15 275 THR C C 1
ATOM 5809 O O . THR C 1 254 ? 62.556 38.250 3.727 1.00 61.32 275 THR C O 1
ATOM 5813 N N . PRO C 1 255 ? 61.459 37.156 2.091 1.00 61.50 276 PRO C N 1
ATOM 5814 C CA . PRO C 1 255 ? 62.594 37.261 1.168 1.00 62.56 276 PRO C CA 1
ATOM 5815 C C . PRO C 1 255 ? 63.117 38.687 1.009 1.00 62.71 276 PRO C C 1
ATOM 5816 O O . PRO C 1 255 ? 64.324 38.891 0.865 1.00 64.50 276 PRO C O 1
ATOM 5820 N N . GLU C 1 256 ? 62.220 39.667 1.059 1.00 59.97 277 GLU C N 1
ATOM 5821 C CA . GLU C 1 256 ? 62.614 41.067 0.919 1.00 58.79 277 GLU C CA 1
ATOM 5822 C C . GLU C 1 256 ? 63.631 41.481 1.976 1.00 56.53 277 GLU C C 1
ATOM 5823 O O . GLU C 1 256 ? 64.319 42.485 1.814 1.00 59.47 277 GLU C O 1
ATOM 5829 N N . TYR C 1 257 ? 63.719 40.718 3.060 1.00 52.31 278 TYR C N 1
ATOM 5830 C CA . TYR C 1 257 ? 64.637 41.053 4.145 1.00 52.79 278 TYR C CA 1
ATOM 5831 C C . TYR C 1 257 ? 65.609 39.918 4.424 1.00 52.98 278 TYR C C 1
ATOM 5832 O O . TYR C 1 257 ? 66.550 40.076 5.207 1.00 52.11 278 TYR C O 1
ATOM 5841 N N . GLY C 1 258 ? 65.364 38.771 3.797 1.00 53.43 283 GLY C N 1
ATOM 5842 C CA . GLY C 1 258 ? 66.268 37.643 3.934 1.00 53.05 283 GLY C CA 1
ATOM 5843 C C . GLY C 1 258 ? 66.265 37.041 5.324 1.00 53.26 283 GLY C C 1
ATOM 5844 O O . GLY C 1 258 ? 67.136 36.243 5.673 1.00 55.12 283 GLY C O 1
ATOM 5845 N N . VAL C 1 259 ? 65.289 37.427 6.132 1.00 52.40 285 VAL C N 1
ATOM 5846 C CA . VAL C 1 259 ? 65.098 36.787 7.420 1.00 49.20 285 VAL C CA 1
ATOM 5847 C C . VAL C 1 259 ? 63.627 36.491 7.673 1.00 47.66 285 VAL C C 1
ATOM 5848 O O . VAL C 1 259 ? 62.742 37.016 6.988 1.00 44.52 285 VAL C O 1
ATOM 5852 N N . SER C 1 260 ? 63.373 35.682 8.690 1.00 45.28 286 SER C N 1
ATOM 5853 C CA . SER C 1 260 ? 62.024 35.486 9.174 1.00 44.77 286 SER C CA 1
ATOM 5854 C C . SER C 1 260 ? 61.706 36.601 10.159 1.00 45.42 286 SER C C 1
ATOM 5855 O O . SER C 1 260 ? 62.411 36.797 11.145 1.00 41.98 286 SER C O 1
ATOM 5858 N N . LEU C 1 261 ? 60.649 37.346 9.873 1.00 44.80 287 LEU C N 1
ATOM 5859 C CA . LEU C 1 261 ? 60.167 38.360 10.792 1.00 45.47 287 LEU C CA 1
ATOM 5860 C C . LEU C 1 261 ? 58.661 38.482 10.664 1.00 43.68 287 LEU C C 1
ATOM 5861 O O . LEU C 1 261 ? 58.043 37.799 9.853 1.00 43.66 287 LEU C O 1
ATOM 5866 N N . SER C 1 262 ? 58.072 39.349 11.473 1.00 39.54 288 SER C N 1
ATOM 5867 C CA . SER C 1 262 ? 56.628 39.471 11.516 1.00 36.06 288 SER C CA 1
ATOM 5868 C C . SER C 1 262 ? 56.078 40.550 10.605 1.00 33.96 288 SER C C 1
ATOM 5869 O O . SER C 1 262 ? 56.494 41.697 10.662 1.00 35.76 288 SER C O 1
ATOM 5872 N N . LEU C 1 263 ? 55.129 40.165 9.768 1.00 31.22 289 LEU C N 1
ATOM 5873 C CA . LEU C 1 263 ? 54.334 41.123 9.008 1.00 31.74 289 LEU C CA 1
ATOM 5874 C C . LEU C 1 263 ? 52.896 40.634 9.042 1.00 33.44 289 LEU C C 1
ATOM 5875 O O . LEU C 1 263 ? 52.658 39.494 9.415 1.00 29.42 289 LEU C O 1
ATOM 5880 N N . PRO C 1 264 ? 51.931 41.466 8.659 1.00 34.27 290 PRO C N 1
ATOM 5881 C CA . PRO C 1 264 ? 50.559 40.948 8.599 1.00 35.38 290 PRO C CA 1
ATOM 5882 C C . PRO C 1 264 ? 50.417 39.892 7.512 1.00 34.70 290 PRO C C 1
ATOM 5883 O O . PRO C 1 264 ? 50.795 40.123 6.369 1.00 34.45 290 PRO C O 1
ATOM 5887 N N . ARG C 1 265 ? 49.892 38.730 7.888 1.00 34.40 291 ARG C N 1
ATOM 5888 C CA . ARG C 1 265 ? 49.731 37.617 6.964 1.00 33.57 291 ARG C CA 1
ATOM 5889 C C . ARG C 1 265 ? 48.360 36.981 7.138 1.00 33.90 291 ARG C C 1
ATOM 5890 O O . ARG C 1 265 ? 47.872 36.830 8.263 1.00 36.07 291 ARG C O 1
ATOM 5898 N N . VAL C 1 266 ? 47.738 36.624 6.017 1.00 32.19 292 VAL C N 1
ATOM 5899 C CA . VAL C 1 266 ? 46.453 35.940 6.028 1.00 31.98 292 VAL C CA 1
ATOM 5900 C C . VAL C 1 266 ? 46.712 34.480 6.370 1.00 35.93 292 VAL C C 1
ATOM 5901 O O . VAL C 1 266 ? 47.462 33.807 5.673 1.00 36.79 292 VAL C O 1
ATOM 5905 N N . VAL C 1 267 ? 46.104 33.989 7.447 1.00 36.84 293 VAL C N 1
ATOM 5906 C CA . VAL C 1 267 ? 46.407 32.647 7.912 1.00 35.47 293 VAL C CA 1
ATOM 5907 C C . VAL C 1 267 ? 45.185 31.775 7.869 1.00 38.67 293 VAL C C 1
ATOM 5908 O O . VAL C 1 267 ? 44.095 32.184 8.268 1.00 40.01 293 VAL C O 1
ATOM 5912 N N . GLY C 1 268 ? 45.379 30.572 7.376 1.00 39.34 294 GLY C N 1
ATOM 5913 C CA . GLY C 1 268 ? 44.253 29.704 7.275 1.00 38.96 294 GLY C CA 1
ATOM 5914 C C . GLY C 1 268 ? 44.740 28.277 7.486 1.00 42.23 294 GLY C C 1
ATOM 5915 O O . GLY C 1 268 ? 45.804 28.051 8.130 1.00 44.77 294 GLY C O 1
ATOM 5916 N N . ARG C 1 269 ? 43.990 27.325 6.957 1.00 42.55 295 ARG C N 1
ATOM 5917 C CA . ARG C 1 269 ? 44.328 25.920 7.124 1.00 42.44 295 ARG C CA 1
ATOM 5918 C C . ARG C 1 269 ? 45.706 25.573 6.543 1.00 42.13 295 ARG C C 1
ATOM 5919 O O . ARG C 1 269 ? 46.422 24.763 7.226 1.00 40.67 295 ARG C O 1
ATOM 5927 N N . GLN C 1 270 ? 46.097 26.158 5.394 1.00 42.95 296 GLN C N 1
ATOM 5928 C CA . GLN C 1 270 ? 47.368 25.751 4.835 1.00 43.63 296 GLN C CA 1
ATOM 5929 C C . GLN C 1 270 ? 48.518 26.580 5.422 1.00 44.42 296 GLN C C 1
ATOM 5930 O O . GLN C 1 270 ? 49.644 26.530 4.937 1.00 44.80 296 GLN C O 1
ATOM 5936 N N . GLY C 1 271 ? 48.209 27.375 6.450 1.00 44.77 297 GLY C N 1
ATOM 5937 C CA . GLY C 1 271 ? 49.189 28.289 7.011 1.00 43.08 297 GLY C CA 1
ATOM 5938 C C . GLY C 1 271 ? 49.092 29.665 6.382 1.00 42.28 297 GLY C C 1
ATOM 5939 O O . GLY C 1 271 ? 48.002 30.186 6.178 1.00 45.85 297 GLY C O 1
ATOM 5940 N N . VAL C 1 272 ? 50.237 30.257 6.065 1.00 41.51 298 VAL C N 1
ATOM 5941 C CA . VAL C 1 272 ? 50.267 31.602 5.500 1.00 37.90 298 VAL C CA 1
ATOM 5942 C C . VAL C 1 272 ? 49.785 31.543 4.061 1.00 39.04 298 VAL C C 1
ATOM 5943 O O . VAL C 1 272 ? 50.443 30.934 3.226 1.00 42.93 298 VAL C O 1
ATOM 5947 N N . LEU C 1 273 ? 48.639 32.159 3.771 1.00 38.25 299 LEU C N 1
ATOM 5948 C CA . LEU C 1 273 ? 48.113 32.185 2.405 1.00 39.00 299 LEU C CA 1
ATOM 5949 C C . LEU C 1 273 ? 48.609 33.375 1.607 1.00 42.55 299 LEU C C 1
ATOM 5950 O O . LEU C 1 273 ? 48.746 33.293 0.389 1.00 47.16 299 LEU C O 1
ATOM 5955 N N . SER C 1 274 ? 48.852 34.494 2.279 1.00 43.62 301 SER C N 1
ATOM 5956 C CA . SER C 1 274 ? 49.474 35.638 1.617 1.00 42.74 301 SER C CA 1
ATOM 5957 C C . SER C 1 274 ? 50.067 36.624 2.632 1.00 45.50 301 SER C C 1
ATOM 5958 O O . SER C 1 274 ? 49.845 36.514 3.852 1.00 45.35 301 SER C O 1
ATOM 5961 N N . THR C 1 275 ? 50.850 37.569 2.126 1.00 43.26 302 THR C N 1
ATOM 5962 C CA . THR C 1 275 ? 51.491 38.550 2.977 1.00 41.63 302 THR C CA 1
ATOM 5963 C C . THR C 1 275 ? 51.084 39.938 2.531 1.00 42.69 302 THR C C 1
ATOM 5964 O O . THR C 1 275 ? 51.091 40.244 1.344 1.00 43.48 302 THR C O 1
ATOM 5968 N N . LEU C 1 276 ? 50.713 40.770 3.494 1.00 46.72 303 LEU C N 1
ATOM 5969 C CA . LEU C 1 276 ? 50.316 42.144 3.212 1.00 51.22 303 LEU C CA 1
ATOM 5970 C C . LEU C 1 276 ? 51.409 43.077 3.711 1.00 55.22 303 LEU C C 1
ATOM 5971 O O . LEU C 1 276 ? 51.443 43.424 4.894 1.00 57.85 303 LEU C O 1
ATOM 5976 N N . HIS C 1 277 ? 52.295 43.493 2.817 1.00 57.23 304 HIS C N 1
ATOM 5977 C CA . HIS C 1 277 ? 53.322 44.446 3.197 1.00 59.09 304 HIS C CA 1
ATOM 5978 C C . HIS C 1 277 ? 52.670 45.812 3.394 1.00 58.44 304 HIS C C 1
ATOM 5979 O O . HIS C 1 277 ? 52.157 46.410 2.450 1.00 57.87 304 HIS C O 1
ATOM 5986 N N . PRO C 1 278 ? 52.661 46.313 4.640 1.00 57.43 305 PRO C N 1
ATOM 5987 C CA . PRO C 1 278 ? 52.051 47.615 4.927 1.00 57.39 305 PRO C CA 1
ATOM 5988 C C . PRO C 1 278 ? 52.881 48.786 4.397 1.00 57.13 305 PRO C C 1
ATOM 5989 O O . PRO C 1 278 ? 54.113 48.702 4.326 1.00 55.34 305 PRO C O 1
ATOM 5993 N N . LYS C 1 279 ? 52.201 49.873 4.028 1.00 55.38 306 LYS C N 1
ATOM 5994 C CA . LYS C 1 279 ? 52.879 51.102 3.618 1.00 53.74 306 LYS C CA 1
ATOM 5995 C C . LYS C 1 279 ? 53.309 51.920 4.835 1.00 52.67 306 LYS C C 1
ATOM 5996 O O . LYS C 1 279 ? 52.478 52.526 5.517 1.00 50.56 306 LYS C O 1
ATOM 5997 N N . LEU C 1 280 ? 54.612 51.929 5.100 1.00 50.62 307 LEU C N 1
ATOM 5998 C CA . LEU C 1 280 ? 55.142 52.557 6.302 1.00 52.88 307 LEU C CA 1
ATOM 5999 C C . LEU C 1 280 ? 55.727 53.921 5.985 1.00 52.91 307 LEU C C 1
ATOM 6000 O O . LEU C 1 280 ? 56.053 54.207 4.833 1.00 52.33 307 LEU C O 1
ATOM 6005 N N . THR C 1 281 ? 55.874 54.758 7.001 1.00 53.53 308 THR C N 1
ATOM 6006 C CA . THR C 1 281 ? 56.549 56.026 6.809 1.00 52.17 308 THR C CA 1
ATOM 6007 C C . THR C 1 281 ? 58.023 55.717 6.646 1.00 54.03 308 THR C C 1
ATOM 6008 O O . THR C 1 281 ? 58.479 54.633 7.012 1.00 51.18 308 THR C O 1
ATOM 6012 N N . GLY C 1 282 ? 58.764 56.667 6.088 1.00 54.41 309 GLY C N 1
ATOM 6013 C CA . GLY C 1 282 ? 60.189 56.495 5.912 1.00 54.83 309 GLY C CA 1
ATOM 6014 C C . GLY C 1 282 ? 60.809 55.999 7.198 1.00 56.82 309 GLY C C 1
ATOM 6015 O O . GLY C 1 282 ? 61.505 54.995 7.216 1.00 56.72 309 GLY C O 1
ATOM 6016 N N . ASP C 1 283 ? 60.536 56.708 8.285 1.00 58.13 310 ASP C N 1
ATOM 6017 C CA . ASP C 1 283 ? 61.096 56.369 9.584 1.00 62.60 310 ASP C CA 1
ATOM 6018 C C . ASP C 1 283 ? 60.816 54.929 9.998 1.00 62.69 310 ASP C C 1
ATOM 6019 O O . ASP C 1 283 ? 61.707 54.230 10.475 1.00 62.07 310 ASP C O 1
ATOM 6024 N N . GLU C 1 284 ? 59.575 54.491 9.821 1.00 62.13 311 GLU C N 1
ATOM 6025 C CA . GLU C 1 284 ? 59.181 53.138 10.198 1.00 58.61 311 GLU C CA 1
ATOM 6026 C C . GLU C 1 284 ? 59.910 52.107 9.354 1.00 56.54 311 GLU C C 1
ATOM 6027 O O . GLU C 1 284 ? 60.438 51.129 9.872 1.00 54.36 311 GLU C O 1
ATOM 6033 N N . GLN C 1 285 ? 59.942 52.333 8.048 1.00 54.46 312 GLN C N 1
ATOM 6034 C CA . GLN C 1 285 ? 60.614 51.408 7.152 1.00 53.72 312 GLN C CA 1
ATOM 6035 C C . GLN C 1 285 ? 62.083 51.323 7.534 1.00 52.51 312 GLN C C 1
ATOM 6036 O O . GLN C 1 285 ? 62.715 50.276 7.426 1.00 51.85 312 GLN C O 1
ATOM 6042 N N . GLN C 1 286 ? 62.607 52.450 7.992 1.00 50.93 313 GLN C N 1
ATOM 6043 C CA . GLN C 1 286 ? 63.997 52.581 8.384 1.00 51.94 313 GLN C CA 1
ATOM 6044 C C . GLN C 1 286 ? 64.203 51.713 9.607 1.00 52.76 313 GLN C C 1
ATOM 6045 O O . GLN C 1 286 ? 65.136 50.919 9.677 1.00 53.71 313 GLN C O 1
ATOM 6051 N N . LYS C 1 287 ? 63.304 51.868 10.568 1.00 52.58 314 LYS C N 1
ATOM 6052 C CA . LYS C 1 287 ? 63.372 51.124 11.806 1.00 53.71 314 LYS C CA 1
ATOM 6053 C C . LYS C 1 287 ? 63.168 49.613 11.602 1.00 53.57 314 LYS C C 1
ATOM 6054 O O . LYS C 1 287 ? 63.720 48.809 12.335 1.00 52.74 314 LYS C O 1
ATOM 6060 N N . LEU C 1 288 ? 62.414 49.248 10.571 1.00 52.83 315 LEU C N 1
ATOM 6061 C CA . LEU C 1 288 ? 62.158 47.873 10.254 1.00 52.76 315 LEU C CA 1
ATOM 6062 C C . LEU C 1 288 ? 63.343 47.218 9.664 1.00 54.50 315 LEU C C 1
ATOM 6063 O O . LEU C 1 288 ? 63.618 46.091 9.950 1.00 54.27 315 LEU C O 1
ATOM 6068 N N . GLU C 1 289 ? 64.024 47.926 8.788 1.00 56.43 316 GLU C N 1
ATOM 6069 C CA . GLU C 1 289 ? 65.218 47.417 8.123 1.00 57.84 316 GLU C CA 1
ATOM 6070 C C . GLU C 1 289 ? 66.367 47.230 9.109 1.00 59.29 316 GLU C C 1
ATOM 6071 O O . GLU C 1 289 ? 67.067 46.212 9.065 1.00 59.65 316 GLU C O 1
ATOM 6077 N N . GLN C 1 290 ? 66.554 48.193 10.008 1.00 60.48 317 GLN C N 1
ATOM 6078 C CA . GLN C 1 290 ? 67.518 48.022 11.088 1.00 62.62 317 GLN C CA 1
ATOM 6079 C C . GLN C 1 290 ? 67.198 46.770 11.907 1.00 62.13 317 GLN C C 1
ATOM 6080 O O . GLN C 1 290 ? 68.098 46.040 12.332 1.00 61.96 317 GLN C O 1
ATOM 6086 N N . SER C 1 291 ? 65.908 46.541 12.134 1.00 61.18 318 SER C N 1
ATOM 6087 C CA . SER C 1 291 ? 65.442 45.386 12.893 1.00 59.62 318 SER C CA 1
ATOM 6088 C C . SER C 1 291 ? 65.844 44.104 12.162 1.00 57.30 318 SER C C 1
ATOM 6089 O O . SER C 1 291 ? 66.343 43.157 12.769 1.00 56.80 318 SER C O 1
ATOM 6092 N N . ALA C 1 292 ? 65.629 44.093 10.850 1.00 55.76 319 ALA C N 1
ATOM 6093 C CA . ALA C 1 292 ? 66.039 42.987 9.994 1.00 56.08 319 ALA C CA 1
ATOM 6094 C C . ALA C 1 292 ? 67.558 42.779 10.016 1.00 58.40 319 ALA C C 1
ATOM 6095 O O . ALA C 1 292 ? 68.040 41.641 9.959 1.00 56.28 319 ALA C O 1
ATOM 6097 N N . GLY C 1 293 ? 68.305 43.882 10.099 1.00 59.66 320 GLY C N 1
ATOM 6098 C CA . GLY C 1 293 ? 69.752 43.798 10.150 1.00 62.44 320 GLY C CA 1
ATOM 6099 C C . GLY C 1 293 ? 70.217 43.031 11.369 1.00 64.91 320 GLY C C 1
ATOM 6100 O O . GLY C 1 293 ? 71.036 42.117 11.272 1.00 67.61 320 GLY C O 1
ATOM 6101 N N . VAL C 1 294 ? 69.684 43.403 12.524 1.00 65.62 321 VAL C N 1
ATOM 6102 C CA . VAL C 1 294 ? 69.967 42.695 13.764 1.00 69.09 321 VAL C CA 1
ATOM 6103 C C . VAL C 1 294 ? 69.797 41.181 13.603 1.00 70.17 321 VAL C C 1
ATOM 6104 O O . VAL C 1 294 ? 70.643 40.402 14.043 1.00 72.59 321 VAL C O 1
ATOM 6108 N N . LEU C 1 295 ? 68.704 40.768 12.969 1.00 70.13 322 LEU C N 1
ATOM 6109 C CA . LEU C 1 295 ? 68.394 39.350 12.842 1.00 68.59 322 LEU C CA 1
ATOM 6110 C C . LEU C 1 295 ? 69.317 38.674 11.834 1.00 69.84 322 LEU C C 1
ATOM 6111 O O . LEU C 1 295 ? 69.767 37.552 12.058 1.00 69.39 322 LEU C O 1
ATOM 6116 N N . ARG C 1 296 ? 69.601 39.352 10.725 1.00 71.52 323 ARG C N 1
ATOM 6117 C CA . ARG C 1 296 ? 70.616 38.868 9.792 1.00 74.75 323 ARG C CA 1
ATOM 6118 C C . ARG C 1 296 ? 71.926 38.677 10.557 1.00 75.83 323 ARG C C 1
ATOM 6119 O O . ARG C 1 296 ? 72.693 37.752 10.284 1.00 74.98 323 ARG C O 1
ATOM 6127 N N . GLY C 1 297 ? 72.158 39.557 11.526 1.00 77.65 324 GLY C N 1
ATOM 6128 C CA . GLY C 1 297 ? 73.389 39.524 12.294 1.00 81.40 324 GLY C CA 1
ATOM 6129 C C . GLY C 1 297 ? 73.548 38.263 13.121 1.00 84.08 324 GLY C C 1
ATOM 6130 O O . GLY C 1 297 ? 74.620 37.652 13.129 1.00 85.32 324 GLY C O 1
ATOM 6131 N N . PHE C 1 298 ? 72.493 37.864 13.823 1.00 83.98 325 PHE C N 1
ATOM 6132 C CA . PHE C 1 298 ? 72.517 36.587 14.522 1.00 84.66 325 PHE C CA 1
ATOM 6133 C C . PHE C 1 298 ? 72.521 35.454 13.511 1.00 85.09 325 PHE C C 1
ATOM 6134 O O . PHE C 1 298 ? 73.307 34.516 13.626 1.00 86.56 325 PHE C O 1
ATOM 6142 N N . LYS C 1 299 ? 71.638 35.549 12.520 1.00 84.79 326 LYS C N 1
ATOM 6143 C CA . LYS C 1 299 ? 71.413 34.453 11.584 1.00 85.11 326 LYS C CA 1
ATOM 6144 C C . LYS C 1 299 ? 72.727 33.825 11.122 1.00 85.93 326 LYS C C 1
ATOM 6145 O O . LYS C 1 299 ? 73.749 34.545 11.093 1.00 87.14 326 LYS C O 1
ATOM 6151 N N . MET D 1 1 ? 27.920 41.335 35.801 1.00 52.90 22 MET D N 1
ATOM 6152 C CA . MET D 1 1 ? 28.496 40.279 36.672 1.00 51.90 22 MET D CA 1
ATOM 6153 C C . MET D 1 1 ? 29.950 40.628 36.972 1.00 50.50 22 MET D C 1
ATOM 6154 O O . MET D 1 1 ? 30.783 40.686 36.067 1.00 49.30 22 MET D O 1
ATOM 6159 N N . LYS D 1 2 ? 30.258 40.860 38.243 1.00 46.68 23 LYS D N 1
ATOM 6160 C CA . LYS D 1 2 ? 31.600 41.278 38.615 1.00 43.76 23 LYS D CA 1
ATOM 6161 C C . LYS D 1 2 ? 32.192 40.337 39.644 1.00 43.21 23 LYS D C 1
ATOM 6162 O O . LYS D 1 2 ? 31.501 39.893 40.559 1.00 42.26 23 LYS D O 1
ATOM 6168 N N . VAL D 1 3 ? 33.477 40.043 39.485 1.00 38.45 24 VAL D N 1
ATOM 6169 C CA . VAL D 1 3 ? 34.166 39.107 40.347 1.00 36.13 24 VAL D CA 1
ATOM 6170 C C . VAL D 1 3 ? 35.470 39.757 40.756 1.00 37.07 24 VAL D C 1
ATOM 6171 O O . VAL D 1 3 ? 36.099 40.433 39.957 1.00 38.51 24 VAL D O 1
ATOM 6175 N N . GLY D 1 4 ? 35.864 39.566 42.008 1.00 34.82 25 GLY D N 1
ATOM 6176 C CA . GLY D 1 4 ? 37.165 40.019 42.430 1.00 35.69 25 GLY D CA 1
ATOM 6177 C C . GLY D 1 4 ? 37.933 38.870 43.030 1.00 36.98 25 GLY D C 1
ATOM 6178 O O . GLY D 1 4 ? 37.396 38.064 43.769 1.00 39.70 25 GLY D O 1
ATOM 6179 N N . VAL D 1 5 ? 39.208 38.798 42.709 1.00 38.31 26 VAL D N 1
ATOM 6180 C CA . VAL D 1 5 ? 40.024 37.705 43.159 1.00 37.89 26 VAL D CA 1
ATOM 6181 C C . VAL D 1 5 ? 41.083 38.337 44.028 1.00 41.15 26 VAL D C 1
ATOM 6182 O O . VAL D 1 5 ? 41.631 39.370 43.678 1.00 41.59 26 VAL D O 1
ATOM 6186 N N . VAL D 1 6 ? 41.376 37.730 45.162 1.00 41.49 27 VAL D N 1
ATOM 6187 C CA . VAL D 1 6 ? 42.180 38.405 46.147 1.00 42.76 27 VAL D CA 1
ATOM 6188 C C . VAL D 1 6 ? 43.364 37.540 46.511 1.00 47.08 27 VAL D C 1
ATOM 6189 O O . VAL D 1 6 ? 43.194 36.396 46.924 1.00 48.04 27 VAL D O 1
ATOM 6193 N N . GLY D 1 7 ? 44.564 38.089 46.372 1.00 49.73 28 GLY D N 1
ATOM 6194 C CA . GLY D 1 7 ? 45.755 37.260 46.383 1.00 56.90 28 GLY D CA 1
ATOM 6195 C C . GLY D 1 7 ? 46.003 36.672 45.004 1.00 61.85 28 GLY D C 1
ATOM 6196 O O . GLY D 1 7 ? 45.297 35.754 44.580 1.00 64.93 28 GLY D O 1
ATOM 6197 N N . THR D 1 8 ? 46.995 37.195 44.291 1.00 64.07 29 THR D N 1
ATOM 6198 C CA . THR D 1 8 ? 47.190 36.788 42.900 1.00 66.96 29 THR D CA 1
ATOM 6199 C C . THR D 1 8 ? 48.347 35.804 42.732 1.00 68.10 29 THR D C 1
ATOM 6200 O O . THR D 1 8 ? 49.108 35.877 41.764 1.00 68.87 29 THR D O 1
ATOM 6204 N N . GLY D 1 9 ? 48.476 34.881 43.681 1.00 67.86 30 GLY D N 1
ATOM 6205 C CA . GLY D 1 9 ? 49.305 33.714 43.446 1.00 63.86 30 GLY D CA 1
ATOM 6206 C C . GLY D 1 9 ? 48.778 32.908 42.265 1.00 62.36 30 GLY D C 1
ATOM 6207 O O . GLY D 1 9 ? 47.896 33.353 41.525 1.00 61.03 30 GLY D O 1
ATOM 6208 N N . PHE D 1 10 ? 49.312 31.706 42.097 1.00 59.57 31 PHE D N 1
ATOM 6209 C CA . PHE D 1 10 ? 48.964 30.855 40.969 1.00 54.16 31 PHE D CA 1
ATOM 6210 C C . PHE D 1 10 ? 47.482 30.481 40.912 1.00 52.76 31 PHE D C 1
ATOM 6211 O O . PHE D 1 10 ? 46.890 30.454 39.834 1.00 52.64 31 PHE D O 1
ATOM 6212 N N . VAL D 1 11 ? 46.881 30.187 42.062 1.00 48.97 32 VAL D N 1
ATOM 6213 C CA . VAL D 1 11 ? 45.497 29.729 42.082 1.00 46.92 32 VAL D CA 1
ATOM 6214 C C . VAL D 1 11 ? 44.578 30.841 41.620 1.00 46.16 32 VAL D C 1
ATOM 6215 O O . VAL D 1 11 ? 43.762 30.652 40.728 1.00 43.94 32 VAL D O 1
ATOM 6219 N N . GLY D 1 12 ? 44.720 32.003 42.241 1.00 46.88 33 GLY D N 1
ATOM 6220 C CA . GLY D 1 12 ? 43.887 33.136 41.888 1.00 44.03 33 GLY D CA 1
ATOM 6221 C C . GLY D 1 12 ? 44.008 33.532 40.428 1.00 43.64 33 GLY D C 1
ATOM 6222 O O . GLY D 1 12 ? 43.006 33.826 39.768 1.00 39.45 33 GLY D O 1
ATOM 6223 N N . SER D 1 13 ? 45.231 33.542 39.910 1.00 43.96 34 SER D N 1
ATOM 6224 C CA . SER D 1 13 ? 45.425 34.046 38.566 1.00 45.91 34 SER D CA 1
ATOM 6225 C C . SER D 1 13 ? 44.946 33.010 37.550 1.00 45.48 34 SER D C 1
ATOM 6226 O O . SER D 1 13 ? 44.362 33.369 36.526 1.00 46.34 34 SER D O 1
ATOM 6229 N N . THR D 1 14 ? 45.163 31.729 37.843 1.00 43.69 35 THR D N 1
ATOM 6230 C CA . THR D 1 14 ? 44.641 30.669 36.988 1.00 43.01 35 THR D CA 1
ATOM 6231 C C . THR D 1 14 ? 43.108 30.688 36.967 1.00 42.14 35 THR D C 1
ATOM 6232 O O . THR D 1 14 ? 42.484 30.553 35.909 1.00 40.83 35 THR D O 1
ATOM 6236 N N . ALA D 1 15 ? 42.512 30.871 38.141 1.00 38.19 36 ALA D N 1
ATOM 6237 C CA . ALA D 1 15 ? 41.072 31.070 38.256 1.00 35.39 36 ALA D CA 1
ATOM 6238 C C . ALA D 1 15 ? 40.616 32.277 37.430 1.00 35.48 36 ALA D C 1
ATOM 6239 O O . ALA D 1 15 ? 39.579 32.229 36.766 1.00 33.75 36 ALA D O 1
ATOM 6241 N N . ALA D 1 16 ? 41.391 33.358 37.467 1.00 32.47 37 ALA D N 1
ATOM 6242 C CA . ALA D 1 16 ? 40.999 34.567 36.755 1.00 30.79 37 ALA D CA 1
ATOM 6243 C C . ALA D 1 16 ? 41.056 34.304 35.247 1.00 30.05 37 ALA D C 1
ATOM 6244 O O . ALA D 1 16 ? 40.187 34.749 34.479 1.00 27.69 37 ALA D O 1
ATOM 6246 N N . PHE D 1 17 ? 42.066 33.546 34.837 1.00 26.58 38 PHE D N 1
ATOM 6247 C CA . PHE D 1 17 ? 42.261 33.243 33.428 1.00 29.89 38 PHE D CA 1
ATOM 6248 C C . PHE D 1 17 ? 41.084 32.419 32.938 1.00 29.62 38 PHE D C 1
ATOM 6249 O O . PHE D 1 17 ? 40.524 32.683 31.876 1.00 31.53 38 PHE D O 1
ATOM 6257 N N . ALA D 1 18 ? 40.703 31.421 33.724 1.00 29.10 39 ALA D N 1
ATOM 6258 C CA . ALA D 1 18 ? 39.594 30.568 33.344 1.00 28.46 39 ALA D CA 1
ATOM 6259 C C . ALA D 1 18 ? 38.317 31.390 33.229 1.00 29.82 39 ALA D C 1
ATOM 6260 O O . ALA D 1 18 ? 37.521 31.166 32.329 1.00 28.63 39 ALA D O 1
ATOM 6262 N N . LEU D 1 19 ? 38.126 32.353 34.128 1.00 32.83 40 LEU D N 1
ATOM 6263 C CA . LEU D 1 19 ? 36.866 33.104 34.155 1.00 36.04 40 LEU D CA 1
ATOM 6264 C C . LEU D 1 19 ? 36.768 33.956 32.908 1.00 36.38 40 LEU D C 1
ATOM 6265 O O . LEU D 1 19 ? 35.686 34.198 32.354 1.00 36.54 40 LEU D O 1
ATOM 6270 N N . VAL D 1 20 ? 37.921 34.423 32.472 1.00 35.97 41 VAL D N 1
ATOM 6271 C CA . VAL D 1 20 ? 37.953 35.405 31.429 1.00 35.38 41 VAL D CA 1
ATOM 6272 C C . VAL D 1 20 ? 37.717 34.703 30.120 1.00 37.32 41 VAL D C 1
ATOM 6273 O O . VAL D 1 20 ? 36.983 35.183 29.269 1.00 35.92 41 VAL D O 1
ATOM 6277 N N . LEU D 1 21 ? 38.350 33.547 29.972 1.00 38.77 42 LEU D N 1
ATOM 6278 C CA . LEU D 1 21 ? 38.405 32.897 28.684 1.00 39.59 42 LEU D CA 1
ATOM 6279 C C . LEU D 1 21 ? 37.131 32.204 28.355 1.00 42.23 42 LEU D C 1
ATOM 6280 O O . LEU D 1 21 ? 36.819 31.997 27.185 1.00 38.31 42 LEU D O 1
ATOM 6285 N N . ARG D 1 22 ? 36.390 31.849 29.393 1.00 45.08 43 ARG D N 1
ATOM 6286 C CA . ARG D 1 22 ? 35.033 31.418 29.187 1.00 50.19 43 ARG D CA 1
ATOM 6287 C C . ARG D 1 22 ? 33.992 32.512 29.290 1.00 49.91 43 ARG D C 1
ATOM 6288 O O . ARG D 1 22 ? 32.813 32.230 29.139 1.00 51.14 43 ARG D O 1
ATOM 629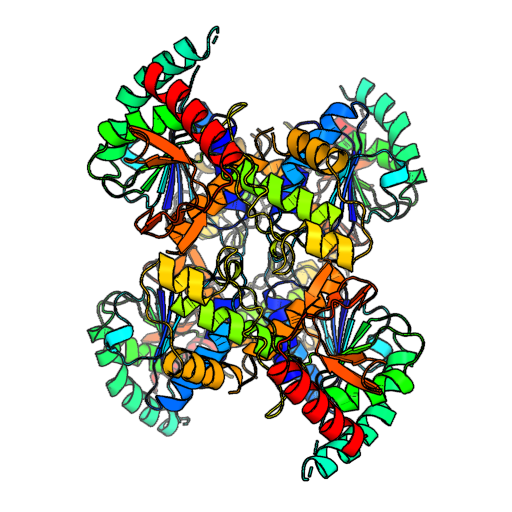6 N N . GLY D 1 23 ? 34.404 33.746 29.560 1.00 47.42 44 GLY D N 1
ATOM 6297 C CA . GLY D 1 23 ? 33.452 34.844 29.578 1.00 43.95 44 GLY D CA 1
ATOM 6298 C C . GLY D 1 23 ? 32.480 34.753 30.739 1.00 44.82 44 GLY D C 1
ATOM 6299 O O . GLY D 1 23 ? 31.319 35.152 30.636 1.00 42.34 44 GLY D O 1
ATOM 6300 N N . SER D 1 24 ? 32.961 34.226 31.859 1.00 44.91 45 SER D N 1
ATOM 6301 C CA . SER D 1 24 ? 32.099 33.923 32.989 1.00 43.23 45 SER D CA 1
ATOM 6302 C C . SER D 1 24 ? 31.529 35.190 33.598 1.00 42.44 45 SER D C 1
ATOM 6303 O O . SER D 1 24 ? 30.432 35.183 34.159 1.00 43.47 45 SER D O 1
ATOM 6306 N N . CYS D 1 25 ? 32.288 36.276 33.506 1.00 39.45 46 CYS D N 1
ATOM 6307 C CA . CYS D 1 25 ? 31.849 37.553 34.065 1.00 40.16 46 CYS D CA 1
ATOM 6308 C C . CYS D 1 25 ? 32.278 38.707 33.176 1.00 37.33 46 CYS D C 1
ATOM 6309 O O . CYS D 1 25 ? 33.158 38.545 32.337 1.00 37.57 46 CYS D O 1
ATOM 6312 N N . SER D 1 26 ? 31.655 39.865 33.362 1.00 37.51 47 SER D N 1
ATOM 6313 C CA . SER D 1 26 ? 31.931 41.005 32.498 1.00 39.33 47 SER D CA 1
ATOM 6314 C C . SER D 1 26 ? 33.013 41.896 33.061 1.00 36.99 47 SER D C 1
ATOM 6315 O O . SER D 1 26 ? 33.601 42.725 32.394 1.00 36.19 47 SER D O 1
ATOM 6318 N N . GLU D 1 27 ? 33.255 41.722 34.339 1.00 36.88 48 GLU D N 1
ATOM 6319 C CA . GLU D 1 27 ? 33.985 42.677 35.134 1.00 41.42 48 GLU D CA 1
ATOM 6320 C C . GLU D 1 27 ? 34.828 41.893 36.122 1.00 41.06 48 GLU D C 1
ATOM 6321 O O . GLU D 1 27 ? 34.308 41.114 36.855 1.00 36.74 48 GLU D O 1
ATOM 6327 N N . LEU D 1 28 ? 36.136 42.095 36.116 1.00 40.77 49 LEU D N 1
ATOM 6328 C CA . LEU D 1 28 ? 37.031 41.316 37.024 1.00 38.78 49 LEU D CA 1
ATOM 6329 C C . LEU D 1 28 ? 38.162 42.166 37.596 1.00 39.09 49 LEU D C 1
ATOM 6330 O O . LEU D 1 28 ? 38.878 42.843 36.853 1.00 37.55 49 LEU D O 1
ATOM 6335 N N . VAL D 1 29 ? 38.321 42.071 38.917 1.00 40.06 50 VAL D N 1
ATOM 6336 C CA . VAL D 1 29 ? 39.285 42.854 39.686 1.00 44.58 50 VAL D CA 1
ATOM 6337 C C . VAL D 1 29 ? 40.249 41.918 40.401 1.00 45.02 50 VAL D C 1
ATOM 6338 O O . VAL D 1 29 ? 39.825 40.971 41.070 1.00 45.51 50 VAL D O 1
ATOM 6342 N N . LEU D 1 30 ? 41.538 42.196 40.278 1.00 44.88 51 LEU D N 1
ATOM 6343 C CA . LEU D 1 30 ? 42.535 41.468 41.040 1.00 49.11 51 LEU D CA 1
ATOM 6344 C C . LEU D 1 30 ? 43.052 42.358 42.163 1.00 49.82 51 LEU D C 1
ATOM 6345 O O . LEU D 1 30 ? 43.402 43.507 41.937 1.00 49.68 51 LEU D O 1
ATOM 6350 N N . VAL D 1 31 ? 43.106 41.818 43.371 1.00 52.12 52 VAL D N 1
ATOM 6351 C CA . VAL D 1 31 ? 43.478 42.598 44.541 1.00 56.28 52 VAL D CA 1
ATOM 6352 C C . VAL D 1 31 ? 44.523 41.830 45.318 1.00 59.69 52 VAL D C 1
ATOM 6353 O O . VAL D 1 31 ? 44.291 40.692 45.717 1.00 60.31 52 VAL D O 1
ATOM 6357 N N . ASP D 1 32 ? 45.676 42.444 45.538 1.00 64.62 53 ASP D N 1
ATOM 6358 C CA . ASP D 1 32 ? 46.737 41.762 46.264 1.00 68.60 53 ASP D CA 1
ATOM 6359 C C . ASP D 1 32 ? 47.610 42.736 47.038 1.00 69.68 53 ASP D C 1
ATOM 6360 O O . ASP D 1 32 ? 47.767 43.893 46.651 1.00 68.47 53 ASP D O 1
ATOM 6365 N N . ARG D 1 33 ? 48.166 42.256 48.143 1.00 72.15 54 ARG D N 1
ATOM 6366 C CA . ARG D 1 33 ? 49.132 43.025 48.914 1.00 75.34 54 ARG D CA 1
ATOM 6367 C C . ARG D 1 33 ? 50.244 43.482 47.978 1.00 75.39 54 ARG D C 1
ATOM 6368 O O . ARG D 1 33 ? 50.682 44.631 48.026 1.00 73.56 54 ARG D O 1
ATOM 6376 N N . ASP D 1 34 ? 50.683 42.565 47.121 1.00 75.90 55 ASP D N 1
ATOM 6377 C CA . ASP D 1 34 ? 51.760 42.828 46.177 1.00 75.69 55 ASP D CA 1
ATOM 6378 C C . ASP D 1 34 ? 51.202 43.464 44.910 1.00 75.58 55 ASP D C 1
ATOM 6379 O O . ASP D 1 34 ? 51.013 42.785 43.902 1.00 77.54 55 ASP D O 1
ATOM 6384 N N . GLU D 1 35 ? 50.952 44.769 44.963 1.00 73.92 56 GLU D N 1
ATOM 6385 C CA . GLU D 1 35 ? 50.231 45.460 43.901 1.00 72.75 56 GLU D CA 1
ATOM 6386 C C . GLU D 1 35 ? 50.927 45.436 42.548 1.00 71.78 56 GLU D C 1
ATOM 6387 O O . GLU D 1 35 ? 50.293 45.658 41.518 1.00 71.07 56 GLU D O 1
ATOM 6393 N N . ASP D 1 36 ? 52.228 45.171 42.548 1.00 70.88 57 ASP D N 1
ATOM 6394 C CA . ASP D 1 36 ? 52.968 45.058 41.301 1.00 69.76 57 ASP D CA 1
ATOM 6395 C C . ASP D 1 36 ? 52.575 43.776 40.575 1.00 66.95 57 ASP D C 1
ATOM 6396 O O . ASP D 1 36 ? 52.320 43.789 39.368 1.00 65.68 57 ASP D O 1
ATOM 6401 N N . ARG D 1 37 ? 52.519 42.675 41.319 1.00 64.00 58 ARG D N 1
ATOM 6402 C CA . ARG D 1 37 ? 52.122 41.391 40.755 1.00 62.69 58 ARG D CA 1
ATOM 6403 C C . ARG D 1 37 ? 50.701 41.510 40.215 1.00 61.46 58 ARG D C 1
ATOM 6404 O O . ARG D 1 37 ? 50.435 41.167 39.063 1.00 60.76 58 ARG D O 1
ATOM 6412 N N . ALA D 1 38 ? 49.799 42.017 41.052 1.00 59.09 59 ALA D N 1
ATOM 6413 C CA . ALA D 1 38 ? 48.403 42.187 40.675 1.00 57.79 59 ALA D CA 1
ATOM 6414 C C . ALA D 1 38 ? 48.285 42.944 39.356 1.00 57.83 59 ALA D C 1
ATOM 6415 O O . ALA D 1 38 ? 47.502 42.573 38.477 1.00 57.92 59 ALA D O 1
ATOM 6417 N N . GLN D 1 39 ? 49.067 44.006 39.210 1.00 57.73 60 GLN D N 1
ATOM 6418 C CA . GLN D 1 39 ? 48.945 44.840 38.025 1.00 57.14 60 GLN D CA 1
ATOM 6419 C C . GLN D 1 39 ? 49.433 44.079 36.808 1.00 56.62 60 GLN D C 1
ATOM 6420 O O . GLN D 1 39 ? 48.841 44.167 35.729 1.00 55.26 60 GLN D O 1
ATOM 6426 N N . ALA D 1 40 ? 50.510 43.322 37.003 1.00 56.01 61 ALA D N 1
ATOM 6427 C CA . ALA D 1 40 ? 51.100 42.516 35.940 1.00 56.25 61 ALA D CA 1
ATOM 6428 C C . ALA D 1 40 ? 50.116 41.460 35.435 1.00 54.68 61 ALA D C 1
ATOM 6429 O O . ALA D 1 40 ? 49.842 41.373 34.240 1.00 52.45 61 ALA D O 1
ATOM 6431 N N . GLU D 1 41 ? 49.583 40.668 36.356 1.00 53.72 62 GLU D N 1
ATOM 6432 C CA . GLU D 1 41 ? 48.702 39.586 35.984 1.00 53.63 62 GLU D CA 1
ATOM 6433 C C . GLU D 1 41 ? 47.374 40.092 35.440 1.00 52.45 62 GLU D C 1
ATOM 6434 O O . GLU D 1 41 ? 46.738 39.413 34.636 1.00 52.64 62 GLU D O 1
ATOM 6440 N N . ALA D 1 42 ? 46.965 41.287 35.854 1.00 49.73 63 ALA D N 1
ATOM 6441 C CA . ALA D 1 42 ? 45.714 41.851 35.368 1.00 48.73 63 ALA D CA 1
ATOM 6442 C C . ALA D 1 42 ? 45.875 42.286 33.926 1.00 47.58 63 ALA D C 1
ATOM 6443 O O . ALA D 1 42 ? 44.994 42.061 33.097 1.00 47.04 63 ALA D O 1
ATOM 6445 N N . GLU D 1 43 ? 47.005 42.919 33.635 1.00 48.25 64 GLU D N 1
ATOM 6446 C CA . GLU D 1 43 ? 47.266 43.423 32.292 1.00 48.86 64 GLU D CA 1
ATOM 6447 C C . GLU D 1 43 ? 47.427 42.261 31.329 1.00 45.41 64 GLU D C 1
ATOM 6448 O O . GLU D 1 43 ? 46.962 42.322 30.211 1.00 43.80 64 GLU D O 1
ATOM 6454 N N . ASP D 1 44 ? 48.062 41.193 31.789 1.00 43.92 65 ASP D N 1
ATOM 6455 C CA . ASP D 1 44 ? 48.287 40.025 30.958 1.00 44.24 65 ASP D CA 1
ATOM 6456 C C . ASP D 1 44 ? 46.982 39.309 30.641 1.00 45.29 65 ASP D C 1
ATOM 6457 O O . ASP D 1 44 ? 46.718 38.969 29.493 1.00 44.71 65 ASP D O 1
ATOM 6462 N N . ILE D 1 45 ? 46.176 39.074 31.671 1.00 46.26 66 ILE D N 1
ATOM 6463 C CA . ILE D 1 45 ? 44.937 38.320 31.523 1.00 44.30 66 ILE D CA 1
ATOM 6464 C C . ILE D 1 45 ? 43.943 39.106 30.683 1.00 47.68 66 ILE D C 1
ATOM 6465 O O . ILE D 1 45 ? 43.144 38.527 29.960 1.00 49.60 66 ILE D O 1
ATOM 6470 N N . ALA D 1 46 ? 44.005 40.429 30.768 1.00 51.27 67 ALA D N 1
ATOM 6471 C CA . ALA D 1 46 ? 43.141 41.273 29.959 1.00 56.11 67 ALA D CA 1
ATOM 6472 C C . ALA D 1 46 ? 43.371 40.996 28.480 1.00 60.36 67 ALA D C 1
ATOM 6473 O O . ALA D 1 46 ? 42.422 40.969 27.699 1.00 62.26 67 ALA D O 1
ATOM 6475 N N . HIS D 1 47 ? 44.630 40.782 28.100 1.00 64.72 68 HIS D N 1
ATOM 6476 C CA . HIS D 1 47 ? 44.972 40.554 26.700 1.00 69.32 68 HIS D CA 1
ATOM 6477 C C . HIS D 1 47 ? 44.409 39.210 26.225 1.00 72.24 68 HIS D C 1
ATOM 6478 O O . HIS D 1 47 ? 44.536 38.860 25.055 1.00 75.97 68 HIS D O 1
ATOM 6485 N N . ALA D 1 48 ? 43.766 38.478 27.133 1.00 73.41 69 ALA D N 1
ATOM 6486 C CA . ALA D 1 48 ? 43.370 37.092 26.878 1.00 75.24 69 ALA D CA 1
ATOM 6487 C C . ALA D 1 48 ? 41.875 36.830 26.921 1.00 78.03 69 ALA D C 1
ATOM 6488 O O . ALA D 1 48 ? 41.462 35.767 27.369 1.00 79.21 69 ALA D O 1
ATOM 6490 N N . ALA D 1 49 ? 41.063 37.779 26.469 1.00 79.38 70 ALA D N 1
ATOM 6491 C CA . ALA D 1 49 ? 39.610 37.643 26.572 1.00 80.89 70 ALA D CA 1
ATOM 6492 C C . ALA D 1 49 ? 38.943 37.471 25.207 1.00 82.72 70 ALA D C 1
ATOM 6493 O O . ALA D 1 49 ? 39.229 38.222 24.276 1.00 84.36 70 ALA D O 1
ATOM 6495 N N . PRO D 1 50 ? 38.032 36.490 25.070 1.00 83.68 71 PRO D N 1
ATOM 6496 C CA . PRO D 1 50 ? 37.462 36.253 23.738 1.00 85.32 71 PRO D CA 1
ATOM 6497 C C . PRO D 1 50 ? 36.515 37.365 23.288 1.00 86.26 71 PRO D C 1
ATOM 6498 O O . PRO D 1 50 ? 35.654 37.811 24.046 1.00 87.06 71 PRO D O 1
ATOM 6502 N N . VAL D 1 51 ? 36.678 37.791 22.041 1.00 86.12 72 VAL D N 1
ATOM 6503 C CA . VAL D 1 51 ? 35.965 38.937 21.486 1.00 85.45 72 VAL D CA 1
ATOM 6504 C C . VAL D 1 51 ? 34.447 38.948 21.679 1.00 84.82 72 VAL D C 1
ATOM 6505 O O . VAL D 1 51 ? 33.867 40.000 21.967 1.00 85.41 72 VAL D O 1
ATOM 6509 N N . SER D 1 52 ? 33.808 37.791 21.517 1.00 83.88 73 SER D N 1
ATOM 6510 C CA . SER D 1 52 ? 32.361 37.691 21.693 1.00 83.24 73 SER D CA 1
ATOM 6511 C C . SER D 1 52 ? 31.999 38.330 23.023 1.00 81.96 73 SER D C 1
ATOM 6512 O O . SER D 1 52 ? 31.555 39.481 23.059 1.00 81.26 73 SER D O 1
ATOM 6515 N N . HIS D 1 53 ? 32.209 37.595 24.114 1.00 80.32 74 HIS D N 1
ATOM 6516 C CA . HIS D 1 53 ? 32.062 38.173 25.444 1.00 76.46 74 HIS D CA 1
ATOM 6517 C C . HIS D 1 53 ? 33.392 38.702 25.958 1.00 75.00 74 HIS D C 1
ATOM 6518 O O . HIS D 1 53 ? 34.324 37.930 26.200 1.00 76.63 74 HIS D O 1
ATOM 6525 N N . GLY D 1 54 ? 33.472 40.023 26.109 1.00 71.62 75 GLY D N 1
ATOM 6526 C CA . GLY D 1 54 ? 34.668 40.645 26.648 1.00 66.84 75 GLY D CA 1
ATOM 6527 C C . GLY D 1 54 ? 34.586 40.815 28.153 1.00 63.43 75 GLY D C 1
ATOM 6528 O O . GLY D 1 54 ? 33.500 40.769 28.735 1.00 65.40 75 GLY D O 1
ATOM 6529 N N . THR D 1 55 ? 35.733 41.000 28.791 1.00 58.52 76 THR D N 1
ATOM 6530 C CA . THR D 1 55 ? 35.768 41.232 30.229 1.00 54.53 76 THR D CA 1
ATOM 6531 C C . THR D 1 55 ? 36.739 42.355 30.539 1.00 51.91 76 THR D C 1
ATOM 6532 O O . THR D 1 55 ? 37.904 42.316 30.133 1.00 51.65 76 THR D O 1
ATOM 6536 N N . ARG D 1 56 ? 36.257 43.355 31.264 1.00 48.83 77 ARG D N 1
ATOM 6537 C CA . ARG D 1 56 ? 37.123 44.419 31.745 1.00 47.18 77 ARG D CA 1
ATOM 6538 C C . ARG D 1 56 ? 37.916 43.882 32.941 1.00 44.08 77 ARG D C 1
ATOM 6539 O O . ARG D 1 56 ? 37.334 43.465 33.949 1.00 42.13 77 ARG D O 1
ATOM 6547 N N . VAL D 1 57 ? 39.239 43.875 32.818 1.00 39.50 78 VAL D N 1
ATOM 6548 C CA . VAL D 1 57 ? 40.101 43.284 33.836 1.00 39.38 78 VAL D CA 1
ATOM 6549 C C . VAL D 1 57 ? 41.051 44.336 34.363 1.00 41.82 78 VAL D C 1
ATOM 6550 O O . VAL D 1 57 ? 41.647 45.067 33.584 1.00 45.41 78 VAL D O 1
ATOM 6554 N N . TRP D 1 58 ? 41.211 44.410 35.679 1.00 43.11 79 TRP D N 1
ATOM 6555 C CA . TRP D 1 58 ? 42.118 45.392 36.265 1.00 44.49 79 TRP D CA 1
ATOM 6556 C C . TRP D 1 58 ? 42.532 45.022 37.675 1.00 46.50 79 TRP D C 1
ATOM 6557 O O . TRP D 1 58 ? 42.038 44.045 38.241 1.00 48.15 79 TRP D O 1
ATOM 6568 N N . HIS D 1 59 ? 43.451 45.799 38.235 1.00 46.24 80 HIS D N 1
ATOM 6569 C CA . HIS D 1 59 ? 43.914 45.560 39.591 1.00 51.54 80 HIS D CA 1
ATOM 6570 C C . HIS D 1 59 ? 43.529 46.751 40.456 1.00 52.96 80 HIS D C 1
ATOM 6571 O O . HIS D 1 59 ? 43.177 47.818 39.945 1.00 53.30 80 HIS D O 1
ATOM 6578 N N . GLY D 1 60 ? 43.596 46.565 41.767 1.00 51.76 83 GLY D N 1
ATOM 6579 C CA . GLY D 1 60 ? 43.157 47.607 42.669 1.00 54.95 83 GLY D CA 1
ATOM 6580 C C . GLY D 1 60 ? 43.295 47.228 44.129 1.00 55.93 83 GLY D C 1
ATOM 6581 O O . GLY D 1 60 ? 43.793 46.152 44.474 1.00 56.00 83 GLY D O 1
ATOM 6582 N N . GLY D 1 61 ? 42.858 48.131 44.995 1.00 56.23 84 GLY D N 1
ATOM 6583 C CA . GLY D 1 61 ? 42.790 47.814 46.402 1.00 56.37 84 GLY D CA 1
ATOM 6584 C C . GLY D 1 61 ? 41.416 47.282 46.740 1.00 56.47 84 GLY D C 1
ATOM 6585 O O . GLY D 1 61 ? 40.504 47.270 45.906 1.00 52.37 84 GLY D O 1
ATOM 6586 N N . HIS D 1 62 ? 41.276 46.853 47.985 1.00 57.40 85 HIS D N 1
ATOM 6587 C CA . HIS D 1 62 ? 40.055 46.238 48.463 1.00 59.34 85 HIS D CA 1
ATOM 6588 C C . HIS D 1 62 ? 38.796 47.021 48.109 1.00 58.21 85 HIS D C 1
ATOM 6589 O O . HIS D 1 62 ? 37.727 46.437 47.934 1.00 60.83 85 HIS D O 1
ATOM 6596 N N . SER D 1 63 ? 38.914 48.337 47.992 1.00 56.11 86 SER D N 1
ATOM 6597 C CA . SER D 1 63 ? 37.741 49.166 47.740 1.00 55.98 86 SER D CA 1
ATOM 6598 C C . SER D 1 63 ? 37.207 48.927 46.331 1.00 57.26 86 SER D C 1
ATOM 6599 O O . SER D 1 63 ? 36.062 49.275 46.024 1.00 57.43 86 SER D O 1
ATOM 6602 N N . GLU D 1 64 ? 38.042 48.338 45.478 1.00 55.26 87 GLU D N 1
ATOM 6603 C CA . GLU D 1 64 ? 37.645 48.042 44.104 1.00 54.67 87 GLU D CA 1
ATOM 6604 C C . GLU D 1 64 ? 36.692 46.848 44.012 1.00 53.39 87 GLU D C 1
ATOM 6605 O O . GLU D 1 64 ? 36.035 46.659 42.990 1.00 54.43 87 GLU D O 1
ATOM 6611 N N . LEU D 1 65 ? 36.625 46.043 45.071 1.00 50.08 88 LEU D N 1
ATOM 6612 C CA . LEU D 1 65 ? 35.694 44.917 45.130 1.00 48.23 88 LEU D CA 1
ATOM 6613 C C . LEU D 1 65 ? 34.234 45.390 45.192 1.00 49.87 88 LEU D C 1
ATOM 6614 O O . LEU D 1 65 ? 33.304 44.582 45.133 1.00 50.50 88 LEU D O 1
ATOM 6619 N N . ALA D 1 66 ? 34.049 46.703 45.312 1.00 49.35 89 ALA D N 1
ATOM 6620 C CA . ALA D 1 66 ? 32.730 47.328 45.272 1.00 51.74 89 ALA D CA 1
ATOM 6621 C C . ALA D 1 66 ? 31.820 46.627 44.276 1.00 53.35 89 ALA D C 1
ATOM 6622 O O . ALA D 1 66 ? 32.103 46.600 43.082 1.00 54.80 89 ALA D O 1
ATOM 6624 N N . ASP D 1 67 ? 30.723 46.070 44.777 1.00 54.58 90 ASP D N 1
ATOM 6625 C CA . ASP D 1 67 ? 29.695 45.442 43.942 1.00 54.69 90 ASP D CA 1
ATOM 6626 C C . ASP D 1 67 ? 30.044 44.073 43.344 1.00 54.78 90 ASP D C 1
ATOM 6627 O O . ASP D 1 67 ? 29.350 43.608 42.441 1.00 53.40 90 ASP D O 1
ATOM 6632 N N . ALA D 1 68 ? 31.099 43.427 43.837 1.00 53.18 91 ALA D N 1
ATOM 6633 C CA . ALA D 1 68 ? 31.388 42.050 43.438 1.00 52.45 91 ALA D CA 1
ATOM 6634 C C . ALA D 1 68 ? 30.238 41.138 43.836 1.00 50.07 91 ALA D C 1
ATOM 6635 O O . ALA D 1 68 ? 29.756 41.202 44.963 1.00 49.17 91 ALA D O 1
ATOM 6637 N N . GLN D 1 69 ? 29.797 40.293 42.911 1.00 48.28 92 GLN D N 1
ATOM 6638 C CA . GLN D 1 69 ? 28.873 39.216 43.253 1.00 47.42 92 GLN D CA 1
ATOM 6639 C C . GLN D 1 69 ? 29.606 38.084 43.976 1.00 45.57 92 GLN D C 1
ATOM 6640 O O . GLN D 1 69 ? 29.079 37.490 44.922 1.00 44.29 92 GLN D O 1
ATOM 6646 N N . VAL D 1 70 ? 30.822 37.798 43.520 1.00 41.04 93 VAL D N 1
ATOM 6647 C CA . VAL D 1 70 ? 31.661 36.769 44.109 1.00 38.60 93 VAL D CA 1
ATOM 6648 C C . VAL D 1 70 ? 33.051 37.331 44.406 1.00 38.12 93 VAL D C 1
ATOM 6649 O O . VAL D 1 70 ? 33.645 38.014 43.572 1.00 40.01 93 VAL D O 1
ATOM 6653 N N . VAL D 1 71 ? 33.582 37.049 45.585 1.00 35.25 94 VAL D N 1
ATOM 6654 C CA . VAL D 1 71 ? 34.996 37.310 45.812 1.00 35.52 94 VAL D CA 1
ATOM 6655 C C . VAL D 1 71 ? 35.726 36.008 46.115 1.00 37.13 94 VAL D C 1
ATOM 6656 O O . VAL D 1 71 ? 35.369 35.283 47.053 1.00 35.01 94 VAL D O 1
ATOM 6660 N N . ILE D 1 72 ? 36.736 35.706 45.303 1.00 35.72 95 ILE D N 1
ATOM 6661 C CA . ILE D 1 72 ? 37.515 34.490 45.472 1.00 35.76 95 ILE D CA 1
ATOM 6662 C C . ILE D 1 72 ? 38.755 34.815 46.294 1.00 38.35 95 ILE D C 1
ATOM 6663 O O . ILE D 1 72 ? 39.656 35.505 45.814 1.00 39.94 95 ILE D O 1
ATOM 6668 N N . LEU D 1 73 ? 38.793 34.313 47.526 1.00 38.43 96 LEU D N 1
ATOM 6669 C CA . LEU D 1 73 ? 39.887 34.573 48.460 1.00 36.46 96 LEU D CA 1
ATOM 6670 C C . LEU D 1 73 ? 40.911 33.450 48.333 1.00 37.39 96 LEU D C 1
ATOM 6671 O O . LEU D 1 73 ? 40.636 32.312 48.712 1.00 37.88 96 LEU D O 1
ATOM 6676 N N . THR D 1 74 ? 42.088 33.761 47.796 1.00 40.70 97 THR D N 1
ATOM 6677 C CA . THR D 1 74 ? 43.066 32.724 47.487 1.00 42.60 97 THR D CA 1
ATOM 6678 C C . THR D 1 74 ? 44.350 33.008 48.226 1.00 47.99 97 THR D C 1
ATOM 6679 O O . THR D 1 74 ? 45.355 32.318 48.024 1.00 48.08 97 THR D O 1
ATOM 6683 N N . ALA D 1 75 ? 44.321 34.043 49.062 1.00 51.92 98 ALA D N 1
ATOM 6684 C CA . ALA D 1 75 ? 45.512 34.482 49.782 1.00 55.59 98 ALA D CA 1
ATOM 6685 C C . ALA D 1 75 ? 45.917 33.439 50.811 1.00 57.95 98 ALA D C 1
ATOM 6686 O O . ALA D 1 75 ? 45.083 32.923 51.551 1.00 61.91 98 ALA D O 1
ATOM 6688 N N . GLY D 1 76 ? 47.204 33.129 50.856 1.00 59.32 99 GLY D N 1
ATOM 6689 C CA . GLY D 1 76 ? 47.679 32.132 51.792 1.00 60.14 99 GLY D CA 1
ATOM 6690 C C . GLY D 1 76 ? 49.186 32.132 51.789 1.00 62.33 99 GLY D C 1
ATOM 6691 O O . GLY D 1 76 ? 49.807 32.622 50.844 1.00 64.19 99 GLY D O 1
ATOM 6692 N N . ALA D 1 77 ? 49.777 31.588 52.845 1.00 64.07 100 ALA D N 1
ATOM 6693 C CA . ALA D 1 77 ? 51.224 31.615 52.993 1.00 66.57 100 ALA D CA 1
ATOM 6694 C C . ALA D 1 77 ? 51.825 30.320 52.470 1.00 67.42 100 ALA D C 1
ATOM 6695 O O . ALA D 1 77 ? 51.112 29.483 51.915 1.00 70.08 100 ALA D O 1
ATOM 6697 N N . ARG D 1 85 ? 48.765 21.593 58.766 1.00 78.02 109 ARG D N 1
ATOM 6698 C CA . ARG D 1 85 ? 49.623 21.908 59.902 1.00 78.76 109 ARG D CA 1
ATOM 6699 C C . ARG D 1 85 ? 49.034 23.037 60.741 1.00 80.44 109 ARG D C 1
ATOM 6700 O O . ARG D 1 85 ? 48.484 23.981 60.156 1.00 81.33 109 ARG D O 1
ATOM 6702 N N . LEU D 1 86 ? 49.157 22.928 62.042 1.00 81.12 110 LEU D N 1
ATOM 6703 C CA . LEU D 1 86 ? 48.813 24.019 62.955 1.00 82.01 110 LEU D CA 1
ATOM 6704 C C . LEU D 1 86 ? 49.463 25.356 62.593 1.00 81.41 110 LEU D C 1
ATOM 6705 O O . LEU D 1 86 ? 48.786 26.379 62.633 1.00 80.76 110 LEU D O 1
ATOM 6710 N N . ASP D 1 87 ? 50.749 25.365 62.230 1.00 80.31 111 ASP D N 1
ATOM 6711 C CA . ASP D 1 87 ? 51.426 26.643 61.978 1.00 79.89 111 ASP D CA 1
ATOM 6712 C C . ASP D 1 87 ? 50.858 27.258 60.717 1.00 77.27 111 ASP D C 1
ATOM 6713 O O . ASP D 1 87 ? 50.419 28.412 60.708 1.00 74.90 111 ASP D O 1
ATOM 6718 N N . LEU D 1 88 ? 50.888 26.471 59.648 1.00 74.09 112 LEU D N 1
ATOM 6719 C CA . LEU D 1 88 ? 50.343 26.899 58.374 1.00 70.97 112 LEU D CA 1
ATOM 6720 C C . LEU D 1 88 ? 48.975 27.503 58.631 1.00 67.88 112 LEU D C 1
ATOM 6721 O O . LEU D 1 88 ? 48.662 28.594 58.154 1.00 67.53 112 LEU D O 1
ATOM 6726 N N . LEU D 1 89 ? 48.173 26.788 59.413 1.00 64.98 113 LEU D N 1
ATOM 6727 C CA . LEU D 1 89 ? 46.831 27.232 59.739 1.00 61.76 113 LEU D CA 1
ATOM 6728 C C . LEU D 1 89 ? 46.841 28.550 60.507 1.00 63.96 113 LEU D C 1
ATOM 6729 O O . LEU D 1 89 ? 46.052 29.453 60.209 1.00 63.37 113 LEU D O 1
ATOM 6734 N N . GLU D 1 90 ? 47.733 28.678 61.486 1.00 65.58 114 GLU D N 1
ATOM 6735 C CA . GLU D 1 90 ? 47.746 29.891 62.296 1.00 67.34 114 GLU D CA 1
ATOM 6736 C C . GLU D 1 90 ? 48.246 31.113 61.526 1.00 66.47 114 GLU D C 1
ATOM 6737 O O . GLU D 1 90 ? 47.878 32.244 61.854 1.00 67.53 114 GLU D O 1
ATOM 6743 N N . LYS D 1 91 ? 49.056 30.899 60.493 1.00 65.00 115 LYS D N 1
ATOM 6744 C CA . LYS D 1 91 ? 49.544 32.022 59.692 1.00 66.26 115 LYS D CA 1
ATOM 6745 C C . LYS D 1 91 ? 48.451 32.569 58.773 1.00 64.84 115 LYS D C 1
ATOM 6746 O O . LYS D 1 91 ? 48.298 33.786 58.628 1.00 65.11 115 LYS D O 1
ATOM 6752 N N . ASN D 1 92 ? 47.696 31.666 58.154 1.00 61.97 116 ASN D N 1
ATOM 6753 C CA . ASN D 1 92 ? 46.658 32.061 57.211 1.00 62.05 116 ASN D CA 1
ATOM 6754 C C . ASN D 1 92 ? 45.452 32.641 57.933 1.00 60.39 116 ASN D C 1
ATOM 6755 O O . ASN D 1 92 ? 44.794 33.560 57.438 1.00 60.28 116 ASN D O 1
ATOM 6760 N N . ALA D 1 93 ? 45.177 32.115 59.119 1.00 59.99 117 ALA D N 1
ATOM 6761 C CA . ALA D 1 93 ? 44.161 32.703 59.975 1.00 59.41 117 ALA D CA 1
ATOM 6762 C C . ALA D 1 93 ? 44.474 34.177 60.230 1.00 58.88 117 ALA D C 1
ATOM 6763 O O . ALA D 1 93 ? 43.576 35.018 60.201 1.00 59.50 117 ALA D O 1
ATOM 6765 N N . ASP D 1 94 ? 45.745 34.489 60.472 1.00 58.90 118 ASP D N 1
ATOM 6766 C CA . ASP D 1 94 ? 46.143 35.872 60.712 1.00 59.78 118 ASP D CA 1
ATOM 6767 C C . ASP D 1 94 ? 45.873 36.726 59.480 1.00 57.70 118 ASP D C 1
ATOM 6768 O O . ASP D 1 94 ? 45.282 37.805 59.570 1.00 55.05 118 ASP D O 1
ATOM 6773 N N . ILE D 1 95 ? 46.302 36.223 58.329 1.00 55.06 119 ILE D N 1
ATOM 6774 C CA . ILE D 1 95 ? 46.049 36.875 57.050 1.00 54.08 119 ILE D CA 1
ATOM 6775 C C . ILE D 1 95 ? 44.563 37.097 56.809 1.00 52.81 119 ILE D C 1
ATOM 6776 O O . ILE D 1 95 ? 44.143 38.200 56.448 1.00 51.74 119 ILE D O 1
ATOM 6781 N N . PHE D 1 96 ? 43.772 36.048 57.022 1.00 52.22 120 PHE D N 1
ATOM 6782 C CA . PHE D 1 96 ? 42.318 36.141 56.880 1.00 53.72 120 PHE D CA 1
ATOM 6783 C C . PHE D 1 96 ? 41.691 37.192 57.794 1.00 52.23 120 PHE D C 1
ATOM 6784 O O . PHE D 1 96 ? 40.865 37.996 57.348 1.00 50.10 120 PHE D O 1
ATOM 6792 N N . ARG D 1 97 ? 42.088 37.192 59.066 1.00 51.07 121 ARG D N 1
ATOM 6793 C CA . ARG D 1 97 ? 41.585 38.187 60.017 1.00 52.34 121 ARG D CA 1
ATOM 6794 C C . ARG D 1 97 ? 41.867 39.615 59.540 1.00 48.82 121 ARG D C 1
ATOM 6795 O O . ARG D 1 97 ? 41.143 40.550 59.878 1.00 48.25 121 ARG D O 1
ATOM 6803 N N . GLU D 1 98 ? 42.910 39.775 58.739 1.00 46.71 122 GLU D N 1
ATOM 6804 C CA . GLU D 1 98 ? 43.204 41.069 58.146 1.00 49.47 122 GLU D CA 1
ATOM 6805 C C . GLU D 1 98 ? 42.376 41.375 56.897 1.00 50.17 122 GLU D C 1
ATOM 6806 O O . GLU D 1 98 ? 41.915 42.507 56.711 1.00 53.02 122 GLU D O 1
ATOM 6812 N N . LEU D 1 99 ? 42.193 40.370 56.042 1.00 47.65 123 LEU D N 1
ATOM 6813 C CA . LEU D 1 99 ? 41.581 40.581 54.738 1.00 43.85 123 LEU D CA 1
ATOM 6814 C C . LEU D 1 99 ? 40.055 40.499 54.750 1.00 45.03 123 LEU D C 1
ATOM 6815 O O . LEU D 1 99 ? 39.369 41.403 54.264 1.00 47.20 123 LEU D O 1
ATOM 6820 N N . VAL D 1 100 ? 39.518 39.423 55.307 1.00 43.96 124 VAL D N 1
ATOM 6821 C CA . VAL D 1 100 ? 38.082 39.208 55.251 1.00 43.36 124 VAL D CA 1
ATOM 6822 C C . VAL D 1 100 ? 37.298 40.476 55.615 1.00 45.83 124 VAL D C 1
ATOM 6823 O O . VAL D 1 100 ? 36.362 40.854 54.908 1.00 46.25 124 VAL D O 1
ATOM 6827 N N . PRO D 1 101 ? 37.678 41.167 56.707 1.00 47.59 125 PRO D N 1
ATOM 6828 C CA . PRO D 1 101 ? 36.907 42.367 57.072 1.00 48.03 125 PRO D CA 1
ATOM 6829 C C . PRO D 1 101 ? 37.015 43.496 56.044 1.00 49.62 125 PRO D C 1
ATOM 6830 O O . PRO D 1 101 ? 36.062 44.265 55.839 1.00 47.76 125 PRO D O 1
ATOM 6834 N N . GLN D 1 102 ? 38.174 43.590 55.394 1.00 49.92 126 GLN D N 1
ATOM 6835 C CA . GLN D 1 102 ? 38.335 44.509 54.277 1.00 50.26 126 GLN D CA 1
ATOM 6836 C C . GLN D 1 102 ? 37.357 44.138 53.162 1.00 49.93 126 GLN D C 1
ATOM 6837 O O . GLN D 1 102 ? 36.701 45.000 52.579 1.00 51.75 126 GLN D O 1
ATOM 6843 N N . ILE D 1 103 ? 37.244 42.846 52.884 1.00 49.00 127 ILE D N 1
ATOM 6844 C CA . ILE D 1 103 ? 36.322 42.373 51.857 1.00 49.84 127 ILE D CA 1
ATOM 6845 C C . ILE D 1 103 ? 34.865 42.681 52.216 1.00 52.35 127 ILE D C 1
ATOM 6846 O O . ILE D 1 103 ? 34.115 43.228 51.399 1.00 50.64 127 ILE D O 1
ATOM 6851 N N . THR D 1 104 ? 34.480 42.323 53.441 1.00 55.33 128 THR D N 1
ATOM 6852 C CA . THR D 1 104 ? 33.136 42.584 53.949 1.00 58.72 128 THR D CA 1
ATOM 6853 C C . THR D 1 104 ? 32.835 44.082 53.912 1.00 59.42 128 THR D C 1
ATOM 6854 O O . THR D 1 104 ? 31.703 44.502 53.640 1.00 58.71 128 THR D O 1
ATOM 6858 N N . ARG D 1 105 ? 33.863 44.876 54.194 1.00 60.14 129 ARG D N 1
ATOM 6859 C CA . ARG D 1 105 ? 33.784 46.324 54.076 1.00 60.15 129 ARG D CA 1
ATOM 6860 C C . ARG D 1 105 ? 33.260 46.711 52.700 1.00 57.73 129 ARG D C 1
ATOM 6861 O O . ARG D 1 105 ? 32.189 47.308 52.574 1.00 57.42 129 ARG D O 1
ATOM 6869 N N . ALA D 1 106 ? 34.016 46.357 51.666 1.00 55.24 130 ALA D N 1
ATOM 6870 C CA . ALA D 1 106 ? 33.708 46.816 50.317 1.00 52.96 130 ALA D CA 1
ATOM 6871 C C . ALA D 1 106 ? 32.574 46.026 49.651 1.00 51.62 130 ALA D C 1
ATOM 6872 O O . ALA D 1 106 ? 31.778 46.586 48.902 1.00 52.63 130 ALA D O 1
ATOM 6874 N N . ALA D 1 107 ? 32.497 44.728 49.918 1.00 50.14 131 ALA D N 1
ATOM 6875 C CA . ALA D 1 107 ? 31.550 43.879 49.200 1.00 51.01 131 ALA D CA 1
ATOM 6876 C C . ALA D 1 107 ? 30.715 43.048 50.166 1.00 50.41 131 ALA D C 1
ATOM 6877 O O . ALA D 1 107 ? 30.802 41.820 50.200 1.00 47.53 131 ALA D O 1
ATOM 6879 N N . PRO D 1 108 A 29.877 43.722 50.961 1.00 50.87 132 PRO D N 1
ATOM 6880 C CA . PRO D 1 108 A 29.162 43.078 52.069 1.00 49.88 132 PRO D CA 1
ATOM 6881 C C . PRO D 1 108 A 28.179 42.008 51.614 1.00 49.01 132 PRO D C 1
ATOM 6882 O O . PRO D 1 108 A 27.788 41.142 52.395 1.00 48.14 132 PRO D O 1
ATOM 6886 N N . ASP D 1 109 B 27.784 42.066 50.350 1.00 47.30 132 ASP D N 1
ATOM 6887 C CA . ASP D 1 109 B 26.809 41.117 49.850 1.00 47.41 132 ASP D CA 1
ATOM 6888 C C . ASP D 1 109 B 27.399 40.141 48.836 1.00 46.60 132 ASP D C 1
ATOM 6889 O O . ASP D 1 109 B 26.674 39.346 48.230 1.00 46.62 132 ASP D O 1
ATOM 6894 N N . ALA D 1 110 ? 28.715 40.197 48.661 1.00 43.00 133 ALA D N 1
ATOM 6895 C CA . ALA D 1 110 ? 29.406 39.239 47.809 1.00 42.76 133 ALA D CA 1
ATOM 6896 C C . ALA D 1 110 ? 29.350 37.818 48.395 1.00 41.02 133 ALA D C 1
ATOM 6897 O O . ALA D 1 110 ? 29.410 37.630 49.611 1.00 43.03 133 ALA D O 1
ATOM 6899 N N . VAL D 1 111 ? 29.238 36.822 47.550 1.00 36.34 134 VAL D N 1
ATOM 6900 C CA . VAL D 1 111 ? 29.554 35.510 47.973 1.00 34.86 134 VAL D CA 1
ATOM 6901 C C . VAL D 1 111 ? 31.030 35.359 48.065 1.00 37.20 134 VAL D C 1
ATOM 6902 O O . VAL D 1 111 ? 31.743 35.741 47.200 1.00 39.64 134 VAL D O 1
ATOM 6906 N N . LEU D 1 112 ? 31.478 34.814 49.163 1.00 37.23 135 LEU D N 1
ATOM 6907 C CA . LEU D 1 112 ? 32.871 34.728 49.438 1.00 39.93 135 LEU D CA 1
ATOM 6908 C C . LEU D 1 112 ? 33.394 33.312 49.297 1.00 37.78 135 LEU D C 1
ATOM 6909 O O . LEU D 1 112 ? 33.020 32.438 50.021 1.00 40.25 135 LEU D O 1
ATOM 6914 N N . LEU D 1 113 ? 34.267 33.103 48.341 1.00 35.96 136 LEU D N 1
ATOM 6915 C CA . LEU D 1 113 ? 34.686 31.779 48.004 1.00 35.55 136 LEU D CA 1
ATOM 6916 C C . LEU D 1 113 ? 36.107 31.529 48.401 1.00 34.88 136 LEU D C 1
ATOM 6917 O O . LEU D 1 113 ? 37.003 32.024 47.806 1.00 33.08 136 LEU D O 1
ATOM 6922 N N . VAL D 1 114 ? 36.272 30.745 49.448 1.00 34.22 137 VAL D N 1
ATOM 6923 C CA . VAL D 1 114 ? 37.544 30.548 50.136 1.00 34.73 137 VAL D CA 1
ATOM 6924 C C . VAL D 1 114 ? 38.228 29.334 49.546 1.00 36.69 137 VAL D C 1
ATOM 6925 O O . VAL D 1 114 ? 37.609 28.274 49.445 1.00 36.79 137 VAL D O 1
ATOM 6929 N N . THR D 1 115 ? 39.497 29.479 49.164 1.00 39.14 138 THR D N 1
ATOM 6930 C CA . THR D 1 115 ? 40.234 28.360 48.579 1.00 41.10 138 THR D CA 1
ATOM 6931 C C . THR D 1 115 ? 41.545 28.055 49.282 1.00 41.38 138 THR D C 1
ATOM 6932 O O . THR D 1 115 ? 42.119 26.991 49.087 1.00 43.62 138 THR D O 1
ATOM 6936 N N . SER D 1 116 ? 42.038 28.984 50.084 1.00 42.59 139 SER D N 1
ATOM 6937 C CA . SER D 1 116 ? 43.311 28.767 50.757 1.00 44.52 139 SER D CA 1
ATOM 6938 C C . SER D 1 116 ? 43.275 27.481 51.576 1.00 46.15 139 SER D C 1
ATOM 6939 O O . SER D 1 116 ? 42.203 26.998 51.939 1.00 48.13 139 SER D O 1
ATOM 6942 N N . ASN D 1 117 ? 44.447 26.922 51.861 1.00 48.36 140 ASN D N 1
ATOM 6943 C CA . ASN D 1 117 ? 44.547 25.706 52.669 1.00 48.72 140 ASN D CA 1
ATOM 6944 C C . ASN D 1 117 ? 44.955 26.001 54.109 1.00 49.36 140 ASN D C 1
ATOM 6945 O O . ASN D 1 117 ? 45.786 26.876 54.366 1.00 45.40 140 ASN D O 1
ATOM 6950 N N . PRO D 1 118 ? 44.388 25.249 55.068 1.00 50.19 141 PRO D N 1
ATOM 6951 C CA . PRO D 1 118 ? 43.330 24.265 54.799 1.00 47.59 141 PRO D CA 1
ATOM 6952 C C . PRO D 1 118 ? 41.979 24.931 54.529 1.00 46.05 141 PRO D C 1
ATOM 6953 O O . PRO D 1 118 ? 41.496 25.751 55.323 1.00 45.55 141 PRO D O 1
ATOM 6957 N N . VAL D 1 119 ? 41.362 24.566 53.413 1.00 43.90 142 VAL D N 1
ATOM 6958 C CA . VAL D 1 119 ? 40.164 25.254 52.979 1.00 37.36 142 VAL D CA 1
ATOM 6959 C C . VAL D 1 119 ? 39.058 25.084 54.019 1.00 35.91 142 VAL D C 1
ATOM 6960 O O . VAL D 1 119 ? 38.340 26.031 54.319 1.00 33.84 142 VAL D O 1
ATOM 6964 N N . ASP D 1 120 ? 38.932 23.890 54.588 1.00 35.78 143 ASP D N 1
ATOM 6965 C CA . ASP D 1 120 ? 37.818 23.608 55.494 1.00 40.53 143 ASP D CA 1
ATOM 6966 C C . ASP D 1 120 ? 37.824 24.491 56.752 1.00 42.45 143 ASP D C 1
ATOM 6967 O O . ASP D 1 120 ? 36.826 25.163 57.063 1.00 40.67 143 ASP D O 1
ATOM 6972 N N . LEU D 1 121 ? 38.948 24.500 57.464 1.00 42.25 144 LEU D N 1
ATOM 6973 C CA . LEU D 1 121 ? 39.055 25.313 58.665 1.00 44.50 144 LEU D CA 1
ATOM 6974 C C . LEU D 1 121 ? 39.016 26.798 58.386 1.00 43.25 144 LEU D C 1
ATOM 6975 O O . LEU D 1 121 ? 38.465 27.556 59.184 1.00 44.35 144 LEU D O 1
ATOM 6980 N N . LEU D 1 122 ? 39.594 27.217 57.260 1.00 42.44 145 LEU D N 1
ATOM 6981 C CA . LEU D 1 122 ? 39.614 28.638 56.906 1.00 41.06 145 LEU D CA 1
ATOM 6982 C C . LEU D 1 122 ? 38.237 29.107 56.446 1.00 39.07 145 LEU D C 1
ATOM 6983 O O . LEU D 1 122 ? 37.866 30.269 56.623 1.00 37.74 145 LEU D O 1
ATOM 6988 N N . THR D 1 123 ? 37.457 28.201 55.874 1.00 36.38 146 THR D N 1
ATOM 6989 C CA . THR D 1 123 ? 36.081 28.547 55.557 1.00 35.62 146 THR D CA 1
ATOM 6990 C C . THR D 1 123 ? 35.310 28.798 56.854 1.00 35.95 146 THR D C 1
ATOM 6991 O O . THR D 1 123 ? 34.533 29.754 56.951 1.00 32.73 146 THR D O 1
ATOM 6995 N N . ASP D 1 124 ? 35.549 27.953 57.854 1.00 37.95 147 ASP D N 1
ATOM 6996 C CA . ASP D 1 124 ? 35.021 28.178 59.202 1.00 40.18 147 ASP D CA 1
ATOM 6997 C C . ASP D 1 124 ? 35.406 29.549 59.755 1.00 40.22 147 ASP D C 1
ATOM 6998 O O . ASP D 1 124 ? 34.553 30.293 60.254 1.00 36.97 147 ASP D O 1
ATOM 7003 N N . LEU D 1 125 ? 36.691 29.882 59.660 1.00 42.35 148 LEU D N 1
ATOM 7004 C CA . LEU D 1 125 ? 37.176 31.178 60.126 1.00 44.54 148 LEU D CA 1
ATOM 7005 C C . LEU D 1 125 ? 36.480 32.312 59.361 1.00 45.18 148 LEU D C 1
ATOM 7006 O O . LEU D 1 125 ? 35.928 33.237 59.963 1.00 48.58 148 LEU D O 1
ATOM 7011 N N . ALA D 1 126 ? 36.492 32.243 58.033 1.00 43.74 149 ALA D N 1
ATOM 7012 C CA . ALA D 1 126 ? 35.920 33.327 57.248 1.00 43.54 149 ALA D CA 1
ATOM 7013 C C . ALA D 1 126 ? 34.438 33.487 57.586 1.00 43.37 149 ALA D C 1
ATOM 7014 O O . ALA D 1 126 ? 33.901 34.595 57.565 1.00 40.37 149 ALA D O 1
ATOM 7016 N N . THR D 1 127 ? 33.777 32.377 57.900 1.00 45.01 150 THR D N 1
ATOM 7017 C CA . THR D 1 127 ? 32.351 32.437 58.201 1.00 48.61 150 THR D CA 1
ATOM 7018 C C . THR D 1 127 ? 32.168 33.265 59.470 1.00 52.12 150 THR D C 1
ATOM 7019 O O . THR D 1 127 ? 31.251 34.101 59.570 1.00 51.51 150 THR D O 1
ATOM 7023 N N . GLN D 1 128 ? 33.069 33.035 60.421 1.00 52.25 151 GLN D N 1
ATOM 7024 C CA . GLN D 1 128 ? 33.106 33.775 61.673 1.00 51.58 151 GLN D CA 1
ATOM 7025 C C . GLN D 1 128 ? 33.371 35.240 61.363 1.00 51.31 151 GLN D C 1
ATOM 7026 O O . GLN D 1 128 ? 32.673 36.130 61.857 1.00 49.10 151 GLN D O 1
ATOM 7032 N N . LEU D 1 129 ? 34.386 35.489 60.537 1.00 48.93 152 LEU D N 1
ATOM 7033 C CA . LEU D 1 129 ? 34.799 36.856 60.241 1.00 48.15 152 LEU D CA 1
ATOM 7034 C C . LEU D 1 129 ? 33.763 37.594 59.396 1.00 48.57 152 LEU D C 1
ATOM 7035 O O . LEU D 1 129 ? 33.667 38.820 59.428 1.00 46.20 152 LEU D O 1
ATOM 7040 N N . ALA D 1 130 ? 32.986 36.849 58.627 1.00 48.90 153 ALA D N 1
ATOM 7041 C CA . ALA D 1 130 ? 32.009 37.487 57.768 1.00 52.55 153 ALA D CA 1
ATOM 7042 C C . ALA D 1 130 ? 30.633 36.843 57.927 1.00 55.25 153 ALA D C 1
ATOM 7043 O O . ALA D 1 130 ? 30.181 36.083 57.065 1.00 56.02 153 ALA D O 1
ATOM 7045 N N . PRO D 1 131 ? 29.951 37.134 59.047 1.00 57.69 154 PRO D N 1
ATOM 7046 C CA . PRO D 1 131 ? 28.575 36.667 59.242 1.00 57.88 154 PRO D CA 1
ATOM 7047 C C . PRO D 1 131 ? 27.638 37.526 58.406 1.00 57.51 154 PRO D C 1
ATOM 7048 O O . PRO D 1 131 ? 27.981 38.651 58.047 1.00 58.45 154 PRO D O 1
ATOM 7052 N N . GLY D 1 132 ? 26.463 37.002 58.083 1.00 57.90 155 GLY D N 1
ATOM 7053 C CA . GLY D 1 132 ? 25.551 37.757 57.235 1.00 58.57 155 GLY D CA 1
ATOM 7054 C C . GLY D 1 132 ? 26.062 37.941 55.811 1.00 56.09 155 GLY D C 1
ATOM 7055 O O . GLY D 1 132 ? 25.842 38.978 55.186 1.00 56.40 155 GLY D O 1
ATOM 7056 N N . GLN D 1 133 ? 26.745 36.924 55.300 1.00 51.85 156 GLN D N 1
ATOM 7057 C CA . GLN D 1 133 ? 27.277 36.948 53.947 1.00 46.43 156 GLN D CA 1
ATOM 7058 C C . GLN D 1 133 ? 27.560 35.494 53.600 1.00 42.41 156 GLN D C 1
ATOM 7059 O O . GLN D 1 133 ? 28.161 34.769 54.397 1.00 41.84 156 GLN D O 1
ATOM 7065 N N . PRO D 1 134 ? 27.113 35.034 52.421 1.00 37.51 159 PRO D N 1
ATOM 7066 C CA . PRO D 1 134 ? 27.394 33.647 52.032 1.00 34.52 159 PRO D CA 1
ATOM 7067 C C . PRO D 1 134 ? 28.901 33.393 51.997 1.00 35.65 159 PRO D C 1
ATOM 7068 O O . PRO D 1 134 ? 29.643 34.144 51.356 1.00 35.01 159 PRO D O 1
ATOM 7072 N N . VAL D 1 135 ? 29.349 32.352 52.699 1.00 33.33 160 VAL D N 1
ATOM 7073 C CA . VAL D 1 135 ? 30.755 31.957 52.689 1.00 33.11 160 VAL D CA 1
ATOM 7074 C C . VAL D 1 135 ? 30.887 30.486 52.321 1.00 34.97 160 VAL D C 1
ATOM 7075 O O . VAL D 1 135 ? 30.223 29.625 52.890 1.00 34.42 160 VAL D O 1
ATOM 7079 N N . ILE D 1 136 ? 31.749 30.209 51.349 1.00 38.21 161 ILE D N 1
ATOM 7080 C CA . ILE D 1 136 ? 31.888 28.869 50.797 1.00 40.32 161 ILE D CA 1
ATOM 7081 C C . ILE D 1 136 ? 33.357 28.532 50.603 1.00 38.10 161 ILE D C 1
ATOM 7082 O O . ILE D 1 136 ? 34.151 29.399 50.251 1.00 40.22 161 ILE D O 1
ATOM 7087 N N . GLY D 1 137 ? 33.717 27.275 50.825 1.00 36.35 162 GLY D N 1
ATOM 7088 C CA . GLY D 1 137 ? 35.059 26.832 50.477 1.00 36.82 162 GLY D CA 1
ATOM 7089 C C . GLY D 1 137 ? 35.075 25.893 49.284 1.00 34.55 162 GLY D C 1
ATOM 7090 O O . GLY D 1 137 ? 34.152 25.097 49.101 1.00 36.08 162 GLY D O 1
ATOM 7091 N N . SER D 1 138 ? 36.124 25.972 48.475 1.00 32.52 163 SER D N 1
ATOM 7092 C CA . SER D 1 138 ? 36.203 25.159 47.269 1.00 33.78 163 SER D CA 1
ATOM 7093 C C . SER D 1 138 ? 36.136 23.684 47.621 1.00 31.22 163 SER D C 1
ATOM 7094 O O . SER D 1 138 ? 35.709 22.858 46.805 1.00 30.25 163 SER D O 1
ATOM 7097 N N . GLY D 1 139 ? 36.553 23.367 48.845 1.00 31.70 164 GLY D N 1
ATOM 7098 C CA . GLY D 1 139 ? 36.472 22.005 49.357 1.00 30.72 164 GLY D CA 1
ATOM 7099 C C . GLY D 1 139 ? 36.958 20.928 48.400 1.00 32.63 164 GLY D C 1
ATOM 7100 O O . GLY D 1 139 ? 38.050 21.023 47.844 1.00 36.12 164 GLY D O 1
ATOM 7101 N N . THR D 1 140 ? 36.136 19.897 48.216 1.00 33.01 165 THR D N 1
ATOM 7102 C CA . THR D 1 140 ? 36.454 18.762 47.359 1.00 31.06 165 THR D CA 1
ATOM 7103 C C . THR D 1 140 ? 35.867 18.839 45.937 1.00 30.99 165 THR D C 1
ATOM 7104 O O . THR D 1 140 ? 35.829 17.830 45.223 1.00 28.73 165 THR D O 1
ATOM 7108 N N . VAL D 1 141 ? 35.414 20.018 45.521 1.00 31.31 166 VAL D N 1
ATOM 7109 C CA . VAL D 1 141 ? 34.838 20.177 44.183 1.00 34.30 166 VAL D CA 1
ATOM 7110 C C . VAL D 1 141 ? 35.710 19.597 43.068 1.00 35.31 166 VAL D C 1
ATOM 7111 O O . VAL D 1 141 ? 35.225 18.844 42.225 1.00 38.63 166 VAL D O 1
ATOM 7115 N N . LEU D 1 142 ? 36.989 19.951 43.050 1.00 33.77 167 LEU D N 1
ATOM 7116 C CA . LEU D 1 142 ? 37.889 19.407 42.045 1.00 33.39 167 LEU D CA 1
ATOM 7117 C C . LEU D 1 142 ? 37.973 17.891 42.188 1.00 32.42 167 LEU D C 1
ATOM 7118 O O . LEU D 1 142 ? 37.802 17.152 41.210 1.00 29.87 167 LEU D O 1
ATOM 7123 N N . ASP D 1 143 ? 38.212 17.430 43.414 1.00 34.34 168 ASP D N 1
ATOM 7124 C CA . ASP D 1 143 ? 38.328 15.992 43.678 1.00 37.30 168 ASP D CA 1
ATOM 7125 C C . ASP D 1 143 ? 37.112 15.217 43.164 1.00 37.37 168 ASP D C 1
ATOM 7126 O O . ASP D 1 143 ? 37.252 14.180 42.506 1.00 37.65 168 ASP D O 1
ATOM 7131 N N . SER D 1 144 ? 35.919 15.725 43.458 1.00 32.78 169 SER D N 1
ATOM 7132 C CA . SER D 1 144 ? 34.707 15.086 42.971 1.00 33.02 169 SER D CA 1
ATOM 7133 C C . SER D 1 144 ? 34.732 15.011 41.445 1.00 32.81 169 SER D C 1
ATOM 7134 O O . SER D 1 144 ? 34.311 14.013 40.857 1.00 29.96 169 SER D O 1
ATOM 7137 N N . ALA D 1 145 ? 35.249 16.058 40.811 1.00 32.31 170 ALA D N 1
ATOM 7138 C CA . ALA D 1 145 ? 35.306 16.100 39.359 1.00 34.22 170 ALA D CA 1
ATOM 7139 C C . ALA D 1 145 ? 36.289 15.069 38.782 1.00 36.20 170 ALA D C 1
ATOM 7140 O O . ALA D 1 145 ? 35.995 14.433 37.761 1.00 33.90 170 ALA D O 1
ATOM 7142 N N . ARG D 1 146 ? 37.442 14.897 39.435 1.00 37.01 171 ARG D N 1
ATOM 7143 C CA . ARG D 1 146 ? 38.409 13.890 38.998 1.00 38.89 171 ARG D CA 1
ATOM 7144 C C . ARG D 1 146 ? 37.816 12.489 39.150 1.00 37.41 171 ARG D C 1
ATOM 7145 O O . ARG D 1 146 ? 37.848 11.678 38.218 1.00 38.55 171 ARG D O 1
ATOM 7153 N N . PHE D 1 147 ? 37.249 12.231 40.322 1.00 35.16 172 PHE D N 1
ATOM 7154 C CA . PHE D 1 147 ? 36.573 10.978 40.610 1.00 34.09 172 PHE D CA 1
ATOM 7155 C C . PHE D 1 147 ? 35.594 10.604 39.502 1.00 34.07 172 PHE D C 1
ATOM 7156 O O . PHE D 1 147 ? 35.613 9.485 39.000 1.00 35.71 172 PHE D O 1
ATOM 7164 N N . ARG D 1 148 ? 34.731 11.518 39.119 1.00 31.75 173 ARG D N 1
ATOM 7165 C CA . ARG D 1 148 ? 33.837 11.299 38.007 1.00 36.38 173 ARG D CA 1
ATOM 7166 C C . ARG D 1 148 ? 34.574 11.094 36.705 1.00 38.03 173 ARG D C 1
ATOM 7167 O O . ARG D 1 148 ? 34.284 10.197 35.975 1.00 33.25 173 ARG D O 1
ATOM 7175 N N . HIS D 1 149 ? 35.517 11.971 36.418 1.00 40.85 174 HIS D N 1
ATOM 7176 C CA . HIS D 1 149 ? 36.244 11.914 35.154 1.00 42.84 174 HIS D CA 1
ATOM 7177 C C . HIS D 1 149 ? 36.893 10.551 34.988 1.00 41.85 174 HIS D C 1
ATOM 7178 O O . HIS D 1 149 ? 36.782 9.936 33.927 1.00 47.52 174 HIS D O 1
ATOM 7185 N N . LEU D 1 150 ? 37.550 10.065 36.033 1.00 37.45 175 LEU D N 1
ATOM 7186 C CA . LEU D 1 150 ? 38.277 8.808 35.937 1.00 38.06 175 LEU D CA 1
ATOM 7187 C C . LEU D 1 150 ? 37.369 7.586 35.733 1.00 39.10 175 LEU D C 1
ATOM 7188 O O . LEU D 1 150 ? 37.708 6.685 34.968 1.00 37.17 175 LEU D O 1
ATOM 7193 N N . MET D 1 151 ? 36.224 7.550 36.414 1.00 40.48 176 MET D N 1
ATOM 7194 C CA . MET D 1 151 ? 35.257 6.485 36.185 1.00 39.03 176 MET D CA 1
ATOM 7195 C C . MET D 1 151 ? 34.726 6.576 34.753 1.00 41.09 176 MET D C 1
ATOM 7196 O O . MET D 1 151 ? 34.695 5.576 34.026 1.00 39.65 176 MET D O 1
ATOM 7201 N N . ALA D 1 152 ? 34.330 7.779 34.346 1.00 39.75 177 ALA D N 1
ATOM 7202 C CA . ALA D 1 152 ? 33.838 7.994 32.986 1.00 42.91 177 ALA D CA 1
ATOM 7203 C C . ALA D 1 152 ? 34.870 7.526 31.955 1.00 42.66 177 ALA D C 1
ATOM 7204 O O . ALA D 1 152 ? 34.524 6.907 30.941 1.00 42.83 177 ALA D O 1
ATOM 7206 N N . GLN D 1 153 ? 36.139 7.816 32.223 1.00 44.50 178 GLN D N 1
ATOM 7207 C CA . GLN D 1 153 ? 37.198 7.481 31.283 1.00 46.50 178 GLN D CA 1
ATOM 7208 C C . GLN D 1 153 ? 37.352 5.964 31.181 1.00 48.33 178 GLN D C 1
ATOM 7209 O O . GLN D 1 153 ? 37.611 5.435 30.095 1.00 48.11 178 GLN D O 1
ATOM 7215 N N . HIS D 1 154 ? 37.161 5.271 32.309 1.00 47.18 179 HIS D N 1
ATOM 7216 C CA . HIS D 1 154 ? 37.252 3.806 32.355 1.00 43.61 179 HIS D CA 1
ATOM 7217 C C . HIS D 1 154 ? 36.007 3.149 31.760 1.00 42.72 179 HIS D C 1
ATOM 7218 O O . HIS D 1 154 ? 36.074 2.042 31.230 1.00 43.65 179 HIS D O 1
ATOM 7225 N N . ALA D 1 155 ? 34.869 3.825 31.857 1.00 40.35 180 ALA D N 1
ATOM 7226 C CA . ALA D 1 155 ? 33.630 3.280 31.330 1.00 38.95 180 ALA D CA 1
ATOM 7227 C C . ALA D 1 155 ? 33.503 3.553 29.826 1.00 40.27 180 ALA D C 1
ATOM 7228 O O . ALA D 1 155 ? 32.664 2.951 29.147 1.00 40.53 180 ALA D O 1
ATOM 7230 N N . GLY D 1 156 ? 34.325 4.473 29.326 1.00 38.17 181 GLY D N 1
ATOM 7231 C CA . GLY D 1 156 ? 34.215 4.918 27.947 1.00 38.89 181 GLY D CA 1
ATOM 7232 C C . GLY D 1 156 ? 32.985 5.734 27.526 1.00 40.23 181 GLY D C 1
ATOM 7233 O O . GLY D 1 156 ? 32.398 5.424 26.486 1.00 40.05 181 GLY D O 1
ATOM 7234 N N . VAL D 1 157 ? 32.606 6.762 28.301 1.00 38.47 182 VAL D N 1
ATOM 7235 C CA . VAL D 1 157 ? 31.425 7.611 28.055 1.00 38.85 182 VAL D CA 1
ATOM 7236 C C . VAL D 1 157 ? 31.837 8.992 28.495 1.00 38.74 182 VAL D C 1
ATOM 7237 O O . VAL D 1 157 ? 32.708 9.165 29.320 1.00 37.09 182 VAL D O 1
ATOM 7241 N N . ASP D 1 158 ? 31.196 10.000 27.982 1.00 40.64 183 ASP D N 1
ATOM 7242 C CA . ASP D 1 158 ? 31.562 11.307 28.436 1.00 42.33 183 ASP D CA 1
ATOM 7243 C C . ASP D 1 158 ? 31.319 11.485 29.961 1.00 40.23 183 ASP D C 1
ATOM 7244 O O . ASP D 1 158 ? 30.445 10.830 30.557 1.00 36.00 183 ASP D O 1
ATOM 7249 N N . GLY D 1 159 ? 32.115 12.360 30.580 1.00 38.26 184 GLY D N 1
ATOM 7250 C CA . GLY D 1 159 ? 32.051 12.592 32.018 1.00 36.23 184 GLY D CA 1
ATOM 7251 C C . GLY D 1 159 ? 30.728 13.077 32.605 1.00 39.07 184 GLY D C 1
ATOM 7252 O O . GLY D 1 159 ? 30.450 12.813 33.774 1.00 38.82 184 GLY D O 1
ATOM 7253 N N . THR D 1 160 ? 29.904 13.777 31.829 1.00 38.50 185 THR D N 1
ATOM 7254 C CA . THR D 1 160 ? 28.577 14.148 32.323 1.00 41.79 185 THR D CA 1
ATOM 7255 C C . THR D 1 160 ? 27.706 12.948 32.718 1.00 41.90 185 THR D C 1
ATOM 7256 O O . THR D 1 160 ? 26.744 13.106 33.463 1.00 44.52 185 THR D O 1
ATOM 7260 N N . HIS D 1 161 ? 28.037 11.759 32.225 1.00 38.98 186 HIS D N 1
ATOM 7261 C CA . HIS D 1 161 ? 27.237 10.575 32.511 1.00 37.97 186 HIS D CA 1
ATOM 7262 C C . HIS D 1 161 ? 27.798 9.799 33.710 1.00 38.37 186 HIS D C 1
ATOM 7263 O O . HIS D 1 161 ? 27.279 8.747 34.079 1.00 37.20 186 HIS D O 1
ATOM 7270 N N . ALA D 1 162 ? 28.856 10.322 34.321 1.00 35.84 187 ALA D N 1
ATOM 7271 C CA . ALA D 1 162 ? 29.322 9.790 35.592 1.00 33.62 187 ALA D CA 1
ATOM 7272 C C . ALA D 1 162 ? 28.785 10.624 36.757 1.00 34.95 187 ALA D C 1
ATOM 7273 O O . ALA D 1 162 ? 28.694 11.849 36.652 1.00 37.85 187 ALA D O 1
ATOM 7275 N N . HIS D 1 163 ? 28.424 9.955 37.856 1.00 33.55 188 HIS D N 1
ATOM 7276 C CA . HIS D 1 163 ? 28.050 10.627 39.105 1.00 31.12 188 HIS D CA 1
ATOM 7277 C C . HIS D 1 163 ? 28.867 10.099 40.267 1.00 27.46 188 HIS D C 1
ATOM 7278 O O . HIS D 1 163 ? 29.085 8.895 40.377 1.00 30.03 188 HIS D O 1
ATOM 7285 N N . GLY D 1 164 ? 29.301 10.996 41.142 1.00 27.58 189 GLY D N 1
ATOM 7286 C CA . GLY D 1 164 ? 30.048 10.579 42.319 1.00 28.05 189 GLY D CA 1
ATOM 7287 C C . GLY D 1 164 ? 30.544 11.745 43.145 1.00 27.14 189 GLY D C 1
ATOM 7288 O O . GLY D 1 164 ? 30.807 12.819 42.631 1.00 32.71 189 GLY D O 1
ATOM 7289 N N . TYR D 1 165 ? 30.675 11.539 44.442 1.00 31.88 190 TYR D N 1
ATOM 7290 C CA . TYR D 1 165 ? 31.073 12.613 45.333 1.00 31.27 190 TYR D CA 1
ATOM 7291 C C . TYR D 1 165 ? 32.338 12.219 46.059 1.00 32.33 190 TYR D C 1
ATOM 7292 O O . TYR D 1 165 ? 32.503 11.053 46.418 1.00 31.79 190 TYR D O 1
ATOM 7301 N N . VAL D 1 166 ? 33.225 13.190 46.270 1.00 31.45 191 VAL D N 1
ATOM 7302 C CA . VAL D 1 166 ? 34.270 13.067 47.278 1.00 30.50 191 VAL D CA 1
ATOM 7303 C C . VAL D 1 166 ? 33.884 13.952 48.439 1.00 29.25 191 VAL D C 1
ATOM 7304 O O . VAL D 1 166 ? 33.775 15.153 48.286 1.00 30.60 191 VAL D O 1
ATOM 7308 N N . LEU D 1 167 ? 33.683 13.355 49.601 1.00 32.10 192 LEU D N 1
ATOM 7309 C CA . LEU D 1 167 ? 33.121 14.066 50.751 1.00 35.30 192 LEU D CA 1
ATOM 7310 C C . LEU D 1 167 ? 34.196 14.339 51.784 1.00 36.57 192 LEU D C 1
ATOM 7311 O O . LEU D 1 167 ? 35.301 13.793 51.697 1.00 37.74 192 LEU D O 1
ATOM 7316 N N . GLY D 1 168 ? 33.864 15.177 52.764 1.00 38.30 193 GLY D N 1
ATOM 7317 C CA . GLY D 1 168 ? 34.693 15.309 53.951 1.00 36.93 193 GLY D CA 1
ATOM 7318 C C . GLY D 1 168 ? 35.782 16.354 53.861 1.00 40.77 193 GLY D C 1
ATOM 7319 O O . GLY D 1 168 ? 35.607 17.400 53.240 1.00 43.72 193 GLY D O 1
ATOM 7320 N N . GLU D 1 169 ? 36.912 16.069 54.498 1.00 44.72 194 GLU D N 1
ATOM 7321 C CA . GLU D 1 169 ? 38.021 17.012 54.587 1.00 46.93 194 GLU D CA 1
ATOM 7322 C C . GLU D 1 169 ? 38.809 16.986 53.296 1.00 44.14 194 GLU D C 1
ATOM 7323 O O . GLU D 1 169 ? 39.169 15.925 52.809 1.00 44.07 194 GLU D O 1
ATOM 7329 N N . HIS D 1 170 ? 39.072 18.159 52.746 1.00 43.03 195 HIS D N 1
ATOM 7330 C CA . HIS D 1 170 ? 39.960 18.281 51.605 1.00 46.04 195 HIS D CA 1
ATOM 7331 C C . HIS D 1 170 ? 41.341 17.748 52.016 1.00 50.38 195 HIS D C 1
ATOM 7332 O O . HIS D 1 170 ? 41.959 18.265 52.949 1.00 51.50 195 HIS D O 1
ATOM 7339 N N . GLY D 1 171 ? 41.811 16.710 51.324 1.00 54.24 196 GLY D N 1
ATOM 7340 C CA . GLY D 1 171 ? 43.090 16.105 51.656 1.00 59.31 196 GLY D CA 1
ATOM 7341 C C . GLY D 1 171 ? 43.099 14.587 51.624 1.00 61.36 196 GLY D C 1
ATOM 7342 O O . GLY D 1 171 ? 42.231 13.967 51.012 1.00 60.50 196 GLY D O 1
ATOM 7343 N N . ASP D 1 172 ? 44.084 13.987 52.286 1.00 64.87 197 ASP D N 1
ATOM 7344 C CA . ASP D 1 172 ? 44.221 12.534 52.313 1.00 67.60 197 ASP D CA 1
ATOM 7345 C C . ASP D 1 172 ? 43.026 11.891 53.010 1.00 65.49 197 ASP D C 1
ATOM 7346 O O . ASP D 1 172 ? 42.653 10.765 52.702 1.00 66.29 197 ASP D O 1
ATOM 7351 N N . SER D 1 173 ? 42.421 12.619 53.939 1.00 62.35 198 SER D N 1
ATOM 7352 C CA . SER D 1 173 ? 41.344 12.076 54.757 1.00 58.72 198 SER D CA 1
ATOM 7353 C C . SER D 1 173 ? 39.987 12.063 54.028 1.00 56.40 198 SER D C 1
ATOM 7354 O O . SER D 1 173 ? 38.985 11.591 54.567 1.00 56.92 198 SER D O 1
ATOM 7357 N N . GLU D 1 174 ? 39.951 12.569 52.798 1.00 50.95 199 GLU D N 1
ATOM 7358 C CA . GLU D 1 174 ? 38.675 12.731 52.106 1.00 46.68 199 GLU D CA 1
ATOM 7359 C C . GLU D 1 174 ? 38.070 11.396 51.688 1.00 45.35 199 GLU D C 1
ATOM 7360 O O . GLU D 1 174 ? 38.787 10.426 51.461 1.00 45.83 199 GLU D O 1
ATOM 7366 N N . VAL D 1 175 ? 36.745 11.355 51.587 1.00 43.56 200 VAL D N 1
ATOM 7367 C CA . VAL D 1 175 ? 36.044 10.103 51.352 1.00 40.08 200 VAL D CA 1
ATOM 7368 C C . VAL D 1 175 ? 35.447 10.007 49.962 1.00 40.78 200 VAL D C 1
ATOM 7369 O O . VAL D 1 175 ? 34.679 10.871 49.552 1.00 42.52 200 VAL D O 1
ATOM 7373 N N . LEU D 1 176 ? 35.796 8.950 49.240 1.00 38.31 201 LEU D N 1
ATOM 7374 C CA . LEU D 1 176 ? 35.157 8.677 47.963 1.00 37.25 201 LEU D CA 1
ATOM 7375 C C . LEU D 1 176 ? 33.918 7.822 48.209 1.00 37.29 201 LEU D C 1
ATOM 7376 O O . LEU D 1 176 ? 34.015 6.703 48.717 1.00 39.70 201 LEU D O 1
ATOM 7381 N N . ALA D 1 177 ? 32.752 8.362 47.860 1.00 35.39 202 ALA D N 1
ATOM 7382 C CA . ALA D 1 177 ? 31.493 7.675 48.096 1.00 31.74 202 ALA D CA 1
ATOM 7383 C C . ALA D 1 177 ? 31.246 6.673 46.983 1.00 34.30 202 ALA D C 1
ATOM 7384 O O . ALA D 1 177 ? 30.343 6.843 46.154 1.00 33.54 202 ALA D O 1
ATOM 7386 N N . TRP D 1 178 ? 32.055 5.617 46.969 1.00 34.99 203 TRP D N 1
ATOM 7387 C CA . TRP D 1 178 ? 31.886 4.546 45.996 1.00 35.82 203 TRP D CA 1
ATOM 7388 C C . TRP D 1 178 ? 30.463 3.991 46.002 1.00 36.78 203 TRP D C 1
ATOM 7389 O O . TRP D 1 178 ? 29.892 3.696 44.941 1.00 39.00 203 TRP D O 1
ATOM 7400 N N . SER D 1 179 ? 29.903 3.854 47.200 1.00 31.57 204 SER D N 1
ATOM 7401 C CA . SER D 1 179 ? 28.608 3.232 47.377 1.00 33.11 204 SER D CA 1
ATOM 7402 C C . SER D 1 179 ? 27.519 3.914 46.529 1.00 34.03 204 SER D C 1
ATOM 7403 O O . SER D 1 179 ? 26.497 3.302 46.231 1.00 30.29 204 SER D O 1
ATOM 7406 N N . SER D 1 180 ? 27.733 5.168 46.135 1.00 35.19 205 SER D N 1
ATOM 7407 C CA . SER D 1 180 ? 26.752 5.838 45.292 1.00 38.52 205 SER D CA 1
ATOM 7408 C C . SER D 1 180 ? 27.262 6.217 43.901 1.00 39.70 205 SER D C 1
ATOM 7409 O O . SER D 1 180 ? 26.536 6.850 43.126 1.00 41.60 205 SER D O 1
ATOM 7412 N N . ALA D 1 181 ? 28.495 5.836 43.574 1.00 36.64 206 ALA D N 1
ATOM 7413 C CA . ALA D 1 181 ? 29.024 6.125 42.243 1.00 35.75 206 ALA D CA 1
ATOM 7414 C C . ALA D 1 181 ? 28.113 5.542 41.174 1.00 37.37 206 ALA D C 1
ATOM 7415 O O . ALA D 1 181 ? 27.587 4.436 41.319 1.00 39.62 206 ALA D O 1
ATOM 7417 N N . MET D 1 182 ? 27.952 6.284 40.088 1.00 37.12 207 MET D N 1
ATOM 7418 C CA . MET D 1 182 ? 26.924 5.998 39.103 1.00 37.62 207 MET D CA 1
ATOM 7419 C C . MET D 1 182 ? 27.505 6.253 37.701 1.00 37.43 207 MET D C 1
ATOM 7420 O O . MET D 1 182 ? 28.190 7.257 37.475 1.00 36.39 207 MET D O 1
ATOM 7425 N N . VAL D 1 183 ? 27.240 5.355 36.761 1.00 34.57 208 VAL D N 1
ATOM 7426 C CA . VAL D 1 183 ? 27.503 5.645 35.354 1.00 33.89 208 VAL D CA 1
ATOM 7427 C C . VAL D 1 183 ? 26.268 5.370 34.498 1.00 33.53 208 VAL D C 1
ATOM 7428 O O . VAL D 1 183 ? 25.667 4.304 34.586 1.00 36.47 208 VAL D O 1
ATOM 7432 N N . ALA D 1 184 A 25.889 6.338 33.676 1.00 33.15 209 ALA D N 1
ATOM 7433 C CA . ALA D 1 184 A 24.658 6.254 32.892 1.00 34.70 209 ALA D CA 1
ATOM 7434 C C . ALA D 1 184 A 23.466 5.743 33.704 1.00 34.50 209 ALA D C 1
ATOM 7435 O O . ALA D 1 184 A 22.683 4.929 33.229 1.00 37.52 209 ALA D O 1
ATOM 7437 N N . GLY D 1 185 B 23.333 6.224 34.930 1.00 37.46 209 GLY D N 1
ATOM 7438 C CA . GLY D 1 185 B 22.138 5.942 35.701 1.00 40.23 209 GLY D CA 1
ATOM 7439 C C . GLY D 1 185 B 22.178 4.613 36.431 1.00 43.82 209 GLY D C 1
ATOM 7440 O O . GLY D 1 185 B 21.227 4.267 37.131 1.00 46.25 209 GLY D O 1
ATOM 7441 N N . MET D 1 186 C 23.265 3.859 36.262 1.00 44.64 209 MET D N 1
ATOM 7442 C CA . MET D 1 186 C 23.453 2.612 36.997 1.00 44.36 209 MET D CA 1
ATOM 7443 C C . MET D 1 186 C 24.582 2.787 37.994 1.00 43.93 209 MET D C 1
ATOM 7444 O O . MET D 1 186 C 25.424 3.674 37.846 1.00 45.89 209 MET D O 1
ATOM 7449 N N . PRO D 1 187 D 24.618 1.933 39.024 1.00 43.98 209 PRO D N 1
ATOM 7450 C CA . PRO D 1 187 D 25.802 1.798 39.879 1.00 41.81 209 PRO D CA 1
ATOM 7451 C C . PRO D 1 187 D 26.968 1.369 39.016 1.00 40.86 209 PRO D C 1
ATOM 7452 O O . PRO D 1 187 D 26.826 0.488 38.170 1.00 39.69 209 PRO D O 1
ATOM 7456 N N . VAL D 1 188 A 28.124 1.984 39.223 1.00 40.72 210 VAL D N 1
ATOM 7457 C CA . VAL D 1 188 A 29.243 1.757 38.327 1.00 41.60 210 VAL D CA 1
ATOM 7458 C C . VAL D 1 188 A 29.577 0.277 38.089 1.00 43.31 210 VAL D C 1
ATOM 7459 O O . VAL D 1 188 A 29.756 -0.131 36.937 1.00 43.78 210 VAL D O 1
ATOM 7463 N N . ALA D 1 189 B 29.650 -0.526 39.149 1.00 43.32 210 ALA D N 1
ATOM 7464 C CA . ALA D 1 189 B 29.862 -1.973 38.994 1.00 45.57 210 ALA D CA 1
ATOM 7465 C C . ALA D 1 189 B 28.926 -2.579 37.934 1.00 44.97 210 ALA D C 1
ATOM 7466 O O . ALA D 1 189 B 29.368 -3.327 37.056 1.00 45.33 210 ALA D O 1
ATOM 7468 N N . ASP D 1 190 ? 27.643 -2.238 38.016 1.00 43.71 211 ASP D N 1
ATOM 7469 C CA . ASP D 1 190 ? 26.645 -2.787 37.107 1.00 46.66 211 ASP D CA 1
ATOM 7470 C C . ASP D 1 190 ? 26.863 -2.293 35.696 1.00 46.54 211 ASP D C 1
ATOM 7471 O O . ASP D 1 190 ? 26.620 -3.018 34.726 1.00 49.17 211 ASP D O 1
ATOM 7476 N N . PHE D 1 191 ? 27.321 -1.057 35.567 1.00 45.52 212 PHE D N 1
ATOM 7477 C CA . PHE D 1 191 ? 27.589 -0.558 34.238 1.00 45.29 212 PHE D CA 1
ATOM 7478 C C . PHE D 1 191 ? 28.773 -1.308 33.636 1.00 44.65 212 PHE D C 1
ATOM 7479 O O . PHE D 1 191 ? 28.742 -1.693 32.465 1.00 45.84 212 PHE D O 1
ATOM 7487 N N . MET D 1 192 ? 29.813 -1.517 34.431 1.00 45.02 213 MET D N 1
ATOM 7488 C CA . MET D 1 192 ? 31.028 -2.150 33.923 1.00 48.23 213 MET D CA 1
ATOM 7489 C C . MET D 1 192 ? 30.760 -3.586 33.460 1.00 50.08 213 MET D C 1
ATOM 7490 O O . MET D 1 192 ? 31.316 -4.058 32.457 1.00 45.87 213 MET D O 1
ATOM 7495 N N . GLN D 1 193 ? 29.894 -4.273 34.197 1.00 52.26 214 GLN D N 1
ATOM 7496 C CA . GLN D 1 193 ? 29.522 -5.631 33.850 1.00 55.18 214 GLN D CA 1
ATOM 7497 C C . GLN D 1 193 ? 28.710 -5.661 32.555 1.00 55.89 214 GLN D C 1
ATOM 7498 O O . GLN D 1 193 ? 28.993 -6.452 31.657 1.00 56.54 214 GLN D O 1
ATOM 7504 N N . ALA D 1 194 ? 27.709 -4.792 32.452 1.00 55.10 215 ALA D N 1
ATOM 7505 C CA . ALA D 1 194 ? 26.909 -4.710 31.233 1.00 54.09 215 ALA D CA 1
ATOM 7506 C C . ALA D 1 194 ? 27.791 -4.498 30.000 1.00 53.42 215 ALA D C 1
ATOM 7507 O O . ALA D 1 194 ? 27.573 -5.110 28.957 1.00 53.36 215 ALA D O 1
ATOM 7509 N N . GLN D 1 195 ? 28.792 -3.634 30.121 1.00 53.87 216 GLN D N 1
ATOM 7510 C CA . GLN D 1 195 ? 29.675 -3.329 28.999 1.00 52.67 216 GLN D CA 1
ATOM 7511 C C . GLN D 1 195 ? 30.849 -4.289 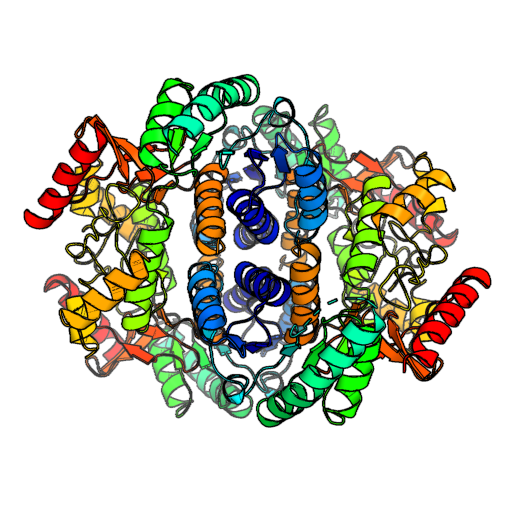28.953 1.00 53.74 216 GLN D C 1
ATOM 7512 O O . GLN D 1 195 ? 31.790 -4.094 28.189 1.00 52.21 216 GLN D O 1
ATOM 7518 N N . ASN D 1 196 ? 30.791 -5.319 29.792 1.00 57.09 217 ASN D N 1
ATOM 7519 C CA . ASN D 1 196 ? 31.857 -6.311 29.889 1.00 56.96 217 ASN D CA 1
ATOM 7520 C C . ASN D 1 196 ? 33.245 -5.674 29.962 1.00 54.87 217 ASN D C 1
ATOM 7521 O O . ASN D 1 196 ? 34.141 -5.990 29.174 1.00 55.27 217 ASN D O 1
ATOM 7526 N N . LEU D 1 197 ? 33.414 -4.775 30.921 1.00 50.74 218 LEU D N 1
ATOM 7527 C CA . LEU D 1 197 ? 34.707 -4.177 31.165 1.00 50.13 218 LEU D CA 1
ATOM 7528 C C . LEU D 1 197 ? 35.164 -4.585 32.554 1.00 49.91 218 LEU D C 1
ATOM 7529 O O . LEU D 1 197 ? 34.356 -4.997 33.385 1.00 49.80 218 LEU D O 1
ATOM 7534 N N . PRO D 1 198 ? 36.475 -4.504 32.815 1.00 49.30 219 PRO D N 1
ATOM 7535 C CA . PRO D 1 198 ? 37.006 -4.927 34.117 1.00 48.71 219 PRO D CA 1
ATOM 7536 C C . PRO D 1 198 ? 36.670 -3.956 35.236 1.00 46.46 219 PRO D C 1
ATOM 7537 O O . PRO D 1 198 ? 36.778 -2.750 35.066 1.00 45.36 219 PRO D O 1
ATOM 7541 N N . TRP D 1 199 ? 36.262 -4.491 36.377 1.00 46.10 220 TRP D N 1
ATOM 7542 C CA . TRP D 1 199 ? 36.028 -3.674 37.550 1.00 44.87 220 TRP D CA 1
ATOM 7543 C C . TRP D 1 199 ? 36.510 -4.443 38.770 1.00 45.77 220 TRP D C 1
ATOM 7544 O O . TRP D 1 199 ? 35.970 -5.501 39.099 1.00 48.60 220 TRP D O 1
ATOM 7555 N N . ASN D 1 200 ? 37.526 -3.914 39.442 1.00 43.31 221 ASN D N 1
ATOM 7556 C CA . ASN D 1 200 ? 38.079 -4.587 40.607 1.00 44.82 221 ASN D CA 1
ATOM 7557 C C . ASN D 1 200 ? 38.827 -3.644 41.537 1.00 46.39 221 ASN D C 1
ATOM 7558 O O . ASN D 1 200 ? 38.982 -2.452 41.252 1.00 42.67 221 ASN D O 1
ATOM 7563 N N . GLU D 1 201 ? 39.301 -4.196 42.651 1.00 49.36 222 GLU D N 1
ATOM 7564 C CA . GLU D 1 201 ? 39.962 -3.406 43.682 1.00 52.60 222 GLU D CA 1
ATOM 7565 C C . GLU D 1 201 ? 41.191 -2.670 43.157 1.00 53.47 222 GLU D C 1
ATOM 7566 O O . GLU D 1 201 ? 41.603 -1.651 43.717 1.00 53.92 222 GLU D O 1
ATOM 7572 N N . GLN D 1 202 ? 41.760 -3.180 42.072 1.00 53.44 223 GLN D N 1
ATOM 7573 C CA . GLN D 1 202 ? 42.987 -2.623 41.513 1.00 55.59 223 GLN D CA 1
ATOM 7574 C C . GLN D 1 202 ? 42.706 -1.469 40.536 1.00 55.03 223 GLN D C 1
ATOM 7575 O O . GLN D 1 202 ? 43.475 -0.503 40.455 1.00 52.38 223 GLN D O 1
ATOM 7581 N N . VAL D 1 203 ? 41.603 -1.578 39.799 1.00 53.37 224 VAL D N 1
ATOM 7582 C CA . VAL D 1 203 ? 41.124 -0.483 38.958 1.00 50.89 224 VAL D CA 1
ATOM 7583 C C . VAL D 1 203 ? 40.640 0.648 39.852 1.00 50.68 224 VAL D C 1
ATOM 7584 O O . VAL D 1 203 ? 40.890 1.825 39.583 1.00 48.24 224 VAL D O 1
ATOM 7588 N N . ARG D 1 204 ? 39.951 0.289 40.926 1.00 51.84 225 ARG D N 1
ATOM 7589 C CA . ARG D 1 204 ? 39.332 1.299 41.758 1.00 54.85 225 ARG D CA 1
ATOM 7590 C C . ARG D 1 204 ? 40.332 2.048 42.632 1.00 55.00 225 ARG D C 1
ATOM 7591 O O . ARG D 1 204 ? 40.091 3.198 43.012 1.00 57.45 225 ARG D O 1
ATOM 7599 N N . ALA D 1 205 ? 41.461 1.414 42.937 1.00 53.82 226 ALA D N 1
ATOM 7600 C CA . ALA D 1 205 ? 42.492 2.069 43.741 1.00 50.71 226 ALA D CA 1
ATOM 7601 C C . ALA D 1 205 ? 43.356 2.982 42.882 1.00 50.13 226 ALA D C 1
ATOM 7602 O O . ALA D 1 205 ? 43.979 3.913 43.390 1.00 50.21 226 ALA D O 1
ATOM 7604 N N . LYS D 1 206 ? 43.384 2.711 41.578 1.00 48.78 227 LYS D N 1
ATOM 7605 C CA . LYS D 1 206 ? 44.114 3.549 40.630 1.00 49.75 227 LYS D CA 1
ATOM 7606 C C . LYS D 1 206 ? 43.327 4.823 40.333 1.00 49.14 227 LYS D C 1
ATOM 7607 O O . LYS D 1 206 ? 43.899 5.887 40.070 1.00 48.91 227 LYS D O 1
ATOM 7613 N N . ILE D 1 207 ? 42.006 4.700 40.362 1.00 46.84 228 ILE D N 1
ATOM 7614 C CA . ILE D 1 207 ? 41.138 5.857 40.263 1.00 45.71 228 ILE D CA 1
ATOM 7615 C C . ILE D 1 207 ? 41.280 6.663 41.545 1.00 46.98 228 ILE D C 1
ATOM 7616 O O . ILE D 1 207 ? 41.572 7.860 41.514 1.00 46.33 228 ILE D O 1
ATOM 7621 N N . ASP D 1 208 ? 41.091 5.994 42.674 1.00 47.33 229 ASP D N 1
ATOM 7622 C CA . ASP D 1 208 ? 41.240 6.643 43.959 1.00 50.45 229 ASP D CA 1
ATOM 7623 C C . ASP D 1 208 ? 42.564 7.396 44.046 1.00 52.61 229 ASP D C 1
ATOM 7624 O O . ASP D 1 208 ? 42.673 8.382 44.767 1.00 55.65 229 ASP D O 1
ATOM 7629 N N . GLU D 1 209 ? 43.568 6.938 43.305 1.00 54.65 230 GLU D N 1
ATOM 7630 C CA . GLU D 1 209 ? 44.879 7.597 43.292 1.00 54.40 230 GLU D CA 1
ATOM 7631 C C . GLU D 1 209 ? 44.880 8.913 42.517 1.00 53.62 230 GLU D C 1
ATOM 7632 O O . GLU D 1 209 ? 45.342 9.931 43.024 1.00 52.41 230 GLU D O 1
ATOM 7638 N N . GLY D 1 210 ? 44.374 8.880 41.283 1.00 53.16 231 GLY D N 1
ATOM 7639 C CA . GLY D 1 210 ? 44.269 10.090 40.483 1.00 51.72 231 GLY D CA 1
ATOM 7640 C C . GLY D 1 210 ? 43.284 11.105 41.047 1.00 54.79 231 GLY D C 1
ATOM 7641 O O . GLY D 1 210 ? 43.370 12.293 40.728 1.00 52.42 231 GLY D O 1
ATOM 7642 N N . THR D 1 211 ? 42.357 10.635 41.888 1.00 56.86 232 THR D N 1
ATOM 7643 C CA . THR D 1 211 ? 41.393 11.498 42.581 1.00 56.23 232 THR D CA 1
ATOM 7644 C C . THR D 1 211 ? 42.007 12.273 43.752 1.00 57.24 232 THR D C 1
ATOM 7645 O O . THR D 1 211 ? 41.797 13.477 43.873 1.00 58.53 232 THR D O 1
ATOM 7649 N N . ARG D 1 212 ? 42.759 11.593 44.611 1.00 56.91 233 ARG D N 1
ATOM 7650 C CA . ARG D 1 212 ? 43.415 12.276 45.719 1.00 58.80 233 ARG D CA 1
ATOM 7651 C C . ARG D 1 212 ? 44.659 13.003 45.214 1.00 60.93 233 ARG D C 1
ATOM 7652 O O . ARG D 1 212 ? 45.021 14.068 45.720 1.00 65.85 233 ARG D O 1
ATOM 7660 N N . THR D 1 225 ? 50.799 22.305 38.985 1.00 66.45 246 THR D N 1
ATOM 7661 C CA . THR D 1 225 ? 50.047 23.305 38.233 1.00 65.93 246 THR D CA 1
ATOM 7662 C C . THR D 1 225 ? 48.625 23.429 38.796 1.00 63.58 246 THR D C 1
ATOM 7663 O O . THR D 1 225 ? 48.163 22.542 39.517 1.00 64.86 246 THR D O 1
ATOM 7667 N N . TYR D 1 226 ? 47.939 24.522 38.469 1.00 58.82 247 TYR D N 1
ATOM 7668 C CA . TYR D 1 226 ? 46.640 24.804 39.071 1.00 54.67 247 TYR D CA 1
ATOM 7669 C C . TYR D 1 226 ? 45.497 24.982 38.081 1.00 52.89 247 TYR D C 1
ATOM 7670 O O . TYR D 1 226 ? 44.568 25.739 38.333 1.00 51.56 247 TYR D O 1
ATOM 7679 N N . TYR D 1 227 ? 45.556 24.281 36.959 1.00 51.15 248 TYR D N 1
ATOM 7680 C CA . TYR D 1 227 ? 44.525 24.419 35.950 1.00 51.27 248 TYR D CA 1
ATOM 7681 C C . TYR D 1 227 ? 43.216 23.784 36.403 1.00 52.41 248 TYR D C 1
ATOM 7682 O O . TYR D 1 227 ? 42.144 24.350 36.209 1.00 53.29 248 TYR D O 1
ATOM 7691 N N . GLY D 1 228 ? 43.309 22.614 37.025 1.00 51.47 249 GLY D N 1
ATOM 7692 C CA . GLY D 1 228 ? 42.118 21.938 37.494 1.00 48.37 249 GLY D CA 1
ATOM 7693 C C . GLY D 1 228 ? 41.332 22.777 38.486 1.00 48.05 249 GLY D C 1
ATOM 7694 O O . GLY D 1 228 ? 40.118 22.981 38.319 1.00 48.45 249 GLY D O 1
ATOM 7695 N N . ILE D 1 229 ? 42.014 23.273 39.515 1.00 43.52 250 ILE D N 1
ATOM 7696 C CA . ILE D 1 229 ? 41.355 24.062 40.549 1.00 40.27 250 ILE D CA 1
ATOM 7697 C C . ILE D 1 229 ? 40.888 25.408 39.988 1.00 40.35 250 ILE D C 1
ATOM 7698 O O . ILE D 1 229 ? 39.831 25.929 40.364 1.00 41.98 250 ILE D O 1
ATOM 7703 N N . GLY D 1 230 ? 41.667 25.959 39.063 1.00 37.88 251 GLY D N 1
ATOM 7704 C CA . GLY D 1 230 ? 41.272 27.204 38.440 1.00 33.40 251 GLY D CA 1
ATOM 7705 C C . GLY D 1 230 ? 39.930 27.017 37.775 1.00 30.58 251 GLY D C 1
ATOM 7706 O O . GLY D 1 230 ? 39.011 27.788 37.980 1.00 30.88 251 GLY D O 1
ATOM 7707 N N . ALA D 1 231 ? 39.801 25.974 36.978 1.00 31.93 252 ALA D N 1
ATOM 7708 C CA . ALA D 1 231 ? 38.568 25.806 36.231 1.00 34.03 252 ALA D CA 1
ATOM 7709 C C . ALA D 1 231 ? 37.423 25.482 37.198 1.00 34.82 252 ALA D C 1
ATOM 7710 O O . ALA D 1 231 ? 36.290 25.934 36.999 1.00 34.22 252 ALA D O 1
ATOM 7712 N N . ALA D 1 232 ? 37.715 24.722 38.254 1.00 32.47 253 ALA D N 1
ATOM 7713 C CA . ALA D 1 232 ? 36.691 24.438 39.260 1.00 33.79 253 ALA D CA 1
ATOM 7714 C C . ALA D 1 232 ? 36.193 25.728 39.943 1.00 36.32 253 ALA D C 1
ATOM 7715 O O . ALA D 1 232 ? 34.981 25.964 40.062 1.00 36.38 253 ALA D O 1
ATOM 7717 N N . LEU D 1 233 ? 37.130 26.558 40.386 1.00 33.33 254 LEU D N 1
ATOM 7718 C CA . LEU D 1 233 ? 36.763 27.819 40.988 1.00 36.45 254 LEU D CA 1
ATOM 7719 C C . LEU D 1 233 ? 35.869 28.620 40.044 1.00 37.93 254 LEU D C 1
ATOM 7720 O O . LEU D 1 233 ? 34.914 29.267 40.485 1.00 39.31 254 LEU D O 1
ATOM 7725 N N . ALA D 1 234 ? 36.150 28.568 38.746 1.00 37.28 255 ALA D N 1
ATOM 7726 C CA . ALA D 1 234 ? 35.302 29.280 37.792 1.00 39.47 255 ALA D CA 1
ATOM 7727 C C . ALA D 1 234 ? 33.894 28.691 37.791 1.00 39.27 255 ALA D C 1
ATOM 7728 O O . ALA D 1 234 ? 32.902 29.425 37.704 1.00 41.16 255 ALA D O 1
ATOM 7730 N N . ARG D 1 235 ? 33.805 27.369 37.888 1.00 38.07 256 ARG D N 1
ATOM 7731 C CA . ARG D 1 235 ? 32.509 26.709 37.813 1.00 39.38 256 ARG D CA 1
ATOM 7732 C C . ARG D 1 235 ? 31.663 27.068 39.028 1.00 38.28 256 ARG D C 1
ATOM 7733 O O . ARG D 1 235 ? 30.461 27.351 38.898 1.00 37.17 256 ARG D O 1
ATOM 7741 N N . ILE D 1 236 ? 32.285 27.076 40.209 1.00 33.03 257 ILE D N 1
ATOM 7742 C CA . ILE D 1 236 ? 31.566 27.493 41.392 1.00 28.41 257 ILE D CA 1
ATOM 7743 C C . ILE D 1 236 ? 31.132 28.941 41.186 1.00 28.36 257 ILE D C 1
ATOM 7744 O O . ILE D 1 236 ? 29.967 29.276 41.393 1.00 28.89 257 ILE D O 1
ATOM 7749 N N . THR D 1 237 ? 32.048 29.798 40.751 1.00 26.06 258 THR D N 1
ATOM 7750 C CA . THR D 1 237 ? 31.688 31.195 40.548 1.00 24.50 258 THR D CA 1
ATOM 7751 C C . THR D 1 237 ? 30.555 31.380 39.533 1.00 26.26 258 THR D C 1
ATOM 7752 O O . THR D 1 237 ? 29.677 32.225 39.727 1.00 26.61 258 THR D O 1
ATOM 7756 N N . GLU D 1 238 ? 30.558 30.603 38.453 1.00 29.61 259 GLU D N 1
ATOM 7757 C CA . GLU D 1 238 ? 29.498 30.743 37.459 1.00 34.44 259 GLU D CA 1
ATOM 7758 C C . GLU D 1 238 ? 28.143 30.308 38.009 1.00 35.98 259 GLU D C 1
ATOM 7759 O O . GLU D 1 238 ? 27.115 30.883 37.653 1.0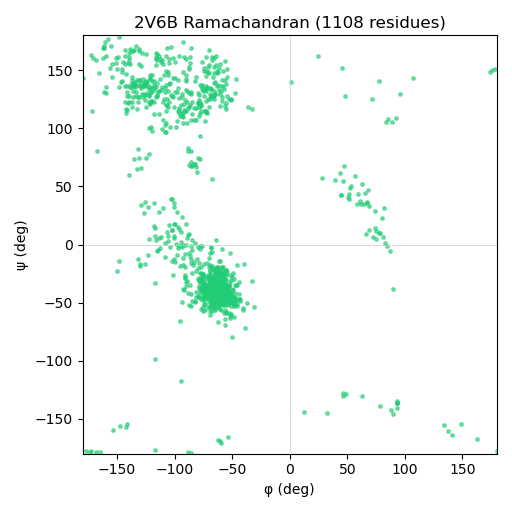0 38.73 259 GLU D O 1
ATOM 7765 N N . ALA D 1 239 ? 28.151 29.294 38.871 1.00 35.26 260 ALA D N 1
ATOM 7766 C CA . ALA D 1 239 ? 26.945 28.841 39.558 1.00 36.24 260 ALA D CA 1
ATOM 7767 C C . ALA D 1 239 ? 26.315 29.978 40.333 1.00 37.41 260 ALA D C 1
ATOM 7768 O O . ALA D 1 239 ? 25.099 30.147 40.329 1.00 39.90 260 ALA D O 1
ATOM 7770 N N . VAL D 1 240 ? 27.136 30.765 41.009 1.00 37.57 261 VAL D N 1
ATOM 7771 C CA . VAL D 1 240 ? 26.591 31.878 41.762 1.00 39.04 261 VAL D CA 1
ATOM 7772 C C . VAL D 1 240 ? 26.118 32.990 40.836 1.00 41.09 261 VAL D C 1
ATOM 7773 O O . VAL D 1 240 ? 25.012 33.504 41.007 1.00 42.28 261 VAL D O 1
ATOM 7777 N N . LEU D 1 241 ? 26.951 33.348 39.856 1.00 41.89 262 LEU D N 1
ATOM 7778 C CA . LEU D 1 241 ? 26.652 34.441 38.933 1.00 42.11 262 LEU D CA 1
ATOM 7779 C C . LEU D 1 241 ? 25.384 34.169 38.136 1.00 45.33 262 LEU D C 1
ATOM 7780 O O . LEU D 1 241 ? 24.573 35.066 37.926 1.00 48.24 262 LEU D O 1
ATOM 7785 N N . ARG D 1 242 ? 25.199 32.933 37.698 1.00 47.78 263 ARG D N 1
ATOM 7786 C CA . ARG D 1 242 ? 24.049 32.607 36.867 1.00 49.78 263 ARG D CA 1
ATOM 7787 C C . ARG D 1 242 ? 22.889 32.018 37.647 1.00 50.68 263 ARG D C 1
ATOM 7788 O O . ARG D 1 242 ? 21.837 31.748 37.082 1.00 50.58 263 ARG D O 1
ATOM 7796 N N . ASP D 1 243 ? 23.086 31.812 38.942 1.00 52.30 264 ASP D N 1
ATOM 7797 C CA . ASP D 1 243 ? 22.072 31.176 39.772 1.00 49.75 264 ASP D CA 1
ATOM 7798 C C . ASP D 1 243 ? 21.700 29.803 39.213 1.00 48.31 264 ASP D C 1
ATOM 7799 O O . ASP D 1 243 ? 20.527 29.504 39.015 1.00 48.95 264 ASP D O 1
ATOM 7804 N N . ARG D 1 244 ? 22.663 28.916 39.101 1.00 46.84 265 ARG D N 1
ATOM 7805 C CA . ARG D 1 244 ? 22.513 27.747 38.293 1.00 45.81 265 ARG D CA 1
ATOM 7806 C C . ARG D 1 244 ? 21.862 26.616 39.028 1.00 44.06 265 ARG D C 1
ATOM 7807 O O . ARG D 1 244 ? 21.412 25.656 38.433 1.00 42.60 265 ARG D O 1
ATOM 7815 N N . ARG D 1 245 ? 21.834 26.729 40.335 1.00 39.66 266 ARG D N 1
ATOM 7816 C CA . ARG D 1 245 ? 21.384 25.629 41.180 1.00 37.52 266 ARG D CA 1
ATOM 7817 C C . ARG D 1 245 ? 22.174 24.366 40.838 1.00 33.14 266 ARG D C 1
ATOM 7818 O O . ARG D 1 245 ? 21.603 23.309 40.609 1.00 34.53 266 ARG D O 1
ATOM 7826 N N . ALA D 1 246 ? 23.494 24.497 40.811 1.00 30.50 267 ALA D N 1
ATOM 7827 C CA . ALA D 1 246 ? 24.413 23.375 40.610 1.00 28.62 267 ALA D CA 1
ATOM 7828 C C . ALA D 1 246 ? 24.685 22.598 41.911 1.00 30.43 267 ALA D C 1
ATOM 7829 O O . ALA D 1 246 ? 24.831 23.191 42.987 1.00 27.09 267 ALA D O 1
ATOM 7831 N N . VAL D 1 247 ? 24.771 21.273 41.803 1.00 27.59 268 VAL D N 1
ATOM 7832 C CA . VAL D 1 247 ? 25.112 20.456 42.953 1.00 27.93 268 VAL D CA 1
ATOM 7833 C C . VAL D 1 247 ? 26.631 20.310 43.015 1.00 27.85 268 VAL D C 1
ATOM 7834 O O . VAL D 1 247 ? 27.215 19.571 42.235 1.00 28.27 268 VAL D O 1
ATOM 7838 N N . LEU D 1 248 ? 27.258 21.028 43.942 1.00 25.44 269 LEU D N 1
ATOM 7839 C CA . LEU D 1 248 ? 28.715 21.018 44.106 1.00 23.81 269 LEU D CA 1
ATOM 7840 C C . LEU D 1 248 ? 29.107 20.587 45.529 1.00 25.17 269 LEU D C 1
ATOM 7841 O O . LEU D 1 248 ? 28.504 21.046 46.504 1.00 26.83 269 LEU D O 1
ATOM 7846 N N . THR D 1 249 ? 30.114 19.724 45.655 1.00 24.53 270 THR D N 1
ATOM 7847 C CA . THR D 1 249 ? 30.593 19.320 46.973 1.00 26.19 270 THR D CA 1
ATOM 7848 C C . THR D 1 249 ? 31.551 20.373 47.534 1.00 30.38 270 THR D C 1
ATOM 7849 O O . THR D 1 249 ? 32.752 20.118 47.683 1.00 33.59 270 THR D O 1
ATOM 7853 N N . VAL D 1 250 ? 31.021 21.560 47.829 1.00 29.88 271 VAL D N 1
ATOM 7854 C CA . VAL D 1 250 ? 31.803 22.621 48.458 1.00 27.74 271 VAL D CA 1
ATOM 7855 C C . VAL D 1 250 ? 31.816 22.499 49.978 1.00 31.92 271 VAL D C 1
ATOM 7856 O O . VAL D 1 250 ? 31.062 21.708 50.567 1.00 29.78 271 VAL D O 1
ATOM 7860 N N . SER D 1 251 ? 32.686 23.282 50.610 1.00 32.09 272 SER D N 1
ATOM 7861 C CA . SER D 1 251 ? 32.848 23.203 52.044 1.00 33.41 272 SER D CA 1
ATOM 7862 C C . SER D 1 251 ? 32.040 24.290 52.725 1.00 35.86 272 SER D C 1
ATOM 7863 O O . SER D 1 251 ? 32.104 25.457 52.343 1.00 35.67 272 SER D O 1
ATOM 7866 N N . ALA D 1 252 ? 31.279 23.898 53.738 1.00 35.00 273 ALA D N 1
ATOM 7867 C CA . ALA D 1 252 ? 30.524 24.850 54.525 1.00 37.81 273 ALA D CA 1
ATOM 7868 C C . ALA D 1 252 ? 30.297 24.261 55.914 1.00 39.47 273 ALA D C 1
ATOM 7869 O O . ALA D 1 252 ? 30.327 23.042 56.091 1.00 36.29 273 ALA D O 1
ATOM 7871 N N . PRO D 1 253 ? 30.084 25.126 56.921 1.00 41.67 274 PRO D N 1
ATOM 7872 C CA . PRO D 1 253 ? 29.841 24.637 58.284 1.00 43.96 274 PRO D CA 1
ATOM 7873 C C . PRO D 1 253 ? 28.673 23.659 58.257 1.00 47.17 274 PRO D C 1
ATOM 7874 O O . PRO D 1 253 ? 27.606 23.972 57.724 1.00 49.29 274 PRO D O 1
ATOM 7878 N N . THR D 1 254 ? 28.893 22.472 58.813 1.00 47.85 275 THR D N 1
ATOM 7879 C CA . THR D 1 254 ? 27.921 21.389 58.763 1.00 48.50 275 THR D CA 1
ATOM 7880 C C . THR D 1 254 ? 27.598 20.988 60.206 1.00 53.54 275 THR D C 1
ATOM 7881 O O . THR D 1 254 ? 28.353 20.247 60.842 1.00 54.43 275 THR D O 1
ATOM 7885 N N . PRO D 1 255 ? 26.466 21.462 60.742 1.00 56.12 276 PRO D N 1
ATOM 7886 C CA . PRO D 1 255 ? 26.171 21.304 62.172 1.00 58.49 276 PRO D CA 1
ATOM 7887 C C . PRO D 1 255 ? 26.198 19.870 62.693 1.00 58.03 276 PRO D C 1
ATOM 7888 O O . PRO D 1 255 ? 26.612 19.631 63.828 1.00 61.18 276 PRO D O 1
ATOM 7892 N N . GLU D 1 256 ? 25.771 18.920 61.870 1.00 56.31 277 GLU D N 1
ATOM 7893 C CA . GLU D 1 256 ? 25.840 17.512 62.250 1.00 55.99 277 GLU D CA 1
ATOM 7894 C C . GLU D 1 256 ? 27.252 17.069 62.661 1.00 57.66 277 GLU D C 1
ATOM 7895 O O . GLU D 1 256 ? 27.410 16.119 63.442 1.00 59.20 277 GLU D O 1
ATOM 7901 N N . TYR D 1 257 ? 28.271 17.754 62.140 1.00 53.91 278 TYR D N 1
ATOM 7902 C CA . TYR D 1 257 ? 29.653 17.428 62.475 1.00 53.01 278 TYR D CA 1
ATOM 7903 C C . TYR D 1 257 ? 30.372 18.538 63.234 1.00 51.60 278 TYR D C 1
ATOM 7904 O O . TYR D 1 257 ? 31.508 18.367 63.657 1.00 52.61 278 TYR D O 1
ATOM 7913 N N . GLY D 1 258 ? 29.716 19.678 63.397 1.00 51.06 283 GLY D N 1
ATOM 7914 C CA . GLY D 1 258 ? 30.334 20.778 64.112 1.00 50.51 283 GLY D CA 1
ATOM 7915 C C . GLY D 1 258 ? 31.542 21.396 63.427 1.00 52.12 283 GLY D C 1
ATOM 7916 O O . GLY D 1 258 ? 32.235 22.214 64.039 1.00 53.05 283 GLY D O 1
ATOM 7917 N N . VAL D 1 259 ? 31.808 21.009 62.178 1.00 50.15 285 VAL D N 1
ATOM 7918 C CA . VAL D 1 259 ? 32.845 21.664 61.378 1.00 49.32 285 VAL D CA 1
ATOM 7919 C C . VAL D 1 259 ? 32.397 21.939 59.949 1.00 48.91 285 VAL D C 1
ATOM 7920 O O . VAL D 1 259 ? 31.376 21.408 59.481 1.00 47.89 285 VAL D O 1
ATOM 7924 N N . SER D 1 260 ? 33.178 22.768 59.258 1.00 44.14 286 SER D N 1
ATOM 7925 C CA . SER D 1 260 ? 32.995 22.965 57.836 1.00 40.92 286 SER D CA 1
ATOM 7926 C C . SER D 1 260 ? 33.571 21.752 57.114 1.00 41.79 286 SER D C 1
ATOM 7927 O O . SER D 1 260 ? 34.639 21.248 57.456 1.00 42.68 286 SER D O 1
ATOM 7930 N N . LEU D 1 261 ? 32.834 21.285 56.117 1.00 42.37 287 LEU D N 1
ATOM 7931 C CA . LEU D 1 261 ? 33.071 19.990 55.484 1.00 43.23 287 LEU D CA 1
ATOM 7932 C C . LEU D 1 261 ? 32.491 20.042 54.080 1.00 38.60 287 LEU D C 1
ATOM 7933 O O . LEU D 1 261 ? 31.523 20.754 53.845 1.00 33.64 287 LEU D O 1
ATOM 7938 N N . SER D 1 262 ? 33.055 19.267 53.161 1.00 36.35 288 SER D N 1
ATOM 7939 C CA . SER D 1 262 ? 32.436 19.116 51.850 1.00 35.98 288 SER D CA 1
ATOM 7940 C C . SER D 1 262 ? 31.332 18.058 51.875 1.00 34.78 288 SER D C 1
ATOM 7941 O O . SER D 1 262 ? 31.590 16.892 52.159 1.00 36.66 288 SER D O 1
ATOM 7944 N N . LEU D 1 263 ? 30.102 18.495 51.600 1.00 32.54 289 LEU D N 1
ATOM 7945 C CA . LEU D 1 263 ? 29.007 17.624 51.171 1.00 30.76 289 LEU D CA 1
ATOM 7946 C C . LEU D 1 263 ? 28.381 18.190 49.897 1.00 31.80 289 LEU D C 1
ATOM 7947 O O . LEU D 1 263 ? 28.587 19.351 49.545 1.00 31.20 289 LEU D O 1
ATOM 7952 N N . PRO D 1 264 ? 27.586 17.383 49.191 1.00 33.76 290 PRO D N 1
ATOM 7953 C CA . PRO D 1 264 ? 26.946 17.993 48.024 1.00 32.67 290 PRO D CA 1
ATOM 7954 C C . PRO D 1 264 ? 25.952 19.072 48.434 1.00 34.83 290 PRO D C 1
ATOM 7955 O O . PRO D 1 264 ? 25.126 18.869 49.334 1.00 37.93 290 PRO D O 1
ATOM 7959 N N . ARG D 1 265 ? 26.051 20.233 47.789 1.00 34.65 291 ARG D N 1
ATOM 7960 C CA . ARG D 1 265 ? 25.167 21.357 48.096 1.00 34.88 291 ARG D CA 1
ATOM 7961 C C . ARG D 1 265 ? 24.690 22.032 46.819 1.00 33.35 291 ARG D C 1
ATOM 7962 O O . ARG D 1 265 ? 25.449 22.179 45.855 1.00 33.63 291 ARG D O 1
ATOM 7970 N N . VAL D 1 266 ? 23.424 22.438 46.829 1.00 31.19 292 VAL D N 1
ATOM 7971 C CA . VAL D 1 266 ? 22.847 23.168 45.720 1.00 30.28 292 VAL D CA 1
ATOM 7972 C C . VAL D 1 266 ? 23.273 24.607 45.890 1.00 30.79 292 VAL D C 1
ATOM 7973 O O . VAL D 1 266 ? 22.930 25.245 46.885 1.00 31.93 292 VAL D O 1
ATOM 7977 N N . VAL D 1 267 ? 24.025 25.109 44.915 1.00 30.80 293 VAL D N 1
ATOM 7978 C CA . VAL D 1 267 ? 24.655 26.417 45.011 1.00 28.46 293 VAL D CA 1
ATOM 7979 C C . VAL D 1 267 ? 24.065 27.379 43.989 1.00 30.66 293 VAL D C 1
ATOM 7980 O O . VAL D 1 267 ? 23.947 27.053 42.802 1.00 29.98 293 VAL D O 1
ATOM 7984 N N . GLY D 1 268 ? 23.712 28.570 44.454 1.00 32.43 294 GLY D N 1
ATOM 7985 C CA . GLY D 1 268 ? 23.124 29.555 43.580 1.00 33.58 294 GLY D CA 1
ATOM 7986 C C . GLY D 1 268 ? 23.572 30.968 43.864 1.00 37.52 294 GLY D C 1
ATOM 7987 O O . GLY D 1 268 ? 24.635 31.201 44.446 1.00 37.92 294 GLY D O 1
ATOM 7988 N N . ARG D 1 269 ? 22.748 31.919 43.444 1.00 40.21 295 ARG D N 1
ATOM 7989 C CA . ARG D 1 269 ? 23.060 33.332 43.573 1.00 44.04 295 ARG D CA 1
ATOM 7990 C C . ARG D 1 269 ? 23.241 33.741 45.033 1.00 47.03 295 ARG D C 1
ATOM 7991 O O . ARG D 1 269 ? 24.045 34.616 45.346 1.00 52.05 295 ARG D O 1
ATOM 7999 N N . GLN D 1 270 ? 22.495 33.107 45.928 1.00 49.08 296 GLN D N 1
ATOM 8000 C CA . GLN D 1 270 ? 22.623 33.400 47.347 1.00 50.11 296 GLN D CA 1
ATOM 8001 C C . GLN D 1 270 ? 23.546 32.411 48.042 1.00 48.30 296 GLN D C 1
ATOM 8002 O O . GLN D 1 270 ? 23.580 32.350 49.267 1.00 51.13 296 GLN D O 1
ATOM 8008 N N . GLY D 1 271 ? 24.288 31.635 47.256 1.00 45.64 297 GLY D N 1
ATOM 8009 C CA . GLY D 1 271 ? 25.225 30.678 47.817 1.00 43.02 297 GLY D CA 1
ATOM 8010 C C . GLY D 1 271 ? 24.623 29.299 47.998 1.00 41.15 297 GLY D C 1
ATOM 8011 O O . GLY D 1 271 ? 23.924 28.799 47.118 1.00 40.20 297 GLY D O 1
ATOM 8012 N N . VAL D 1 272 ? 24.895 28.671 49.140 1.00 39.85 298 VAL D N 1
ATOM 8013 C CA . VAL D 1 272 ? 24.342 27.352 49.428 1.00 35.98 298 VAL D CA 1
ATOM 8014 C C . VAL D 1 272 ? 22.846 27.463 49.750 1.00 37.19 298 VAL D C 1
ATOM 8015 O O . VAL D 1 272 ? 22.461 28.063 50.756 1.00 36.60 298 VAL D O 1
ATOM 8019 N N . LEU D 1 273 ? 22.005 26.893 48.891 1.00 33.72 299 LEU D N 1
ATOM 8020 C CA . LEU D 1 273 ? 20.569 26.963 49.092 1.00 33.74 299 LEU D CA 1
ATOM 8021 C C . LEU D 1 273 ? 20.069 25.759 49.897 1.00 35.30 299 LEU D C 1
ATOM 8022 O O . LEU D 1 273 ? 19.037 25.837 50.569 1.00 36.64 299 LEU D O 1
ATOM 8027 N N . SER D 1 274 ? 20.797 24.649 49.821 1.00 30.65 301 SER D N 1
ATOM 8028 C CA . SER D 1 274 ? 20.473 23.493 50.624 1.00 32.02 301 SER D CA 1
ATOM 8029 C C . SER D 1 274 ? 21.584 22.451 50.584 1.00 32.84 301 SER D C 1
ATOM 8030 O O . SER D 1 274 ? 22.396 22.431 49.673 1.00 33.04 301 SER D O 1
ATOM 8033 N N . THR D 1 275 ? 21.610 21.587 51.589 1.00 34.48 302 THR D N 1
ATOM 8034 C CA . THR D 1 275 ? 22.603 20.524 51.677 1.00 33.48 302 THR D CA 1
ATOM 8035 C C . THR D 1 275 ? 21.944 19.167 51.466 1.00 34.92 302 THR D C 1
ATOM 8036 O O . THR D 1 275 ? 20.892 18.886 52.024 1.00 37.68 302 THR D O 1
ATOM 8040 N N . LEU D 1 276 ? 22.571 18.324 50.658 1.00 36.52 303 LEU D N 1
ATOM 8041 C CA . LEU D 1 276 ? 22.037 17.000 50.398 1.00 39.31 303 LEU D CA 1
ATOM 8042 C C . LEU D 1 276 ? 22.936 15.942 51.024 1.00 44.26 303 LEU D C 1
ATOM 8043 O O . LEU D 1 276 ? 23.958 15.573 50.451 1.00 48.90 303 LEU D O 1
ATOM 8048 N N . HIS D 1 277 ? 22.555 15.444 52.195 1.00 47.84 304 HIS D N 1
ATOM 8049 C CA . HIS D 1 277 ? 23.367 14.448 52.883 1.00 49.77 304 HIS D CA 1
ATOM 8050 C C . HIS D 1 277 ? 23.235 13.103 52.174 1.00 47.92 304 HIS D C 1
ATOM 8051 O O . HIS D 1 277 ? 22.156 12.524 52.131 1.00 46.89 304 HIS D O 1
ATOM 8058 N N . PRO D 1 278 ? 24.335 12.597 51.592 1.00 47.63 305 PRO D N 1
ATOM 8059 C CA . PRO D 1 278 ? 24.270 11.334 50.846 1.00 47.50 305 PRO D CA 1
ATOM 8060 C C . PRO D 1 278 ? 24.156 10.110 51.754 1.00 46.23 305 PRO D C 1
ATOM 8061 O O . PRO D 1 278 ? 24.609 10.137 52.895 1.00 47.57 305 PRO D O 1
ATOM 8065 N N . LYS D 1 279 ? 23.533 9.048 51.245 1.00 47.92 306 LYS D N 1
ATOM 8066 C CA . LYS D 1 279 ? 23.504 7.763 51.939 1.00 47.93 306 LYS D CA 1
ATOM 8067 C C . LYS D 1 279 ? 24.849 7.113 51.729 1.00 47.08 306 LYS D C 1
ATOM 8068 O O . LYS D 1 279 ? 25.266 6.884 50.607 1.00 49.52 306 LYS D O 1
ATOM 8074 N N . LEU D 1 280 ? 25.540 6.822 52.815 1.00 48.15 307 LEU D N 1
ATOM 8075 C CA . LEU D 1 280 ? 26.832 6.156 52.726 1.00 47.35 307 LEU D CA 1
ATOM 8076 C C . LEU D 1 280 ? 26.763 4.761 53.363 1.00 44.93 307 LEU D C 1
ATOM 8077 O O . LEU D 1 280 ? 25.884 4.480 54.192 1.00 45.20 307 LEU D O 1
ATOM 8082 N N . THR D 1 281 ? 27.688 3.890 52.984 1.00 38.80 308 THR D N 1
ATOM 8083 C CA . THR D 1 281 ? 27.872 2.654 53.733 1.00 39.01 308 THR D CA 1
ATOM 8084 C C . THR D 1 281 ? 28.392 2.975 55.128 1.00 40.83 308 THR D C 1
ATOM 8085 O O . THR D 1 281 ? 28.934 4.058 55.360 1.00 38.78 308 THR D O 1
ATOM 8089 N N . GLY D 1 282 ? 28.232 2.026 56.051 1.00 44.38 309 GLY D N 1
ATOM 8090 C CA . GLY D 1 282 ? 28.764 2.208 57.391 1.00 47.31 309 GLY D CA 1
ATOM 8091 C C . GLY D 1 282 ? 30.246 2.539 57.361 1.00 49.03 309 GLY D C 1
ATOM 8092 O O . GLY D 1 282 ? 30.737 3.322 58.167 1.00 49.37 309 GLY D O 1
ATOM 8093 N N . ASP D 1 283 ? 30.961 1.949 56.412 1.00 53.82 310 ASP D N 1
ATOM 8094 C CA . ASP D 1 283 ? 32.397 2.163 56.291 1.00 55.97 310 ASP D CA 1
ATOM 8095 C C . ASP D 1 283 ? 32.710 3.589 55.833 1.00 56.87 310 ASP D C 1
ATOM 8096 O O . ASP D 1 283 ? 33.665 4.214 56.314 1.00 57.59 310 ASP D O 1
ATOM 8101 N N . GLU D 1 284 ? 31.899 4.095 54.904 1.00 53.67 311 GLU D N 1
ATOM 8102 C CA . GLU D 1 284 ? 32.087 5.436 54.356 1.00 50.56 311 GLU D CA 1
ATOM 8103 C C . GLU D 1 284 ? 31.694 6.494 55.373 1.00 49.44 311 GLU D C 1
ATOM 8104 O O . GLU D 1 284 ? 32.358 7.523 55.500 1.00 49.76 311 GLU D O 1
ATOM 8110 N N . GLN D 1 285 ? 30.622 6.230 56.105 1.00 48.47 312 GLN D N 1
ATOM 8111 C CA . GLN D 1 285 ? 30.168 7.136 57.145 1.00 48.49 312 GLN D CA 1
ATOM 8112 C C . GLN D 1 285 ? 31.188 7.196 58.269 1.00 48.25 312 GLN D C 1
ATOM 8113 O O . GLN D 1 285 ? 31.312 8.208 58.947 1.00 49.33 312 GLN D O 1
ATOM 8119 N N . GLN D 1 286 ? 31.923 6.108 58.460 1.00 48.17 313 GLN D N 1
ATOM 8120 C CA . GLN D 1 286 ? 32.989 6.086 59.452 1.00 52.90 313 GLN D CA 1
ATOM 8121 C C . GLN D 1 286 ? 34.135 6.985 59.020 1.00 52.15 313 GLN D C 1
ATOM 8122 O O . GLN D 1 286 ? 34.493 7.934 59.712 1.00 51.04 313 GLN D O 1
ATOM 8128 N N . LYS D 1 287 ? 34.717 6.670 57.871 1.00 52.07 314 LYS D N 1
ATOM 8129 C CA . LYS D 1 287 ? 35.802 7.478 57.346 1.00 53.57 314 LYS D CA 1
ATOM 8130 C C . LYS D 1 287 ? 35.428 8.947 57.427 1.00 54.08 314 LYS D C 1
ATOM 8131 O O . LYS D 1 287 ? 36.279 9.801 57.677 1.00 56.03 314 LYS D O 1
ATOM 8137 N N . LEU D 1 288 ? 34.149 9.242 57.227 1.00 54.64 315 LEU D N 1
ATOM 8138 C CA . LEU D 1 288 ? 33.699 10.627 57.203 1.00 56.04 315 LEU D CA 1
ATOM 8139 C C . LEU D 1 288 ? 33.823 11.231 58.595 1.00 57.69 315 LEU D C 1
ATOM 8140 O O . LEU D 1 288 ? 34.401 12.300 58.758 1.00 58.79 315 LEU D O 1
ATOM 8145 N N . GLU D 1 289 ? 33.278 10.544 59.595 1.00 61.27 316 GLU D N 1
ATOM 8146 C CA . GLU D 1 289 ? 33.272 11.055 60.969 1.00 65.96 316 GLU D CA 1
ATOM 8147 C C . GLU D 1 289 ? 34.674 11.115 61.578 1.00 65.42 316 GLU D C 1
ATOM 8148 O O . GLU D 1 289 ? 34.974 11.991 62.389 1.00 64.36 316 GLU D O 1
ATOM 8154 N N . GLN D 1 290 ? 35.523 10.179 61.172 1.00 65.70 317 GLN D N 1
ATOM 8155 C CA . GLN D 1 290 ? 36.937 10.221 61.503 1.00 65.36 317 GLN D CA 1
ATOM 8156 C C . GLN D 1 290 ? 37.511 11.501 60.919 1.00 63.24 317 GLN D C 1
ATOM 8157 O O . GLN D 1 290 ? 38.177 12.267 61.613 1.00 64.70 317 GLN D O 1
ATOM 8163 N N . SER D 1 291 ? 37.234 11.727 59.638 1.00 60.10 318 SER D N 1
ATOM 8164 C CA . SER D 1 291 ? 37.678 12.927 58.943 1.00 56.65 318 SER D CA 1
ATOM 8165 C C . SER D 1 291 ? 37.249 14.180 59.695 1.00 54.41 318 SER D C 1
ATOM 8166 O O . SER D 1 291 ? 38.030 15.110 59.860 1.00 54.89 318 SER D O 1
ATOM 8169 N N . ALA D 1 292 ? 36.004 14.194 60.156 1.00 52.27 319 ALA D N 1
ATOM 8170 C CA . ALA D 1 292 ? 35.454 15.347 60.853 1.00 51.80 319 ALA D CA 1
ATOM 8171 C C . ALA D 1 292 ? 36.077 15.516 62.232 1.00 55.13 319 ALA D C 1
ATOM 8172 O O . ALA D 1 292 ? 36.154 16.634 62.751 1.00 54.91 319 ALA D O 1
ATOM 8174 N N . GLY D 1 293 ? 36.510 14.403 62.828 1.00 57.56 320 GLY D N 1
ATOM 8175 C CA . GLY D 1 293 ? 37.125 14.450 64.146 1.00 57.97 320 GLY D CA 1
ATOM 8176 C C . GLY D 1 293 ? 38.373 15.310 64.139 1.00 59.36 320 GLY D C 1
ATOM 8177 O O . GLY D 1 293 ? 38.488 16.259 64.910 1.00 58.19 320 GLY D O 1
ATOM 8178 N N . VAL D 1 294 ? 39.304 14.980 63.250 1.00 60.68 321 VAL D N 1
ATOM 8179 C CA . VAL D 1 294 ? 40.480 15.807 63.022 1.00 63.41 321 VAL D CA 1
ATOM 8180 C C . VAL D 1 294 ? 40.098 17.276 63.067 1.00 65.98 321 VAL D C 1
ATOM 8181 O O . VAL D 1 294 ? 40.433 17.990 64.012 1.00 66.77 321 VAL D O 1
ATOM 8185 N N . LEU D 1 295 ? 39.390 17.713 62.030 1.00 67.31 322 LEU D N 1
ATOM 8186 C CA . LEU D 1 295 ? 39.004 19.107 61.889 1.00 68.37 322 LEU D CA 1
ATOM 8187 C C . LEU D 1 295 ? 38.449 19.662 63.194 1.00 68.84 322 LEU D C 1
ATOM 8188 O O . LEU D 1 295 ? 38.650 20.833 63.517 1.00 68.53 322 LEU D O 1
ATOM 8193 N N . ARG D 1 296 ? 37.751 18.820 63.943 1.00 68.34 323 ARG D N 1
ATOM 8194 C CA . ARG D 1 296 ? 37.183 19.260 65.202 1.00 69.28 323 ARG D CA 1
ATOM 8195 C C . ARG D 1 296 ? 38.320 19.697 66.133 1.00 70.70 323 ARG D C 1
ATOM 8196 O O . ARG D 1 296 ? 38.163 20.631 66.916 1.00 68.96 323 ARG D O 1
ATOM 8204 N N . GLY D 1 297 ? 39.468 19.031 66.019 1.00 72.42 324 GLY D N 1
ATOM 8205 C CA . GLY D 1 297 ? 40.670 19.475 66.707 1.00 74.23 324 GLY D CA 1
ATOM 8206 C C . GLY D 1 297 ? 41.060 20.905 66.388 1.00 76.18 324 GLY D C 1
ATOM 8207 O O . GLY D 1 297 ? 41.147 21.739 67.288 1.00 77.55 324 GLY D O 1
ATOM 8208 N N . PHE D 1 298 ? 41.292 21.194 65.115 1.00 77.28 325 PHE D N 1
ATOM 8209 C CA . PHE D 1 298 ? 41.687 22.516 64.719 1.00 79.02 325 PHE D CA 1
ATOM 8210 C C . PHE D 1 298 ? 40.579 23.443 64.961 1.00 80.06 325 PHE D C 1
ATOM 8211 O O . PHE D 1 298 ? 40.336 23.637 63.758 1.00 85.16 325 PHE D O 1
#

Organism: Deinococcus radiodurans (strain ATCC 13939 / DSM 20539 / JCM 16871 / CCUG 27074 / LMG 4051 / NBRC 15346 / NCIMB 9279 / VKM B-1422 / R1) (NCBI:txid243230)

Radius of gyration: 29.23 Å; Cα contacts (8 Å, |Δi|>4): 2634; chains: 4; bounding box: 75×75×78 Å

Foldseek 3Di:
DEEEEEAPDPQRLLLLLLCQLVLLDAEYEYAYPPQVVSAVSLVVSQPSHDPVRYHRGGYDHLLVCAPHLAYEYAHVVVVVLVVLLVVLLSNCVRCVAHAYEYEYPVQFVSQVSSCVSRPSYHTWYLFLQLLQQLLQVLLCVQLVHDSVQWGWDWKWGQAPLIFTQLVPIGGNRHNSVVSCVVVVGDDDPVSVVVSVPRSNDPNNSSSNSSSVLVSQQVVQPQDFGQIWDQDVVLRTTMGATFGQGVRGGPGGDDDDGDPVRVVSRSVSSVVGVD/DEEEEEDCPQLRLLLVLLCFLVLLDAEYEYEYPPQVSRQVSQVVSQVRGDPVHHHHTGYDHLLVCAPHQAYEYADFDPDLLVSVVVVLVVLLVVLLSNCVRCVEHAYEYEYPVQFQVQVSSCVSRVRYHTWYLALQLLQQLLQVLLCVQLVHDSVQWGWDWKWGQAPLIFTQLVPTGGNRHNSVVSCVVVVGDDDPVSVVVSVVRSHSNNSVSNSSSVLVSQQVAQPQDFGQIWDQDPVLRTTMGATFGQYNRGGPDGDHDDGDPVRVVSRNVSSVVSVVSD/DEEEEEAPPLLRLLLLLLCQLVLLDQEYEYEYPPQVVRQVSQVVSQPNHDPVHHHRTGYDHLLVCAPGQEYEYADFVLLVRVVRRLVVLLVVLLSNCVNYVAHEYEYEYPVQFVSQVSSCVSRPNYHTWYLALQLLQQLLQVLLCVQLVHDSVQWGWDWKAGLAPLIFTQLVPIGGNRHRSVVSCVVVVGDDDDVSVVVSVDRSRDSNNSSSNSSSVLVSQQVAQPQDFGQIWDQDVVLRTTHTATFGQGNRGGPGGDDDDGDPVRVVSRNVSSVVSVVSD/DEEEEEAPDLQRLLLVLLCQAVLLDAEYEYEYPPQVVRQVSQVVSQVRHDPVRHHRTGYDHLLVCAPHQAYEYADADVVVSVVVVLVVLLVVLVSNCVNPVAHEYEYEYPVQFVVLVSSCVVRPPYHTWYLFLQLLQQLLQCLLCVQLVHDSVQWGWDFKFGLAPLIFTQLVPIGGNRHRSVVSCVVVVHDDDPVSNVVSVVSSRSNNSSSNSSSVLVSQQVVQVQDFGQIWDQDVVLRTTMGATFRQYVRGGPDGDHDDGDPVRVVSRSVSSVVSVVD

B-factor: mean 50.77, std 14.97, range [6.05, 101.39]

Sequence (1116 aa):
MKVGVVGTGFVGSTAAFALVLRGSCSELVLVDRDEDRAQAEAEDIAHAAPVSHGTRVWHGGHSELADAQVVILTALLEKNADIFRELVPQITRAAPDAVLLVTSNPVDLLTDLATQLAPGQPVIGSGTVLDSARFRHLMAQHAGVDGTHAHGYVLGEHGDSEVLAWSSAMVAGMPVADFMQAQNLPWNEQVRAKIDEGTRNTYYGIGAALARITEAVLRDRRAVLTVSAPTPEYGVSLSLPRVVGRQGVLSTLHPKLTGDEQQKLEQSAGVLRGMKVGVVGTGFVGSTAAFALVLRGSCSELVLVDRDEDRAQAEAEDIAHAAPVSHGTRVWHGGHSELADAQVVILTAGAESRLDLLEKNADIFRELVPQITRAAPDAVLLVTSNPVDLLTDLATQLAPGQPVIGSGTVLDSARFRHLMAQHAGVDGTHAHGYVLGEHGDSEVLAWSSAMVAGMPVADFMQAQNLPWNEQVRAKIDEGTRTYYGIGAALARITEAVLRDRRAVLTVSAPTPEYGVSLSLPRVVGRQGVLSTLHPKLTGDEQQKLEQSAGVLRGFKMKVGVVGTGFVGSTAAFALVLRGSCSELVLVDRDEDRAQAEAEDIAHAAPVSHGTRVWHGGHSELADAQVVILTAGSRLDLLEKNADIFRELVPQITRAAPDAVLLVTSNPVDLLTDLATQLAPGQPVIGSGTVLDSARFRHLMAQHAGVDGTHAHGYVLGEHGDSEVLAWSSAMVAGMPVADFMQAQNLPWNEQVRAKIDEGTRNTYYGIGAALARITEAVLRDRRAVLTVSAPTPEYGVSLSLPRVVGRQGVLSTLHPKLTGDEQQKLEQSAGVLRGFKMKVGVVGTGFVGSTAAFALVLRGSCSELVLVDRDEDRAQAEAEDIAHAAPVSHGTRVWHGGHSELADAQVVILTAGARLDLLEKNADIFRELVPQITRAAPDAVLLVTSNPVDLLTDLATQLAPGQPVIGSGTVLDSARFRHLMAQHAGVDGTHAHGYVLGEHGDSEVLAWSSAMVAGMPVADFMQAQNLPWNEQVRAKIDEGTRTYYGIGAALARITEAVLRDRRAVLTVSAPTPEYGVSLSLPRVVGRQGVLSTLHPKLTGDEQQKLEQSAGVLRGF

GO terms:
  GO:0004459 L-lactate dehydrogenase (NAD+) activity (F, EXP)

Solvent-accessible surface area: 41093 Å² total; per-residue (Å²): 33,21,0,0,0,3,6,1,27,132,34,0,3,9,0,0,0,0,0,0,7,50,0,3,0,10,62,0,0,0,2,28,81,77,108,118,107,1,72,48,13,2,87,9,0,11,22,3,27,13,49,32,35,2,16,136,18,38,60,19,28,41,86,73,0,40,120,5,56,1,0,0,0,20,35,89,57,58,168,29,5,38,69,0,145,118,26,0,61,74,0,40,60,30,2,68,109,0,0,0,1,0,13,20,86,53,2,4,44,0,0,32,22,0,43,138,56,1,98,85,16,34,12,1,0,6,5,0,12,18,4,9,33,33,0,76,52,37,0,2,118,61,3,39,11,34,23,54,47,6,36,2,19,0,0,0,37,66,31,146,46,6,4,12,0,62,56,22,3,21,0,6,17,44,67,7,42,49,0,0,145,71,44,134,60,81,42,57,129,127,25,73,61,139,8,34,105,27,0,78,124,97,92,26,1,32,0,12,11,0,0,44,0,0,7,0,1,13,13,64,41,96,2,12,25,4,0,0,8,57,2,129,98,11,63,6,0,0,0,1,0,6,5,0,0,60,124,0,46,74,37,36,11,101,25,69,29,66,60,98,17,48,105,107,2,95,125,3,1,26,102,2,157,92,37,21,0,0,0,2,6,0,32,35,35,0,2,8,0,0,0,0,0,0,6,38,14,10,0,9,50,0,0,0,2,34,80,75,121,102,118,1,71,52,21,1,98,17,0,10,30,15,35,4,60,14,45,16,12,94,16,61,59,20,43,39,86,65,0,41,123,6,57,1,0,0,0,18,12,43,74,160,63,170,91,59,53,21,99,91,2,9,88,49,0,129,113,20,0,61,68,0,43,213,27,2,69,118,0,2,0,2,0,15,9,73,35,3,3,15,0,0,13,31,0,29,138,55,2,116,73,17,43,14,1,0,6,5,0,5,29,14,10,11,42,0,73,57,42,0,3,119,50,3,36,8,16,25,55,42,4,26,2,19,0,0,0,24,70,32,112,40,6,18,8,0,58,58,27,4,18,0,5,12,66,78,9,45,67,0,0,145,66,42,137,59,86,44,46,125,144,17,62,60,143,7,39,140,37,1,120,89,112,19,0,33,0,0,0,0,0,63,2,0,21,4,1,12,23,51,56,98,17,14,22,4,0,0,10,57,10,128,122,6,40,2,0,0,0,2,0,7,5,0,0,84,142,0,50,63,38,58,21,70,17,71,28,64,63,113,19,44,96,24,0,79,114,2,0,28,76,5,118,63,101,133,37,23,0,0,0,3,6,12,49,38,32,0,4,6,0,0,0,0,0,0,2,29,2,6,0,14,57,0,0,0,2,38,81,91,93,115,22,1,63,49,30,2,91,21,0,13,20,1,37,2,57,25,29,14,16,137,18,40,46,8,35,32,90,69,0,42,120,4,54,1,0,0,0,18,13,70,98,106,92,74,75,21,92,131,3,8,81,53,0,114,112,22,0,52,58,0,38,186,24,4,68,130,2,7,0,3,0,15,7,72,28,2,3,14,0,0,22,32,0,41,135,54,0,96,78,14,46,14,3,0,6,5,0,11,18,8,10,31,24,0,73,56,45,1,3,113,63,3,37,11,23,25,51,46,6,26,3,16,0,0,0,28,66,30,140,35,4,10,6,0,57,59,17,2,17,0,6,22,65,69,8,45,64,0,0,147,61,47,135,63,85,44,62,124,130,24,69,62,138,9,35,105,23,0,84,128,89,106,18,0,32,0,7,10,0,0,56,3,0,24,4,2,7,21,49,59,97,18,14,28,4,0,0,9,55,2,115,113,28,47,3,1,0,0,2,0,6,4,0,0,130,141,0,50,60,36,37,17,100,27,72,32,61,60,96,17,55,101,115,1,88,103,1,0,28,68,3,105,62,68,160,35,18,0,0,0,3,7,0,33,37,37,0,3,8,0,0,0,0,0,0,6,41,12,10,0,14,58,0,0,0,2,16,228,52,93,116,108,0,73,51,18,1,78,19,0,15,34,2,32,8,65,33,60,5,9,115,19,41,56,10,30,40,86,67,0,41,123,7,83,0,0,0,0,19,14,43,85,86,112,81,57,28,100,102,3,8,85,44,0,131,111,22,0,59,68,0,39,210,26,2,69,124,1,4,0,2,0,15,6,85,35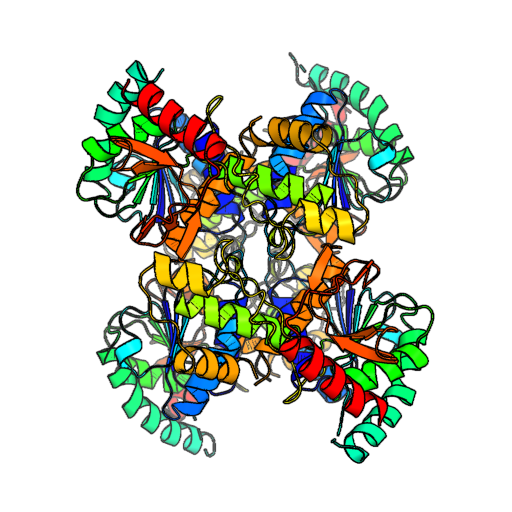,1,2,16,0,0,41,22,0,44,147,51,0,100,83,16,37,14,1,0,6,4,0,2,18,6,2,15,48,0,62,54,36,0,2,123,56,6,33,9,29,28,61,45,8,34,0,14,0,0,0,32,72,32,125,39,4,2,9,0,64,58,21,2,21,0,6,16,54,71,9,52,75,0,0,147,64,45,132,71,81,52,62,120,149,26,60,54,137,8,33,120,37,0,111,85,115,16,0,34,0,1,0,0,0,60,2,0,6,1,4,16,27,12,32,74,16,13,18,3,0,0,8,60,3,127,115,12,60,8,0,0,0,2,1,6,5,0,0,122,103,0,49,73,34,39,17,107,30,160,33,63,65,85,13,56,96,98,2,82,121,0,0,26,71,5,134,69,90

Nearest PDB structures (foldseek):
  2v6b-assembly1_A  TM=1.004E+00  e=2.345E-58  Deinococcus radiodurans
  2v6b-assembly1_D  TM=9.979E-01  e=5.102E-54  Deinococcus radiodurans
  2v6b-assembly1_C  TM=1.001E+00  e=9.796E-53  Deinococcus radiodurans
  6jml-assembly2_C  TM=9.357E-01  e=3.390E-26  Lacticaseibacillus casei
  6k12-assembly2_C  TM=8.500E-01  e=4.586E-23  Babesia microti strain RI